Protein AF-A0A7C2XPM8-F1 (afdb_monomer_lite)

Radius of gyration: 39.27 Å; chains: 1; bounding box: 93×97×101 Å

Structure (mmCIF, N/CA/C/O backbone):
data_AF-A0A7C2XPM8-F1
#
_entry.id   AF-A0A7C2XPM8-F1
#
loop_
_atom_site.group_PDB
_atom_site.id
_atom_site.type_symbol
_atom_site.label_atom_id
_atom_site.label_alt_id
_atom_site.label_comp_id
_atom_site.label_asym_id
_atom_site.label_entity_id
_atom_site.label_seq_id
_atom_site.pdbx_PDB_ins_code
_atom_site.Cartn_x
_atom_site.Cartn_y
_atom_site.Cartn_z
_atom_site.occupancy
_atom_site.B_iso_or_equiv
_atom_site.auth_seq_id
_atom_site.auth_comp_id
_atom_site.auth_asym_id
_atom_site.auth_atom_id
_atom_site.pdbx_PDB_model_num
ATOM 1 N N . MET A 1 1 ? -1.398 -5.740 -13.980 1.00 35.59 1 MET A N 1
ATOM 2 C CA . MET A 1 1 ? -2.188 -5.526 -12.747 1.00 35.59 1 MET A CA 1
ATOM 3 C C . MET A 1 1 ? -2.595 -6.760 -11.898 1.00 35.59 1 MET A C 1
ATOM 5 O O . MET A 1 1 ? -3.047 -6.515 -10.789 1.00 35.59 1 MET A O 1
ATOM 9 N N . PRO A 1 2 ? -2.294 -8.047 -12.212 1.00 26.77 2 PRO A N 1
ATOM 10 C CA . PRO A 1 2 ? -2.026 -9.056 -11.148 1.00 26.77 2 PRO A CA 1
ATOM 11 C C . PRO A 1 2 ? -0.758 -8.707 -10.331 1.00 26.77 2 PRO A C 1
ATOM 13 O O . PRO A 1 2 ? -0.524 -9.191 -9.228 1.00 26.77 2 PRO A O 1
ATOM 16 N N . VAL A 1 3 ? 0.013 -7.758 -10.868 1.00 27.31 3 VAL A N 1
ATOM 17 C CA . VAL A 1 3 ? 1.199 -7.103 -10.318 1.00 27.31 3 VAL A CA 1
ATOM 18 C C . VAL A 1 3 ? 1.011 -6.540 -8.910 1.00 27.31 3 VAL A C 1
ATOM 20 O O . VAL A 1 3 ? 2.017 -6.439 -8.249 1.00 27.31 3 VAL A O 1
ATOM 23 N N . LEU A 1 4 ? -0.183 -6.208 -8.400 1.00 30.28 4 LEU A N 1
ATOM 24 C CA . LEU A 1 4 ? -0.330 -5.699 -7.017 1.00 30.28 4 LEU A CA 1
ATOM 25 C C . LEU A 1 4 ? -0.338 -6.815 -5.960 1.00 30.28 4 LEU A C 1
ATOM 27 O O . LEU A 1 4 ? 0.321 -6.692 -4.931 1.00 30.28 4 LEU A O 1
ATOM 31 N N . PHE A 1 5 ? -1.031 -7.925 -6.226 1.00 35.78 5 PHE A N 1
ATOM 32 C CA . PHE A 1 5 ? -1.002 -9.110 -5.360 1.00 35.78 5 PHE A CA 1
ATOM 33 C C . PHE A 1 5 ? 0.343 -9.832 -5.489 1.00 35.78 5 PHE A C 1
ATOM 35 O O . PHE A 1 5 ? 0.964 -10.175 -4.486 1.00 35.78 5 PHE A O 1
ATOM 42 N N . VAL A 1 6 ? 0.853 -9.950 -6.720 1.00 36.25 6 VAL A N 1
ATOM 43 C CA . VAL A 1 6 ? 2.194 -10.473 -6.994 1.00 36.25 6 VAL A CA 1
ATOM 44 C C . VAL A 1 6 ? 3.285 -9.524 -6.486 1.00 36.25 6 VAL A C 1
ATOM 46 O O . VAL A 1 6 ? 4.238 -10.044 -5.932 1.00 36.25 6 VAL A O 1
ATOM 49 N N . ARG A 1 7 ? 3.152 -8.183 -6.551 1.00 33.25 7 ARG A N 1
ATOM 50 C CA . ARG A 1 7 ? 4.080 -7.231 -5.889 1.00 33.25 7 ARG A CA 1
ATOM 51 C C . ARG A 1 7 ? 4.044 -7.426 -4.399 1.00 33.25 7 ARG A C 1
ATOM 53 O O . ARG A 1 7 ? 5.106 -7.555 -3.837 1.00 33.25 7 ARG A O 1
ATOM 60 N N . ARG A 1 8 ? 2.876 -7.482 -3.754 1.00 38.97 8 ARG A N 1
ATOM 61 C CA . ARG A 1 8 ? 2.820 -7.675 -2.298 1.00 38.97 8 ARG A CA 1
ATOM 62 C C . ARG A 1 8 ? 3.413 -9.017 -1.886 1.00 38.97 8 ARG A C 1
ATOM 64 O O . ARG A 1 8 ? 4.137 -9.069 -0.906 1.00 38.97 8 ARG A O 1
ATOM 71 N N . ILE A 1 9 ? 3.182 -10.089 -2.646 1.00 43.09 9 ILE A N 1
ATOM 72 C CA . ILE A 1 9 ? 3.821 -11.393 -2.406 1.00 43.09 9 ILE A CA 1
ATOM 73 C C . ILE A 1 9 ? 5.318 -11.351 -2.731 1.00 43.09 9 ILE A C 1
ATOM 75 O O . ILE A 1 9 ? 6.089 -11.970 -2.012 1.00 43.09 9 ILE A O 1
ATOM 79 N N . GLN A 1 10 ? 5.750 -10.637 -3.772 1.00 37.31 10 GLN A N 1
ATOM 80 C CA . GLN A 1 10 ? 7.158 -10.460 -4.127 1.00 37.31 10 GLN A CA 1
ATOM 81 C C . GLN A 1 10 ? 7.875 -9.592 -3.100 1.00 37.31 10 GLN A C 1
ATOM 83 O O . GLN A 1 10 ? 8.945 -9.984 -2.687 1.00 37.31 10 GLN A O 1
ATOM 88 N N . GLU A 1 11 ? 7.289 -8.494 -2.634 1.00 37.91 11 GLU A N 1
ATOM 89 C CA . GLU A 1 11 ? 7.764 -7.614 -1.566 1.00 37.91 11 GLU A CA 1
ATOM 90 C C . GLU A 1 11 ? 7.801 -8.366 -0.237 1.00 37.91 11 GLU A C 1
ATOM 92 O O . GLU A 1 11 ? 8.824 -8.313 0.434 1.00 37.91 11 GLU A O 1
ATOM 97 N N . LEU A 1 12 ? 6.769 -9.149 0.116 1.00 40.75 12 LEU A N 1
ATOM 98 C CA . LEU A 1 12 ? 6.812 -10.024 1.294 1.00 40.75 12 LEU A CA 1
ATOM 99 C C . LEU A 1 12 ? 7.843 -11.149 1.137 1.00 40.75 12 LEU A C 1
ATOM 101 O O . LEU A 1 12 ? 8.556 -11.443 2.088 1.00 40.75 12 LEU A O 1
ATOM 105 N N . ALA A 1 13 ? 7.979 -11.765 -0.039 1.00 36.78 13 ALA A N 1
ATOM 106 C CA . ALA A 1 13 ? 9.007 -12.773 -0.298 1.00 36.78 13 ALA A CA 1
ATOM 107 C C . ALA A 1 13 ? 10.417 -12.159 -0.288 1.00 36.78 13 ALA A C 1
ATOM 109 O O . ALA A 1 13 ? 11.352 -12.802 0.181 1.00 36.78 13 ALA A O 1
ATOM 110 N N . PHE A 1 14 ? 10.567 -10.915 -0.746 1.00 37.59 14 PHE A N 1
ATOM 111 C CA . PHE A 1 14 ? 11.802 -10.132 -0.729 1.00 37.59 14 PHE A CA 1
ATOM 112 C C . PHE A 1 14 ? 12.149 -9.693 0.699 1.00 37.59 14 PHE A C 1
ATOM 114 O O . PHE A 1 14 ? 13.299 -9.814 1.099 1.00 37.59 14 PHE A O 1
ATOM 121 N N . LEU A 1 15 ? 11.159 -9.312 1.515 1.00 36.94 15 LEU A N 1
ATOM 122 C CA . LEU A 1 15 ? 11.284 -9.061 2.958 1.00 36.94 15 LEU A CA 1
ATOM 123 C C . LEU A 1 15 ? 11.656 -10.335 3.734 1.00 36.94 15 LEU A C 1
ATOM 125 O O . LEU A 1 15 ? 12.509 -10.291 4.617 1.00 36.94 15 LEU A O 1
ATOM 129 N N . VAL A 1 16 ? 11.083 -11.488 3.376 1.00 39.38 16 VAL A N 1
ATOM 130 C CA . VAL A 1 16 ? 11.447 -12.797 3.950 1.00 39.38 16 VAL A CA 1
ATOM 131 C C . VAL A 1 16 ? 12.860 -13.226 3.522 1.00 39.38 16 VAL A C 1
ATOM 133 O O . VAL A 1 16 ? 13.571 -13.840 4.317 1.00 39.38 16 VAL A O 1
ATOM 136 N N . LEU A 1 17 ? 13.301 -12.879 2.306 1.00 34.72 17 LEU A N 1
ATOM 137 C CA . LEU A 1 17 ? 14.675 -13.095 1.827 1.00 34.72 17 LEU A CA 1
ATOM 138 C C . LEU A 1 17 ? 15.685 -12.146 2.503 1.00 34.72 17 LEU A C 1
ATOM 140 O O . LEU A 1 17 ? 16.767 -12.593 2.881 1.00 34.72 17 LEU A O 1
ATOM 144 N N . LEU A 1 18 ? 15.321 -10.879 2.729 1.00 36.34 18 LEU A N 1
ATOM 145 C CA . LEU A 1 18 ? 16.122 -9.892 3.470 1.00 36.34 18 LEU A CA 1
ATOM 146 C C . LEU A 1 18 ? 16.272 -10.265 4.952 1.00 36.34 18 LEU A C 1
ATOM 148 O O . LEU A 1 18 ? 17.340 -10.076 5.527 1.00 36.34 18 LEU A O 1
ATOM 152 N N . GLY A 1 19 ? 15.257 -10.892 5.556 1.00 31.70 19 GLY A N 1
ATOM 153 C CA . GLY A 1 19 ? 15.340 -11.421 6.922 1.00 31.70 19 GLY A CA 1
ATOM 154 C C . GLY A 1 19 ? 16.395 -12.522 7.116 1.00 31.70 19 GLY A C 1
ATOM 155 O O . GLY A 1 19 ? 16.784 -12.797 8.249 1.00 31.70 19 GLY A O 1
ATOM 156 N N . ALA A 1 20 ? 16.886 -13.135 6.032 1.00 32.94 20 ALA A N 1
ATOM 157 C CA . ALA A 1 20 ? 17.909 -14.183 6.064 1.00 32.94 20 ALA A CA 1
ATOM 158 C C . ALA A 1 20 ? 19.282 -13.737 5.523 1.00 32.94 20 ALA A C 1
ATOM 160 O O . ALA A 1 20 ? 20.257 -14.477 5.665 1.00 32.94 20 ALA A O 1
ATOM 161 N N . ALA A 1 21 ? 19.393 -12.542 4.937 1.00 28.92 21 ALA A N 1
ATOM 162 C CA . ALA A 1 21 ? 20.646 -12.022 4.410 1.00 28.92 21 ALA A CA 1
ATOM 163 C C . ALA A 1 21 ? 20.757 -10.511 4.652 1.00 28.92 21 ALA A C 1
ATOM 165 O O . ALA A 1 21 ? 20.061 -9.728 4.012 1.00 28.92 21 ALA A O 1
ATOM 166 N N . SER A 1 22 ? 21.752 -10.138 5.468 1.00 27.14 22 SER A N 1
ATOM 167 C CA . SER A 1 22 ? 22.406 -8.815 5.565 1.00 27.14 22 SER A CA 1
ATOM 168 C C . SER A 1 22 ? 22.138 -8.005 6.845 1.00 27.14 22 SER A C 1
ATOM 170 O O . SER A 1 22 ? 21.430 -7.004 6.848 1.00 27.14 22 SER A O 1
ATOM 172 N N . LEU A 1 23 ? 22.883 -8.347 7.907 1.00 27.94 23 LEU A N 1
ATOM 173 C CA . LEU A 1 23 ? 23.799 -7.348 8.470 1.00 27.94 23 LEU A CA 1
ATOM 174 C C . LEU A 1 23 ? 24.855 -7.046 7.388 1.00 27.94 23 LEU A C 1
ATOM 176 O O . LEU A 1 23 ? 25.397 -7.983 6.809 1.00 27.94 23 LEU A O 1
ATOM 180 N N . CYS A 1 24 ? 25.141 -5.764 7.157 1.00 26.92 24 CYS A N 1
ATOM 181 C CA . CYS A 1 24 ? 26.017 -5.206 6.111 1.00 26.92 24 CYS A CA 1
ATOM 182 C C . CYS A 1 24 ? 25.377 -5.025 4.722 1.00 26.92 24 CYS A C 1
ATOM 184 O O . CYS A 1 24 ? 25.754 -5.676 3.755 1.00 26.92 24 CYS A O 1
ATOM 186 N N . ALA A 1 25 ? 24.514 -4.017 4.602 1.00 25.64 25 ALA A N 1
ATOM 187 C CA . ALA A 1 25 ? 24.455 -3.183 3.405 1.00 25.64 25 ALA A CA 1
ATOM 188 C C . ALA A 1 25 ? 24.604 -1.726 3.864 1.00 25.64 25 ALA A C 1
ATOM 190 O O . ALA A 1 25 ? 23.879 -1.273 4.748 1.00 25.64 25 ALA A O 1
ATOM 191 N N . GLN A 1 26 ? 25.616 -1.030 3.344 1.00 27.12 26 GLN A N 1
ATOM 192 C CA . GLN A 1 26 ? 25.770 0.409 3.539 1.00 27.12 26 GLN A CA 1
ATOM 193 C C . GLN A 1 26 ? 24.540 1.096 2.940 1.00 27.12 26 GLN A C 1
ATOM 195 O O . GLN A 1 26 ? 24.190 0.828 1.794 1.00 27.12 26 GLN A O 1
ATOM 200 N N . GLN A 1 27 ? 23.880 1.934 3.739 1.00 26.80 27 GLN A N 1
ATOM 201 C CA . GLN A 1 27 ? 22.805 2.809 3.284 1.00 26.80 27 GLN A CA 1
ATOM 202 C C . GLN A 1 27 ? 23.311 3.642 2.103 1.00 26.80 27 GLN A C 1
ATOM 204 O O . GLN A 1 27 ? 24.241 4.435 2.262 1.00 26.80 27 GLN A O 1
ATOM 209 N N . GLU A 1 28 ? 22.691 3.479 0.935 1.00 25.22 28 GLU A N 1
ATOM 210 C CA . GLU A 1 28 ? 22.680 4.551 -0.055 1.00 25.22 28 GLU A CA 1
ATOM 211 C C . GLU A 1 28 ? 22.047 5.785 0.609 1.00 25.22 28 GLU A C 1
ATOM 213 O O . GLU A 1 28 ? 21.039 5.648 1.315 1.00 25.22 28 GLU A O 1
ATOM 218 N N . PRO A 1 29 ? 22.645 6.980 0.472 1.00 26.19 29 PRO A N 1
ATOM 219 C CA . PRO A 1 29 ? 22.055 8.182 1.033 1.00 26.19 29 PRO A CA 1
ATOM 220 C C . PRO A 1 29 ? 20.688 8.419 0.386 1.00 26.19 29 PRO A C 1
ATOM 222 O O . PRO A 1 29 ? 20.533 8.301 -0.829 1.00 26.19 29 PRO A O 1
ATOM 225 N N . ALA A 1 30 ? 19.699 8.742 1.222 1.00 25.67 30 ALA A N 1
ATOM 226 C CA . ALA A 1 30 ? 18.353 9.079 0.783 1.00 25.67 30 ALA A CA 1
ATOM 227 C C . ALA A 1 30 ? 18.393 10.191 -0.287 1.00 25.67 30 ALA A C 1
ATOM 229 O O . ALA A 1 30 ? 19.189 11.128 -0.146 1.00 25.67 30 ALA A O 1
ATOM 230 N N . PRO A 1 31 ? 17.553 10.121 -1.336 1.00 28.81 31 PRO A N 1
ATOM 231 C CA . PRO A 1 31 ? 17.469 11.189 -2.322 1.00 28.81 31 PRO A CA 1
ATOM 232 C C . PRO A 1 31 ? 17.024 12.478 -1.622 1.00 28.81 31 PRO A C 1
ATOM 234 O O . PRO A 1 31 ? 15.986 12.518 -0.964 1.00 28.81 31 PRO A O 1
ATOM 237 N N . GLN A 1 32 ? 17.847 13.522 -1.727 1.00 26.88 32 GLN A N 1
ATOM 238 C CA . GLN A 1 32 ? 17.479 14.866 -1.291 1.00 26.88 32 GLN A CA 1
ATOM 239 C C . GLN A 1 32 ? 16.322 15.389 -2.160 1.00 26.88 32 GLN A C 1
ATOM 241 O O . GLN A 1 32 ? 16.287 15.079 -3.354 1.00 26.88 32 GLN A O 1
ATOM 246 N N . PRO A 1 33 ? 15.394 16.188 -1.602 1.00 27.41 33 PRO A N 1
ATOM 247 C CA . PRO A 1 33 ? 14.347 16.828 -2.389 1.00 27.41 33 PRO A CA 1
ATOM 248 C C . PRO A 1 33 ? 14.988 17.730 -3.452 1.00 27.41 33 PRO A C 1
ATOM 250 O O . PRO A 1 33 ? 15.814 18.589 -3.139 1.00 27.41 33 PRO A O 1
ATOM 253 N N . ALA A 1 34 ? 14.646 17.490 -4.718 1.00 30.47 34 ALA A N 1
ATOM 254 C CA . ALA A 1 34 ? 15.161 18.251 -5.845 1.00 30.47 34 ALA A CA 1
ATOM 255 C C . ALA A 1 34 ? 14.678 19.706 -5.752 1.00 30.47 34 ALA A C 1
ATOM 257 O O . ALA A 1 34 ? 13.480 19.982 -5.778 1.00 30.47 34 ALA A O 1
ATOM 258 N N . THR A 1 35 ? 15.612 20.650 -5.649 1.00 31.70 35 THR A N 1
ATOM 259 C CA . THR A 1 35 ? 15.336 22.049 -5.967 1.00 31.70 35 THR A CA 1
ATOM 260 C C . THR A 1 35 ? 15.074 22.173 -7.468 1.00 31.70 35 THR A C 1
ATOM 262 O O . THR A 1 35 ? 15.751 21.540 -8.275 1.00 31.70 35 THR A O 1
ATOM 265 N N . THR A 1 36 ? 14.099 23.009 -7.826 1.00 46.34 36 THR A N 1
ATOM 266 C CA . THR A 1 36 ? 13.548 23.303 -9.167 1.00 46.34 36 THR A CA 1
ATOM 267 C C . THR A 1 36 ? 14.530 23.974 -10.148 1.00 46.34 36 THR A C 1
ATOM 269 O O . THR A 1 36 ? 14.147 24.832 -10.941 1.00 46.34 36 THR A O 1
ATOM 272 N N . GLU A 1 37 ? 15.813 23.625 -10.106 1.00 58.09 37 GLU A N 1
ATOM 273 C CA . GLU A 1 37 ? 16.821 24.087 -11.059 1.00 58.09 37 GLU A CA 1
ATOM 274 C C . GLU A 1 37 ? 17.296 22.907 -11.912 1.00 58.09 37 GLU A C 1
ATOM 276 O O . GLU A 1 37 ? 17.756 21.886 -11.396 1.00 58.09 37 GLU A O 1
ATOM 281 N N . GLN A 1 38 ? 17.195 23.050 -13.238 1.00 70.69 38 GLN A N 1
ATOM 282 C CA . GLN A 1 38 ? 17.718 22.084 -14.204 1.00 70.69 38 GLN A CA 1
ATOM 283 C C . GLN A 1 38 ? 19.170 21.727 -13.854 1.00 70.69 38 GLN A C 1
ATOM 285 O O . GLN A 1 38 ? 20.035 22.597 -13.869 1.00 70.69 38 GLN A O 1
ATOM 290 N N . ALA A 1 39 ? 19.453 20.451 -13.568 1.00 83.88 39 ALA A N 1
ATOM 291 C CA . ALA A 1 39 ? 20.761 20.051 -13.044 1.00 83.88 39 ALA A CA 1
ATOM 292 C C . ALA A 1 39 ? 21.915 20.293 -14.035 1.00 83.88 39 ALA A C 1
ATOM 294 O O . ALA A 1 39 ? 23.004 20.732 -13.655 1.00 83.88 39 ALA A O 1
ATOM 295 N N . PHE A 1 40 ? 21.677 20.031 -15.319 1.00 89.94 40 PHE A N 1
ATOM 296 C CA . PHE A 1 40 ? 22.640 20.206 -16.404 1.00 89.94 40 PHE A CA 1
ATOM 297 C C . PHE A 1 40 ? 21.927 20.548 -17.714 1.00 89.94 40 PHE A C 1
ATOM 299 O O . PHE A 1 40 ? 20.747 20.245 -17.892 1.00 89.94 40 PHE A O 1
ATOM 306 N N . LEU A 1 41 ? 22.671 21.122 -18.656 1.00 90.31 41 LEU A N 1
ATOM 307 C CA . LEU A 1 41 ? 22.193 21.439 -19.999 1.00 90.31 41 LEU A CA 1
ATOM 308 C C . LEU A 1 41 ? 23.165 20.893 -21.042 1.00 90.31 41 LEU A C 1
ATOM 310 O O . LEU A 1 41 ? 24.340 21.265 -21.051 1.00 90.31 41 LEU A O 1
ATOM 314 N N . ILE A 1 42 ? 22.691 20.034 -21.945 1.00 93.94 42 ILE A N 1
ATOM 315 C CA . ILE A 1 42 ? 23.502 19.584 -23.080 1.00 93.94 42 ILE A CA 1
ATOM 316 C C . ILE A 1 42 ? 23.483 20.699 -24.125 1.00 93.94 42 ILE A C 1
ATOM 318 O O . ILE A 1 42 ? 22.484 20.948 -24.789 1.00 93.94 42 ILE A O 1
ATOM 322 N N . GLU A 1 43 ? 24.592 21.413 -24.270 1.00 94.44 43 GLU A N 1
ATOM 323 C CA . GLU A 1 43 ? 24.696 22.491 -25.253 1.00 94.44 43 GLU A CA 1
ATOM 324 C C . GLU A 1 43 ? 24.783 21.928 -26.671 1.00 94.44 43 GLU A C 1
ATOM 326 O O . GLU A 1 43 ? 24.239 22.517 -27.601 1.00 94.44 43 GLU A O 1
ATOM 331 N N . LYS A 1 44 ? 25.458 20.784 -26.838 1.00 96.62 44 LYS A N 1
ATOM 332 C CA . LYS A 1 44 ? 25.590 20.125 -28.135 1.00 96.62 44 LYS A CA 1
ATOM 333 C C . LYS A 1 44 ? 25.777 18.621 -28.001 1.00 96.62 44 LYS A C 1
ATOM 335 O O . LYS A 1 44 ? 26.604 18.172 -27.208 1.00 96.62 44 LYS A O 1
ATOM 340 N N . ARG A 1 45 ? 25.094 17.855 -28.849 1.00 97.56 45 ARG A N 1
ATOM 341 C CA . ARG A 1 45 ? 25.391 16.443 -29.123 1.00 97.56 45 ARG A CA 1
ATOM 342 C C . ARG A 1 45 ? 25.546 16.251 -30.626 1.00 97.56 45 ARG A C 1
ATOM 344 O O . ARG A 1 45 ? 24.613 16.490 -31.384 1.00 97.56 45 ARG A O 1
ATOM 351 N N . TYR A 1 46 ? 26.728 15.833 -31.053 1.00 97.94 46 TYR A N 1
ATOM 352 C CA . TYR A 1 46 ? 27.018 15.465 -32.435 1.00 97.94 46 TYR A CA 1
ATOM 353 C C . TYR A 1 46 ? 27.339 13.977 -32.493 1.00 97.94 46 TYR A C 1
ATOM 355 O O . TYR A 1 46 ? 28.213 13.513 -31.765 1.00 97.94 46 TYR A O 1
ATOM 363 N N . ALA A 1 47 ? 26.648 13.240 -33.354 1.00 97.44 47 ALA A N 1
ATOM 364 C CA . ALA A 1 47 ? 26.933 11.842 -33.637 1.00 97.44 47 ALA A CA 1
ATOM 365 C C . ALA A 1 47 ? 27.154 11.660 -35.142 1.00 97.44 47 ALA A C 1
ATOM 367 O O . ALA A 1 47 ? 26.302 12.039 -35.943 1.00 97.44 47 ALA A O 1
ATOM 368 N N . TYR A 1 48 ? 28.286 11.067 -35.512 1.00 97.69 48 TYR A N 1
ATOM 369 C CA . TYR A 1 48 ? 28.611 10.673 -36.878 1.00 97.69 48 TYR A CA 1
ATOM 370 C C . TYR A 1 48 ? 28.801 9.163 -36.932 1.00 97.69 48 TYR A C 1
ATOM 372 O O . TYR A 1 48 ? 29.714 8.616 -36.309 1.00 97.69 48 TYR A O 1
ATOM 380 N N . LEU A 1 49 ? 27.927 8.501 -37.678 1.00 96.56 49 LEU A N 1
ATOM 381 C CA . LEU A 1 49 ? 27.898 7.063 -37.863 1.00 96.56 49 LEU A CA 1
ATOM 382 C C . LEU A 1 49 ? 28.282 6.744 -39.302 1.00 96.56 49 LEU A C 1
ATOM 384 O O . LEU A 1 49 ? 27.625 7.206 -40.230 1.00 96.56 49 LEU A O 1
ATOM 388 N N . ARG A 1 50 ? 29.316 5.934 -39.502 1.00 96.00 50 ARG A N 1
ATOM 389 C CA . ARG A 1 50 ? 29.754 5.500 -40.828 1.00 96.00 50 ARG A CA 1
ATOM 390 C C . ARG A 1 50 ? 29.667 3.991 -40.944 1.00 96.00 50 ARG A C 1
ATOM 392 O O . ARG A 1 50 ? 30.323 3.297 -40.178 1.00 96.00 50 ARG A O 1
ATOM 399 N N . PHE A 1 51 ? 28.916 3.508 -41.926 1.00 95.69 51 PHE A N 1
ATOM 400 C CA . PHE A 1 51 ? 28.798 2.089 -42.253 1.00 95.69 51 PHE A CA 1
ATOM 401 C C . PHE A 1 51 ? 29.619 1.715 -43.484 1.00 95.69 51 PHE A C 1
ATOM 403 O O . PHE A 1 51 ? 29.779 2.520 -44.410 1.00 95.69 51 PHE A O 1
ATOM 410 N N . GLU A 1 52 ? 30.080 0.469 -43.512 1.00 94.38 52 GLU A N 1
ATOM 411 C CA . GLU A 1 52 ? 30.754 -0.152 -44.648 1.00 94.38 52 GLU A CA 1
ATOM 412 C C . GLU A 1 52 ? 29.991 -1.391 -45.152 1.00 94.38 52 GLU A C 1
ATOM 414 O O . GLU A 1 52 ? 29.146 -1.972 -44.465 1.00 94.38 52 GLU A O 1
ATOM 419 N N . ASN A 1 53 ? 30.260 -1.787 -46.401 1.00 91.75 53 ASN A N 1
ATOM 420 C CA . ASN A 1 53 ? 29.528 -2.861 -47.092 1.00 91.75 53 ASN A CA 1
ATOM 421 C C . ASN A 1 53 ? 29.709 -4.254 -46.467 1.00 91.75 53 ASN A C 1
ATOM 423 O O . ASN A 1 53 ? 28.913 -5.148 -46.741 1.00 91.75 53 ASN A O 1
ATOM 427 N N . ASP A 1 54 ? 30.741 -4.452 -45.653 1.00 90.38 54 ASP A N 1
ATOM 428 C CA . ASP A 1 54 ? 31.012 -5.690 -44.919 1.00 90.38 54 ASP A CA 1
ATOM 429 C C . ASP A 1 54 ? 30.285 -5.766 -43.563 1.00 90.38 54 ASP A C 1
ATOM 431 O O . ASP A 1 54 ? 30.350 -6.797 -42.890 1.00 90.38 54 ASP A O 1
ATOM 435 N N . GLY A 1 55 ? 29.531 -4.726 -43.192 1.00 90.19 55 GLY A N 1
ATOM 436 C CA . GLY A 1 55 ? 28.805 -4.636 -41.924 1.00 90.19 55 GLY A CA 1
ATOM 437 C C . GLY A 1 55 ? 29.605 -3.990 -40.791 1.00 90.19 55 GLY A C 1
ATOM 438 O O . GLY A 1 55 ? 29.072 -3.863 -39.690 1.00 90.19 55 GLY A O 1
ATOM 439 N N . LEU A 1 56 ? 30.854 -3.574 -41.033 1.00 93.62 56 LEU A N 1
ATOM 440 C CA . LEU A 1 56 ? 31.611 -2.774 -40.073 1.00 93.62 56 LEU A CA 1
ATOM 441 C C . LEU A 1 56 ? 31.056 -1.350 -39.998 1.00 93.62 56 LEU A C 1
ATOM 443 O O . LEU A 1 56 ? 30.533 -0.800 -40.973 1.00 93.62 56 LEU A O 1
ATOM 447 N N . TYR A 1 57 ? 31.186 -0.743 -38.825 1.00 93.12 57 TYR A N 1
ATOM 448 C CA . TYR A 1 57 ? 30.776 0.625 -38.581 1.00 93.12 57 TYR A CA 1
ATOM 449 C C . TYR A 1 57 ? 31.689 1.349 -37.594 1.00 93.12 57 TYR A C 1
ATOM 451 O O . TYR A 1 57 ? 32.336 0.758 -36.726 1.00 93.12 57 TYR A O 1
ATOM 459 N N . HIS A 1 58 ? 31.705 2.667 -37.730 1.00 94.56 58 HIS A N 1
ATOM 460 C CA . HIS A 1 58 ? 32.404 3.576 -36.841 1.00 94.56 58 HIS A CA 1
ATOM 461 C C . HIS A 1 58 ? 31.436 4.659 -36.370 1.00 94.56 58 HIS A C 1
ATOM 463 O O . HIS A 1 58 ? 30.832 5.359 -37.186 1.00 94.56 58 HIS A O 1
ATOM 469 N N . LEU A 1 59 ? 31.310 4.808 -35.055 1.00 95.38 59 LEU A N 1
ATOM 470 C CA . LEU A 1 59 ? 30.589 5.897 -34.407 1.00 95.38 59 LEU A CA 1
ATOM 471 C C . LEU A 1 59 ? 31.602 6.863 -33.808 1.00 95.38 59 LEU A C 1
ATOM 473 O O . LEU A 1 59 ? 32.420 6.460 -32.993 1.00 95.38 59 LEU A O 1
ATOM 477 N N . THR A 1 60 ? 31.507 8.142 -34.150 1.00 97.62 60 THR A N 1
ATOM 478 C CA . THR A 1 60 ? 32.084 9.231 -33.357 1.00 97.62 60 THR A CA 1
ATOM 479 C C . THR A 1 60 ? 30.964 9.998 -32.693 1.00 97.62 60 THR A C 1
ATOM 481 O O . THR A 1 60 ? 30.043 10.445 -33.374 1.00 97.62 60 THR A O 1
ATOM 484 N N . GLN A 1 61 ? 31.068 10.212 -31.386 1.00 97.00 61 GLN A N 1
ATOM 485 C CA . GLN A 1 61 ? 30.135 11.060 -30.663 1.00 97.00 61 GLN A CA 1
ATOM 486 C C . GLN A 1 61 ? 30.891 12.134 -29.892 1.00 97.00 61 GLN A C 1
ATOM 488 O O . GLN A 1 61 ? 31.816 11.834 -29.140 1.00 97.00 61 GLN A O 1
ATOM 493 N N . GLU A 1 62 ? 30.487 13.385 -30.088 1.00 97.88 62 GLU A N 1
ATOM 494 C CA . GLU A 1 62 ? 30.990 14.552 -29.375 1.00 97.88 62 GLU A CA 1
ATOM 495 C C . GLU A 1 62 ? 29.852 15.189 -28.583 1.00 97.88 62 GLU A C 1
ATOM 497 O O . GLU A 1 62 ? 28.769 15.446 -29.117 1.00 97.88 62 GLU A O 1
ATOM 502 N N . ILE A 1 63 ? 30.088 15.429 -27.298 1.00 97.44 63 ILE A N 1
ATOM 503 C CA . ILE A 1 63 ? 29.088 15.971 -26.385 1.00 97.44 63 ILE A CA 1
ATOM 504 C C . ILE A 1 63 ? 29.690 17.150 -25.639 1.00 97.44 63 ILE A C 1
ATOM 506 O O . ILE A 1 63 ? 30.807 17.079 -25.123 1.00 97.44 63 ILE A O 1
ATOM 510 N N . ARG A 1 64 ? 28.914 18.230 -25.578 1.00 97.31 64 ARG A N 1
ATOM 511 C CA . ARG A 1 64 ? 29.180 19.424 -24.788 1.00 97.31 64 ARG A CA 1
ATOM 512 C C . ARG A 1 64 ? 28.049 19.601 -23.786 1.00 97.31 64 ARG A C 1
ATOM 514 O O . ARG A 1 64 ? 26.912 19.836 -24.188 1.00 97.31 64 ARG A O 1
ATOM 521 N N . VAL A 1 65 ? 28.353 19.489 -22.499 1.00 95.62 65 VAL A N 1
ATOM 522 C CA . VAL A 1 65 ? 27.369 19.586 -21.415 1.00 95.62 65 VAL A CA 1
ATOM 523 C C . VAL A 1 65 ? 27.828 20.580 -20.363 1.00 95.62 65 VAL A C 1
ATOM 525 O O . VAL A 1 65 ? 28.964 20.530 -19.899 1.00 95.62 65 VAL A O 1
ATOM 528 N N . ARG A 1 66 ? 26.937 21.495 -19.994 1.00 93.25 66 ARG A N 1
ATOM 529 C CA . ARG A 1 66 ? 27.156 22.489 -18.952 1.00 93.25 66 ARG A CA 1
ATOM 530 C C . ARG A 1 66 ? 26.516 22.030 -17.649 1.00 93.25 66 ARG A C 1
ATOM 532 O O . ARG A 1 66 ? 25.346 21.651 -17.636 1.00 93.25 66 ARG A O 1
ATOM 539 N N . LEU A 1 67 ? 27.278 22.085 -16.562 1.00 93.38 67 LEU A N 1
ATOM 540 C CA . LEU A 1 67 ? 26.830 21.692 -15.229 1.00 93.38 67 LEU A CA 1
ATOM 541 C C . LEU A 1 67 ? 26.227 22.910 -14.527 1.00 93.38 67 LEU A C 1
ATOM 543 O O . LEU A 1 67 ? 26.888 23.942 -14.416 1.00 93.38 67 LEU A O 1
ATOM 547 N N . LEU A 1 68 ? 24.977 22.814 -14.082 1.00 89.94 68 LEU A N 1
ATOM 548 C CA . LEU A 1 68 ? 24.227 23.952 -13.538 1.00 89.94 68 LEU A CA 1
ATOM 549 C C . LEU A 1 68 ? 23.987 23.836 -12.031 1.00 89.94 68 LEU A C 1
ATOM 551 O O . LEU A 1 68 ? 23.850 24.859 -11.370 1.00 89.94 68 LEU A O 1
ATOM 555 N N . THR A 1 69 ? 24.004 22.622 -11.477 1.00 89.50 69 THR A N 1
ATOM 556 C CA . THR A 1 69 ? 23.794 22.386 -10.042 1.00 89.50 69 THR A CA 1
ATOM 557 C C . THR A 1 69 ? 24.824 21.428 -9.451 1.00 89.50 69 THR A C 1
ATOM 559 O O . THR A 1 69 ? 25.565 20.740 -10.160 1.00 89.50 69 THR A O 1
ATOM 562 N N . GLN A 1 70 ? 24.846 21.342 -8.118 1.00 86.31 70 GLN A N 1
ATOM 563 C CA . GLN A 1 70 ? 25.688 20.392 -7.389 1.00 86.31 70 GLN A CA 1
ATOM 564 C C . GLN A 1 70 ? 25.325 18.928 -7.702 1.00 86.31 70 GLN A C 1
ATOM 566 O O . GLN A 1 70 ? 26.209 18.074 -7.746 1.00 86.31 70 GLN A O 1
ATOM 571 N N . ALA A 1 71 ? 24.049 18.630 -7.976 1.00 83.31 71 ALA A N 1
ATOM 572 C CA . ALA A 1 71 ? 23.601 17.285 -8.345 1.00 83.31 71 ALA A CA 1
ATOM 573 C C . ALA A 1 71 ? 24.241 16.811 -9.662 1.00 83.31 71 ALA A C 1
ATOM 575 O O . ALA A 1 71 ? 24.671 15.661 -9.768 1.00 83.31 71 ALA A O 1
ATOM 576 N N . ALA A 1 72 ? 24.407 17.714 -10.636 1.00 86.50 72 ALA A N 1
ATOM 577 C CA . ALA A 1 72 ? 25.101 17.392 -11.880 1.00 86.50 72 ALA A CA 1
ATOM 578 C C . ALA A 1 72 ? 26.590 17.090 -11.678 1.00 86.50 72 ALA A C 1
ATOM 580 O O . ALA A 1 72 ? 27.151 16.303 -12.433 1.00 86.50 72 ALA A O 1
ATOM 581 N N . ILE A 1 73 ? 27.236 17.635 -10.645 1.00 88.31 73 ILE A N 1
ATOM 582 C CA . ILE A 1 73 ? 28.613 17.245 -10.309 1.00 88.31 73 ILE A CA 1
ATOM 583 C C . ILE A 1 73 ? 28.660 15.780 -9.869 1.00 88.31 73 ILE A C 1
ATOM 585 O O . ILE A 1 73 ? 29.550 15.049 -10.294 1.00 88.31 73 ILE A O 1
ATOM 589 N N . GLY A 1 74 ? 27.690 15.329 -9.066 1.00 82.94 74 GLY A N 1
ATOM 590 C CA . GLY A 1 74 ? 27.576 13.918 -8.685 1.00 82.94 74 GLY A CA 1
ATOM 591 C C . GLY A 1 74 ? 27.361 13.007 -9.896 1.00 82.94 74 GLY A C 1
ATOM 592 O O . GLY A 1 74 ? 28.028 11.984 -10.023 1.00 82.94 74 GLY A O 1
ATOM 593 N N . GLN A 1 75 ? 26.487 13.417 -10.819 1.00 85.25 75 GLN A N 1
ATOM 594 C CA . GLN A 1 75 ? 26.166 12.650 -12.025 1.00 85.25 75 GLN A CA 1
ATOM 595 C C . GLN A 1 75 ? 27.316 12.601 -13.045 1.00 85.25 75 GLN A C 1
ATOM 597 O O . GLN A 1 75 ? 27.583 11.548 -13.613 1.00 85.25 75 GLN A O 1
ATOM 602 N N . PHE A 1 76 ? 27.995 13.725 -13.296 1.00 91.88 76 PHE A N 1
ATOM 603 C CA . PHE A 1 76 ? 29.043 13.840 -14.320 1.00 91.88 76 PHE A CA 1
ATOM 604 C C . PHE A 1 76 ? 30.468 13.706 -13.765 1.00 91.88 76 PHE A C 1
ATOM 606 O O . PHE A 1 76 ? 31.426 13.708 -14.538 1.00 91.88 76 PHE A O 1
ATOM 613 N N . GLY A 1 77 ? 30.628 13.543 -12.448 1.00 89.81 77 GLY A N 1
ATOM 614 C CA . GLY A 1 77 ? 31.908 13.229 -11.800 1.00 89.81 77 GLY A CA 1
ATOM 615 C C . GLY A 1 77 ? 32.500 11.890 -12.239 1.00 89.81 77 GLY A C 1
ATOM 616 O O . GLY A 1 77 ? 33.708 11.676 -12.120 1.00 89.81 77 GLY A O 1
ATOM 617 N N . GLN A 1 78 ? 31.677 11.012 -12.811 1.00 92.50 78 GLN A N 1
ATOM 618 C CA . GLN A 1 78 ? 32.114 9.813 -13.506 1.00 92.50 78 GLN A CA 1
ATOM 619 C C . GLN A 1 78 ? 31.294 9.624 -14.783 1.00 92.50 78 GLN A C 1
ATOM 621 O O . GLN A 1 78 ? 30.072 9.540 -14.733 1.00 92.50 78 GLN A O 1
ATOM 626 N N . LEU A 1 79 ? 31.968 9.511 -15.927 1.00 92.56 79 LEU A N 1
ATOM 627 C CA . LEU A 1 79 ? 31.330 9.133 -17.189 1.00 92.56 79 LEU A CA 1
ATOM 628 C C . LEU A 1 79 ? 31.473 7.630 -17.407 1.00 92.56 79 LEU A C 1
ATOM 630 O O . LEU A 1 79 ? 32.557 7.081 -17.208 1.00 92.56 79 LEU A O 1
ATOM 634 N N . ILE A 1 80 ? 30.395 6.976 -17.831 1.00 92.31 80 ILE A N 1
ATOM 635 C CA . ILE A 1 80 ? 30.365 5.536 -18.098 1.00 92.31 80 ILE A CA 1
ATOM 636 C C . ILE A 1 80 ? 30.019 5.330 -19.571 1.00 92.31 80 ILE A C 1
ATOM 638 O O . ILE A 1 80 ? 28.993 5.816 -20.040 1.00 92.31 80 ILE A O 1
ATOM 642 N N . PHE A 1 81 ? 30.873 4.605 -20.290 1.00 91.38 81 PHE A N 1
ATOM 643 C CA . PHE A 1 81 ? 30.663 4.254 -21.695 1.00 91.38 81 PHE A CA 1
ATOM 644 C C . PHE A 1 81 ? 30.587 2.738 -21.856 1.00 91.38 81 PHE A C 1
ATOM 646 O O . PHE A 1 81 ? 31.496 2.031 -21.421 1.00 91.38 81 PHE A O 1
ATOM 653 N N . GLU A 1 82 ? 29.529 2.243 -22.489 1.00 89.50 82 GLU A N 1
ATOM 654 C CA . GLU A 1 82 ? 29.302 0.814 -22.725 1.00 89.50 82 GLU A CA 1
ATOM 655 C C . GLU A 1 82 ? 29.689 0.401 -24.143 1.00 89.50 82 GLU A C 1
ATOM 657 O O . GLU A 1 82 ? 29.482 1.160 -25.090 1.00 89.50 82 GLU A O 1
ATOM 662 N N . TYR A 1 83 ? 30.251 -0.802 -24.282 1.00 90.69 83 TYR A N 1
ATOM 663 C CA . TYR A 1 83 ? 30.585 -1.401 -25.576 1.00 90.69 83 TYR A CA 1
ATOM 664 C C . TYR A 1 83 ? 30.720 -2.932 -25.483 1.00 90.69 83 TYR A C 1
ATOM 666 O O . TYR A 1 83 ? 30.981 -3.477 -24.404 1.00 90.69 83 TYR A O 1
ATOM 674 N N . ALA A 1 84 ? 30.555 -3.639 -26.605 1.00 90.25 84 ALA A N 1
ATOM 675 C CA . ALA A 1 84 ? 30.675 -5.099 -26.680 1.00 90.25 84 ALA A CA 1
ATOM 676 C C . ALA A 1 84 ? 32.101 -5.527 -27.071 1.00 90.25 84 ALA A C 1
ATOM 678 O O . ALA A 1 84 ? 32.469 -5.504 -28.244 1.00 90.25 84 ALA A O 1
ATOM 679 N N . ALA A 1 85 ? 32.914 -5.950 -26.100 1.00 90.69 85 ALA A N 1
ATOM 680 C CA . ALA A 1 85 ? 34.366 -6.079 -26.276 1.00 90.69 85 ALA A CA 1
ATOM 681 C C . ALA A 1 85 ? 34.840 -7.184 -27.245 1.00 90.69 85 ALA A C 1
ATOM 683 O O . ALA A 1 85 ? 35.997 -7.163 -27.654 1.00 90.69 85 ALA A O 1
ATOM 684 N N . GLU A 1 86 ? 33.988 -8.144 -27.625 1.00 89.69 86 GLU A N 1
ATOM 685 C CA . GLU A 1 86 ? 34.331 -9.156 -28.646 1.00 89.69 86 GLU A CA 1
ATOM 686 C C . GLU A 1 86 ? 34.079 -8.666 -30.083 1.00 89.69 86 GLU A C 1
ATOM 688 O O . GLU A 1 86 ? 34.524 -9.298 -31.046 1.00 89.69 86 GLU A O 1
ATOM 693 N N . THR A 1 87 ? 33.347 -7.562 -30.257 1.00 90.00 87 THR A N 1
ATOM 694 C CA . THR A 1 87 ? 32.991 -7.018 -31.579 1.00 90.00 87 THR A CA 1
ATOM 695 C C . THR A 1 87 ? 33.435 -5.578 -31.787 1.00 90.00 87 THR A C 1
ATOM 697 O O . THR A 1 87 ? 33.631 -5.167 -32.933 1.00 90.00 87 THR A O 1
ATOM 700 N N . GLU A 1 88 ? 33.593 -4.824 -30.703 1.00 93.56 88 GLU A N 1
ATOM 701 C CA . GLU A 1 88 ? 33.798 -3.382 -30.685 1.00 93.56 88 GLU A CA 1
ATOM 702 C C . GLU A 1 88 ? 35.027 -2.987 -29.871 1.00 93.56 88 GLU A C 1
ATOM 704 O O . GLU A 1 88 ? 35.376 -3.596 -28.859 1.00 93.56 88 GLU A O 1
ATOM 709 N N . ARG A 1 89 ? 35.629 -1.873 -30.278 1.00 93.75 89 ARG A N 1
ATOM 710 C CA . ARG A 1 89 ? 36.682 -1.176 -29.555 1.00 93.75 89 ARG A CA 1
ATOM 711 C C . ARG A 1 89 ? 36.216 0.230 -29.205 1.00 93.75 89 ARG A C 1
ATOM 713 O O . ARG A 1 89 ? 35.784 0.980 -30.077 1.00 93.75 89 ARG A O 1
ATOM 720 N N . PHE A 1 90 ? 36.355 0.587 -27.933 1.00 94.38 90 PHE A N 1
ATOM 721 C CA . PHE A 1 90 ? 36.121 1.941 -27.439 1.00 94.38 90 PHE A CA 1
ATOM 722 C C . PHE A 1 90 ? 37.419 2.748 -27.386 1.00 94.38 90 PHE A C 1
ATOM 724 O O . PHE A 1 90 ? 38.415 2.293 -26.817 1.00 94.38 90 PHE A O 1
ATOM 731 N N . GLU A 1 91 ? 37.382 3.975 -27.903 1.00 94.00 91 GLU A N 1
ATOM 732 C CA . GLU A 1 91 ? 38.457 4.958 -27.774 1.00 94.00 91 GLU A CA 1
ATOM 733 C C . GLU A 1 91 ? 37.901 6.301 -27.289 1.00 94.00 91 GLU A C 1
ATOM 735 O O . GLU A 1 91 ? 36.962 6.842 -27.865 1.00 94.00 91 GLU A O 1
ATOM 740 N N . LEU A 1 92 ? 38.498 6.875 -26.243 1.00 94.25 92 LEU A N 1
ATOM 741 C CA . LEU A 1 92 ? 38.222 8.250 -25.827 1.00 94.25 92 LEU A CA 1
ATOM 742 C C . LEU A 1 92 ? 39.265 9.165 -26.474 1.00 94.25 92 LEU A C 1
ATOM 744 O O . LEU A 1 92 ? 40.432 9.123 -26.091 1.00 94.25 92 LEU A O 1
ATOM 748 N N . ASP A 1 93 ? 38.858 9.988 -27.441 1.00 93.88 93 ASP A N 1
ATOM 749 C CA . ASP A 1 93 ? 39.775 10.911 -28.121 1.00 93.88 93 ASP A CA 1
ATOM 750 C C . ASP A 1 93 ? 40.244 12.016 -27.177 1.00 93.88 93 ASP A C 1
ATOM 752 O O . ASP A 1 93 ? 41.422 12.366 -27.136 1.00 93.88 93 ASP A O 1
ATOM 756 N N . PHE A 1 94 ? 39.294 12.603 -26.449 1.00 94.25 94 PHE A N 1
ATOM 757 C CA . PHE A 1 94 ? 39.557 13.549 -25.377 1.00 94.25 94 PHE A CA 1
ATOM 758 C C . PHE A 1 94 ? 38.335 13.691 -24.468 1.00 94.25 94 PHE A C 1
ATOM 760 O O . PHE A 1 94 ? 37.190 13.536 -24.895 1.00 94.25 94 PHE A O 1
ATOM 767 N N . LEU A 1 95 ? 38.596 14.094 -23.229 1.00 95.75 95 LEU A N 1
ATOM 768 C CA . LEU A 1 95 ? 37.619 14.617 -22.280 1.00 95.75 95 LEU A CA 1
ATOM 769 C C . LEU A 1 95 ? 38.240 15.855 -21.633 1.00 95.75 95 LEU A C 1
ATOM 771 O O . LEU A 1 95 ? 39.365 15.805 -21.135 1.00 95.75 95 LEU A O 1
ATOM 775 N N . ARG A 1 96 ? 37.535 16.981 -21.692 1.00 95.44 96 ARG A N 1
ATOM 776 C CA . ARG A 1 96 ? 38.017 18.282 -21.226 1.00 95.44 96 ARG A CA 1
ATOM 777 C C . ARG A 1 96 ? 36.971 18.948 -20.347 1.00 95.44 96 ARG A C 1
ATOM 779 O O . ARG A 1 96 ? 35.797 18.977 -20.707 1.00 95.44 96 ARG A O 1
ATOM 786 N N . VAL A 1 97 ? 37.420 19.529 -19.243 1.00 95.75 97 VAL A N 1
ATOM 787 C CA . VAL A 1 97 ? 36.638 20.417 -18.382 1.00 95.75 97 VAL A CA 1
ATOM 788 C C . VAL A 1 97 ? 37.015 21.850 -18.734 1.00 95.75 97 VAL A C 1
ATOM 790 O O . VAL A 1 97 ? 38.165 22.244 -18.560 1.00 95.75 97 VAL A O 1
ATOM 793 N N . GLN A 1 98 ? 36.069 22.620 -19.257 1.00 95.19 98 GLN A N 1
ATOM 794 C CA . GLN A 1 98 ? 36.214 24.059 -19.457 1.00 95.19 98 GLN A CA 1
ATOM 795 C C . GLN A 1 98 ? 35.660 24.775 -18.228 1.00 95.19 98 GLN A C 1
ATOM 797 O O . GLN A 1 98 ? 34.470 24.659 -17.928 1.00 95.19 98 GLN A O 1
ATOM 802 N N . LYS A 1 99 ? 36.533 25.488 -17.526 1.00 92.44 99 LYS A N 1
ATOM 803 C CA . LYS A 1 99 ? 36.220 26.271 -16.335 1.00 92.44 99 LYS A CA 1
ATOM 804 C C . LYS A 1 99 ? 35.541 27.583 -16.694 1.00 92.44 99 LYS A C 1
ATOM 806 O O . LYS A 1 99 ? 35.686 28.095 -17.806 1.00 92.44 99 LYS A O 1
ATOM 811 N N . ALA A 1 100 ? 34.823 28.152 -15.730 1.00 81.50 100 ALA A N 1
ATOM 812 C CA . ALA A 1 100 ? 34.148 29.439 -15.895 1.00 81.50 100 ALA A CA 1
ATOM 813 C C . ALA A 1 100 ? 35.118 30.607 -16.174 1.00 81.50 100 ALA A C 1
ATOM 815 O O . ALA A 1 100 ? 34.736 31.576 -16.829 1.00 81.50 100 ALA A O 1
ATOM 816 N N . ASP A 1 101 ? 36.368 30.510 -15.715 1.00 83.56 101 ASP A N 1
ATOM 817 C CA . ASP A 1 101 ? 37.441 31.480 -15.973 1.00 83.56 101 ASP A CA 1
ATOM 818 C C . ASP A 1 101 ? 38.160 31.269 -17.323 1.00 83.56 101 ASP A C 1
ATOM 820 O O . ASP A 1 101 ? 39.033 32.055 -17.693 1.00 83.56 101 ASP A O 1
ATOM 824 N N . GLY A 1 102 ? 37.767 30.240 -18.083 1.00 83.44 102 GLY A N 1
ATOM 825 C CA . GLY A 1 102 ? 38.346 29.878 -19.374 1.00 83.44 102 GLY A CA 1
ATOM 826 C C . GLY A 1 102 ? 39.498 28.871 -19.305 1.00 83.44 102 GLY A C 1
ATOM 827 O O . GLY A 1 102 ? 39.991 28.474 -20.365 1.00 83.44 102 GLY A O 1
ATOM 828 N N . GLU A 1 103 ? 39.921 28.423 -18.116 1.00 92.06 103 GLU A N 1
ATOM 829 C CA . GLU A 1 103 ? 40.884 27.324 -17.981 1.00 92.06 103 GLU A CA 1
ATOM 830 C C . GLU A 1 103 ? 40.325 26.030 -18.605 1.00 92.06 103 GLU A C 1
ATOM 832 O O . GLU A 1 103 ? 39.135 25.727 -18.513 1.00 92.06 103 GLU A O 1
ATOM 837 N N . VAL A 1 104 ? 41.185 25.241 -19.260 1.00 92.06 104 VAL A N 1
ATOM 838 C CA . VAL A 1 104 ? 40.810 23.940 -19.830 1.00 92.06 104 VAL A CA 1
ATOM 839 C C . VAL A 1 104 ? 41.650 22.841 -19.198 1.00 92.06 104 VAL A C 1
ATOM 841 O O . VAL A 1 104 ? 42.845 22.728 -19.466 1.00 92.06 104 VAL A O 1
ATOM 844 N N . VAL A 1 105 ? 41.003 21.984 -18.416 1.00 91.56 105 VAL A N 1
ATOM 845 C CA . VAL A 1 105 ? 41.618 20.802 -17.807 1.00 91.56 105 VAL A CA 1
ATOM 846 C C . VAL A 1 105 ? 41.340 19.597 -18.699 1.00 91.56 105 VAL A C 1
ATOM 848 O O . VAL A 1 105 ? 40.183 19.277 -18.964 1.00 91.56 105 VAL A O 1
ATOM 851 N N . THR A 1 106 ? 42.380 18.918 -19.184 1.00 92.06 106 THR A N 1
ATOM 852 C CA . THR A 1 106 ? 42.221 17.666 -19.946 1.00 92.06 106 THR A CA 1
ATOM 853 C C . THR A 1 106 ? 42.312 16.480 -18.996 1.00 92.06 106 THR A C 1
ATOM 855 O O . THR A 1 106 ? 43.200 16.432 -18.149 1.00 92.06 106 THR A O 1
ATOM 858 N N . VAL A 1 107 ? 41.381 15.536 -19.116 1.00 90.25 107 VAL A N 1
ATOM 859 C CA . VAL A 1 107 ? 41.374 14.325 -18.295 1.00 90.25 107 VAL A CA 1
ATOM 860 C C . VAL A 1 107 ? 42.365 13.322 -18.867 1.00 90.25 107 VAL A C 1
ATOM 862 O O . VAL A 1 107 ? 42.282 12.948 -20.036 1.00 90.25 107 VAL A O 1
ATOM 865 N N . GLU A 1 108 ? 43.307 12.902 -18.028 1.00 86.00 108 GLU A N 1
ATOM 866 C CA . GLU A 1 108 ? 44.358 11.961 -18.403 1.00 86.00 108 GLU A CA 1
ATOM 867 C C . GLU A 1 108 ? 43.813 10.531 -18.572 1.00 86.00 108 GLU A C 1
ATOM 869 O O . GLU A 1 108 ? 42.924 10.118 -17.820 1.00 86.00 108 GLU A O 1
ATOM 874 N N . PRO A 1 109 ? 44.390 9.714 -19.474 1.00 80.12 109 PRO A N 1
ATOM 875 C CA . PRO A 1 109 ? 43.976 8.321 -19.665 1.00 80.12 109 PRO A CA 1
ATOM 876 C C . PRO A 1 109 ? 44.036 7.461 -18.393 1.00 80.12 109 PRO A C 1
ATOM 878 O O . PRO A 1 109 ? 43.298 6.487 -18.271 1.00 80.12 109 PRO A O 1
ATOM 881 N N . SER A 1 110 ? 44.890 7.813 -17.424 1.00 83.31 110 SER A N 1
ATOM 882 C CA . SER A 1 110 ? 44.995 7.119 -16.131 1.00 83.31 110 SER A CA 1
ATOM 883 C C . SER A 1 110 ? 43.742 7.246 -15.257 1.00 83.31 110 SER A C 1
ATOM 885 O O . SER A 1 110 ? 43.570 6.454 -14.331 1.00 83.31 110 SER A O 1
ATOM 887 N N . ALA A 1 111 ? 42.851 8.198 -15.552 1.00 84.50 111 ALA A N 1
ATOM 888 C CA . ALA A 1 111 ? 41.557 8.344 -14.889 1.00 84.50 111 ALA A CA 1
ATOM 889 C C . ALA A 1 111 ? 40.492 7.360 -15.412 1.00 84.50 111 ALA A C 1
ATOM 891 O O . ALA A 1 111 ? 39.364 7.352 -14.914 1.00 84.50 111 ALA A O 1
ATOM 892 N N . MET A 1 112 ? 40.835 6.545 -16.417 1.00 89.06 112 MET A N 1
ATOM 893 C CA . MET A 1 112 ? 39.945 5.560 -17.019 1.00 89.06 112 MET A CA 1
ATOM 894 C C . MET A 1 112 ? 40.157 4.172 -16.413 1.00 89.06 112 MET A C 1
ATOM 896 O O . MET A 1 112 ? 41.278 3.668 -16.341 1.00 89.06 112 MET A O 1
ATOM 900 N N . GLN A 1 113 ? 39.064 3.508 -16.059 1.00 90.75 113 GLN A N 1
ATOM 901 C CA . GLN A 1 113 ? 39.048 2.116 -15.624 1.00 90.75 113 GLN A CA 1
ATOM 902 C C . GLN A 1 113 ? 38.061 1.320 -16.469 1.00 90.75 113 GLN A C 1
ATOM 904 O O . GLN A 1 113 ? 36.994 1.811 -16.832 1.00 90.75 113 GLN A O 1
ATOM 909 N N . GLU A 1 114 ? 38.424 0.085 -16.801 1.00 89.25 114 GLU A N 1
ATOM 910 C CA . GLU A 1 114 ? 37.511 -0.845 -17.457 1.00 89.25 114 GLU A CA 1
ATOM 911 C C . GLU A 1 114 ? 36.933 -1.819 -16.443 1.00 89.25 114 GLU A C 1
ATOM 913 O O . GLU A 1 114 ? 37.673 -2.460 -15.697 1.00 89.25 114 GLU A O 1
ATOM 918 N N . LEU A 1 115 ? 35.610 -1.949 -16.456 1.00 88.12 115 LEU A N 1
ATOM 919 C CA . LEU A 1 115 ? 34.857 -2.853 -15.603 1.00 88.12 115 LEU A CA 1
ATOM 920 C C . LEU A 1 115 ? 33.933 -3.731 -16.455 1.00 88.12 115 LEU A C 1
ATOM 922 O O . LEU A 1 115 ? 33.589 -3.410 -17.594 1.00 88.12 115 LEU A O 1
ATOM 926 N N . THR A 1 116 ? 33.522 -4.869 -15.905 1.00 83.50 116 THR A N 1
ATOM 927 C CA . THR A 1 116 ? 32.439 -5.673 -16.487 1.00 83.50 116 THR A CA 1
ATOM 928 C C . THR A 1 116 ? 31.096 -4.975 -16.254 1.00 83.50 116 THR A C 1
ATOM 930 O O . THR A 1 116 ? 30.868 -4.468 -15.150 1.00 83.50 116 THR A O 1
ATOM 933 N N . ALA A 1 117 ? 30.212 -4.980 -17.259 1.00 78.62 117 ALA A N 1
ATOM 934 C CA . ALA A 1 117 ? 28.893 -4.355 -17.165 1.00 78.62 117 ALA A CA 1
ATOM 935 C C . ALA A 1 117 ? 28.039 -4.938 -16.007 1.00 78.62 117 ALA A C 1
ATOM 937 O O . ALA A 1 117 ? 28.150 -6.137 -15.718 1.00 78.62 117 ALA A O 1
ATOM 938 N N . PRO A 1 118 ? 27.160 -4.143 -15.358 1.00 75.62 118 PRO A N 1
ATOM 939 C CA . PRO A 1 118 ? 26.343 -4.560 -14.215 1.00 75.62 118 PRO A CA 1
ATOM 940 C C . PRO A 1 118 ? 25.494 -5.801 -14.473 1.00 75.62 118 PRO A C 1
ATOM 942 O O . PRO A 1 118 ? 25.407 -6.655 -13.597 1.00 75.62 118 PRO A O 1
ATOM 945 N N . VAL A 1 119 ? 24.967 -5.964 -15.691 1.00 66.44 119 VAL A N 1
ATOM 946 C CA . VAL A 1 119 ? 24.195 -7.152 -16.089 1.00 66.44 119 VAL A CA 1
ATOM 947 C C . VAL A 1 119 ? 24.992 -8.457 -15.937 1.00 66.44 119 VAL A C 1
ATOM 949 O O . VAL A 1 119 ? 24.419 -9.505 -15.683 1.00 66.44 119 VAL A O 1
ATOM 952 N N . SER A 1 120 ? 26.330 -8.411 -16.000 1.00 66.06 120 SER A N 1
ATOM 953 C CA . SER A 1 120 ? 27.184 -9.584 -15.737 1.00 66.06 120 SER A CA 1
ATOM 954 C C . SER A 1 120 ? 27.337 -9.918 -14.247 1.00 66.06 120 SER A C 1
ATOM 956 O O . SER A 1 120 ? 27.915 -10.946 -13.895 1.00 66.06 120 SER A O 1
ATOM 958 N N . ARG A 1 121 ? 26.894 -9.023 -13.354 1.00 62.88 121 ARG A N 1
ATOM 959 C CA . ARG A 1 121 ? 26.826 -9.252 -11.901 1.00 62.88 121 ARG A CA 1
ATOM 960 C C . ARG A 1 121 ? 25.500 -9.901 -11.506 1.00 62.88 121 ARG A C 1
ATOM 962 O O . ARG A 1 121 ? 25.419 -10.505 -10.438 1.00 62.88 121 ARG A O 1
ATOM 969 N N . GLU A 1 122 ? 24.488 -9.813 -12.368 1.00 59.94 122 GLU A N 1
ATOM 970 C CA . GLU A 1 122 ? 23.232 -10.535 -12.221 1.00 59.94 122 GLU A CA 1
ATOM 971 C C . GLU A 1 122 ? 23.462 -12.003 -12.574 1.00 59.94 122 GLU A C 1
ATOM 973 O O . GLU A 1 122 ? 23.431 -12.417 -13.733 1.00 59.94 122 GLU A O 1
ATOM 978 N N . ALA A 1 123 ? 23.735 -12.822 -11.559 1.00 54.50 123 ALA A N 1
ATOM 979 C CA . ALA A 1 123 ? 23.818 -14.253 -11.776 1.00 54.50 123 ALA A CA 1
ATOM 980 C C . ALA A 1 123 ? 22.447 -14.769 -12.265 1.00 54.50 123 ALA A C 1
ATOM 982 O O . ALA A 1 123 ? 21.446 -14.524 -11.585 1.00 54.50 123 ALA A O 1
ATOM 983 N N . PRO A 1 124 ? 22.368 -15.525 -13.379 1.00 71.25 124 PRO A N 1
ATOM 984 C CA . PRO A 1 124 ? 23.464 -16.120 -14.154 1.00 71.25 124 PRO A CA 1
ATOM 985 C C . PRO A 1 124 ? 23.561 -15.612 -15.616 1.00 71.25 124 PRO A C 1
ATOM 987 O O . PRO A 1 124 ? 23.491 -16.409 -16.558 1.00 71.25 124 PRO A O 1
ATOM 990 N N . ILE A 1 125 ? 23.710 -14.304 -15.830 1.00 78.62 125 ILE A N 1
ATOM 991 C CA . ILE A 1 125 ? 23.978 -13.698 -17.144 1.00 78.62 125 ILE A CA 1
ATOM 992 C C . ILE A 1 125 ? 25.471 -13.361 -17.255 1.00 78.62 125 ILE A C 1
ATOM 994 O O . ILE A 1 125 ? 26.047 -12.728 -16.377 1.00 78.62 125 ILE A O 1
ATOM 998 N N . TYR A 1 126 ? 26.104 -13.778 -18.349 1.00 83.62 126 TYR A N 1
ATOM 999 C CA . TYR A 1 126 ? 27.506 -13.522 -18.666 1.00 83.62 126 TYR A CA 1
ATOM 1000 C C . TYR A 1 126 ? 27.604 -12.995 -20.097 1.00 83.62 126 TYR A C 1
ATOM 1002 O O . TYR A 1 126 ? 27.071 -13.607 -21.026 1.00 83.62 126 TYR A O 1
ATOM 1010 N N . THR A 1 127 ? 28.277 -11.860 -20.273 1.00 85.62 127 THR A N 1
ATOM 1011 C CA . THR A 1 127 ? 28.354 -11.147 -21.555 1.00 85.62 127 THR A CA 1
ATOM 1012 C C . THR A 1 127 ? 29.745 -10.550 -21.793 1.00 85.62 127 THR A C 1
ATOM 1014 O O . THR A 1 127 ? 30.534 -10.391 -20.859 1.00 85.62 127 THR A O 1
ATOM 1017 N N . ASP A 1 128 ? 30.048 -10.230 -23.052 1.00 87.88 128 ASP A N 1
ATOM 1018 C CA . ASP A 1 128 ? 31.218 -9.453 -23.486 1.00 87.88 128 ASP A CA 1
ATOM 1019 C C . ASP A 1 128 ? 31.082 -7.942 -23.239 1.00 87.88 128 ASP A C 1
ATOM 1021 O O . ASP A 1 128 ? 32.008 -7.185 -23.537 1.00 87.88 128 ASP A O 1
ATOM 1025 N N . TRP A 1 129 ? 29.955 -7.483 -22.694 1.00 87.50 129 TRP A N 1
ATOM 1026 C CA . TRP A 1 129 ? 29.734 -6.064 -22.434 1.00 87.50 129 TRP A CA 1
ATOM 1027 C C . TRP A 1 129 ? 30.670 -5.526 -21.349 1.00 87.50 129 TRP A C 1
ATOM 1029 O O . TRP A 1 129 ? 30.740 -6.023 -20.215 1.00 87.50 129 TRP A O 1
ATOM 1039 N N . ARG A 1 130 ? 31.379 -4.456 -21.702 1.00 91.06 130 ARG A N 1
ATOM 1040 C CA . ARG A 1 130 ? 32.310 -3.736 -20.835 1.00 91.06 130 ARG A CA 1
ATOM 1041 C C . ARG A 1 130 ? 31.855 -2.299 -20.646 1.00 91.06 130 ARG A C 1
ATOM 1043 O O . ARG A 1 130 ? 31.207 -1.718 -21.510 1.00 91.06 130 ARG A O 1
ATOM 1050 N N . GLN A 1 131 ? 32.247 -1.735 -19.511 1.00 93.38 131 GLN A N 1
ATOM 1051 C CA . GLN A 1 131 ? 32.070 -0.330 -19.185 1.00 93.38 131 GLN A CA 1
ATOM 1052 C C . GLN A 1 131 ? 33.430 0.343 -19.021 1.00 93.38 131 GLN A C 1
ATOM 1054 O O . GLN A 1 131 ? 34.294 -0.143 -18.287 1.00 93.38 131 GLN A O 1
ATOM 1059 N N . ARG A 1 132 ? 33.614 1.490 -19.673 1.00 93.25 132 ARG A N 1
ATOM 1060 C CA . ARG A 1 132 ? 34.732 2.406 -19.439 1.00 93.25 132 ARG A CA 1
ATOM 1061 C C . ARG A 1 132 ? 34.263 3.504 -18.498 1.00 93.25 132 ARG A C 1
ATOM 1063 O O . ARG A 1 132 ? 33.490 4.366 -18.900 1.00 93.25 132 ARG A O 1
ATOM 1070 N N . HIS A 1 133 ? 34.731 3.450 -17.256 1.00 93.69 133 HIS A N 1
ATOM 1071 C CA . HIS A 1 133 ? 34.485 4.461 -16.234 1.00 93.69 133 HIS A CA 1
ATOM 1072 C C . HIS A 1 133 ? 35.599 5.495 -16.299 1.00 93.69 133 HIS A C 1
ATOM 1074 O O . HIS A 1 133 ? 36.770 5.151 -16.151 1.00 93.69 133 HIS A O 1
ATOM 1080 N N . VAL A 1 134 ? 35.246 6.754 -16.514 1.00 93.50 134 VAL A N 1
ATOM 1081 C CA . VAL A 1 134 ? 36.192 7.865 -16.590 1.00 93.50 134 VAL A CA 1
ATOM 1082 C C . VAL A 1 134 ? 35.882 8.823 -15.456 1.00 93.50 134 VAL A C 1
ATOM 1084 O O . VAL A 1 134 ? 34.854 9.499 -15.477 1.00 93.50 134 VAL A O 1
ATOM 1087 N N . THR A 1 135 ? 36.751 8.862 -14.449 1.00 92.50 135 THR A N 1
ATOM 1088 C CA . THR A 1 135 ? 36.605 9.794 -13.326 1.00 92.50 135 THR A CA 1
ATOM 1089 C C . THR A 1 135 ? 37.003 11.192 -13.777 1.00 92.50 135 THR A C 1
ATOM 1091 O O . THR A 1 135 ? 38.101 11.396 -14.294 1.00 92.50 135 THR A O 1
ATOM 1094 N N . VAL A 1 136 ? 36.122 12.165 -13.566 1.00 92.69 136 VAL A N 1
ATOM 1095 C CA . VAL A 1 136 ? 36.321 13.545 -14.005 1.00 92.69 136 VAL A CA 1
ATOM 1096 C C . VAL A 1 136 ? 36.800 14.387 -12.819 1.00 92.69 136 VAL A C 1
ATOM 1098 O O . VAL A 1 136 ? 36.032 14.624 -11.885 1.00 92.69 136 VAL A O 1
ATOM 1101 N N . PRO A 1 137 ? 38.072 14.823 -12.795 1.00 84.19 137 PRO A N 1
ATOM 1102 C CA . PRO A 1 137 ? 38.605 15.585 -11.679 1.00 84.19 137 PRO A CA 1
ATOM 1103 C C . PRO A 1 137 ? 38.059 17.019 -11.655 1.00 84.19 137 PRO A C 1
ATOM 1105 O O . PRO A 1 137 ? 37.680 17.583 -12.679 1.00 84.19 137 PRO A O 1
ATOM 1108 N N . THR A 1 138 ? 38.078 17.603 -10.454 1.00 83.62 138 THR A N 1
ATOM 1109 C CA . THR A 1 138 ? 37.921 19.044 -10.188 1.00 83.62 138 THR A CA 1
ATOM 1110 C C . THR A 1 138 ? 36.636 19.715 -10.692 1.00 83.62 138 THR A C 1
ATOM 1112 O O . THR A 1 138 ? 36.638 20.932 -10.811 1.00 83.62 138 THR A O 1
ATOM 1115 N N . LEU A 1 139 ? 35.536 18.999 -10.945 1.00 92.00 139 LEU A N 1
ATOM 1116 C CA . LEU A 1 139 ? 34.269 19.598 -11.401 1.00 92.00 139 LEU A CA 1
ATOM 1117 C C . LEU A 1 139 ? 33.670 20.629 -10.428 1.00 92.00 139 LEU A C 1
ATOM 1119 O O . LEU A 1 139 ? 33.629 20.408 -9.218 1.00 92.00 139 LEU A O 1
ATOM 1123 N N . GLN A 1 140 ? 33.150 21.724 -10.981 1.00 92.12 140 GLN A N 1
ATOM 1124 C CA . GLN A 1 140 ? 32.433 22.782 -10.266 1.00 92.12 140 GLN A CA 1
ATOM 1125 C C . GLN A 1 140 ? 31.139 23.176 -10.990 1.00 92.12 140 GLN A C 1
ATOM 1127 O O . GLN A 1 140 ? 30.977 22.949 -12.190 1.00 92.12 140 GLN A O 1
ATOM 1132 N N . VAL A 1 141 ? 30.210 23.795 -10.256 1.00 92.25 141 VAL A N 1
ATOM 1133 C CA . VAL A 1 141 ? 28.996 24.372 -10.845 1.00 92.25 141 VAL A CA 1
ATOM 1134 C C . VAL A 1 141 ? 29.393 25.478 -11.824 1.00 92.25 141 VAL A C 1
ATOM 1136 O O . VAL A 1 141 ? 30.183 26.357 -11.491 1.00 92.25 141 VAL A O 1
ATOM 1139 N N . GLY A 1 142 ? 28.841 25.434 -13.036 1.00 90.12 142 GLY A N 1
ATOM 1140 C CA . GLY A 1 142 ? 29.161 26.346 -14.131 1.00 90.12 142 GLY A CA 1
ATOM 1141 C C . GLY A 1 142 ? 30.182 25.802 -15.133 1.00 90.12 142 GLY A C 1
ATOM 1142 O O . GLY A 1 142 ? 30.254 26.344 -16.240 1.00 90.12 142 GLY A O 1
ATOM 1143 N N . ASP A 1 143 ? 30.912 24.731 -14.799 1.00 95.25 143 ASP A N 1
ATOM 1144 C CA . ASP A 1 143 ? 31.853 24.082 -15.716 1.00 95.25 143 ASP A CA 1
ATOM 1145 C C . ASP A 1 143 ? 31.138 23.502 -16.944 1.00 95.25 143 ASP A C 1
ATOM 1147 O O . ASP A 1 143 ? 29.973 23.093 -16.898 1.00 95.25 143 ASP A O 1
ATOM 1151 N N . THR A 1 144 ? 31.864 23.426 -18.059 1.00 95.44 144 THR A N 1
ATOM 1152 C CA . THR A 1 144 ? 31.404 22.751 -19.276 1.00 95.44 144 THR A CA 1
ATOM 1153 C C . THR A 1 144 ? 32.304 21.573 -19.611 1.00 95.44 144 THR A C 1
ATOM 1155 O O . THR A 1 144 ? 33.498 21.734 -19.859 1.00 95.44 144 THR A O 1
ATOM 1158 N N . LEU A 1 145 ? 31.723 20.382 -19.674 1.00 95.88 145 LEU A N 1
ATOM 1159 C CA . LEU A 1 145 ? 32.392 19.183 -20.149 1.00 95.88 145 LEU A CA 1
ATOM 1160 C C . LEU A 1 145 ? 32.283 19.080 -21.660 1.00 95.88 145 LEU A C 1
ATOM 1162 O O . LEU A 1 145 ? 31.196 19.194 -22.220 1.00 95.88 145 LEU A O 1
ATOM 1166 N N . VAL A 1 146 ? 33.417 18.827 -22.308 1.00 96.44 146 VAL A N 1
ATOM 1167 C CA . VAL A 1 146 ? 33.495 18.534 -23.738 1.00 96.44 146 VAL A CA 1
ATOM 1168 C C . VAL A 1 146 ? 34.256 17.236 -23.913 1.00 96.44 146 VAL A C 1
ATOM 1170 O O . VAL A 1 146 ? 35.431 17.151 -23.552 1.00 96.44 146 VAL A O 1
ATOM 1173 N N . TYR A 1 147 ? 33.607 16.231 -24.478 1.00 95.94 147 TYR A N 1
ATOM 1174 C CA . TYR A 1 147 ? 34.255 14.959 -24.757 1.00 95.94 147 TYR A CA 1
ATOM 1175 C C . TYR A 1 147 ? 33.869 14.407 -26.104 1.00 95.94 147 TYR A C 1
ATOM 1177 O O . TYR A 1 147 ? 32.760 14.626 -26.589 1.00 95.94 147 TYR A O 1
ATOM 1185 N N . ARG A 1 148 ? 34.809 13.662 -26.675 1.00 97.19 148 ARG A N 1
ATOM 1186 C CA . ARG A 1 148 ? 34.614 12.924 -27.907 1.00 97.19 148 ARG A CA 1
ATOM 1187 C C . ARG A 1 148 ? 35.126 11.508 -27.740 1.00 97.19 148 ARG A C 1
ATOM 1189 O O . ARG A 1 148 ? 36.263 11.309 -27.314 1.00 97.19 148 ARG A O 1
ATOM 1196 N N . PHE A 1 149 ? 34.295 10.543 -28.097 1.00 95.62 149 PHE A N 1
ATOM 1197 C CA . PHE A 1 149 ? 34.669 9.136 -28.111 1.00 95.62 149 PHE A CA 1
ATOM 1198 C C . PHE A 1 149 ? 34.328 8.496 -29.453 1.00 95.62 149 PHE A C 1
ATOM 1200 O O . PHE A 1 149 ? 33.495 9.002 -30.214 1.00 95.62 149 PHE A O 1
ATOM 1207 N N . ARG A 1 150 ? 35.000 7.380 -29.724 1.00 96.12 150 ARG A N 1
ATOM 1208 C CA . ARG A 1 150 ? 34.813 6.538 -30.893 1.00 96.12 150 ARG A CA 1
ATOM 1209 C C . ARG A 1 150 ? 34.483 5.110 -30.477 1.00 96.12 150 ARG A C 1
ATOM 1211 O O . ARG A 1 150 ? 35.082 4.574 -29.545 1.00 96.12 150 ARG A O 1
ATOM 1218 N N . LEU A 1 151 ? 33.532 4.513 -31.185 1.00 94.88 151 LEU A N 1
ATOM 1219 C CA . LEU A 1 151 ? 33.261 3.081 -31.164 1.00 94.88 151 LEU A CA 1
ATOM 1220 C C . LEU A 1 151 ? 33.535 2.531 -32.560 1.00 94.88 151 LEU A C 1
ATOM 1222 O O . LEU A 1 151 ? 32.947 2.989 -33.539 1.00 94.88 151 LEU A O 1
ATOM 1226 N N . GLU A 1 152 ? 34.443 1.568 -32.640 1.00 94.62 152 GLU A N 1
ATOM 1227 C CA . GLU A 1 152 ? 34.852 0.915 -33.882 1.00 94.62 152 GLU A CA 1
ATOM 1228 C C . GLU A 1 152 ? 34.505 -0.566 -33.808 1.00 94.62 152 GLU A C 1
ATOM 1230 O O . GLU A 1 152 ? 35.015 -1.277 -32.942 1.00 94.62 152 GLU A O 1
ATOM 1235 N N . THR A 1 153 ? 33.662 -1.056 -34.719 1.00 93.25 153 THR A N 1
ATOM 1236 C CA . THR A 1 153 ? 33.510 -2.507 -34.877 1.00 93.25 153 THR A CA 1
ATOM 1237 C C . THR A 1 153 ? 34.708 -3.064 -35.632 1.00 93.25 153 THR A C 1
ATOM 1239 O O . THR A 1 153 ? 35.095 -2.552 -36.680 1.00 93.25 153 THR A O 1
ATOM 1242 N N . HIS A 1 154 ? 35.280 -4.147 -35.116 1.00 92.50 154 HIS A N 1
ATOM 1243 C CA . HIS A 1 154 ? 36.324 -4.923 -35.794 1.00 92.50 154 HIS A CA 1
ATOM 1244 C C . HIS A 1 154 ? 35.813 -6.288 -36.270 1.00 92.50 154 HIS A C 1
ATOM 1246 O O . HIS A 1 154 ? 36.400 -6.890 -37.168 1.00 92.50 154 HIS A O 1
ATOM 1252 N N . THR A 1 155 ? 34.707 -6.768 -35.691 1.00 90.56 155 THR A N 1
ATOM 1253 C CA . THR A 1 155 ? 34.038 -8.013 -36.079 1.00 90.56 155 THR A CA 1
ATOM 1254 C C . THR A 1 155 ? 32.541 -7.734 -36.244 1.00 90.56 155 THR A C 1
ATOM 1256 O O . THR A 1 155 ? 31.880 -7.438 -35.247 1.00 90.56 155 THR A O 1
ATOM 1259 N N . PRO A 1 156 ? 31.967 -7.831 -37.458 1.00 88.75 156 PRO A N 1
ATOM 1260 C CA . PRO A 1 156 ? 30.542 -7.592 -37.645 1.00 88.75 156 PRO A CA 1
ATOM 1261 C C . PRO A 1 156 ? 29.729 -8.760 -37.070 1.00 88.75 156 PRO A C 1
ATOM 1263 O O . PRO A 1 156 ? 30.049 -9.928 -37.300 1.00 88.75 156 PRO A O 1
ATOM 1266 N N . LEU A 1 157 ? 28.639 -8.456 -36.358 1.00 85.31 157 LEU A N 1
ATOM 1267 C CA . LEU A 1 157 ? 27.717 -9.474 -35.826 1.00 85.31 157 LEU A CA 1
ATOM 1268 C C . LEU A 1 157 ? 27.054 -10.287 -36.947 1.00 85.31 157 LEU A C 1
ATOM 1270 O O . LEU A 1 157 ? 26.840 -11.493 -36.809 1.00 85.31 157 LEU A O 1
ATOM 1274 N N . VAL A 1 158 ? 26.745 -9.618 -38.061 1.00 89.62 158 VAL A N 1
ATOM 1275 C CA . VAL A 1 158 ? 26.215 -10.226 -39.282 1.00 89.62 158 VAL A CA 1
ATOM 1276 C C . VAL A 1 158 ? 26.996 -9.667 -40.469 1.00 89.62 158 VAL A C 1
ATOM 1278 O O . VAL A 1 158 ? 26.773 -8.517 -40.842 1.00 89.62 158 VAL A O 1
ATOM 1281 N N . PRO A 1 159 ? 27.908 -10.446 -41.077 1.00 89.50 159 PRO A N 1
ATOM 1282 C CA . PRO A 1 159 ? 28.669 -9.988 -42.232 1.00 89.50 159 PRO A CA 1
ATOM 1283 C C . PRO A 1 159 ? 27.760 -9.436 -43.334 1.00 89.50 159 PRO A C 1
ATOM 1285 O O . PRO A 1 159 ? 26.788 -10.076 -43.737 1.00 89.50 159 PRO A O 1
ATOM 1288 N N . GLY A 1 160 ? 28.078 -8.234 -43.802 1.00 90.38 160 GLY A N 1
ATOM 1289 C CA . GLY A 1 160 ? 27.330 -7.512 -44.825 1.00 90.38 160 GLY A CA 1
ATOM 1290 C C . GLY A 1 160 ? 26.074 -6.792 -44.335 1.00 90.38 160 GLY A C 1
ATOM 1291 O O . GLY A 1 160 ? 25.466 -6.075 -45.123 1.00 90.38 160 GLY A O 1
ATOM 1292 N N . HIS A 1 161 ? 25.666 -6.931 -43.072 1.00 92.19 161 HIS A N 1
ATOM 1293 C CA . HIS A 1 161 ? 24.471 -6.281 -42.533 1.00 92.19 161 HIS A CA 1
ATOM 1294 C C . HIS A 1 161 ? 24.790 -5.370 -41.348 1.00 92.19 161 HIS A C 1
ATOM 1296 O O . HIS A 1 161 ? 25.647 -5.659 -40.522 1.00 92.19 161 HIS A O 1
ATOM 1302 N N . PHE A 1 162 ? 24.033 -4.283 -41.252 1.00 92.19 162 PHE A N 1
ATOM 1303 C CA . PHE A 1 162 ? 24.042 -3.339 -40.140 1.00 92.19 162 PHE A CA 1
ATOM 1304 C C . PHE A 1 162 ? 22.638 -2.788 -39.858 1.00 92.19 162 PHE A C 1
ATOM 1306 O O . PHE A 1 162 ? 21.753 -2.823 -40.726 1.00 92.19 162 PHE A O 1
ATOM 1313 N N . TRP A 1 163 ? 22.448 -2.295 -38.635 1.00 93.50 163 TRP A N 1
ATOM 1314 C CA . TRP A 1 163 ? 21.234 -1.650 -38.138 1.00 93.50 163 TRP A CA 1
ATOM 1315 C C . TRP A 1 163 ? 21.587 -0.640 -37.039 1.00 93.50 163 TRP A C 1
ATOM 1317 O O . TRP A 1 163 ? 22.632 -0.754 -36.402 1.00 93.50 163 TRP A O 1
ATOM 1327 N N . PHE A 1 164 ? 20.717 0.340 -36.810 1.00 92.69 164 PHE A N 1
ATOM 1328 C CA . PHE A 1 164 ? 20.918 1.390 -35.813 1.00 92.69 164 PHE A CA 1
ATOM 1329 C C . PHE A 1 164 ? 19.583 1.974 -35.352 1.00 92.69 164 PHE A C 1
ATOM 1331 O O . PHE A 1 164 ? 18.633 2.036 -36.129 1.00 92.69 164 PHE A O 1
ATOM 1338 N N . GLU A 1 165 ? 19.515 2.409 -34.097 1.00 92.94 165 GLU A N 1
ATOM 1339 C CA . GLU A 1 165 ? 18.373 3.134 -33.538 1.00 92.94 165 GLU A CA 1
ATOM 1340 C C . GLU A 1 165 ? 18.887 4.389 -32.818 1.00 92.94 165 GLU A C 1
ATOM 1342 O O . GLU A 1 165 ? 19.915 4.328 -32.144 1.00 92.94 165 GLU A O 1
ATOM 1347 N N . HIS A 1 166 ? 18.185 5.517 -32.949 1.00 93.00 166 HIS A N 1
ATOM 1348 C CA . HIS A 1 166 ? 18.502 6.766 -32.244 1.00 93.00 166 HIS A CA 1
ATOM 1349 C C . HIS A 1 166 ? 17.227 7.474 -31.807 1.00 93.00 166 HIS A C 1
ATOM 1351 O O . HIS A 1 166 ? 16.277 7.556 -32.582 1.00 93.00 166 HIS A O 1
ATOM 1357 N N . SER A 1 167 ? 17.239 8.027 -30.596 1.00 92.31 167 SER A N 1
ATOM 1358 C CA . SER A 1 167 ? 16.185 8.904 -30.084 1.00 92.31 167 SER A CA 1
ATOM 1359 C C . SER A 1 167 ? 16.772 10.279 -29.782 1.00 92.31 167 SER A C 1
ATOM 1361 O O . SER A 1 167 ? 17.832 10.385 -29.154 1.00 92.31 167 SER A O 1
ATOM 1363 N N . PHE A 1 168 ? 16.092 11.318 -30.254 1.00 91.06 168 PHE A N 1
ATOM 1364 C CA . PHE A 1 168 ? 16.446 12.707 -30.010 1.00 91.06 168 PHE A CA 1
ATOM 1365 C C . PHE A 1 168 ? 16.036 13.109 -28.599 1.00 91.06 168 PHE A C 1
ATOM 1367 O O . PHE A 1 168 ? 14.970 12.737 -28.105 1.00 91.06 168 PHE A O 1
ATOM 1374 N N . LEU A 1 169 ? 16.895 13.884 -27.944 1.00 88.31 169 LEU A N 1
ATOM 1375 C CA . LEU A 1 169 ? 16.611 14.370 -26.601 1.00 88.31 169 LEU A CA 1
ATOM 1376 C C . LEU A 1 169 ? 15.567 15.500 -26.655 1.00 88.31 169 LEU A C 1
ATOM 1378 O O . LEU A 1 169 ? 15.563 16.293 -27.608 1.00 88.31 169 LEU A O 1
ATOM 1382 N N . PRO A 1 170 ? 14.679 15.594 -25.647 1.00 83.88 170 PRO A N 1
ATOM 1383 C CA . PRO A 1 170 ? 13.659 16.634 -25.599 1.00 83.88 170 PRO A CA 1
ATOM 1384 C C . PRO A 1 170 ? 14.285 18.024 -25.415 1.00 83.88 170 PRO A C 1
ATOM 1386 O O . PRO A 1 170 ? 15.367 18.167 -24.839 1.00 83.88 170 PRO A O 1
ATOM 1389 N N . ALA A 1 171 ? 13.561 19.063 -25.847 1.00 79.81 171 ALA A N 1
ATOM 1390 C CA . ALA A 1 171 ? 13.998 20.464 -25.792 1.00 79.81 171 ALA A CA 1
ATOM 1391 C C . ALA A 1 171 ? 14.423 20.929 -24.390 1.00 79.81 171 ALA A C 1
ATOM 1393 O O . ALA A 1 171 ? 15.267 21.806 -24.251 1.00 79.81 171 ALA A O 1
ATOM 1394 N N . THR A 1 172 ? 13.879 20.309 -23.341 1.00 76.94 172 THR A N 1
ATOM 1395 C CA . THR A 1 172 ? 14.212 20.608 -21.945 1.00 76.94 172 THR A CA 1
ATOM 1396 C C . THR A 1 172 ? 15.623 20.164 -21.555 1.00 76.94 172 THR A C 1
ATOM 1398 O O . THR A 1 172 ? 16.133 20.623 -20.541 1.00 76.94 172 THR A O 1
ATOM 1401 N N . MET A 1 173 ? 16.269 19.275 -22.319 1.00 82.38 173 MET A N 1
ATOM 1402 C CA . MET A 1 173 ? 17.575 18.690 -21.979 1.00 82.38 173 MET A CA 1
ATOM 1403 C C . MET A 1 173 ? 18.726 19.164 -22.874 1.00 82.38 173 MET A C 1
ATOM 1405 O O . MET A 1 173 ? 19.880 19.146 -22.433 1.00 82.38 173 MET A O 1
ATOM 1409 N N . ILE A 1 174 ? 18.446 19.562 -24.120 1.00 90.44 174 ILE A N 1
ATOM 1410 C CA . ILE A 1 174 ? 19.469 19.819 -25.141 1.00 90.44 174 ILE A CA 1
ATOM 1411 C C . ILE A 1 174 ? 19.191 21.087 -25.961 1.00 90.44 174 ILE A C 1
ATOM 1413 O O . ILE A 1 174 ? 18.044 21.364 -26.294 1.00 90.44 174 ILE A O 1
ATOM 1417 N N . LEU A 1 175 ? 20.239 21.838 -26.330 1.00 92.50 175 LEU A N 1
ATOM 1418 C CA . LEU A 1 175 ? 20.132 23.008 -27.220 1.00 92.50 175 LEU A CA 1
ATOM 1419 C C . LEU A 1 175 ? 20.334 22.667 -28.696 1.00 92.50 175 LEU A C 1
ATOM 1421 O O . LEU A 1 175 ? 19.637 23.206 -29.549 1.00 92.50 175 LEU A O 1
ATOM 1425 N N . GLU A 1 176 ? 21.303 21.813 -29.014 1.00 96.00 176 GLU A N 1
ATOM 1426 C CA . GLU A 1 176 ? 21.615 21.416 -30.387 1.00 96.00 176 GLU A CA 1
ATOM 1427 C C . GLU A 1 176 ? 21.919 19.919 -30.446 1.00 96.00 176 GLU A C 1
ATOM 1429 O O . GLU A 1 176 ? 22.812 19.424 -29.757 1.00 96.00 176 GLU A O 1
ATOM 1434 N N . GLU A 1 177 ? 21.217 19.201 -31.318 1.00 97.06 177 GLU A N 1
ATOM 1435 C CA . GLU A 1 177 ? 21.513 17.802 -31.614 1.00 97.06 177 GLU A CA 1
ATOM 1436 C C . GLU A 1 177 ? 21.653 17.598 -33.120 1.00 97.06 177 GLU A C 1
ATOM 1438 O O . GLU A 1 177 ? 20.817 18.042 -33.911 1.00 97.06 177 GLU A O 1
ATOM 1443 N N . ILE A 1 178 ? 22.737 16.932 -33.511 1.00 97.38 178 ILE A N 1
ATOM 1444 C CA . ILE A 1 178 ? 23.059 16.608 -34.896 1.00 97.38 178 ILE A CA 1
ATOM 1445 C C . ILE A 1 178 ? 23.375 15.116 -34.976 1.00 97.38 178 ILE A C 1
ATOM 1447 O O . ILE A 1 178 ? 24.266 14.626 -34.280 1.00 97.38 178 ILE A O 1
ATOM 1451 N N . LEU A 1 179 ? 22.681 14.423 -35.873 1.00 98.00 179 LEU A N 1
ATOM 1452 C CA . LEU A 1 179 ? 22.952 13.035 -36.229 1.00 98.00 179 LEU A CA 1
ATOM 1453 C C . LEU A 1 179 ? 23.291 12.969 -37.716 1.00 98.00 179 LEU A C 1
ATOM 1455 O O . LEU A 1 179 ? 22.494 13.392 -38.552 1.00 98.00 179 LEU A O 1
ATOM 1459 N N . GLU A 1 180 ? 24.449 12.409 -38.039 1.00 97.81 180 GLU A N 1
ATOM 1460 C CA . GLU A 1 180 ? 24.884 12.125 -39.402 1.00 97.81 180 GLU A CA 1
ATOM 1461 C C . GLU A 1 180 ? 25.086 10.622 -39.574 1.00 97.81 180 GLU A C 1
ATOM 1463 O O . GLU A 1 180 ? 25.849 10.001 -38.837 1.00 97.81 180 GLU A O 1
ATOM 1468 N N . ILE A 1 181 ? 24.404 10.036 -40.555 1.00 97.25 181 ILE A N 1
ATOM 1469 C CA . ILE A 1 181 ? 24.566 8.634 -40.937 1.00 97.25 181 ILE A CA 1
ATOM 1470 C C . ILE A 1 181 ? 25.101 8.583 -42.362 1.00 97.25 181 ILE A C 1
ATOM 1472 O O . ILE A 1 181 ? 24.422 8.987 -43.303 1.00 97.25 181 ILE A O 1
ATOM 1476 N N . ASP A 1 182 ? 26.305 8.052 -42.506 1.00 96.50 182 ASP A N 1
ATOM 1477 C CA . ASP A 1 182 ? 27.049 7.902 -43.744 1.00 96.50 182 ASP A CA 1
ATOM 1478 C C . ASP A 1 182 ? 27.100 6.426 -44.172 1.00 96.50 182 ASP A C 1
ATOM 1480 O O . ASP A 1 182 ? 27.685 5.578 -43.494 1.00 96.50 182 ASP A O 1
ATOM 1484 N N . LEU A 1 183 ? 26.532 6.117 -45.336 1.00 95.81 183 LEU A N 1
ATOM 1485 C CA . LEU A 1 183 ? 26.448 4.765 -45.886 1.00 95.81 183 LEU A CA 1
ATOM 1486 C C . LEU A 1 183 ? 26.847 4.697 -47.369 1.00 95.81 183 LEU A C 1
ATOM 1488 O O . LEU A 1 183 ? 26.768 5.701 -48.080 1.00 95.81 183 LEU A O 1
ATOM 1492 N N . PRO A 1 184 ? 27.266 3.522 -47.875 1.00 95.31 184 PRO A N 1
ATOM 1493 C CA . PRO A 1 184 ? 27.496 3.318 -49.306 1.00 95.31 184 PRO A CA 1
ATOM 1494 C C . PRO A 1 184 ? 26.217 3.604 -50.109 1.00 95.31 184 PRO A C 1
ATOM 1496 O O . PRO A 1 184 ? 25.143 3.115 -49.761 1.00 95.31 184 PRO A O 1
ATOM 1499 N N . ALA A 1 185 ? 26.301 4.424 -51.162 1.00 91.75 185 ALA A N 1
ATOM 1500 C CA . ALA A 1 185 ? 25.118 4.969 -51.846 1.00 91.75 185 ALA A CA 1
ATOM 1501 C C . ALA A 1 185 ? 24.260 3.905 -52.559 1.00 91.75 185 ALA A C 1
ATOM 1503 O O . ALA A 1 185 ? 23.054 4.089 -52.746 1.00 91.75 185 ALA A O 1
ATOM 1504 N N . ASP A 1 186 ? 24.882 2.796 -52.953 1.00 88.38 186 ASP A N 1
ATOM 1505 C CA . ASP A 1 186 ? 24.263 1.644 -53.605 1.00 88.38 186 ASP A CA 1
ATOM 1506 C C . ASP A 1 186 ? 23.658 0.637 -52.613 1.00 88.38 186 ASP A C 1
ATOM 1508 O O . ASP A 1 186 ? 22.967 -0.297 -53.029 1.00 88.38 186 ASP A O 1
ATOM 1512 N N . ARG A 1 187 ? 23.867 0.826 -51.303 1.00 89.44 187 ARG A N 1
ATOM 1513 C CA . ARG A 1 187 ? 23.337 -0.066 -50.272 1.00 89.44 187 ARG A CA 1
ATOM 1514 C C . ARG A 1 187 ? 21.846 0.210 -50.027 1.00 89.44 187 ARG A C 1
ATOM 1516 O O . ARG A 1 187 ? 21.494 1.309 -49.589 1.00 89.44 187 ARG A O 1
ATOM 1523 N N . PRO A 1 188 ? 20.949 -0.774 -50.234 1.00 87.19 188 PRO A N 1
ATOM 1524 C CA . PRO A 1 188 ? 19.558 -0.634 -49.826 1.00 87.19 188 PRO A CA 1
ATOM 1525 C C . PRO A 1 188 ? 19.458 -0.647 -48.296 1.00 87.19 188 PRO A C 1
ATOM 1527 O O . PRO A 1 188 ? 20.028 -1.514 -47.630 1.00 87.19 188 PRO A O 1
ATOM 1530 N N . VAL A 1 189 ? 18.720 0.317 -47.748 1.00 91.06 189 VAL A N 1
ATOM 1531 C CA . VAL A 1 189 ? 18.438 0.434 -46.314 1.00 91.06 189 VAL A CA 1
ATOM 1532 C C . VAL A 1 189 ? 16.971 0.790 -46.104 1.00 91.06 189 VAL A C 1
ATOM 1534 O O . VAL A 1 189 ? 16.414 1.607 -46.836 1.00 91.06 189 VAL A O 1
ATOM 1537 N N . HIS A 1 190 ? 16.359 0.198 -45.086 1.00 91.88 190 HIS A N 1
ATOM 1538 C CA . HIS A 1 190 ? 15.143 0.716 -44.476 1.00 91.88 190 HIS A CA 1
ATOM 1539 C C . HIS A 1 190 ? 15.546 1.793 -43.485 1.00 91.88 190 HIS A C 1
ATOM 1541 O O . HIS A 1 190 ? 16.279 1.509 -42.540 1.00 91.88 190 HIS A O 1
ATOM 1547 N N . LEU A 1 191 ? 15.094 3.018 -43.723 1.00 92.12 191 LEU A N 1
ATOM 1548 C CA . LEU A 1 191 ? 15.285 4.152 -42.831 1.00 92.12 191 LEU A CA 1
ATOM 1549 C C . LEU A 1 191 ? 13.908 4.712 -42.491 1.00 92.12 191 LEU A C 1
ATOM 1551 O O . LEU A 1 191 ? 13.209 5.213 -43.370 1.00 92.12 191 LEU A O 1
ATOM 1555 N N . LYS A 1 192 ? 13.538 4.627 -41.217 1.00 92.38 192 LYS A N 1
ATOM 1556 C CA . LYS A 1 192 ? 12.330 5.238 -40.674 1.00 92.38 192 LYS A CA 1
ATOM 1557 C C . LYS A 1 192 ? 12.711 6.444 -39.828 1.00 92.38 192 LYS A C 1
ATOM 1559 O O . LYS A 1 192 ? 13.634 6.381 -39.018 1.00 92.38 192 LYS A O 1
ATOM 1564 N N . THR A 1 193 ? 11.988 7.537 -40.036 1.00 92.19 193 THR A N 1
ATOM 1565 C CA . THR A 1 193 ? 12.108 8.784 -39.281 1.00 92.19 193 THR A CA 1
ATOM 1566 C C . THR A 1 193 ? 10.734 9.112 -38.713 1.00 92.19 193 THR A C 1
ATOM 1568 O O . THR A 1 193 ? 9.823 9.455 -39.463 1.00 92.19 193 THR A O 1
ATOM 1571 N N . ALA A 1 194 ? 10.582 8.951 -37.400 1.00 87.12 194 ALA A N 1
ATOM 1572 C CA . ALA A 1 194 ? 9.353 9.214 -36.654 1.00 87.12 194 ALA A CA 1
ATOM 1573 C C . ALA A 1 194 ? 9.295 10.642 -36.077 1.00 87.12 194 ALA A C 1
ATOM 1575 O O . ALA A 1 194 ? 8.237 11.085 -35.634 1.00 87.12 194 ALA A O 1
ATOM 1576 N N . VAL A 1 195 ? 10.405 11.388 -36.125 1.00 85.62 195 VAL A N 1
ATOM 1577 C CA . VAL A 1 195 ? 10.419 12.826 -35.820 1.00 85.62 195 VAL A CA 1
ATOM 1578 C C . VAL A 1 195 ? 9.800 13.653 -36.944 1.00 85.62 195 VAL A C 1
ATOM 1580 O O . VAL A 1 195 ? 9.844 13.289 -38.119 1.00 85.62 195 VAL A O 1
ATOM 1583 N N . ALA A 1 196 ? 9.244 14.811 -36.583 1.00 82.50 196 ALA A N 1
ATOM 1584 C CA . ALA A 1 196 ? 8.560 15.700 -37.523 1.00 82.50 196 ALA A CA 1
ATOM 1585 C C . ALA A 1 196 ? 9.492 16.320 -38.585 1.00 82.50 196 ALA A C 1
ATOM 1587 O O . ALA A 1 196 ? 9.026 16.722 -39.652 1.00 82.50 196 ALA A O 1
ATOM 1588 N N . PHE A 1 197 ? 10.796 16.412 -38.310 1.00 86.38 197 PHE A N 1
ATOM 1589 C CA . PHE A 1 197 ? 11.787 16.990 -39.217 1.00 86.38 197 PHE A CA 1
ATOM 1590 C C . PHE A 1 197 ? 12.523 15.904 -40.015 1.00 86.38 197 PHE A C 1
ATOM 1592 O O . PHE A 1 197 ? 12.978 14.898 -39.476 1.00 86.38 197 PHE A O 1
ATOM 1599 N N . GLN A 1 198 ? 12.643 16.119 -41.325 1.00 89.06 198 GLN A N 1
ATOM 1600 C CA . GLN A 1 198 ? 13.273 15.182 -42.260 1.00 89.06 198 GLN A CA 1
ATOM 1601 C C . GLN A 1 198 ? 14.787 15.432 -42.380 1.00 89.06 198 GLN A C 1
ATOM 1603 O O . GLN A 1 198 ? 15.225 16.567 -42.172 1.00 89.06 198 GLN A O 1
ATOM 1608 N N . PRO A 1 199 ? 15.594 14.414 -42.735 1.00 94.50 199 PRO A N 1
ATOM 1609 C CA . PRO A 1 199 ? 17.028 14.598 -42.918 1.00 94.50 199 PRO A CA 1
ATOM 1610 C C . PRO A 1 199 ? 17.363 15.392 -44.183 1.00 94.50 199 PRO A C 1
ATOM 1612 O O . PRO A 1 199 ? 16.742 15.226 -45.234 1.00 94.50 199 PRO A O 1
ATOM 1615 N N . GLU A 1 200 ? 18.446 16.163 -44.124 1.00 95.94 200 GLU A N 1
ATOM 1616 C CA . GLU A 1 200 ? 19.182 16.566 -45.319 1.00 95.94 200 GLU A CA 1
ATOM 1617 C C . GLU A 1 200 ? 19.897 15.341 -45.906 1.00 95.94 200 GLU A C 1
ATOM 1619 O O . GLU A 1 200 ? 20.624 14.646 -45.195 1.00 95.94 200 GLU A O 1
ATOM 1624 N N . VAL A 1 201 ? 19.736 15.093 -47.208 1.00 95.56 201 VAL A N 1
ATOM 1625 C CA . VAL A 1 201 ? 20.400 13.978 -47.901 1.00 95.56 201 VAL A CA 1
ATOM 1626 C C . VAL A 1 201 ? 21.464 14.516 -48.845 1.00 95.56 201 VAL A C 1
ATOM 1628 O O . VAL A 1 201 ? 21.187 15.379 -49.680 1.00 95.56 201 VAL A O 1
ATOM 1631 N N . ARG A 1 202 ? 22.690 14.002 -48.728 1.00 95.56 202 ARG A N 1
ATOM 1632 C CA . ARG A 1 202 ? 23.815 14.351 -49.606 1.00 95.56 202 ARG A CA 1
ATOM 1633 C C . ARG A 1 202 ? 24.406 13.091 -50.216 1.00 95.56 202 ARG A C 1
ATOM 1635 O O . ARG A 1 202 ? 24.679 12.137 -49.498 1.00 95.56 202 ARG A O 1
ATOM 1642 N N . GLU A 1 203 ? 24.648 13.107 -51.522 1.00 94.00 203 GLU A N 1
ATOM 1643 C CA . GLU A 1 203 ? 25.359 12.033 -52.216 1.00 94.00 203 GLU A CA 1
ATOM 1644 C C . GLU A 1 203 ? 26.641 12.570 -52.851 1.00 94.00 203 GLU A C 1
ATOM 1646 O O . GLU A 1 203 ? 26.611 13.519 -53.635 1.00 94.00 203 GLU A O 1
ATOM 1651 N N . ALA A 1 204 ? 27.781 11.979 -52.495 1.00 90.75 204 ALA A N 1
ATOM 1652 C CA . ALA A 1 204 ? 29.085 12.335 -53.046 1.00 90.75 204 ALA A CA 1
ATOM 1653 C C . ALA A 1 204 ? 30.060 11.159 -52.922 1.00 90.75 204 ALA A C 1
ATOM 1655 O O . ALA A 1 204 ? 30.011 10.403 -51.957 1.00 90.75 204 ALA A O 1
ATOM 1656 N N . ALA A 1 205 ? 30.962 11.009 -53.899 1.00 91.25 205 ALA A N 1
ATOM 1657 C CA . ALA A 1 205 ? 32.029 9.998 -53.885 1.00 91.25 205 ALA A CA 1
ATOM 1658 C C . ALA A 1 205 ? 31.551 8.552 -53.592 1.00 91.25 205 ALA A C 1
ATOM 1660 O O . ALA A 1 205 ? 32.238 7.794 -52.913 1.00 91.25 205 ALA A O 1
ATOM 1661 N N . GLY A 1 206 ? 30.369 8.170 -54.096 1.00 93.19 206 GLY A N 1
ATOM 1662 C CA . GLY A 1 206 ? 29.794 6.833 -53.886 1.00 93.19 206 GLY A CA 1
ATOM 1663 C C . GLY A 1 206 ? 29.173 6.609 -52.502 1.00 93.19 206 GLY A C 1
ATOM 1664 O O . GLY A 1 206 ? 28.858 5.472 -52.156 1.00 93.19 206 GLY A O 1
ATOM 1665 N N . ARG A 1 207 ? 28.982 7.668 -51.709 1.00 96.31 207 ARG A N 1
ATOM 1666 C CA . ARG A 1 207 ? 28.383 7.616 -50.370 1.00 96.31 207 ARG A CA 1
ATOM 1667 C C . ARG A 1 207 ? 27.117 8.467 -50.299 1.00 96.31 207 ARG A C 1
ATOM 1669 O O . ARG A 1 207 ? 27.021 9.482 -50.990 1.00 96.31 207 ARG A O 1
ATOM 1676 N N . ARG A 1 208 ? 26.160 8.044 -49.472 1.00 96.38 208 ARG A N 1
ATOM 1677 C CA . ARG A 1 208 ? 24.925 8.758 -49.130 1.00 96.38 208 ARG A CA 1
ATOM 1678 C C . ARG A 1 208 ? 24.959 9.098 -47.644 1.00 96.38 208 ARG A C 1
ATOM 1680 O O . ARG A 1 208 ? 25.120 8.213 -46.812 1.00 96.38 208 ARG A O 1
ATOM 1687 N N . ILE A 1 209 ? 24.786 10.374 -47.327 1.00 96.25 209 ILE A N 1
ATOM 1688 C CA . ILE A 1 209 ? 24.808 10.899 -45.964 1.00 96.25 209 ILE A CA 1
ATOM 1689 C C . ILE A 1 209 ? 23.435 11.475 -45.642 1.00 96.25 209 ILE A C 1
ATOM 1691 O O . ILE A 1 209 ? 22.953 12.355 -46.356 1.00 96.25 209 ILE A O 1
ATOM 1695 N N . TYR A 1 210 ? 22.833 10.990 -44.562 1.00 96.44 210 TYR A N 1
ATOM 1696 C CA . TYR A 1 210 ? 21.623 11.545 -43.967 1.00 96.44 210 TYR A CA 1
ATOM 1697 C C . TYR A 1 210 ? 22.009 12.388 -42.761 1.00 96.44 210 TYR A C 1
ATOM 1699 O O . TYR A 1 210 ? 22.709 11.900 -41.876 1.00 96.44 210 TYR A O 1
ATOM 1707 N N . ARG A 1 211 ? 21.559 13.641 -42.720 1.00 97.12 211 ARG A N 1
ATOM 1708 C CA . ARG A 1 211 ? 21.850 14.575 -41.634 1.00 97.12 211 ARG A CA 1
ATOM 1709 C C . ARG A 1 211 ? 20.560 15.109 -41.035 1.00 97.12 211 ARG A C 1
ATOM 1711 O O . ARG A 1 211 ? 19.825 15.840 -41.690 1.00 97.12 211 ARG A O 1
ATOM 1718 N N . TRP A 1 212 ? 20.329 14.795 -39.771 1.00 97.19 212 TRP A N 1
ATOM 1719 C CA . TRP A 1 212 ? 19.291 15.406 -38.954 1.00 97.19 212 TRP A CA 1
ATOM 1720 C C . TRP A 1 212 ? 19.913 16.481 -38.074 1.00 97.19 212 TRP A C 1
ATOM 1722 O O . TRP A 1 212 ? 20.995 16.290 -37.517 1.00 97.19 212 TRP A O 1
ATOM 1732 N N . HIS A 1 213 ? 19.226 17.610 -37.943 1.00 95.38 213 HIS A N 1
ATOM 1733 C CA . HIS A 1 213 ? 19.672 18.730 -37.126 1.00 95.38 213 HIS A CA 1
ATOM 1734 C C . HIS A 1 213 ? 18.460 19.354 -36.452 1.00 95.38 213 HIS A C 1
ATOM 1736 O O . HIS A 1 213 ? 17.545 19.815 -37.131 1.00 95.38 213 HIS A O 1
ATOM 1742 N N . GLN A 1 214 ? 18.468 19.363 -35.124 1.00 91.88 214 GLN A N 1
ATOM 1743 C CA . GLN A 1 214 ? 17.489 20.086 -34.328 1.00 91.88 214 GLN A CA 1
ATOM 1744 C C . GLN A 1 214 ? 18.189 21.099 -33.431 1.00 91.88 214 GLN A C 1
ATOM 1746 O O . GLN A 1 214 ? 19.272 20.842 -32.896 1.00 91.88 214 GLN A O 1
ATOM 1751 N N . THR A 1 215 ? 17.545 22.248 -33.270 1.00 90.25 215 THR A N 1
ATOM 1752 C CA . THR A 1 215 ? 17.944 23.281 -32.324 1.00 90.25 215 THR A CA 1
ATOM 1753 C C . THR A 1 215 ? 16.740 23.702 -31.505 1.00 90.25 215 THR A C 1
ATOM 1755 O O . THR A 1 215 ? 15.636 23.851 -32.029 1.00 90.25 215 THR A O 1
ATOM 1758 N N . HIS A 1 216 ? 16.965 23.903 -30.214 1.00 87.00 216 HIS A N 1
ATOM 1759 C CA . HIS A 1 216 ? 15.946 24.326 -29.267 1.00 87.00 216 HIS A CA 1
ATOM 1760 C C . HIS A 1 216 ? 16.336 25.674 -28.660 1.00 87.00 216 HIS A C 1
ATOM 1762 O O . HIS A 1 216 ? 17.530 25.958 -28.489 1.00 87.00 216 HIS A O 1
ATOM 1768 N N . PRO A 1 217 ? 15.360 26.540 -28.340 1.00 77.69 217 PRO A N 1
ATOM 1769 C CA . PRO A 1 217 ? 15.636 27.708 -27.517 1.00 77.69 217 PRO A CA 1
ATOM 1770 C C . PRO A 1 217 ? 16.155 27.257 -26.145 1.00 77.69 217 PRO A C 1
ATOM 1772 O O . PRO A 1 217 ? 15.919 26.126 -25.721 1.00 77.69 217 PRO A O 1
ATOM 1775 N N . ARG A 1 218 ? 16.860 28.143 -25.430 1.00 68.31 218 ARG A N 1
ATOM 1776 C CA . ARG A 1 218 ? 17.246 27.833 -24.048 1.00 68.31 218 ARG A CA 1
ATOM 1777 C C . ARG A 1 218 ? 15.981 27.576 -23.220 1.00 68.31 218 ARG A C 1
ATOM 1779 O O . ARG A 1 218 ? 15.093 28.427 -23.277 1.00 68.31 218 ARG A O 1
ATOM 1786 N N . PRO A 1 219 ? 15.906 26.461 -22.474 1.00 61.00 219 PRO A N 1
ATOM 1787 C CA . PRO A 1 219 ? 14.766 26.195 -21.609 1.00 61.00 219 PRO A CA 1
ATOM 1788 C C . PRO A 1 219 ? 14.617 27.333 -20.593 1.00 61.00 219 PRO A C 1
ATOM 1790 O O . PRO A 1 219 ? 15.589 27.703 -19.931 1.00 61.00 219 PRO A O 1
ATOM 1793 N N . GLU A 1 220 ? 13.423 27.913 -20.489 1.00 53.03 220 GLU A N 1
ATOM 1794 C CA . GLU A 1 220 ? 13.058 28.749 -19.342 1.00 53.03 220 GLU A CA 1
ATOM 1795 C C . GLU A 1 220 ? 12.720 27.823 -18.161 1.00 53.03 220 GLU A C 1
ATOM 1797 O O . GLU A 1 220 ? 12.314 26.681 -18.374 1.00 53.03 220 GLU A O 1
ATOM 1802 N N . ALA A 1 221 ? 12.920 28.277 -16.919 1.00 50.22 221 ALA A N 1
ATOM 1803 C CA . ALA A 1 221 ? 12.585 27.477 -15.741 1.00 50.22 221 ALA A CA 1
ATOM 1804 C C . ALA A 1 221 ? 11.088 27.115 -15.770 1.00 50.22 221 ALA A C 1
ATOM 1806 O O . ALA A 1 221 ? 10.231 27.998 -15.699 1.00 50.22 221 ALA A O 1
ATOM 1807 N N . GLU A 1 222 ? 10.778 25.827 -15.926 1.00 47.53 222 GLU A N 1
ATOM 1808 C CA . GLU A 1 222 ? 9.396 25.357 -16.012 1.00 47.53 222 GLU A CA 1
ATOM 1809 C C . GLU A 1 222 ? 8.744 25.316 -14.616 1.00 47.53 222 GLU A C 1
ATOM 1811 O O . GLU A 1 222 ? 9.390 24.934 -13.639 1.00 47.53 222 GLU A O 1
ATOM 1816 N N . PRO A 1 223 ? 7.461 25.700 -14.489 1.00 43.12 223 PRO A N 1
ATOM 1817 C CA . PRO A 1 223 ? 6.732 25.622 -13.228 1.00 43.12 223 PRO A CA 1
ATOM 1818 C C . PRO A 1 223 ? 6.502 24.164 -12.789 1.00 43.12 223 PRO A C 1
ATOM 1820 O O . PRO A 1 223 ? 6.270 23.286 -13.618 1.00 43.12 223 PRO A O 1
ATOM 1823 N N . ALA A 1 224 ? 6.468 23.926 -11.473 1.00 43.03 224 ALA A N 1
ATOM 1824 C CA . ALA A 1 224 ? 6.339 22.603 -10.837 1.00 43.03 224 ALA A CA 1
ATOM 1825 C C . ALA A 1 224 ? 5.123 21.753 -11.291 1.00 43.03 224 ALA A C 1
ATOM 1827 O O . ALA A 1 224 ? 5.121 20.533 -11.146 1.00 43.03 224 ALA A O 1
ATOM 1828 N N . GLU A 1 225 ? 4.085 22.359 -11.877 1.00 39.19 225 GLU A N 1
ATOM 1829 C CA . GLU A 1 225 ? 2.943 21.632 -12.460 1.00 39.19 225 GLU A CA 1
ATOM 1830 C C . GLU A 1 225 ? 3.301 20.855 -13.744 1.00 39.19 225 GLU A C 1
ATOM 1832 O O . GLU A 1 225 ? 2.633 19.874 -14.072 1.00 39.19 225 GLU A O 1
ATOM 1837 N N . ALA A 1 226 ? 4.365 21.243 -14.458 1.00 46.34 226 ALA A N 1
ATOM 1838 C CA . ALA A 1 226 ? 4.853 20.538 -15.646 1.00 46.34 226 ALA A CA 1
ATOM 1839 C C . ALA A 1 226 ? 5.658 19.266 -15.300 1.00 46.34 226 ALA A C 1
ATOM 1841 O O . ALA A 1 226 ? 5.698 18.329 -16.096 1.00 46.34 226 ALA A O 1
ATOM 1842 N N . GLU A 1 227 ? 6.243 19.184 -14.099 1.00 44.12 227 GLU A N 1
ATOM 1843 C CA . GLU A 1 227 ? 7.000 18.007 -13.641 1.00 44.12 227 GLU A CA 1
ATOM 1844 C C . GLU A 1 227 ? 6.099 16.820 -13.284 1.00 44.12 227 GLU A C 1
ATOM 1846 O O . GLU A 1 227 ? 6.419 15.689 -13.640 1.00 44.12 227 GLU A O 1
ATOM 1851 N N . LYS A 1 228 ? 4.916 17.063 -12.703 1.00 39.69 228 LYS A N 1
ATOM 1852 C CA . LYS A 1 228 ? 3.912 15.998 -12.499 1.00 39.69 228 LYS A CA 1
ATOM 1853 C C . LYS A 1 228 ? 3.438 15.385 -13.819 1.00 39.69 228 LYS A C 1
ATOM 1855 O O . LYS A 1 228 ? 3.176 14.188 -13.893 1.00 39.69 228 LYS A O 1
ATOM 1860 N N . LYS A 1 229 ? 3.384 16.196 -14.881 1.00 39.81 229 LYS A N 1
ATOM 1861 C CA . LYS A 1 229 ? 3.139 15.717 -16.247 1.00 39.81 229 LYS A CA 1
ATOM 1862 C C . LYS A 1 229 ? 4.290 14.857 -16.773 1.00 39.81 229 LYS A C 1
ATOM 1864 O O . LYS A 1 229 ? 4.016 13.831 -17.380 1.00 39.81 229 LYS A O 1
ATOM 1869 N N . LYS A 1 230 ? 5.547 15.214 -16.487 1.00 44.12 230 LYS A N 1
ATOM 1870 C CA . LYS A 1 230 ? 6.736 14.420 -16.857 1.00 44.12 230 LYS A CA 1
ATOM 1871 C C . LYS A 1 230 ? 6.811 13.070 -16.137 1.00 44.12 230 LYS A C 1
ATOM 1873 O O . LYS A 1 230 ? 7.198 12.085 -16.755 1.00 44.12 230 LYS A O 1
ATOM 1878 N N . GLU A 1 231 ? 6.415 12.986 -14.865 1.00 38.16 231 GLU A N 1
ATOM 1879 C CA . GLU A 1 231 ? 6.332 11.696 -14.156 1.00 38.16 231 GLU A CA 1
ATOM 1880 C C . GLU A 1 231 ? 5.254 10.773 -14.752 1.00 38.16 231 GLU A C 1
ATOM 1882 O O . GLU A 1 231 ? 5.472 9.566 -14.845 1.00 38.16 231 GLU A O 1
ATOM 1887 N N . GLN A 1 232 ? 4.137 11.333 -15.234 1.00 37.06 232 GLN A N 1
ATOM 1888 C CA . GLN A 1 232 ? 3.109 10.590 -15.979 1.00 37.06 232 GLN A CA 1
ATOM 1889 C C . GLN A 1 232 ? 3.539 10.222 -17.409 1.00 37.06 232 GLN A C 1
ATOM 1891 O O . GLN A 1 232 ? 3.240 9.120 -17.868 1.00 37.06 232 GLN A O 1
ATOM 1896 N N . GLU A 1 233 ? 4.258 11.101 -18.110 1.00 42.56 233 GLU A N 1
ATOM 1897 C CA . GLU A 1 233 ? 4.811 10.834 -19.447 1.00 42.56 233 GLU A CA 1
ATOM 1898 C C . GLU A 1 233 ? 5.915 9.759 -19.404 1.00 42.56 233 GLU A C 1
ATOM 1900 O O . GLU A 1 233 ? 5.989 8.930 -20.308 1.00 42.56 233 GLU A O 1
ATOM 1905 N N . ASN A 1 234 ? 6.696 9.672 -18.319 1.00 43.22 234 ASN A N 1
ATOM 1906 C CA . ASN A 1 234 ? 7.694 8.612 -18.105 1.00 43.22 234 ASN A CA 1
ATOM 1907 C C . ASN A 1 234 ? 7.086 7.191 -18.047 1.00 43.22 234 ASN A C 1
ATOM 1909 O O . ASN A 1 234 ? 7.772 6.218 -18.369 1.00 43.22 234 ASN A O 1
ATOM 1913 N N . GLU A 1 235 ? 5.812 7.029 -17.655 1.00 40.19 235 GLU A N 1
ATOM 1914 C CA . GLU A 1 235 ? 5.124 5.730 -17.769 1.00 40.19 235 GLU A CA 1
ATOM 1915 C C . GLU A 1 235 ? 4.685 5.423 -19.212 1.00 40.19 235 GLU A C 1
ATOM 1917 O O . GLU A 1 235 ? 4.684 4.254 -19.607 1.00 40.19 235 GLU A O 1
ATOM 1922 N N . GLU A 1 236 ? 4.377 6.448 -20.017 1.00 44.34 236 GLU A N 1
ATOM 1923 C CA . GLU A 1 236 ? 4.045 6.327 -21.447 1.00 44.34 236 GLU A CA 1
ATOM 1924 C C . GLU A 1 236 ? 5.287 6.097 -22.335 1.00 44.34 236 GLU A C 1
ATOM 1926 O O . GLU A 1 236 ? 5.172 5.523 -23.420 1.00 44.34 236 GLU A O 1
ATOM 1931 N N . GLU A 1 237 ? 6.494 6.451 -21.873 1.00 49.84 237 GLU A N 1
ATOM 1932 C CA . GLU A 1 237 ? 7.749 6.249 -22.618 1.00 49.84 237 GLU A CA 1
ATOM 1933 C C . GLU A 1 237 ? 8.137 4.774 -22.831 1.00 49.84 237 GLU A C 1
ATOM 1935 O O . GLU A 1 237 ? 8.879 4.472 -23.769 1.00 49.84 237 GLU A O 1
ATOM 1940 N N . LYS A 1 238 ? 7.622 3.825 -22.033 1.00 47.41 238 LYS A N 1
ATOM 1941 C CA . LYS A 1 238 ? 8.012 2.397 -22.114 1.00 47.41 238 LYS A CA 1
ATOM 1942 C C . LYS A 1 238 ? 7.668 1.705 -23.439 1.00 47.41 238 LYS A C 1
ATOM 1944 O O . LYS A 1 238 ? 8.303 0.703 -23.768 1.00 47.41 238 LYS A O 1
ATOM 1949 N N . ASP A 1 239 ? 6.705 2.229 -24.195 1.00 55.81 239 ASP A N 1
ATOM 1950 C CA . ASP A 1 239 ? 6.317 1.713 -25.518 1.00 55.81 239 ASP A CA 1
ATOM 1951 C C . ASP A 1 239 ? 6.727 2.642 -26.678 1.00 55.81 239 ASP A C 1
ATOM 1953 O O . ASP A 1 239 ? 6.404 2.375 -27.840 1.00 55.81 239 ASP A O 1
ATOM 1957 N N . LYS A 1 240 ? 7.470 3.723 -26.401 1.00 70.56 240 LYS A N 1
ATOM 1958 C CA . LYS A 1 240 ? 7.929 4.648 -27.440 1.00 70.56 240 LYS A CA 1
ATOM 1959 C C . LYS A 1 240 ? 9.018 3.985 -28.293 1.00 70.56 240 LYS A C 1
ATOM 1961 O O . LYS A 1 240 ? 10.071 3.572 -27.806 1.00 70.56 240 LYS A O 1
ATOM 1966 N N . LEU A 1 241 ? 8.757 3.880 -29.595 1.00 81.00 241 LEU A N 1
ATOM 1967 C CA . LEU A 1 241 ? 9.745 3.444 -30.583 1.00 81.00 241 LEU A CA 1
ATOM 1968 C C . LEU A 1 241 ? 10.849 4.502 -30.746 1.00 81.00 241 LEU A C 1
ATOM 1970 O O . LEU A 1 241 ? 10.641 5.678 -30.452 1.00 81.00 241 LEU A O 1
ATOM 1974 N N . ALA A 1 242 ? 12.024 4.086 -31.224 1.00 87.75 242 ALA A N 1
ATOM 1975 C CA . ALA A 1 242 ? 13.115 5.018 -31.496 1.00 87.75 242 ALA A CA 1
ATOM 1976 C C . ALA A 1 242 ? 12.743 5.996 -32.623 1.00 87.75 242 ALA A C 1
ATOM 1978 O O . ALA A 1 242 ? 12.086 5.615 -33.593 1.00 87.75 242 ALA A O 1
ATOM 1979 N N . ASP A 1 243 ? 13.202 7.243 -32.513 1.00 91.88 243 ASP A N 1
ATOM 1980 C CA . ASP A 1 243 ? 12.880 8.299 -33.480 1.00 91.88 243 ASP A CA 1
ATOM 1981 C C . ASP A 1 243 ? 13.450 8.011 -34.870 1.00 91.88 243 ASP A C 1
ATOM 1983 O O . ASP A 1 243 ? 12.819 8.297 -35.889 1.00 91.88 243 ASP A O 1
ATOM 1987 N N . ILE A 1 244 ? 14.654 7.447 -34.906 1.00 94.50 244 ILE A N 1
ATOM 1988 C CA . ILE A 1 244 ? 15.322 6.965 -36.105 1.00 94.50 244 ILE A CA 1
ATOM 1989 C C . ILE A 1 244 ? 15.541 5.472 -35.946 1.00 94.50 244 ILE A C 1
ATOM 1991 O O . ILE A 1 244 ? 16.147 5.028 -34.971 1.00 94.50 244 ILE A O 1
ATOM 1995 N N . GLN A 1 245 ? 15.106 4.704 -36.938 1.00 94.75 245 GLN A N 1
ATOM 1996 C CA . GLN A 1 245 ? 15.424 3.287 -37.043 1.00 94.75 245 GLN A CA 1
ATOM 1997 C C . GLN A 1 245 ? 15.980 3.006 -38.431 1.00 94.75 245 GLN A C 1
ATOM 1999 O O . GLN A 1 245 ? 15.399 3.398 -39.444 1.00 94.75 245 GLN A O 1
ATOM 2004 N N . LEU A 1 246 ? 17.117 2.323 -38.471 1.00 94.69 246 LEU A N 1
ATOM 2005 C CA . LEU A 1 246 ? 17.814 1.965 -39.692 1.00 94.69 246 LEU A CA 1
ATOM 2006 C C . LEU A 1 246 ? 18.129 0.474 -39.699 1.00 94.69 246 LEU A C 1
ATOM 2008 O O . LEU A 1 246 ? 18.590 -0.078 -38.701 1.00 94.69 246 LEU A O 1
ATOM 2012 N N . SER A 1 247 ? 17.940 -0.172 -40.846 1.00 95.56 247 SER A N 1
ATOM 2013 C CA . SER A 1 247 ? 18.346 -1.558 -41.064 1.00 95.56 247 SER A CA 1
ATOM 2014 C C . SER A 1 247 ? 18.644 -1.844 -42.530 1.00 95.56 247 SER A C 1
ATOM 2016 O O . SER A 1 247 ? 17.946 -1.385 -43.428 1.00 95.56 247 SER A O 1
ATOM 2018 N N . THR A 1 248 ? 19.666 -2.655 -42.782 1.00 95.12 248 THR A N 1
ATOM 2019 C CA . THR A 1 248 ? 19.941 -3.224 -44.117 1.00 95.12 248 THR A CA 1
ATOM 2020 C C . THR A 1 248 ? 19.138 -4.488 -44.414 1.00 95.12 248 THR A C 1
ATOM 2022 O O . THR A 1 248 ? 19.146 -4.947 -45.553 1.00 95.12 248 THR A O 1
ATOM 2025 N N . PHE A 1 249 ? 18.464 -5.077 -43.421 1.00 94.56 249 PHE A N 1
ATOM 2026 C CA . PHE A 1 249 ? 17.571 -6.207 -43.663 1.00 94.56 249 PHE A CA 1
ATOM 2027 C C . PHE A 1 249 ? 16.324 -5.718 -44.377 1.00 94.56 249 PHE A C 1
ATOM 2029 O O . PHE A 1 249 ? 15.559 -4.924 -43.844 1.00 94.56 249 PHE A O 1
ATOM 2036 N N . THR A 1 250 ? 16.108 -6.222 -45.581 1.00 91.19 250 THR A N 1
ATOM 2037 C CA . THR A 1 250 ? 15.056 -5.760 -46.487 1.00 91.19 250 THR A CA 1
ATOM 2038 C C . THR A 1 250 ? 13.687 -6.353 -46.169 1.00 91.19 250 THR A C 1
ATOM 2040 O O . THR A 1 250 ? 12.670 -5.810 -46.601 1.00 91.19 250 THR A O 1
ATOM 2043 N N . SER A 1 251 ? 13.641 -7.458 -45.420 1.00 94.06 251 SER A N 1
ATOM 2044 C CA . SER A 1 251 ? 12.407 -8.162 -45.072 1.00 94.06 251 SER A CA 1
ATOM 2045 C C . SER A 1 251 ? 12.541 -8.985 -43.790 1.00 94.06 251 SER A C 1
ATOM 2047 O O . SER A 1 251 ? 13.625 -9.436 -43.418 1.00 94.06 251 SER A O 1
ATOM 2049 N N . TRP A 1 252 ? 11.405 -9.259 -43.150 1.00 95.94 252 TRP A N 1
ATOM 2050 C CA . TRP A 1 252 ? 11.312 -10.204 -42.033 1.00 95.94 252 TRP A CA 1
ATOM 2051 C C . TRP A 1 252 ? 11.735 -11.628 -42.422 1.00 95.94 252 TRP A C 1
ATOM 2053 O O . TRP A 1 252 ? 12.310 -12.352 -41.609 1.00 95.94 252 TRP A O 1
ATOM 2063 N N . GLU A 1 253 ? 11.515 -12.012 -43.683 1.00 95.62 253 GLU A N 1
ATOM 2064 C CA . GLU A 1 253 ? 11.963 -13.294 -44.226 1.00 95.62 253 GLU A CA 1
ATOM 2065 C C . GLU A 1 253 ? 13.493 -13.411 -44.220 1.00 95.62 253 GLU A C 1
ATOM 2067 O O . GLU A 1 253 ? 14.033 -14.464 -43.893 1.00 95.62 253 GLU A O 1
ATOM 2072 N N . GLU A 1 254 ? 14.205 -12.329 -44.542 1.00 94.38 254 GLU A N 1
ATOM 2073 C CA . GLU A 1 254 ? 15.667 -12.298 -44.534 1.00 94.38 254 GLU A CA 1
ATOM 2074 C C . GLU A 1 254 ? 16.241 -12.518 -43.131 1.00 94.38 254 GLU A C 1
ATOM 2076 O O . GLU A 1 254 ? 17.143 -13.340 -42.961 1.00 94.38 254 GLU A O 1
ATOM 2081 N N . ILE A 1 255 ? 15.652 -11.873 -42.120 1.00 95.31 255 ILE A N 1
ATOM 2082 C CA . ILE A 1 255 ? 15.998 -12.097 -40.708 1.00 95.31 255 ILE A CA 1
ATOM 2083 C C . ILE A 1 255 ? 15.722 -13.549 -40.318 1.00 95.31 255 ILE A C 1
ATOM 2085 O O . ILE A 1 255 ? 16.566 -14.195 -39.698 1.00 95.31 255 ILE A O 1
ATOM 2089 N N . GLY A 1 256 ? 14.570 -14.088 -40.725 1.00 95.62 256 GLY A N 1
ATOM 2090 C CA . GLY A 1 256 ? 14.215 -15.481 -40.479 1.00 95.62 256 GLY A CA 1
ATOM 2091 C C . GLY A 1 256 ? 15.187 -16.477 -41.111 1.00 95.62 256 GLY A C 1
ATOM 2092 O O . GLY A 1 256 ? 15.591 -17.437 -40.457 1.00 95.62 256 GLY A O 1
ATOM 2093 N N . ARG A 1 257 ? 15.621 -16.239 -42.357 1.00 94.25 257 ARG A N 1
ATOM 2094 C CA . ARG A 1 257 ? 16.635 -17.068 -43.031 1.00 94.25 257 ARG A CA 1
ATOM 2095 C C . ARG A 1 257 ? 17.983 -17.000 -42.320 1.00 94.25 257 ARG A C 1
ATOM 2097 O O . ARG A 1 257 ? 18.620 -18.040 -42.159 1.00 94.25 257 ARG A O 1
ATOM 2104 N N . TRP A 1 258 ? 18.402 -15.809 -41.893 1.00 94.00 258 TRP A N 1
ATOM 2105 C CA . TRP A 1 258 ? 19.649 -15.615 -41.154 1.00 94.00 258 TRP A CA 1
ATOM 2106 C C . TRP A 1 258 ? 19.626 -16.339 -39.803 1.00 94.00 258 TRP A C 1
ATOM 2108 O O . TRP A 1 258 ? 20.474 -17.199 -39.561 1.00 94.00 258 TRP A O 1
ATOM 2118 N N . TYR A 1 259 ? 18.627 -16.075 -38.957 1.00 94.81 259 TYR A N 1
ATOM 2119 C CA . TYR A 1 259 ? 18.508 -16.736 -37.656 1.00 94.81 259 TYR A CA 1
ATOM 2120 C C . TYR A 1 259 ? 18.337 -18.255 -37.808 1.00 94.81 259 TYR A C 1
ATOM 2122 O O . TYR A 1 259 ? 19.027 -19.035 -37.153 1.00 94.81 259 TYR A O 1
ATOM 2130 N N . GLY A 1 260 ? 17.487 -18.693 -38.742 1.00 93.44 260 GLY A N 1
ATOM 2131 C CA . GLY A 1 260 ? 17.293 -20.110 -39.039 1.00 93.44 260 GLY A CA 1
ATOM 2132 C C . GLY A 1 260 ? 18.577 -20.810 -39.499 1.00 93.44 260 GLY A C 1
ATOM 2133 O O . GLY A 1 260 ? 18.751 -21.994 -39.224 1.00 93.44 260 GLY A O 1
ATOM 2134 N N . ALA A 1 261 ? 19.505 -20.108 -40.160 1.00 92.88 261 ALA A N 1
ATOM 2135 C CA . ALA A 1 261 ? 20.822 -20.652 -40.496 1.00 92.88 261 ALA A CA 1
ATOM 2136 C C . ALA A 1 261 ? 21.733 -20.803 -39.264 1.00 92.88 261 ALA A C 1
ATOM 2138 O O . ALA A 1 261 ? 22.465 -21.788 -39.185 1.00 92.88 261 ALA A O 1
ATOM 2139 N N . LEU A 1 262 ? 21.659 -19.881 -38.295 1.00 93.69 262 LEU A N 1
ATOM 2140 C CA . LEU A 1 262 ? 22.400 -19.980 -37.030 1.00 93.69 262 LEU A CA 1
ATOM 2141 C C . LEU A 1 262 ? 21.927 -21.160 -36.170 1.00 93.69 262 LEU A C 1
ATOM 2143 O O . LEU A 1 262 ? 22.746 -21.799 -35.514 1.00 93.69 262 LEU A O 1
ATOM 2147 N N . GLU A 1 263 ? 20.623 -21.443 -36.173 1.00 94.56 263 GLU A N 1
ATOM 2148 C CA . GLU A 1 263 ? 19.991 -22.473 -35.338 1.00 94.56 263 GLU A CA 1
ATOM 2149 C C . GLU A 1 263 ? 20.066 -23.887 -35.951 1.00 94.56 263 GLU A C 1
ATOM 2151 O O . GLU A 1 263 ? 20.239 -24.870 -35.228 1.00 94.56 263 GLU A O 1
ATOM 2156 N N . ARG A 1 264 ? 19.972 -24.016 -37.285 1.00 91.56 264 ARG A N 1
ATOM 2157 C CA . ARG A 1 264 ? 19.773 -25.300 -37.993 1.00 91.56 264 ARG A CA 1
ATOM 2158 C C . ARG A 1 264 ? 20.732 -26.412 -37.573 1.00 91.56 264 ARG A C 1
ATOM 2160 O O . ARG A 1 264 ? 20.290 -27.530 -37.324 1.00 91.56 264 ARG A O 1
ATOM 2167 N N . GLU A 1 265 ? 22.031 -26.127 -37.523 1.00 93.44 265 GLU A N 1
ATOM 2168 C CA . GLU A 1 265 ? 23.040 -27.123 -37.135 1.00 93.44 265 GLU A CA 1
ATOM 2169 C C . GLU A 1 265 ? 23.043 -27.396 -35.626 1.00 93.44 265 GLU A C 1
ATOM 2171 O O . GLU A 1 265 ? 23.359 -28.503 -35.192 1.00 93.44 265 GLU A O 1
ATOM 2176 N N . GLN A 1 266 ? 22.668 -26.401 -34.821 1.00 96.19 266 GLN A N 1
ATOM 2177 C CA . GLN A 1 266 ? 22.658 -26.495 -33.360 1.00 96.19 266 GLN A CA 1
ATOM 2178 C C . GLN A 1 266 ? 21.535 -27.411 -32.873 1.00 96.19 266 GLN A C 1
ATOM 2180 O O . GLN A 1 266 ? 21.685 -28.099 -31.864 1.00 96.19 266 GLN A O 1
ATOM 2185 N N . ARG A 1 267 ? 20.437 -27.486 -33.628 1.00 95.19 267 ARG A N 1
ATOM 2186 C CA . ARG A 1 267 ? 19.273 -28.325 -33.329 1.00 95.19 267 ARG A CA 1
ATOM 2187 C C . ARG A 1 267 ? 19.386 -29.781 -33.811 1.00 95.19 267 ARG A C 1
ATOM 2189 O O . ARG A 1 267 ? 18.419 -30.531 -33.731 1.00 95.19 267 ARG A O 1
ATOM 2196 N N . ALA A 1 268 ? 20.536 -30.216 -34.324 1.00 95.31 268 ALA A N 1
ATOM 2197 C CA . ALA A 1 268 ? 20.677 -31.568 -34.867 1.00 95.31 268 ALA A CA 1
ATOM 2198 C C . ALA A 1 268 ? 20.212 -32.664 -33.879 1.00 95.31 268 ALA A C 1
ATOM 2200 O O . ALA A 1 268 ? 20.643 -32.711 -32.725 1.00 95.31 268 ALA A O 1
ATOM 2201 N N . VAL A 1 269 ? 19.352 -33.575 -34.351 1.00 97.19 269 VAL A N 1
ATOM 2202 C CA . VAL A 1 269 ? 18.892 -34.732 -33.569 1.00 97.19 269 VAL A CA 1
ATOM 2203 C C . VAL A 1 269 ? 19.990 -35.794 -33.547 1.00 97.19 269 VAL A C 1
ATOM 2205 O O . VAL A 1 269 ? 20.100 -36.611 -34.463 1.00 97.19 269 VAL A O 1
ATOM 2208 N N . THR A 1 270 ? 20.818 -35.770 -32.503 1.00 97.62 270 THR A N 1
ATOM 2209 C CA . THR A 1 270 ? 21.823 -36.812 -32.239 1.00 97.62 270 THR A CA 1
ATOM 2210 C C . THR A 1 270 ? 21.182 -38.058 -31.624 1.00 97.62 270 THR A C 1
ATOM 2212 O O . THR A 1 270 ? 20.030 -38.032 -31.182 1.00 97.62 270 THR A O 1
ATOM 2215 N N . GLU A 1 271 ? 21.935 -39.157 -31.552 1.00 97.38 271 GLU A N 1
ATOM 2216 C CA . GLU A 1 271 ? 21.480 -40.381 -30.880 1.00 97.38 271 GLU A CA 1
ATOM 2217 C C . GLU A 1 271 ? 21.161 -40.131 -29.396 1.00 97.38 271 GLU A C 1
ATOM 2219 O O . GLU A 1 271 ? 20.150 -40.607 -28.885 1.00 97.38 271 GLU A O 1
ATOM 2224 N N . THR A 1 272 ? 21.955 -39.291 -28.722 1.00 97.69 272 THR A N 1
ATOM 2225 C CA . THR A 1 272 ? 21.714 -38.868 -27.334 1.00 97.69 272 THR A CA 1
ATOM 2226 C C . THR A 1 272 ? 20.386 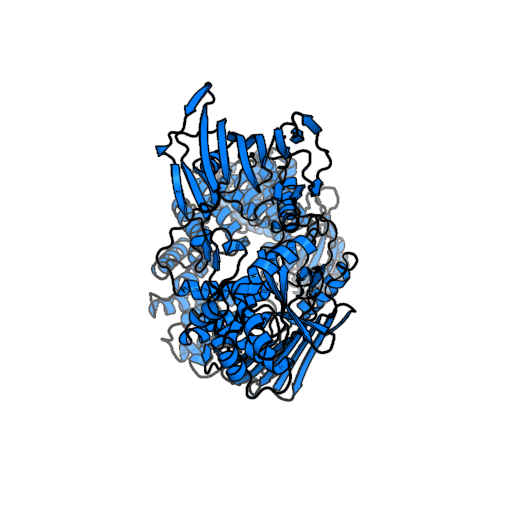-38.124 -27.188 1.00 97.69 272 THR A C 1
ATOM 2228 O O . THR A 1 272 ? 19.608 -38.411 -26.277 1.00 97.69 272 THR A O 1
ATOM 2231 N N . ILE A 1 273 ? 20.104 -37.177 -28.092 1.00 98.50 273 ILE A N 1
ATOM 2232 C CA . ILE A 1 273 ? 18.843 -36.421 -28.099 1.00 98.50 273 ILE A CA 1
ATOM 2233 C C . ILE A 1 273 ? 17.660 -37.358 -28.350 1.00 98.50 273 ILE A C 1
ATOM 2235 O O . ILE A 1 273 ? 16.662 -37.281 -27.632 1.00 98.50 273 ILE A O 1
ATOM 2239 N N . ARG A 1 274 ? 17.783 -38.272 -29.320 1.00 98.44 274 ARG A N 1
ATOM 2240 C CA . ARG A 1 274 ? 16.752 -39.267 -29.635 1.00 98.44 274 ARG A CA 1
ATOM 2241 C C . ARG A 1 274 ? 16.449 -40.164 -28.438 1.00 98.44 274 ARG A C 1
ATOM 2243 O O . ARG A 1 274 ? 15.295 -40.236 -28.022 1.00 98.44 274 ARG A O 1
ATOM 2250 N N . ALA A 1 275 ? 17.476 -40.752 -27.827 1.00 98.00 275 ALA A N 1
ATOM 2251 C CA . ALA A 1 275 ? 17.326 -41.605 -26.652 1.00 98.00 275 ALA A CA 1
ATOM 2252 C C . ALA A 1 275 ? 16.674 -40.861 -25.471 1.00 98.00 275 ALA A C 1
ATOM 2254 O O . ALA A 1 275 ? 15.785 -41.399 -24.806 1.00 98.00 275 ALA A O 1
ATOM 2255 N N . GLN A 1 276 ? 17.063 -39.603 -25.226 1.00 98.25 276 GLN A N 1
ATOM 2256 C CA . GLN A 1 276 ? 16.457 -38.773 -24.182 1.00 98.25 276 GLN A CA 1
ATOM 2257 C C . GLN A 1 276 ? 14.981 -38.463 -24.479 1.00 98.25 276 GLN A C 1
ATOM 2259 O O . GLN A 1 276 ? 14.150 -38.538 -23.570 1.00 98.25 276 GLN A O 1
ATOM 2264 N N . ALA A 1 277 ? 14.641 -38.129 -25.725 1.00 98.31 277 ALA A N 1
ATOM 2265 C CA . ALA A 1 277 ? 13.271 -37.827 -26.125 1.00 98.31 277 ALA A CA 1
ATOM 2266 C C . ALA A 1 277 ? 12.361 -39.062 -26.028 1.00 98.31 277 ALA A C 1
ATOM 2268 O O . ALA A 1 277 ? 11.281 -38.985 -25.441 1.00 98.31 277 ALA A O 1
ATOM 2269 N N . GLU A 1 278 ? 12.808 -40.217 -26.523 1.00 97.25 278 GLU A N 1
ATOM 2270 C CA . GLU A 1 278 ? 12.085 -41.491 -26.427 1.00 97.25 278 GLU A CA 1
ATOM 2271 C C . GLU A 1 278 ? 11.879 -41.919 -24.968 1.00 97.25 278 GLU A C 1
ATOM 2273 O O . GLU A 1 278 ? 10.791 -42.355 -24.592 1.00 97.25 278 GLU A O 1
ATOM 2278 N N . ALA A 1 279 ? 12.885 -41.731 -24.107 1.00 97.81 279 ALA A N 1
ATOM 2279 C CA . ALA A 1 279 ? 12.765 -42.027 -22.682 1.00 97.81 279 ALA A CA 1
ATOM 2280 C C . ALA A 1 279 ? 11.717 -41.144 -21.981 1.00 97.81 279 ALA A C 1
ATOM 2282 O O . ALA A 1 279 ? 10.917 -41.658 -21.201 1.00 97.81 279 ALA A O 1
ATOM 2283 N N . LEU A 1 280 ? 11.691 -39.838 -22.270 1.00 97.44 280 LEU A N 1
ATOM 2284 C CA . LEU A 1 280 ? 10.729 -38.893 -21.681 1.00 97.44 280 LEU A CA 1
ATOM 2285 C C . LEU A 1 280 ? 9.295 -39.096 -22.189 1.00 97.44 280 LEU A C 1
ATOM 2287 O O . LEU A 1 280 ? 8.342 -38.690 -21.523 1.00 97.44 280 LEU A O 1
ATOM 2291 N N . THR A 1 281 ? 9.137 -39.706 -23.364 1.00 97.94 281 THR A N 1
ATOM 2292 C CA . THR A 1 281 ? 7.849 -39.824 -24.063 1.00 97.94 281 THR A CA 1
ATOM 2293 C C . THR A 1 281 ? 7.307 -41.250 -24.147 1.00 97.94 281 THR A C 1
ATOM 2295 O O . THR A 1 281 ? 6.228 -41.443 -24.705 1.00 97.94 281 THR A O 1
ATOM 2298 N N . ARG A 1 282 ? 8.002 -42.236 -23.563 1.00 95.06 282 ARG A N 1
ATOM 2299 C CA . ARG A 1 282 ? 7.680 -43.673 -23.649 1.00 95.06 282 ARG A CA 1
ATOM 2300 C C . ARG A 1 282 ? 6.212 -44.001 -23.357 1.00 95.06 282 ARG A C 1
ATOM 2302 O O . ARG A 1 282 ? 5.609 -44.781 -24.086 1.00 95.06 282 ARG A O 1
ATOM 2309 N N . ASP A 1 283 ? 5.641 -43.367 -22.335 1.00 93.94 283 ASP A N 1
ATOM 2310 C CA . ASP A 1 283 ? 4.275 -43.633 -21.860 1.00 93.94 283 ASP A CA 1
ATOM 2311 C C . ASP A 1 283 ? 3.244 -42.600 -22.359 1.00 93.94 283 ASP A C 1
ATOM 2313 O O . ASP A 1 283 ? 2.146 -42.486 -21.810 1.00 93.94 283 ASP A O 1
ATOM 2317 N N . ARG A 1 284 ? 3.593 -41.800 -23.375 1.00 96.31 284 ARG A N 1
ATOM 2318 C CA . ARG A 1 284 ? 2.753 -40.726 -23.932 1.00 96.31 284 ARG A CA 1
ATOM 2319 C C . ARG A 1 284 ? 2.249 -41.107 -25.319 1.00 96.31 284 ARG A C 1
ATOM 2321 O O . ARG A 1 284 ? 3.028 -41.479 -26.198 1.00 96.31 284 ARG A O 1
ATOM 2328 N N . LYS A 1 285 ? 0.936 -41.012 -25.525 1.00 92.75 285 LYS A N 1
ATOM 2329 C CA . LYS A 1 285 ? 0.256 -41.516 -26.725 1.00 92.75 285 LYS A CA 1
ATOM 2330 C C . LYS A 1 285 ? 0.065 -40.429 -27.771 1.00 92.75 285 LYS A C 1
ATOM 2332 O O . LYS A 1 285 ? 0.251 -40.698 -28.956 1.00 92.75 285 LYS A O 1
ATOM 2337 N N . THR A 1 286 ? -0.286 -39.216 -27.354 1.00 94.75 286 THR A N 1
ATOM 2338 C CA . THR A 1 286 ? -0.596 -38.119 -28.285 1.00 94.75 286 THR A CA 1
ATOM 2339 C C . THR A 1 286 ? 0.608 -37.195 -28.507 1.00 94.75 286 THR A C 1
ATOM 2341 O O . THR A 1 286 ? 1.455 -37.072 -27.619 1.00 94.75 286 THR A O 1
ATOM 2344 N N . PRO A 1 287 ? 0.709 -36.505 -29.663 1.00 94.69 287 PRO A N 1
ATOM 2345 C CA . PRO A 1 287 ? 1.739 -35.485 -29.879 1.00 94.69 287 PRO A CA 1
ATOM 2346 C C . PRO A 1 287 ? 1.756 -34.420 -28.776 1.00 94.69 287 PRO A C 1
ATOM 2348 O O . PRO A 1 287 ? 2.821 -34.053 -28.286 1.00 94.69 287 PRO A O 1
ATOM 2351 N N . ARG A 1 288 ? 0.574 -33.994 -28.315 1.00 94.06 288 ARG A N 1
ATOM 2352 C CA . ARG A 1 288 ? 0.435 -33.043 -27.211 1.00 94.06 288 ARG A CA 1
ATOM 2353 C C . ARG A 1 288 ? 1.043 -33.569 -25.908 1.00 94.06 288 ARG A C 1
ATOM 2355 O O . ARG A 1 288 ? 1.894 -32.903 -25.332 1.00 94.06 288 ARG A O 1
ATOM 2362 N N . GLU A 1 289 ? 0.670 -34.775 -25.477 1.00 94.69 289 GLU A N 1
ATOM 2363 C CA . GLU A 1 289 ? 1.202 -35.399 -24.253 1.00 94.69 289 GLU A CA 1
ATOM 2364 C C . GLU A 1 289 ? 2.728 -35.562 -24.300 1.00 94.69 289 GLU A C 1
ATOM 2366 O O . GLU A 1 289 ? 3.419 -35.389 -23.293 1.00 94.69 289 GLU A O 1
ATOM 2371 N N . LYS A 1 290 ? 3.268 -35.906 -25.478 1.00 97.19 290 LYS A N 1
ATOM 2372 C CA . LYS A 1 290 ? 4.714 -35.998 -25.695 1.00 97.19 290 LYS A CA 1
ATOM 2373 C C . LYS A 1 290 ? 5.371 -34.632 -25.528 1.00 97.19 290 LYS A C 1
ATOM 2375 O O . LYS A 1 290 ? 6.336 -34.514 -24.778 1.00 97.19 290 LYS A O 1
ATOM 2380 N N . LEU A 1 291 ? 4.839 -33.604 -26.184 1.00 96.88 291 LEU A N 1
ATOM 2381 C CA . LEU A 1 291 ? 5.392 -32.256 -26.121 1.00 96.88 291 LEU A CA 1
ATOM 2382 C C . LEU A 1 291 ? 5.309 -31.652 -24.715 1.00 96.88 291 LEU A C 1
ATOM 2384 O O . LEU A 1 291 ? 6.273 -31.036 -24.273 1.00 96.88 291 LEU A O 1
ATOM 2388 N N . GLU A 1 292 ? 4.215 -31.876 -23.986 1.00 95.25 292 GLU A N 1
ATOM 2389 C CA . GLU A 1 292 ? 4.067 -31.463 -22.585 1.00 95.25 292 GLU A CA 1
ATOM 2390 C C . GLU A 1 292 ? 5.150 -32.091 -21.689 1.00 95.25 292 GLU A C 1
ATOM 2392 O O . GLU A 1 292 ? 5.751 -31.400 -20.862 1.00 95.25 292 GLU A O 1
ATOM 2397 N N . ALA A 1 293 ? 5.469 -33.376 -21.890 1.00 96.19 293 ALA A N 1
ATOM 2398 C CA . ALA A 1 293 ? 6.537 -34.058 -21.156 1.00 96.19 293 ALA A CA 1
ATOM 2399 C C . ALA A 1 293 ? 7.931 -33.484 -21.475 1.00 96.19 293 ALA A C 1
ATOM 2401 O O . ALA A 1 293 ? 8.739 -33.269 -20.566 1.00 96.19 293 ALA A O 1
ATOM 2402 N N . LEU A 1 294 ? 8.203 -33.194 -22.751 1.00 97.88 294 LEU A N 1
ATOM 2403 C CA . LEU A 1 294 ? 9.459 -32.576 -23.186 1.00 97.88 294 LEU A CA 1
ATOM 2404 C C . LEU A 1 294 ? 9.593 -31.137 -22.673 1.00 97.88 294 LEU A C 1
ATOM 2406 O O . LEU A 1 294 ? 10.638 -30.771 -22.135 1.00 97.88 294 LEU A O 1
ATOM 2410 N N . TYR A 1 295 ? 8.524 -30.344 -22.760 1.00 97.44 295 TYR A N 1
ATOM 2411 C CA . TYR A 1 295 ? 8.456 -28.997 -22.200 1.00 97.44 295 TYR A CA 1
ATOM 2412 C C . TYR A 1 295 ? 8.725 -29.014 -20.694 1.00 97.44 295 TYR A C 1
ATOM 2414 O O . TYR A 1 295 ? 9.579 -28.266 -20.225 1.00 97.44 295 TYR A O 1
ATOM 2422 N N . LYS A 1 296 ? 8.064 -29.905 -19.938 1.00 95.50 296 LYS A N 1
ATOM 2423 C CA . LYS A 1 296 ? 8.282 -30.062 -18.490 1.00 95.50 296 LYS A CA 1
ATOM 2424 C C . LYS A 1 296 ? 9.752 -30.335 -18.182 1.00 95.50 296 LYS A C 1
ATOM 2426 O O . LYS A 1 296 ? 10.315 -29.708 -17.286 1.00 95.50 296 LYS A O 1
ATOM 2431 N N . PHE A 1 297 ? 10.388 -31.224 -18.943 1.00 96.19 297 PHE A N 1
ATOM 2432 C CA . PHE A 1 297 ? 11.809 -31.515 -18.785 1.00 96.19 297 PHE A CA 1
ATOM 2433 C C . PHE A 1 297 ? 12.688 -30.286 -19.049 1.00 96.19 297 PHE A C 1
ATOM 2435 O O . PHE A 1 297 ? 13.502 -29.940 -18.196 1.00 96.19 297 PHE A O 1
ATOM 2442 N N . VAL A 1 298 ? 12.516 -29.598 -20.181 1.00 97.56 298 VAL A N 1
ATOM 2443 C CA . VAL A 1 298 ? 13.345 -28.429 -20.523 1.00 97.56 298 VAL A CA 1
ATOM 2444 C C . VAL A 1 298 ? 13.110 -27.270 -19.549 1.00 97.56 298 VAL A C 1
ATOM 2446 O O . VAL A 1 298 ? 14.064 -26.643 -19.094 1.00 97.56 298 VAL A O 1
ATOM 2449 N N . ASN A 1 299 ? 11.860 -27.006 -19.169 1.00 94.56 299 ASN A N 1
ATOM 2450 C CA . ASN A 1 299 ? 11.511 -25.949 -18.223 1.00 94.56 299 ASN A CA 1
ATOM 2451 C C . ASN A 1 299 ? 12.163 -26.182 -16.846 1.00 94.56 299 ASN A C 1
ATOM 2453 O O . ASN A 1 299 ? 12.732 -25.250 -16.288 1.00 94.56 299 ASN A O 1
ATOM 2457 N N . GLN A 1 300 ? 12.140 -27.421 -16.333 1.00 90.06 300 GLN A N 1
ATOM 2458 C CA . GLN A 1 300 ? 12.520 -27.728 -14.945 1.00 90.06 300 GLN A CA 1
ATOM 2459 C C . GLN A 1 300 ? 13.933 -28.281 -14.758 1.00 90.06 300 GLN A C 1
ATOM 2461 O O . GLN A 1 300 ? 14.477 -28.210 -13.659 1.00 90.06 300 GLN A O 1
ATOM 2466 N N . LYS A 1 301 ? 14.511 -28.920 -15.780 1.00 93.38 301 LYS A N 1
ATOM 2467 C CA . LYS A 1 301 ? 15.813 -29.604 -15.679 1.00 93.38 301 LYS A CA 1
ATOM 2468 C C . LYS A 1 301 ? 16.939 -28.866 -16.395 1.00 93.38 301 LYS A C 1
ATOM 2470 O O . LYS A 1 301 ? 18.078 -29.323 -16.323 1.00 93.38 301 LYS A O 1
ATOM 2475 N N . ILE A 1 302 ? 16.634 -27.746 -17.053 1.00 94.81 302 ILE A N 1
ATOM 2476 C CA . ILE A 1 302 ? 17.609 -26.875 -17.712 1.00 94.81 302 ILE A CA 1
ATOM 2477 C C . ILE A 1 302 ? 17.520 -25.497 -17.065 1.00 94.81 302 ILE A C 1
ATOM 2479 O O . ILE A 1 302 ? 16.525 -24.786 -17.222 1.00 94.81 302 ILE A O 1
ATOM 2483 N N . ARG A 1 303 ? 18.552 -25.127 -16.308 1.00 91.50 303 ARG A N 1
ATOM 2484 C CA . ARG A 1 303 ? 18.609 -23.832 -15.620 1.00 91.50 303 ARG A CA 1
ATOM 2485 C C . ARG A 1 303 ? 18.803 -22.709 -16.631 1.00 91.50 303 ARG A C 1
ATOM 2487 O O . ARG A 1 303 ? 19.554 -22.876 -17.588 1.00 91.50 303 ARG A O 1
ATOM 2494 N N . TYR A 1 304 ? 18.156 -21.571 -16.407 1.00 90.56 304 TYR A N 1
ATOM 2495 C CA . TYR A 1 304 ? 18.422 -20.395 -17.228 1.00 90.56 304 TYR A CA 1
ATOM 2496 C C . TYR A 1 304 ? 19.825 -19.875 -16.911 1.00 90.56 304 TYR A C 1
ATOM 2498 O O . TYR A 1 304 ? 20.084 -19.571 -15.753 1.00 90.56 304 TYR A O 1
ATOM 2506 N N . VAL A 1 305 ? 20.720 -19.830 -17.898 1.00 89.00 305 VAL A N 1
ATOM 2507 C CA . VAL A 1 305 ? 22.070 -19.240 -17.812 1.00 89.00 305 VAL A CA 1
ATOM 2508 C C . VAL A 1 305 ? 22.390 -18.658 -19.180 1.00 89.00 305 VAL A C 1
ATOM 2510 O O . VAL A 1 305 ? 22.395 -19.399 -20.161 1.00 89.00 305 VAL A O 1
ATOM 2513 N N . SER A 1 306 ? 22.647 -17.354 -19.247 1.00 86.94 306 SER A N 1
ATOM 2514 C CA . SER A 1 306 ? 22.922 -16.659 -20.507 1.00 86.94 306 SER A CA 1
ATOM 2515 C C . SER A 1 306 ? 24.418 -16.489 -20.695 1.00 86.94 306 SER A C 1
ATOM 2517 O O . SER A 1 306 ? 25.061 -15.847 -19.874 1.00 86.94 306 SER A O 1
ATOM 2519 N N . LEU A 1 307 ? 24.962 -17.064 -21.768 1.00 85.88 307 LEU A N 1
ATOM 2520 C CA . LEU A 1 307 ? 26.353 -16.891 -22.191 1.00 85.88 307 LEU A CA 1
ATOM 2521 C C . LEU A 1 307 ? 26.351 -16.200 -23.557 1.00 85.88 307 LEU A C 1
ATOM 2523 O O . LEU A 1 307 ? 26.196 -16.851 -24.591 1.00 85.88 307 LEU A O 1
ATOM 2527 N N . SER A 1 308 ? 26.489 -14.880 -23.555 1.00 84.25 308 SER A N 1
ATOM 2528 C CA . SER A 1 308 ? 26.229 -14.049 -24.729 1.00 84.25 308 SER A CA 1
ATOM 2529 C C . SER A 1 308 ? 27.497 -13.294 -25.136 1.00 84.25 308 SER A C 1
ATOM 2531 O O . SER A 1 308 ? 27.765 -12.205 -24.645 1.00 84.25 308 SER A O 1
ATOM 2533 N N . PHE A 1 309 ? 28.305 -13.907 -26.006 1.00 87.50 309 PHE A N 1
ATOM 2534 C CA . PHE A 1 309 ? 29.581 -13.358 -26.491 1.00 87.50 309 PHE A CA 1
ATOM 2535 C C . PHE A 1 309 ? 29.582 -13.302 -28.025 1.00 87.50 309 PHE A C 1
ATOM 2537 O O . PHE A 1 309 ? 29.359 -14.333 -28.676 1.00 87.50 309 PHE A O 1
ATOM 2544 N N . GLY A 1 310 ? 29.820 -12.129 -28.620 1.00 87.62 310 GLY A N 1
ATOM 2545 C CA . GLY A 1 310 ? 29.831 -11.924 -30.072 1.00 87.62 310 GLY A CA 1
ATOM 2546 C C . GLY A 1 310 ? 28.590 -12.498 -30.775 1.00 87.62 310 GLY A C 1
ATOM 2547 O O . GLY A 1 310 ? 27.453 -12.266 -30.377 1.00 87.62 310 GLY A O 1
ATOM 2548 N N . VAL A 1 311 ? 28.763 -13.333 -31.806 1.00 85.69 311 VAL A N 1
ATOM 2549 C CA . VAL A 1 311 ? 27.608 -13.972 -32.483 1.00 85.69 311 VAL A CA 1
ATOM 2550 C C . VAL A 1 311 ? 26.772 -14.868 -31.549 1.00 85.69 311 VAL A C 1
ATOM 2552 O O . VAL A 1 311 ? 25.618 -15.165 -31.852 1.00 85.69 311 VAL A O 1
ATOM 2555 N N . GLY A 1 312 ? 27.320 -15.284 -30.400 1.00 86.62 312 GLY A N 1
ATOM 2556 C CA . GLY A 1 312 ? 26.610 -16.007 -29.342 1.00 86.62 312 GLY A CA 1
ATOM 2557 C C . GLY A 1 312 ? 25.466 -15.214 -28.705 1.00 86.62 312 GLY A C 1
ATOM 2558 O O . GLY A 1 312 ? 24.608 -15.817 -28.071 1.00 86.62 312 GLY A O 1
ATOM 2559 N N . HIS A 1 313 ? 25.371 -13.899 -28.936 1.00 85.25 313 HIS A N 1
ATOM 2560 C CA . HIS A 1 313 ? 24.157 -13.122 -28.647 1.00 85.25 313 HIS A CA 1
ATOM 2561 C C . HIS A 1 313 ? 22.926 -13.691 -29.383 1.00 85.25 313 HIS A C 1
ATOM 2563 O O . HIS A 1 313 ? 21.839 -13.745 -28.813 1.00 85.25 313 HIS A O 1
ATOM 2569 N N . TYR A 1 314 ? 23.106 -14.223 -30.600 1.00 90.38 314 TYR A N 1
ATOM 2570 C CA . TYR A 1 314 ? 22.023 -14.745 -31.451 1.00 90.38 314 TYR A CA 1
ATOM 2571 C C . TYR A 1 314 ? 22.090 -16.255 -31.693 1.00 90.38 314 TYR A C 1
ATOM 2573 O O . TYR A 1 314 ? 21.057 -16.917 -31.790 1.00 90.38 314 TYR A O 1
ATOM 2581 N N . ARG A 1 315 ? 23.297 -16.817 -31.810 1.00 93.75 315 ARG A N 1
ATOM 2582 C CA . ARG A 1 315 ? 23.510 -18.231 -32.131 1.00 93.75 315 ARG A CA 1
ATOM 2583 C C . ARG A 1 315 ? 23.374 -19.098 -30.873 1.00 93.75 315 ARG A C 1
ATOM 2585 O O . ARG A 1 315 ? 24.158 -18.890 -29.947 1.00 93.75 315 ARG A O 1
ATOM 2592 N N . PRO A 1 316 ? 22.448 -20.073 -30.833 1.00 95.69 316 PRO A N 1
ATOM 2593 C CA . PRO A 1 316 ? 22.340 -20.993 -29.704 1.00 95.69 316 PRO A CA 1
ATOM 2594 C C . PRO A 1 316 ? 23.505 -21.993 -29.665 1.00 95.69 316 PRO A C 1
ATOM 2596 O O . PRO A 1 316 ? 24.178 -22.240 -30.669 1.00 95.69 316 PRO A O 1
ATOM 2599 N N . HIS A 1 317 ? 23.722 -22.602 -28.506 1.00 96.25 317 HIS A N 1
ATOM 2600 C CA . HIS A 1 317 ? 24.558 -23.783 -28.331 1.00 96.25 317 HIS A CA 1
ATOM 2601 C C . HIS A 1 317 ? 23.891 -25.024 -28.935 1.00 96.25 317 HIS A C 1
ATOM 2603 O O . HIS A 1 317 ? 22.670 -25.086 -29.108 1.00 96.25 317 HIS A O 1
ATOM 2609 N N . LYS A 1 318 ? 24.687 -26.067 -29.203 1.00 97.94 318 LYS A N 1
ATOM 2610 C CA . LYS A 1 318 ? 24.156 -27.350 -29.686 1.00 97.94 318 LYS A CA 1
ATOM 2611 C C . LYS A 1 318 ? 23.188 -27.942 -28.663 1.00 97.94 318 LYS A C 1
ATOM 2613 O O . LYS A 1 318 ? 23.522 -28.013 -27.483 1.00 97.94 318 LYS A O 1
ATOM 2618 N N . ALA A 1 319 ? 22.056 -28.480 -29.111 1.00 98.00 319 ALA A N 1
ATOM 2619 C CA . ALA A 1 319 ? 21.059 -29.118 -28.249 1.00 98.00 319 ALA A CA 1
ATOM 2620 C C . ALA A 1 319 ? 21.680 -30.181 -27.323 1.00 98.00 319 ALA A C 1
ATOM 2622 O O . ALA A 1 319 ? 21.386 -30.223 -26.131 1.00 98.00 319 ALA A O 1
ATOM 2623 N N . GLU A 1 320 ? 22.596 -31.003 -27.842 1.00 97.44 320 GLU A N 1
ATOM 2624 C CA . GLU A 1 320 ? 23.314 -32.009 -27.049 1.00 97.44 320 GLU A CA 1
ATOM 2625 C C . GLU A 1 320 ? 24.199 -31.385 -25.955 1.00 97.44 320 GLU A C 1
ATOM 2627 O O . GLU A 1 320 ? 24.257 -31.909 -24.843 1.00 97.44 320 GLU A O 1
ATOM 2632 N N . GLN A 1 321 ? 24.825 -30.233 -26.224 1.00 97.06 321 GLN A N 1
ATOM 2633 C CA . GLN A 1 321 ? 25.599 -29.488 -25.225 1.00 97.06 321 GLN A CA 1
ATOM 2634 C C . GLN A 1 321 ? 24.687 -28.892 -24.151 1.00 97.06 321 GLN A C 1
ATOM 2636 O O . GLN A 1 321 ? 24.990 -29.029 -22.970 1.00 97.06 321 GLN A O 1
ATOM 2641 N N . VAL A 1 322 ? 23.551 -28.296 -24.529 1.00 97.38 322 VAL A N 1
ATOM 2642 C CA . VAL A 1 322 ? 22.554 -27.770 -23.576 1.00 97.38 322 VAL A CA 1
ATOM 2643 C C . VAL A 1 322 ? 22.037 -28.895 -22.667 1.00 97.38 322 VAL A C 1
ATOM 2645 O O . VAL A 1 322 ? 21.964 -28.737 -21.445 1.00 97.38 322 VAL A O 1
ATOM 2648 N N . LEU A 1 323 ? 21.744 -30.068 -23.242 1.00 97.69 323 LEU A N 1
ATOM 2649 C CA . LEU A 1 323 ? 21.325 -31.256 -22.496 1.00 97.69 323 LEU A CA 1
ATOM 2650 C C . LEU A 1 323 ? 22.410 -31.747 -21.525 1.00 97.69 323 LEU A C 1
ATOM 2652 O O . LEU A 1 323 ? 22.097 -32.061 -20.373 1.00 97.69 323 LEU A O 1
ATOM 2656 N N . ALA A 1 324 ? 23.666 -31.813 -21.972 1.00 96.56 324 ALA A N 1
ATOM 2657 C CA . ALA A 1 324 ? 24.792 -32.250 -21.148 1.00 96.56 324 ALA A CA 1
ATOM 2658 C C . ALA A 1 324 ? 25.089 -31.261 -20.008 1.00 96.56 324 ALA A C 1
ATOM 2660 O O . ALA A 1 324 ? 25.256 -31.672 -18.860 1.00 96.56 324 ALA A O 1
ATOM 2661 N N . ASN A 1 325 ? 25.088 -29.962 -20.311 1.00 94.06 325 ASN A N 1
ATOM 2662 C CA . ASN A 1 325 ? 25.434 -28.887 -19.381 1.00 94.06 325 ASN A CA 1
ATOM 2663 C C . ASN A 1 325 ? 24.331 -28.590 -18.355 1.00 94.06 325 ASN A C 1
ATOM 2665 O O . ASN A 1 325 ? 24.617 -28.056 -17.282 1.00 94.06 325 ASN A O 1
ATOM 2669 N N . ARG A 1 326 ? 23.070 -28.933 -18.664 1.00 94.81 326 ARG A N 1
ATOM 2670 C CA . ARG A 1 326 ? 21.887 -28.657 -17.822 1.00 94.81 326 ARG A CA 1
ATOM 2671 C C . ARG A 1 326 ? 21.628 -27.167 -17.585 1.00 94.81 326 ARG A C 1
ATOM 2673 O O . ARG A 1 326 ? 21.015 -26.789 -16.580 1.00 94.81 326 ARG A O 1
ATOM 2680 N N . TYR A 1 327 ? 22.063 -26.322 -18.514 1.00 94.06 327 TYR A N 1
ATOM 2681 C CA . TYR A 1 327 ? 21.747 -24.900 -18.531 1.00 94.06 327 TYR A CA 1
ATOM 2682 C C . TYR A 1 327 ? 21.740 -24.328 -19.953 1.00 94.06 327 TYR A C 1
ATOM 2684 O O . TYR A 1 327 ? 22.325 -24.922 -20.857 1.00 94.06 327 TYR A O 1
ATOM 2692 N N . GLY A 1 328 ? 21.091 -23.178 -20.118 1.00 93.75 328 GLY A N 1
ATOM 2693 C CA . GLY A 1 328 ? 21.060 -22.377 -21.344 1.00 93.75 328 GLY A CA 1
ATOM 2694 C C . GLY A 1 328 ? 20.049 -21.233 -21.228 1.00 93.75 328 GLY A C 1
ATOM 2695 O O . GLY A 1 328 ? 19.210 -21.248 -20.325 1.00 93.75 328 GLY A O 1
ATOM 2696 N N . ASP A 1 329 ? 20.116 -20.243 -22.110 1.00 93.75 329 ASP A N 1
ATOM 2697 C CA . ASP A 1 329 ? 19.168 -19.122 -22.163 1.00 93.75 329 ASP A CA 1
ATOM 2698 C C . ASP A 1 329 ? 17.944 -19.408 -23.056 1.00 93.75 329 ASP A C 1
ATOM 2700 O O . ASP A 1 329 ? 17.654 -20.554 -23.401 1.00 93.75 329 ASP A O 1
ATOM 2704 N N . CYS A 1 330 ? 17.183 -18.369 -23.421 1.00 95.50 330 CYS A N 1
ATOM 2705 C CA . CYS A 1 330 ? 15.962 -18.509 -24.217 1.00 95.50 330 CYS A CA 1
ATOM 2706 C C . CYS A 1 330 ? 16.171 -19.255 -25.546 1.00 95.50 330 CYS A C 1
ATOM 2708 O O . CYS A 1 330 ? 15.399 -20.166 -25.864 1.00 95.50 330 CYS A O 1
ATOM 2710 N N . LYS A 1 331 ? 17.242 -18.946 -26.288 1.00 95.75 331 LYS A N 1
ATOM 2711 C CA . LYS A 1 331 ? 17.554 -19.597 -27.568 1.00 95.75 331 LYS A CA 1
ATOM 2712 C C . LYS A 1 331 ? 18.056 -21.027 -27.371 1.00 95.75 331 LYS A C 1
ATOM 2714 O O . LYS A 1 331 ? 17.658 -21.916 -28.125 1.00 95.75 331 LYS A O 1
ATOM 2719 N N . ASP A 1 332 ? 18.849 -21.282 -26.334 1.00 97.69 332 ASP A N 1
ATOM 2720 C CA . ASP A 1 332 ? 19.356 -22.621 -26.017 1.00 97.69 332 ASP A CA 1
ATOM 2721 C C . ASP A 1 332 ? 18.232 -23.569 -25.583 1.00 97.69 332 ASP A C 1
ATOM 2723 O O . ASP A 1 332 ? 18.134 -24.706 -26.054 1.00 97.69 332 ASP A O 1
ATOM 2727 N N . LYS A 1 333 ? 17.342 -23.095 -24.703 1.00 97.88 333 LYS A N 1
ATOM 2728 C CA . LYS A 1 333 ? 16.210 -23.886 -24.208 1.00 97.88 333 LYS A CA 1
ATOM 2729 C C . LYS A 1 333 ? 15.209 -24.187 -25.321 1.00 97.88 333 LYS A C 1
ATOM 2731 O O . LYS A 1 333 ? 14.738 -25.322 -25.408 1.00 97.88 333 LYS A O 1
ATOM 2736 N N . HIS A 1 334 ? 14.942 -23.229 -26.210 1.00 97.88 334 HIS A N 1
ATOM 2737 C CA . HIS A 1 334 ? 14.180 -23.496 -27.429 1.00 97.88 334 HIS A CA 1
ATOM 2738 C C . HIS A 1 334 ? 14.852 -24.553 -28.305 1.00 97.88 334 HIS A C 1
ATOM 2740 O O . HIS A 1 334 ? 14.211 -25.540 -28.657 1.00 97.88 334 HIS A O 1
ATOM 2746 N N . THR A 1 335 ? 16.142 -24.381 -28.605 1.00 98.12 335 THR A N 1
ATOM 2747 C CA . THR A 1 335 ? 16.903 -25.293 -29.472 1.00 98.12 335 THR A CA 1
ATOM 2748 C C . THR A 1 335 ? 16.845 -26.728 -28.945 1.00 98.12 335 THR A C 1
ATOM 2750 O O . THR A 1 335 ? 16.586 -27.663 -29.703 1.00 98.12 335 THR A O 1
ATOM 2753 N N . LEU A 1 336 ? 17.002 -26.919 -27.630 1.00 98.69 336 LEU A N 1
ATOM 2754 C CA . LEU A 1 336 ? 16.861 -28.232 -27.005 1.00 98.69 336 LEU A CA 1
ATOM 2755 C C . LEU A 1 336 ? 15.423 -28.771 -27.074 1.00 98.69 336 LEU A C 1
ATOM 2757 O O . LEU A 1 336 ? 15.239 -29.934 -27.437 1.00 98.69 336 LEU A O 1
ATOM 2761 N N . LEU A 1 337 ? 14.406 -27.962 -26.747 1.00 98.62 337 LEU A N 1
ATOM 2762 C CA . LEU A 1 337 ? 13.003 -28.385 -26.851 1.00 98.62 337 LEU A CA 1
ATOM 2763 C C . LEU A 1 337 ? 12.672 -28.827 -28.279 1.00 98.62 337 LEU A C 1
ATOM 2765 O O . LEU A 1 337 ? 12.067 -29.879 -28.474 1.00 98.62 337 LEU A O 1
ATOM 2769 N N . ALA A 1 338 ? 13.092 -28.046 -29.267 1.00 98.12 338 ALA A N 1
ATOM 2770 C CA . ALA A 1 338 ? 12.800 -28.298 -30.662 1.00 98.12 338 ALA A CA 1
ATOM 2771 C C . ALA A 1 338 ? 13.566 -29.516 -31.213 1.00 98.12 338 ALA A C 1
ATOM 2773 O O . ALA A 1 338 ? 12.992 -30.263 -32.003 1.00 98.12 338 ALA A O 1
ATOM 2774 N N . ALA A 1 339 ? 14.797 -29.788 -30.757 1.00 98.44 339 ALA A N 1
ATOM 2775 C CA . ALA A 1 339 ? 15.521 -31.022 -31.091 1.00 98.44 339 ALA A CA 1
ATOM 2776 C C . ALA A 1 339 ? 14.861 -32.271 -30.474 1.00 98.44 339 ALA A C 1
ATOM 2778 O O . ALA A 1 339 ? 14.673 -33.285 -31.148 1.00 98.44 339 ALA A O 1
ATOM 2779 N N . LEU A 1 340 ? 14.474 -32.200 -29.193 1.00 98.69 340 LEU A N 1
ATOM 2780 C CA . LEU A 1 340 ? 13.784 -33.296 -28.505 1.00 98.69 340 LEU A CA 1
ATOM 2781 C C . LEU A 1 340 ? 12.413 -33.582 -29.135 1.00 98.69 340 LEU A C 1
ATOM 2783 O O . LEU A 1 340 ? 12.049 -34.740 -29.323 1.00 98.69 340 LEU A O 1
ATOM 2787 N N . ALA A 1 341 ? 11.653 -32.536 -29.466 1.00 98.19 341 ALA A N 1
ATOM 2788 C CA . ALA A 1 341 ? 10.343 -32.659 -30.099 1.00 98.19 341 ALA A CA 1
ATOM 2789 C C . ALA A 1 341 ? 10.456 -33.259 -31.506 1.00 98.19 341 ALA A C 1
ATOM 2791 O O . ALA A 1 341 ? 9.695 -34.161 -31.864 1.00 98.19 341 ALA A O 1
ATOM 2792 N N . GLU A 1 342 ? 11.460 -32.837 -32.275 1.00 97.06 342 GLU A N 1
ATOM 2793 C CA . GLU A 1 342 ? 11.721 -33.369 -33.610 1.00 97.06 342 GLU A CA 1
ATOM 2794 C C . GLU A 1 342 ? 12.058 -34.864 -33.584 1.00 97.06 342 GLU A C 1
ATOM 2796 O O . GLU A 1 342 ? 11.571 -35.616 -34.430 1.00 97.06 342 GLU A O 1
ATOM 2801 N N . ALA A 1 343 ? 12.813 -35.322 -32.580 1.00 97.94 343 ALA A N 1
ATOM 2802 C CA . ALA A 1 343 ? 13.147 -36.735 -32.411 1.00 97.94 343 ALA A CA 1
ATOM 2803 C C . ALA A 1 343 ? 11.913 -37.646 -32.270 1.00 97.94 343 ALA A C 1
ATOM 2805 O O . ALA A 1 343 ? 11.980 -38.826 -32.614 1.00 97.94 343 ALA A O 1
ATOM 2806 N N . VAL A 1 344 ? 10.782 -37.098 -31.812 1.00 97.25 344 VAL A N 1
ATOM 2807 C CA . VAL A 1 344 ? 9.499 -37.806 -31.667 1.00 97.25 344 VAL A CA 1
ATOM 2808 C C . VAL A 1 344 ? 8.451 -37.375 -32.701 1.00 97.25 344 VAL A C 1
ATOM 2810 O O . VAL A 1 344 ? 7.271 -37.695 -32.548 1.00 97.25 344 VAL A O 1
ATOM 2813 N N . GLY A 1 345 ? 8.878 -36.689 -33.767 1.00 95.31 345 GLY A N 1
ATOM 2814 C CA . GLY A 1 345 ? 8.044 -36.334 -34.917 1.00 95.31 345 GLY A CA 1
ATOM 2815 C C . GLY A 1 345 ? 7.199 -35.069 -34.749 1.00 95.31 345 GLY A C 1
ATOM 2816 O O . GLY A 1 345 ? 6.202 -34.922 -35.450 1.00 95.31 345 GLY A O 1
ATOM 2817 N N . ILE A 1 346 ? 7.563 -34.169 -33.831 1.00 96.56 346 ILE A N 1
ATOM 2818 C CA . ILE A 1 346 ? 6.840 -32.919 -33.564 1.00 96.56 346 ILE A CA 1
ATOM 2819 C C . ILE A 1 346 ? 7.701 -31.735 -34.001 1.00 96.56 346 ILE A C 1
ATOM 2821 O O . ILE A 1 346 ? 8.838 -31.583 -33.561 1.00 96.56 346 ILE A O 1
ATOM 2825 N N . GLU A 1 347 ? 7.158 -30.872 -34.856 1.00 95.00 347 GLU A N 1
ATOM 2826 C CA . GLU A 1 347 ? 7.862 -29.673 -35.304 1.00 95.00 347 GLU A CA 1
ATOM 2827 C C . GLU A 1 347 ? 7.575 -28.485 -34.382 1.00 95.00 347 GLU A C 1
ATOM 2829 O O . GLU A 1 347 ? 6.468 -27.953 -34.348 1.00 95.00 347 GLU A O 1
ATOM 2834 N N . VAL A 1 348 ? 8.608 -28.059 -33.657 1.00 97.19 348 VAL A N 1
ATOM 2835 C CA . VAL A 1 348 ? 8.618 -26.832 -32.855 1.00 97.19 348 VAL A CA 1
ATOM 2836 C C . VAL A 1 348 ? 9.531 -25.819 -33.547 1.00 97.19 348 VAL A C 1
ATOM 2838 O O . VAL A 1 348 ? 10.615 -26.182 -34.010 1.00 97.19 348 VAL A O 1
ATOM 2841 N N . VAL A 1 349 ? 9.084 -24.566 -33.642 1.00 97.12 349 VAL A N 1
ATOM 2842 C CA . VAL A 1 349 ? 9.754 -23.487 -34.387 1.00 97.12 349 VAL A CA 1
ATOM 2843 C C . VAL A 1 349 ? 9.997 -22.251 -33.511 1.00 97.12 349 VAL A C 1
ATOM 2845 O O . VAL A 1 349 ? 9.227 -22.030 -32.570 1.00 97.12 349 VAL A O 1
ATOM 2848 N N . PRO A 1 350 ? 11.052 -21.456 -33.767 1.00 97.94 350 PRO A N 1
ATOM 2849 C CA . PRO A 1 350 ? 11.353 -20.280 -32.959 1.00 97.94 350 PRO A CA 1
ATOM 2850 C C . PRO A 1 350 ? 10.430 -19.104 -33.281 1.00 97.94 350 PRO A C 1
ATOM 2852 O O . PRO A 1 350 ? 10.027 -18.884 -34.428 1.00 97.94 350 PRO A O 1
ATOM 2855 N N . VAL A 1 351 ? 10.132 -18.323 -32.243 1.00 98.00 351 VAL A N 1
ATOM 2856 C CA . VAL A 1 351 ? 9.382 -17.070 -32.307 1.00 98.00 351 VAL A CA 1
ATOM 2857 C C . VAL A 1 351 ? 10.177 -15.989 -31.575 1.00 98.00 351 VAL A C 1
ATOM 2859 O O . VAL A 1 351 ? 10.276 -16.003 -30.347 1.00 98.00 351 VAL A O 1
ATOM 2862 N N . LEU A 1 352 ? 10.761 -15.059 -32.332 1.00 98.00 352 LEU A N 1
ATOM 2863 C CA . LEU A 1 352 ? 11.531 -13.939 -31.784 1.00 98.00 352 LEU A CA 1
ATOM 2864 C C . LEU A 1 352 ? 10.579 -12.832 -31.326 1.00 98.00 352 LEU A C 1
ATOM 2866 O O . LEU A 1 352 ? 9.686 -12.434 -32.077 1.00 98.00 352 LEU A O 1
ATOM 2870 N N . ILE A 1 353 ? 10.759 -12.333 -30.104 1.00 96.88 353 ILE A N 1
ATOM 2871 C CA . ILE A 1 353 ? 9.844 -11.377 -29.466 1.00 96.88 353 ILE A CA 1
ATOM 2872 C C . ILE A 1 353 ? 10.603 -10.378 -28.579 1.00 96.88 353 ILE A C 1
ATOM 2874 O O . ILE A 1 353 ? 11.730 -10.635 -28.154 1.00 96.88 353 ILE A O 1
ATOM 2878 N N . HIS A 1 354 ? 9.986 -9.228 -28.301 1.00 93.69 354 HIS A N 1
ATOM 2879 C CA . HIS A 1 354 ? 10.454 -8.289 -27.285 1.00 93.69 354 HIS A CA 1
ATOM 2880 C C . HIS A 1 354 ? 9.601 -8.377 -26.011 1.00 93.69 354 HIS A C 1
ATOM 2882 O O . HIS A 1 354 ? 8.375 -8.255 -26.060 1.00 93.69 354 HIS A O 1
ATOM 2888 N N . SER A 1 355 ? 10.234 -8.562 -24.853 1.00 89.69 355 SER A N 1
ATOM 2889 C CA . SER A 1 355 ? 9.547 -8.688 -23.561 1.00 89.69 355 SER A CA 1
ATOM 2890 C C . SER A 1 355 ? 8.958 -7.370 -23.052 1.00 89.69 355 SER A C 1
ATOM 2892 O O . SER A 1 355 ? 7.940 -7.392 -22.369 1.00 89.69 355 SER A O 1
ATOM 2894 N N . GLU A 1 356 ? 9.531 -6.225 -23.427 1.00 84.75 356 GLU A N 1
ATOM 2895 C CA . GLU A 1 356 ? 9.125 -4.905 -22.903 1.00 84.75 356 GLU A CA 1
ATOM 2896 C C . GLU A 1 356 ? 8.330 -4.075 -23.919 1.00 84.75 356 GLU A C 1
ATOM 2898 O O . GLU A 1 356 ? 7.115 -4.012 -23.776 1.00 84.75 356 GLU A O 1
ATOM 2903 N N . ARG A 1 357 ? 8.958 -3.555 -24.983 1.00 85.56 357 ARG A N 1
ATOM 2904 C CA . ARG A 1 357 ? 8.288 -2.741 -26.018 1.00 85.56 357 ARG A CA 1
ATOM 2905 C C . ARG A 1 357 ? 7.523 -3.535 -27.083 1.00 85.56 357 ARG A C 1
ATOM 2907 O O . ARG A 1 357 ? 7.749 -4.735 -27.271 1.00 85.56 357 ARG A O 1
ATOM 2914 N N . THR A 1 358 ? 6.667 -2.837 -27.821 1.00 87.50 358 THR A N 1
ATOM 2915 C CA . THR A 1 358 ? 5.988 -3.326 -29.033 1.00 87.50 358 THR A CA 1
ATOM 2916 C C . THR A 1 358 ? 6.910 -3.318 -30.266 1.00 87.50 358 THR A C 1
ATOM 2918 O O . THR A 1 358 ? 7.772 -2.456 -30.405 1.00 87.50 358 THR A O 1
ATOM 2921 N N . LEU A 1 359 ? 6.741 -4.288 -31.176 1.00 92.19 359 LEU A N 1
ATOM 2922 C CA . LEU A 1 359 ? 7.498 -4.380 -32.435 1.00 92.19 359 LEU A CA 1
ATOM 2923 C C . LEU A 1 359 ? 6.957 -3.408 -33.494 1.00 92.19 359 LEU A C 1
ATOM 2925 O O . LEU A 1 359 ? 5.753 -3.390 -33.766 1.00 92.19 359 LEU A O 1
ATOM 2929 N N . ASP A 1 360 ? 7.860 -2.686 -34.158 1.00 92.50 360 ASP A N 1
ATOM 2930 C CA . ASP A 1 360 ? 7.572 -1.900 -35.356 1.00 92.50 360 ASP A CA 1
ATOM 2931 C C . ASP A 1 360 ? 7.559 -2.808 -36.600 1.00 92.50 360 ASP A C 1
ATOM 2933 O O . ASP A 1 360 ? 8.617 -3.302 -37.001 1.00 92.50 360 ASP A O 1
ATOM 2937 N N . PRO A 1 361 ? 6.397 -3.049 -37.239 1.00 92.44 361 PRO A N 1
ATOM 2938 C CA . PRO A 1 361 ? 6.300 -3.954 -38.381 1.00 92.44 361 PRO A CA 1
ATOM 2939 C C . PRO A 1 361 ? 6.975 -3.424 -39.656 1.00 92.44 361 PRO A C 1
ATOM 2941 O O . PRO A 1 361 ? 7.193 -4.213 -40.579 1.00 92.44 361 PRO A O 1
ATOM 2944 N N . GLU A 1 362 ? 7.291 -2.127 -39.725 1.00 91.69 362 GLU A N 1
ATOM 2945 C CA . GLU A 1 362 ? 7.828 -1.469 -40.923 1.00 91.69 362 GLU A CA 1
ATOM 2946 C C . GLU A 1 362 ? 9.352 -1.569 -41.038 1.00 91.69 362 GLU A C 1
ATOM 2948 O O . GLU A 1 362 ? 9.884 -1.388 -42.131 1.00 91.69 362 GLU A O 1
ATOM 2953 N N . VAL A 1 363 ? 10.060 -1.885 -39.947 1.00 93.50 363 VAL A N 1
ATOM 2954 C CA . VAL A 1 363 ? 11.532 -1.876 -39.919 1.00 93.50 363 VAL A CA 1
ATOM 2955 C C . VAL A 1 363 ? 12.089 -3.256 -39.565 1.00 93.50 363 VAL A C 1
ATOM 2957 O O . VAL A 1 363 ? 12.359 -3.532 -38.398 1.00 93.50 363 VAL A O 1
ATOM 2960 N N . PRO A 1 364 ? 12.328 -4.156 -40.533 1.00 94.81 364 PRO A N 1
ATOM 2961 C CA . PRO A 1 364 ? 12.937 -5.448 -40.239 1.00 94.81 364 PRO A CA 1
ATOM 2962 C C . PRO A 1 364 ? 14.321 -5.264 -39.602 1.00 94.81 364 PRO A C 1
ATOM 2964 O O . PRO A 1 364 ? 15.263 -4.845 -40.267 1.00 94.81 364 PRO A O 1
ATOM 2967 N N . SER A 1 365 ? 14.477 -5.591 -38.316 1.00 94.31 365 SER A N 1
ATOM 2968 C CA . SER A 1 365 ? 15.768 -5.508 -37.622 1.00 94.31 365 SER A CA 1
ATOM 2969 C C . SER A 1 365 ? 15.891 -6.548 -36.502 1.00 94.31 365 SER A C 1
ATOM 2971 O O . SER A 1 365 ? 14.958 -6.685 -35.706 1.00 94.31 365 SER A O 1
ATOM 2973 N N . PRO A 1 366 ? 17.041 -7.244 -36.370 1.00 92.44 366 PRO A N 1
ATOM 2974 C CA . PRO A 1 366 ? 17.320 -8.104 -35.218 1.00 92.44 366 PRO A CA 1
ATOM 2975 C C . PRO A 1 366 ? 17.244 -7.374 -33.867 1.00 92.44 366 PRO A C 1
ATOM 2977 O O . PRO A 1 366 ? 16.887 -7.989 -32.866 1.00 92.44 366 PRO A O 1
ATOM 2980 N N . ARG A 1 367 ? 17.511 -6.057 -33.834 1.00 89.69 367 ARG A N 1
ATOM 2981 C CA . ARG A 1 367 ? 17.483 -5.225 -32.612 1.00 89.69 367 ARG A CA 1
ATOM 2982 C C . ARG A 1 367 ? 16.102 -5.121 -31.963 1.00 89.69 367 ARG A C 1
ATOM 2984 O O . ARG A 1 367 ? 16.000 -4.737 -30.796 1.00 89.69 367 ARG A O 1
ATOM 2991 N N . GLN A 1 368 ? 15.048 -5.450 -32.709 1.00 92.44 368 GLN A N 1
ATOM 2992 C CA . GLN A 1 368 ? 13.675 -5.439 -32.218 1.00 92.44 368 GLN A CA 1
ATOM 2993 C C . GLN A 1 368 ? 13.337 -6.627 -31.308 1.00 92.44 368 GLN A C 1
ATOM 2995 O O . GLN A 1 368 ? 12.249 -6.644 -30.747 1.00 92.44 368 GLN A O 1
ATOM 3000 N N . PHE A 1 369 ? 14.242 -7.593 -31.118 1.00 93.81 369 PHE A N 1
ATOM 3001 C CA . PHE A 1 369 ? 14.004 -8.780 -30.295 1.00 93.81 369 PHE A CA 1
ATOM 3002 C C . PHE A 1 369 ? 15.007 -8.867 -29.143 1.00 93.81 369 PHE A C 1
ATOM 3004 O O . PHE A 1 369 ? 16.199 -8.641 -29.337 1.00 93.81 369 PHE A O 1
ATOM 3011 N N . ASN A 1 370 ? 14.530 -9.229 -27.952 1.00 91.19 370 ASN A N 1
ATOM 3012 C CA . ASN A 1 370 ? 15.369 -9.476 -26.770 1.00 91.19 370 ASN A CA 1
ATOM 3013 C C . ASN A 1 370 ? 15.055 -10.824 -26.092 1.00 91.19 370 ASN A C 1
ATOM 3015 O O . ASN A 1 370 ? 15.693 -11.194 -25.108 1.00 91.19 370 ASN A O 1
ATOM 3019 N N . HIS A 1 371 ? 14.062 -11.552 -26.604 1.00 95.38 371 HIS A N 1
ATOM 3020 C CA . HIS A 1 371 ? 13.590 -12.805 -26.047 1.00 95.38 371 HIS A CA 1
ATOM 3021 C C . HIS A 1 371 ? 13.145 -13.766 -27.156 1.00 95.38 371 HIS A C 1
ATOM 3023 O O . HIS A 1 371 ? 12.893 -13.373 -28.299 1.00 95.38 371 HIS A O 1
ATOM 3029 N N . LEU A 1 372 ? 13.041 -15.048 -26.812 1.00 95.88 372 LEU A N 1
ATOM 3030 C CA . LEU A 1 372 ? 12.642 -16.097 -27.736 1.00 95.88 372 LEU A CA 1
ATOM 3031 C C . LEU A 1 372 ? 11.682 -17.065 -27.051 1.00 95.88 372 LEU A C 1
ATOM 3033 O O . LEU A 1 372 ? 12.007 -17.651 -26.020 1.00 95.88 372 LEU A O 1
ATOM 3037 N N . VAL A 1 373 ? 10.529 -17.275 -27.686 1.00 97.69 373 VAL A N 1
ATOM 3038 C CA . VAL A 1 373 ? 9.570 -18.328 -27.333 1.00 97.69 373 VAL A CA 1
ATOM 3039 C C . VAL A 1 373 ? 9.462 -19.342 -28.470 1.00 97.69 373 VAL A C 1
ATOM 3041 O O . VAL A 1 373 ? 10.019 -19.165 -29.552 1.00 97.69 373 VAL A O 1
ATOM 3044 N N . SER A 1 374 ? 8.769 -20.446 -28.228 1.00 97.94 374 SER A N 1
ATOM 3045 C CA . SER A 1 374 ? 8.559 -21.500 -29.222 1.00 97.94 374 SER A CA 1
ATOM 3046 C C . SER A 1 374 ? 7.121 -21.483 -29.723 1.00 97.94 374 SER A C 1
ATOM 3048 O O . SER A 1 374 ? 6.216 -21.162 -28.958 1.00 97.94 374 SER A O 1
ATOM 3050 N N . ALA A 1 375 ? 6.893 -21.897 -30.965 1.00 97.31 375 ALA A N 1
ATOM 3051 C CA . ALA A 1 375 ? 5.567 -22.212 -31.478 1.00 97.31 375 ALA A CA 1
ATOM 3052 C C . ALA A 1 375 ? 5.507 -23.647 -32.005 1.00 97.31 375 ALA A C 1
ATOM 3054 O O . ALA A 1 375 ? 6.494 -24.192 -32.499 1.00 97.31 375 ALA A O 1
ATOM 3055 N N . VAL A 1 376 ? 4.334 -24.257 -31.908 1.00 96.44 376 VAL A N 1
ATOM 3056 C CA . VAL A 1 376 ? 4.027 -25.586 -32.444 1.00 96.44 376 VAL A CA 1
ATOM 3057 C C . VAL A 1 376 ? 2.637 -25.547 -33.060 1.00 96.44 376 VAL A C 1
ATOM 3059 O O . VAL A 1 376 ? 1.752 -24.883 -32.530 1.00 96.44 376 VAL A O 1
ATOM 3062 N N . THR A 1 377 ? 2.423 -26.256 -34.166 1.00 92.94 377 THR A N 1
ATOM 3063 C CA . THR A 1 377 ? 1.071 -26.462 -34.703 1.00 92.94 377 THR A CA 1
ATOM 3064 C C . THR A 1 377 ? 0.597 -27.865 -34.348 1.00 92.94 377 THR A C 1
ATOM 3066 O O . THR A 1 377 ? 1.153 -28.846 -34.840 1.00 92.94 377 THR A O 1
ATOM 3069 N N . LEU A 1 378 ? -0.426 -27.965 -33.500 1.00 89.38 378 LEU A N 1
ATOM 3070 C CA . LEU A 1 378 ? -1.088 -29.217 -33.127 1.00 89.38 378 LEU A CA 1
ATOM 3071 C C . LEU A 1 378 ? -2.558 -29.136 -33.547 1.00 89.38 378 LEU A C 1
ATOM 3073 O O . LEU A 1 378 ? -3.220 -28.136 -33.286 1.00 89.38 378 LEU A O 1
ATOM 3077 N N . ASP A 1 379 ? -3.063 -30.158 -34.241 1.00 85.06 379 ASP A N 1
ATOM 3078 C CA . ASP A 1 379 ? -4.467 -30.247 -34.682 1.00 85.06 379 ASP A CA 1
ATOM 3079 C C . ASP A 1 379 ? -4.991 -28.979 -35.400 1.00 85.06 379 ASP A C 1
ATOM 3081 O O . ASP A 1 379 ? -6.139 -28.563 -35.241 1.00 85.06 379 ASP A O 1
ATOM 3085 N N . GLY A 1 380 ? -4.124 -28.334 -36.192 1.00 85.06 380 GLY A N 1
ATOM 3086 C CA . GLY A 1 380 ? -4.440 -27.112 -36.942 1.00 85.06 380 GLY A CA 1
ATOM 3087 C C . GLY A 1 380 ? -4.451 -25.820 -36.115 1.00 85.06 380 GLY A C 1
ATOM 3088 O O . GLY A 1 380 ? -4.847 -24.780 -36.637 1.00 85.06 380 GLY A O 1
ATOM 3089 N N . ARG A 1 381 ? -4.021 -25.857 -34.848 1.00 88.38 381 ARG A N 1
ATOM 3090 C CA . ARG A 1 381 ? -3.906 -24.687 -33.966 1.00 88.38 381 ARG A CA 1
ATOM 3091 C C . ARG A 1 381 ? -2.453 -24.435 -33.591 1.00 88.38 381 ARG A C 1
ATOM 3093 O O . ARG A 1 381 ? -1.734 -25.362 -33.226 1.00 88.38 381 ARG A O 1
ATOM 3100 N N . THR A 1 382 ? -2.038 -23.175 -33.659 1.00 92.00 382 THR A N 1
ATOM 3101 C CA . THR A 1 382 ? -0.714 -22.755 -33.193 1.00 92.00 382 THR A CA 1
ATOM 3102 C C . THR A 1 382 ? -0.751 -22.514 -31.689 1.00 92.00 382 THR A C 1
ATOM 3104 O O . THR A 1 382 ? -1.517 -21.680 -31.211 1.00 92.00 382 THR A O 1
ATOM 3107 N N . GLU A 1 383 ? 0.097 -23.219 -30.951 1.00 94.06 383 GLU A N 1
ATOM 3108 C CA . GLU A 1 383 ? 0.338 -23.006 -29.526 1.00 94.06 383 GLU A CA 1
ATOM 3109 C C . GLU A 1 383 ? 1.721 -22.392 -29.317 1.00 94.06 383 GLU A C 1
ATOM 3111 O O . GLU A 1 383 ? 2.671 -22.726 -30.028 1.00 94.06 383 GLU A O 1
ATOM 3116 N N . TYR A 1 384 ? 1.834 -21.507 -28.327 1.00 96.75 384 TYR A N 1
ATOM 3117 C CA . TYR A 1 384 ? 3.070 -20.805 -27.989 1.00 96.75 384 TYR A CA 1
ATOM 3118 C C . TYR A 1 384 ? 3.577 -21.274 -26.627 1.00 96.75 384 TYR A C 1
ATOM 3120 O O . TYR A 1 384 ? 2.803 -21.388 -25.681 1.00 96.75 384 TYR A O 1
ATOM 3128 N N . LEU A 1 385 ? 4.875 -21.553 -26.529 1.00 97.12 385 LEU A N 1
ATOM 3129 C CA . LEU A 1 385 ? 5.509 -22.157 -25.360 1.00 97.12 385 LEU A CA 1
ATOM 3130 C C . LEU A 1 385 ? 6.726 -21.336 -24.942 1.00 97.12 385 LEU A C 1
ATOM 3132 O O . LEU A 1 385 ? 7.645 -21.136 -25.738 1.00 97.12 385 LEU A O 1
ATOM 3136 N N . ASP A 1 386 ? 6.775 -20.941 -23.674 1.00 96.50 386 ASP A N 1
ATOM 3137 C CA . ASP A 1 386 ? 7.954 -20.324 -23.078 1.00 96.50 386 ASP A CA 1
ATOM 3138 C C . ASP A 1 386 ? 8.607 -21.281 -22.074 1.00 96.50 386 ASP A C 1
ATOM 3140 O O . ASP A 1 386 ? 8.086 -21.560 -20.999 1.00 96.50 386 ASP A O 1
ATOM 3144 N N . THR A 1 387 ? 9.779 -21.803 -22.428 1.00 95.25 387 THR A N 1
ATOM 3145 C CA . THR A 1 387 ? 10.530 -22.706 -21.543 1.00 95.25 387 THR A CA 1
ATOM 3146 C C . THR A 1 387 ? 11.382 -21.961 -20.520 1.00 95.25 387 THR A C 1
ATOM 3148 O O . THR A 1 387 ? 11.978 -22.603 -19.653 1.00 95.25 387 THR A O 1
ATOM 3151 N N . THR A 1 388 ? 11.471 -20.634 -20.607 1.00 93.62 388 THR A N 1
ATOM 3152 C CA . THR A 1 388 ? 12.335 -19.816 -19.753 1.00 93.62 388 THR A CA 1
ATOM 3153 C C . THR A 1 388 ? 11.676 -19.461 -18.428 1.00 93.62 388 THR A C 1
ATOM 3155 O O . THR A 1 388 ? 12.359 -19.472 -17.403 1.00 93.62 388 THR A O 1
ATOM 3158 N N . THR A 1 389 ? 10.356 -19.254 -18.424 1.00 91.06 389 THR A N 1
ATOM 3159 C CA . THR A 1 389 ? 9.578 -19.019 -17.208 1.00 91.06 389 THR A CA 1
ATOM 3160 C C . THR A 1 389 ? 9.459 -20.310 -16.394 1.00 91.06 389 THR A C 1
ATOM 3162 O O . THR A 1 389 ? 8.554 -21.128 -16.570 1.00 91.06 389 THR A O 1
ATOM 3165 N N . GLU A 1 390 ? 10.410 -20.521 -15.488 1.00 88.19 390 GLU A N 1
ATOM 3166 C CA . GLU A 1 390 ? 10.477 -21.719 -14.656 1.00 88.19 390 GLU A CA 1
ATOM 3167 C C . GLU A 1 390 ? 9.204 -21.894 -13.809 1.00 88.19 390 GLU A C 1
ATOM 3169 O O . GLU A 1 390 ? 8.779 -20.975 -13.109 1.00 88.19 390 GLU A O 1
ATOM 3174 N N . GLY A 1 391 ? 8.605 -23.088 -13.860 1.00 88.69 391 GLY A N 1
ATOM 3175 C CA . GLY A 1 391 ? 7.385 -23.417 -13.119 1.00 88.69 391 GLY A CA 1
ATOM 3176 C C . GLY A 1 391 ? 6.082 -23.022 -13.821 1.00 88.69 391 GLY A C 1
ATOM 3177 O O . GLY A 1 391 ? 5.015 -23.293 -13.270 1.00 88.69 391 GLY A O 1
ATOM 3178 N N . ALA A 1 392 ? 6.144 -22.426 -15.018 1.00 93.00 392 ALA A N 1
ATOM 3179 C CA . ALA A 1 392 ? 4.957 -22.059 -15.784 1.00 93.00 392 ALA A CA 1
ATOM 3180 C C . ALA A 1 392 ? 4.224 -23.283 -16.372 1.00 93.00 392 ALA A C 1
ATOM 3182 O O . ALA A 1 392 ? 4.862 -24.133 -17.011 1.00 93.00 392 ALA A O 1
ATOM 3183 N N . PRO A 1 393 ? 2.884 -23.358 -16.229 1.00 93.75 393 PRO A N 1
ATOM 3184 C CA . PRO A 1 393 ? 2.047 -24.313 -16.946 1.00 93.75 393 PRO A CA 1
ATOM 3185 C C . PRO A 1 393 ? 2.300 -24.321 -18.454 1.00 93.75 393 PRO A C 1
ATOM 3187 O O . PRO A 1 393 ? 2.636 -23.305 -19.061 1.00 93.75 393 PRO A O 1
ATOM 3190 N N . PHE A 1 394 ? 2.097 -25.482 -19.072 1.00 93.56 394 PHE A N 1
ATOM 3191 C CA . PHE A 1 394 ? 2.249 -25.640 -20.513 1.00 93.56 394 PHE A CA 1
ATOM 3192 C C . PHE A 1 394 ? 1.335 -24.673 -21.283 1.00 93.56 394 PHE A C 1
ATOM 3194 O O . PHE A 1 394 ? 0.136 -24.592 -21.011 1.00 93.56 394 PHE A O 1
ATOM 3201 N N . GLY A 1 395 ? 1.911 -23.940 -22.239 1.00 93.19 395 GLY A N 1
ATOM 3202 C CA . GLY A 1 395 ? 1.204 -22.951 -23.058 1.00 93.19 395 GLY A CA 1
ATOM 3203 C C . GLY A 1 395 ? 0.964 -21.591 -22.393 1.00 93.19 395 GLY A C 1
ATOM 3204 O O . GLY A 1 395 ? 0.461 -20.682 -23.051 1.00 93.19 395 GLY A O 1
ATOM 3205 N N . LEU A 1 396 ? 1.289 -21.420 -21.105 1.00 94.44 396 LEU A N 1
ATOM 3206 C CA . LEU A 1 396 ? 1.116 -20.137 -20.427 1.00 94.44 396 LEU A CA 1
ATOM 3207 C C . LEU A 1 396 ? 2.251 -19.177 -20.809 1.00 94.44 396 LEU A C 1
ATOM 3209 O O . LEU A 1 396 ? 3.399 -19.383 -20.426 1.00 94.44 396 LEU A O 1
ATOM 3213 N N . LEU A 1 397 ? 1.911 -18.093 -21.505 1.00 94.75 397 LEU A N 1
ATOM 3214 C CA . LEU A 1 397 ? 2.794 -16.939 -21.674 1.00 94.75 397 LEU A CA 1
ATOM 3215 C C . LEU A 1 397 ? 2.548 -15.925 -20.554 1.00 94.75 397 LEU A C 1
ATOM 3217 O O . LEU A 1 397 ? 1.394 -15.613 -20.242 1.00 94.75 397 LEU A O 1
ATOM 3221 N N . MET A 1 398 ? 3.618 -15.382 -19.969 1.00 92.75 398 MET A N 1
ATOM 3222 C CA . MET A 1 398 ? 3.526 -14.307 -18.974 1.00 92.75 398 MET A CA 1
ATOM 3223 C C . MET A 1 398 ? 2.953 -13.018 -19.591 1.00 92.75 398 MET A C 1
ATOM 3225 O O . MET A 1 398 ? 3.089 -12.824 -20.801 1.00 92.75 398 MET A O 1
ATOM 3229 N N . PRO A 1 399 ? 2.331 -12.116 -18.799 1.00 89.06 399 PRO A N 1
ATOM 3230 C CA . PRO A 1 399 ? 1.667 -10.913 -19.316 1.00 89.06 399 PRO A CA 1
ATOM 3231 C C . PRO A 1 399 ? 2.519 -10.071 -20.273 1.00 89.06 399 PRO A C 1
ATOM 3233 O O . PRO A 1 399 ? 1.999 -9.566 -21.259 1.00 89.06 399 PRO A O 1
ATOM 3236 N N . SER A 1 400 ? 3.827 -9.981 -20.023 1.00 89.19 400 SER A N 1
ATOM 3237 C CA . SER A 1 400 ? 4.792 -9.242 -20.844 1.00 89.19 400 SER A CA 1
ATOM 3238 C C . SER A 1 400 ? 4.971 -9.784 -22.269 1.00 89.19 400 SER A C 1
ATOM 3240 O O . SER A 1 400 ? 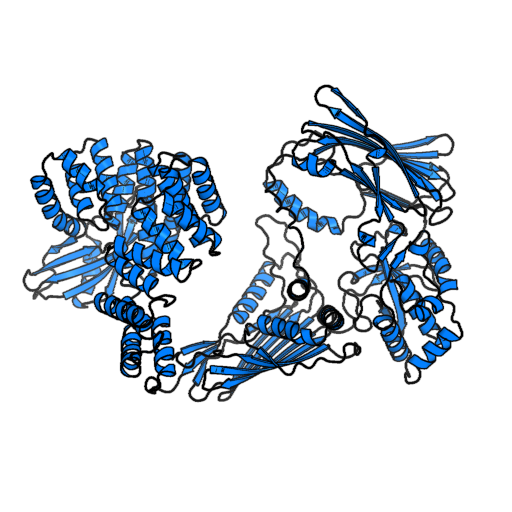5.542 -9.093 -23.107 1.00 89.19 400 SER A O 1
ATOM 3242 N N . LEU A 1 401 ? 4.492 -10.998 -22.564 1.00 93.56 401 LEU A N 1
ATOM 3243 C CA . LEU A 1 401 ? 4.636 -11.677 -23.857 1.00 93.56 401 LEU A CA 1
ATOM 3244 C C . LEU A 1 401 ? 3.291 -11.920 -24.565 1.00 93.56 401 LEU A C 1
ATOM 3246 O O . LEU A 1 401 ? 3.284 -12.533 -25.632 1.00 93.56 401 LEU A O 1
ATOM 3250 N N . ARG A 1 402 ? 2.158 -11.497 -23.989 1.00 91.75 402 ARG A N 1
ATOM 3251 C CA . ARG A 1 402 ? 0.805 -11.732 -24.531 1.00 91.75 402 ARG A CA 1
ATOM 3252 C C . ARG A 1 402 ? 0.325 -10.566 -25.394 1.00 91.75 402 ARG A C 1
ATOM 3254 O O . ARG A 1 402 ? 0.587 -9.419 -25.055 1.00 91.75 402 ARG A O 1
ATOM 3261 N N . GLY A 1 403 ? -0.404 -10.859 -26.475 1.00 91.75 403 GLY A N 1
ATOM 3262 C CA . GLY A 1 403 ? -0.934 -9.841 -27.398 1.00 91.75 403 GLY A CA 1
ATOM 3263 C C . GLY A 1 403 ? 0.156 -9.044 -28.122 1.00 91.75 403 GLY A C 1
ATOM 3264 O O . GLY A 1 403 ? -0.048 -7.887 -28.474 1.00 91.75 403 GLY A O 1
ATOM 3265 N N . LYS A 1 404 ? 1.348 -9.630 -28.288 1.00 92.50 404 LYS A N 1
ATOM 3266 C CA . LYS A 1 404 ? 2.516 -8.955 -28.856 1.00 92.50 404 LYS A CA 1
ATOM 3267 C C . LYS A 1 404 ? 2.831 -9.464 -30.249 1.00 92.50 404 LYS A C 1
ATOM 3269 O O . LYS A 1 404 ? 2.782 -10.665 -30.517 1.00 92.50 404 LYS A O 1
ATOM 3274 N N . LYS A 1 405 ? 3.237 -8.541 -31.123 1.00 95.62 405 LYS A N 1
ATOM 3275 C CA . LYS A 1 405 ? 3.807 -8.881 -32.429 1.00 95.62 405 LYS A CA 1
ATOM 3276 C C . LYS A 1 405 ? 5.177 -9.537 -32.254 1.00 95.62 405 LYS A C 1
ATOM 3278 O O . LYS A 1 405 ? 6.014 -9.054 -31.496 1.00 95.62 405 LYS A O 1
ATOM 3283 N N . ALA A 1 406 ? 5.400 -10.623 -32.980 1.00 97.12 406 ALA A N 1
ATOM 3284 C CA . ALA A 1 406 ? 6.605 -11.438 -32.917 1.00 97.12 406 ALA A CA 1
ATOM 3285 C C . ALA A 1 406 ? 6.934 -12.029 -34.296 1.00 97.12 406 ALA A C 1
ATOM 3287 O O . ALA A 1 406 ? 6.055 -12.143 -35.150 1.00 97.12 406 ALA A O 1
ATOM 3288 N N . LEU A 1 407 ? 8.186 -12.428 -34.525 1.00 98.00 407 LEU A N 1
ATOM 3289 C CA . LEU A 1 407 ? 8.618 -13.051 -35.778 1.00 98.00 407 LEU A CA 1
ATOM 3290 C C . LEU A 1 407 ? 8.650 -14.574 -35.637 1.00 98.00 407 LEU A C 1
ATOM 3292 O O . LEU A 1 407 ? 9.515 -15.107 -34.946 1.00 98.00 407 LEU A O 1
ATOM 3296 N N . LEU A 1 408 ? 7.743 -15.273 -36.322 1.00 97.31 408 LEU A N 1
ATOM 3297 C CA . LEU A 1 408 ? 7.725 -16.735 -36.393 1.00 97.31 408 LEU A CA 1
ATOM 3298 C C . LEU A 1 408 ? 8.586 -17.214 -37.561 1.00 97.31 408 LEU A C 1
ATOM 3300 O O . LEU A 1 408 ? 8.381 -16.796 -38.704 1.00 97.31 408 LEU A O 1
ATOM 3304 N N . ILE A 1 409 ? 9.516 -18.128 -37.281 1.00 96.31 409 ILE A N 1
ATOM 3305 C CA . ILE A 1 409 ? 10.477 -18.642 -38.262 1.00 96.31 409 ILE A CA 1
ATOM 3306 C C . ILE A 1 409 ? 10.183 -20.120 -38.523 1.00 96.31 409 ILE A C 1
ATOM 3308 O O . ILE A 1 409 ? 10.671 -21.010 -37.832 1.00 96.31 409 ILE A O 1
ATOM 3312 N N . ALA A 1 410 ? 9.355 -20.391 -39.530 1.00 89.88 410 ALA A N 1
ATOM 3313 C CA . ALA A 1 410 ? 9.018 -21.751 -39.933 1.00 89.88 410 ALA A CA 1
ATOM 3314 C C . ALA A 1 410 ? 10.163 -22.413 -40.720 1.00 89.88 410 ALA A C 1
ATOM 3316 O O . ALA A 1 410 ? 11.000 -21.746 -41.325 1.00 89.88 410 ALA A O 1
ATOM 3317 N N . ARG A 1 411 ? 10.191 -23.753 -40.761 1.00 82.69 411 ARG A N 1
ATOM 3318 C CA . ARG A 1 411 ? 11.235 -24.485 -41.503 1.00 82.69 411 ARG A CA 1
ATOM 3319 C C . ARG A 1 411 ? 11.052 -24.475 -43.013 1.00 82.69 411 ARG A C 1
ATOM 3321 O O . ARG A 1 411 ? 12.036 -24.517 -43.746 1.00 82.69 411 ARG A O 1
ATOM 3328 N N . ARG A 1 412 ? 9.800 -24.520 -43.465 1.00 85.31 412 ARG A N 1
ATOM 3329 C CA . ARG A 1 412 ? 9.433 -24.706 -44.878 1.00 85.31 412 ARG A CA 1
ATOM 3330 C C . ARG A 1 412 ? 8.648 -23.532 -45.455 1.00 85.31 412 ARG A C 1
ATOM 3332 O O . ARG A 1 412 ? 8.341 -23.546 -46.641 1.00 85.31 412 ARG A O 1
ATOM 3339 N N . GLU A 1 413 ? 8.340 -22.538 -44.631 1.00 89.25 413 GLU A N 1
ATOM 3340 C CA . GLU A 1 413 ? 7.597 -21.342 -45.017 1.00 89.25 413 GLU A CA 1
ATOM 3341 C C . GLU A 1 413 ? 8.445 -20.096 -44.729 1.00 89.25 413 GLU A C 1
ATOM 3343 O O . GLU A 1 413 ? 9.253 -20.118 -43.794 1.00 89.25 413 GLU A O 1
ATOM 3348 N N . PRO A 1 414 ? 8.268 -19.009 -45.500 1.00 92.94 414 PRO A N 1
ATOM 3349 C CA . PRO A 1 414 ? 8.867 -17.716 -45.194 1.00 92.94 414 PRO A CA 1
ATOM 3350 C C . PRO A 1 414 ? 8.561 -17.269 -43.761 1.00 92.94 414 PRO A C 1
ATOM 3352 O O . PRO A 1 414 ? 7.433 -17.419 -43.282 1.00 92.94 414 PRO A O 1
ATOM 3355 N N . ALA A 1 415 ? 9.552 -16.688 -43.080 1.00 96.06 415 ALA A N 1
ATOM 3356 C CA . ALA A 1 415 ? 9.314 -16.104 -41.766 1.00 96.06 415 ALA A CA 1
ATOM 3357 C C . ALA A 1 415 ? 8.315 -14.946 -41.866 1.00 96.06 415 ALA A C 1
ATOM 3359 O O . ALA A 1 415 ? 8.348 -14.155 -42.812 1.00 96.06 415 ALA A O 1
ATOM 3360 N N . ARG A 1 416 ? 7.419 -14.854 -40.883 1.00 95.88 416 ARG A N 1
ATOM 3361 C CA . ARG A 1 416 ? 6.301 -13.905 -40.894 1.00 95.88 416 ARG A CA 1
ATOM 3362 C C . ARG A 1 416 ? 6.026 -13.348 -39.510 1.00 95.88 416 ARG A C 1
ATOM 3364 O O . ARG A 1 416 ? 6.232 -14.028 -38.504 1.00 95.88 416 ARG A O 1
ATOM 3371 N N . LEU A 1 417 ? 5.515 -12.122 -39.478 1.00 97.12 417 LEU A N 1
ATOM 3372 C CA . LEU A 1 417 ? 5.002 -11.542 -38.248 1.00 97.12 417 LEU A CA 1
ATOM 3373 C C . LEU A 1 417 ? 3.713 -12.256 -37.834 1.00 97.12 417 LEU A C 1
ATOM 3375 O O . LEU A 1 417 ? 2.834 -12.517 -38.656 1.00 97.12 417 LEU A O 1
ATOM 3379 N N . VAL A 1 418 ? 3.623 -12.568 -36.550 1.00 96.19 418 VAL A N 1
ATOM 3380 C CA . VAL A 1 418 ? 2.458 -13.154 -35.888 1.00 96.19 418 VAL A CA 1
ATOM 3381 C C . VAL A 1 418 ? 2.156 -12.361 -34.626 1.00 96.19 418 VAL A C 1
ATOM 3383 O O . VAL A 1 418 ? 3.004 -11.614 -34.145 1.00 96.19 418 VAL A O 1
ATOM 3386 N N . GLU A 1 419 ? 0.965 -12.543 -34.074 1.00 96.12 419 GLU A N 1
ATOM 3387 C CA . GLU A 1 419 ? 0.593 -11.996 -32.773 1.00 96.12 419 GLU A CA 1
ATOM 3388 C C . GLU A 1 419 ? 0.469 -13.140 -31.769 1.00 96.12 419 GLU A C 1
ATOM 3390 O O . GLU A 1 419 ? -0.144 -14.171 -32.063 1.00 96.12 419 GLU A O 1
ATOM 3395 N N . THR A 1 420 ? 1.100 -13.000 -30.605 1.00 95.50 420 THR A N 1
ATOM 3396 C CA . THR A 1 420 ? 0.958 -13.981 -29.529 1.00 95.50 420 THR A CA 1
ATOM 3397 C C . THR A 1 420 ? -0.441 -13.907 -28.913 1.00 95.50 420 THR A C 1
ATOM 3399 O O . THR A 1 420 ? -1.067 -12.845 -28.917 1.00 95.50 420 THR A O 1
ATOM 3402 N N . PRO A 1 421 ? -0.954 -15.005 -28.330 1.00 93.56 421 PRO A N 1
ATOM 3403 C CA . PRO A 1 421 ? -2.262 -15.004 -27.688 1.00 93.56 421 PRO A CA 1
ATOM 3404 C C . PRO A 1 421 ? -2.366 -13.912 -26.619 1.00 93.56 421 PRO A C 1
ATOM 3406 O O . PRO A 1 421 ? -1.490 -13.788 -25.762 1.00 93.56 421 PRO A O 1
ATOM 3409 N N . ALA A 1 422 ? -3.443 -13.126 -26.659 1.00 90.62 422 ALA A N 1
ATOM 3410 C CA . ALA A 1 422 ? -3.711 -12.103 -25.649 1.00 90.62 422 ALA A CA 1
ATOM 3411 C C . ALA A 1 422 ? -4.051 -12.726 -24.283 1.00 90.62 422 ALA A C 1
ATOM 3413 O O . ALA A 1 422 ? -3.697 -12.174 -23.236 1.00 90.62 422 ALA A O 1
ATOM 3414 N N . ASP A 1 423 ? -4.700 -13.892 -24.291 1.00 90.88 423 ASP A N 1
ATOM 3415 C CA . ASP A 1 423 ? -5.150 -14.603 -23.099 1.00 90.88 423 ASP A CA 1
ATOM 3416 C C . ASP A 1 423 ? -4.425 -15.943 -22.906 1.00 90.88 423 ASP A C 1
ATOM 3418 O O . ASP A 1 423 ? -3.971 -16.558 -23.875 1.00 90.88 423 ASP A O 1
ATOM 3422 N N . PRO A 1 424 ? -4.315 -16.417 -21.654 1.00 91.69 424 PRO A N 1
ATOM 3423 C CA . PRO A 1 424 ? -3.829 -17.757 -21.350 1.00 91.69 424 PRO A CA 1
ATOM 3424 C C . PRO A 1 424 ? -4.636 -18.869 -22.034 1.00 91.69 424 PRO A C 1
ATOM 3426 O O . PRO A 1 424 ? -5.828 -18.702 -22.299 1.00 91.69 424 PRO A O 1
ATOM 3429 N N . PRO A 1 425 ? -4.033 -20.053 -22.244 1.00 89.56 425 PRO A N 1
ATOM 3430 C CA . PRO A 1 425 ? -4.685 -21.170 -22.934 1.00 89.56 425 PRO A CA 1
ATOM 3431 C C . PRO A 1 425 ? -5.800 -21.845 -22.114 1.00 89.56 425 PRO A C 1
ATOM 3433 O O . PRO A 1 425 ? -6.447 -22.775 -22.591 1.00 89.56 425 PRO A O 1
ATOM 3436 N N . PHE A 1 426 ? -6.021 -21.409 -20.876 1.00 90.00 426 PHE A N 1
ATOM 3437 C CA . PHE A 1 426 ? -7.068 -21.892 -19.986 1.00 90.00 426 PHE A CA 1
ATOM 3438 C C . PHE A 1 426 ? -7.584 -20.745 -19.114 1.00 90.00 426 PHE A C 1
ATOM 3440 O O . PHE A 1 426 ? -6.884 -19.760 -18.877 1.00 90.00 426 PHE A O 1
ATOM 3447 N N . LEU A 1 427 ? -8.810 -20.892 -18.607 1.00 90.00 427 LEU A N 1
ATOM 3448 C CA . LEU A 1 427 ? -9.376 -19.937 -17.663 1.00 90.00 427 LEU A CA 1
ATOM 3449 C C . LEU A 1 427 ? -8.542 -19.918 -16.381 1.00 90.00 427 LEU A C 1
ATOM 3451 O O . LEU A 1 427 ? -8.336 -20.957 -15.749 1.00 90.00 427 LEU A O 1
ATOM 3455 N N . GLN A 1 428 ? -8.083 -18.731 -16.006 1.00 93.00 428 GLN A N 1
ATOM 3456 C CA . GLN A 1 428 ? -7.326 -18.528 -14.782 1.00 93.00 428 GLN A CA 1
ATOM 3457 C C . GLN A 1 428 ? -8.263 -18.414 -13.592 1.00 93.00 428 GLN A C 1
ATOM 3459 O O . GLN A 1 428 ? -9.336 -17.807 -13.695 1.00 93.00 428 GLN A O 1
ATOM 3464 N N . TRP A 1 429 ? -7.849 -18.974 -12.462 1.00 94.25 429 TRP A N 1
ATOM 3465 C CA . TRP A 1 429 ? -8.606 -18.856 -11.233 1.00 94.25 429 TRP A CA 1
ATOM 3466 C C . TRP A 1 429 ? -7.746 -19.042 -9.991 1.00 94.25 429 TRP A C 1
ATOM 3468 O O . TRP A 1 429 ? -6.727 -19.735 -10.012 1.00 94.25 429 TRP A O 1
ATOM 3478 N N . HIS A 1 430 ? -8.217 -18.493 -8.878 1.00 93.50 430 HIS A N 1
ATOM 3479 C CA . HIS A 1 430 ? -7.781 -18.935 -7.564 1.00 93.50 430 HIS A CA 1
ATOM 3480 C C . HIS A 1 430 ? -8.969 -19.194 -6.650 1.00 93.50 430 HIS A C 1
ATOM 3482 O O . HIS A 1 430 ? -10.040 -18.593 -6.780 1.00 93.50 430 HIS A O 1
ATOM 3488 N N . ARG A 1 431 ? -8.755 -20.102 -5.703 1.00 95.50 431 ARG A N 1
ATOM 3489 C CA . ARG A 1 431 ? -9.730 -20.464 -4.688 1.00 95.50 431 ARG A CA 1
ATOM 3490 C C . ARG A 1 431 ? -9.080 -20.464 -3.317 1.00 95.50 431 ARG A C 1
ATOM 3492 O O . ARG A 1 431 ? -8.040 -21.094 -3.129 1.00 95.50 431 ARG A O 1
ATOM 3499 N N . ILE A 1 432 ? -9.729 -19.803 -2.366 1.00 95.69 432 ILE A N 1
ATOM 3500 C CA . ILE A 1 432 ? -9.336 -19.816 -0.957 1.00 95.69 432 ILE A CA 1
ATOM 3501 C C . ILE A 1 432 ? -10.494 -20.387 -0.155 1.00 95.69 432 ILE A C 1
ATOM 3503 O O . ILE A 1 432 ? -11.629 -19.919 -0.261 1.00 95.69 432 ILE A O 1
ATOM 3507 N N . GLN A 1 433 ? -10.207 -21.424 0.623 1.00 97.25 433 GLN A N 1
ATOM 3508 C CA . GLN A 1 433 ? -11.180 -22.062 1.496 1.00 97.25 433 GLN A CA 1
ATOM 3509 C C . GLN A 1 433 ? -10.664 -22.033 2.928 1.00 97.25 433 GLN A C 1
ATOM 3511 O O . GLN A 1 433 ? -9.527 -22.433 3.174 1.00 97.25 433 GLN A O 1
ATOM 3516 N N . VAL A 1 434 ? -11.499 -21.571 3.853 1.00 97.06 434 VAL A N 1
ATOM 3517 C CA . VAL A 1 434 ? -11.201 -21.548 5.288 1.00 97.06 434 VAL A CA 1
ATOM 3518 C C . VAL A 1 434 ? -12.275 -22.350 6.005 1.00 97.06 434 VAL A C 1
ATOM 3520 O O . VAL A 1 434 ? -13.452 -21.997 5.952 1.00 97.06 434 VAL A O 1
ATOM 3523 N N . TYR A 1 435 ? -11.872 -23.426 6.669 1.00 97.31 435 TYR A N 1
ATOM 3524 C CA . TYR A 1 435 ? -12.750 -24.248 7.496 1.00 97.31 435 TYR A CA 1
ATOM 3525 C C . TYR A 1 435 ? -12.273 -24.129 8.930 1.00 97.31 435 TYR A C 1
ATOM 3527 O O . TYR A 1 435 ? -11.171 -24.572 9.224 1.00 97.31 435 TYR A O 1
ATOM 3535 N N . GLY A 1 436 ? -13.054 -23.522 9.816 1.00 95.69 436 GLY A N 1
ATOM 3536 C CA . GLY A 1 436 ? -12.589 -23.278 11.175 1.00 95.69 436 GLY A CA 1
ATOM 3537 C C . GLY A 1 436 ? -13.667 -23.347 12.237 1.00 95.69 436 GLY A C 1
ATOM 3538 O O . GLY A 1 436 ? -14.864 -23.290 11.963 1.00 95.69 436 GLY A O 1
ATOM 3539 N N . THR A 1 437 ? -13.209 -23.466 13.473 1.00 96.31 437 THR A N 1
ATOM 3540 C CA . THR A 1 437 ? -14.030 -23.445 14.678 1.00 96.31 437 THR A CA 1
ATOM 3541 C C . THR A 1 437 ? -13.486 -22.380 15.609 1.00 96.31 437 THR A C 1
ATOM 3543 O O . THR A 1 437 ? -12.283 -22.320 15.864 1.00 96.31 437 THR A O 1
ATOM 3546 N N . ILE A 1 438 ? -14.378 -21.541 16.123 1.00 94.25 438 ILE A N 1
ATOM 3547 C CA . ILE A 1 438 ? -14.057 -20.609 17.197 1.00 94.25 438 ILE A CA 1
ATOM 3548 C C . ILE A 1 438 ? -14.439 -21.292 18.509 1.00 94.25 438 ILE A C 1
ATOM 3550 O O . ILE A 1 438 ? -15.617 -21.550 18.766 1.00 94.25 438 ILE A O 1
ATOM 3554 N N . LYS A 1 439 ? -13.441 -21.603 19.335 1.00 90.00 439 LYS A N 1
ATOM 3555 C CA . LYS A 1 439 ? -13.643 -22.224 20.647 1.00 90.00 439 LYS A CA 1
ATOM 3556 C C . LYS A 1 439 ? -14.317 -21.255 21.621 1.00 90.00 439 LYS A C 1
ATOM 3558 O O . LYS A 1 439 ? -14.324 -20.040 21.420 1.00 90.00 439 LYS A O 1
ATOM 3563 N N . ASN A 1 440 ? -14.836 -21.785 22.728 1.00 81.62 440 ASN A N 1
ATOM 3564 C CA . ASN A 1 440 ? -15.485 -20.992 23.781 1.00 81.62 440 ASN A CA 1
ATOM 3565 C C . ASN A 1 440 ? -14.529 -19.971 24.426 1.00 81.62 440 ASN A C 1
ATOM 3567 O O . ASN A 1 440 ? -14.951 -18.921 24.911 1.00 81.62 440 ASN A O 1
ATOM 3571 N N . GLU A 1 441 ? -13.230 -20.257 24.408 1.00 79.38 441 GLU A N 1
ATOM 3572 C CA . GLU A 1 441 ? -12.165 -19.377 24.878 1.00 79.38 441 GLU A CA 1
ATOM 3573 C C . GLU A 1 441 ? -11.858 -18.231 23.897 1.00 79.38 441 GLU A C 1
ATOM 3575 O O . GLU A 1 441 ? -11.098 -17.326 24.238 1.00 79.38 441 GLU A O 1
ATOM 3580 N N . GLY A 1 442 ? -12.461 -18.236 22.704 1.00 85.81 442 GLY A N 1
ATOM 3581 C CA . GLY A 1 442 ? -12.242 -17.228 21.670 1.00 85.81 442 GLY A CA 1
ATOM 3582 C C . GLY A 1 442 ? -11.062 -17.514 20.738 1.00 85.81 442 GLY A C 1
ATOM 3583 O O . GLY A 1 442 ? -10.696 -16.659 19.934 1.00 85.81 442 GLY A O 1
ATOM 3584 N N . GLU A 1 443 ? -10.453 -18.694 20.841 1.00 93.44 443 GLU A N 1
ATOM 3585 C CA . GLU A 1 443 ? -9.405 -19.174 19.934 1.00 93.44 443 GLU A CA 1
ATOM 3586 C C . GLU A 1 443 ? -10.013 -19.653 18.607 1.00 93.44 443 GLU A C 1
ATOM 3588 O O . GLU A 1 443 ? -11.015 -20.367 18.612 1.00 93.44 443 GLU A O 1
ATOM 3593 N N . LEU A 1 444 ? -9.402 -19.282 17.480 1.00 95.62 444 LEU A N 1
ATOM 3594 C CA . LEU A 1 444 ? -9.713 -19.838 16.163 1.00 95.62 444 LEU A CA 1
ATOM 3595 C C . LEU A 1 444 ? -8.753 -20.980 15.848 1.00 95.62 444 LEU A C 1
ATOM 3597 O O . LEU A 1 444 ? -7.546 -20.760 15.802 1.00 95.62 444 LEU A O 1
ATOM 3601 N N . GLU A 1 445 ? -9.298 -22.150 15.533 1.00 97.25 445 GLU A N 1
ATOM 3602 C CA . GLU A 1 445 ? -8.582 -23.217 14.832 1.00 97.25 445 GLU A CA 1
ATOM 3603 C C . GLU A 1 445 ? -9.174 -23.372 13.434 1.00 97.25 445 GLU A C 1
ATOM 3605 O O . GLU A 1 445 ? -10.393 -23.484 13.292 1.00 97.25 445 GLU A O 1
ATOM 3610 N N . ALA A 1 446 ? -8.333 -23.365 12.400 1.00 97.25 446 ALA A N 1
ATOM 3611 C CA . ALA A 1 446 ? -8.785 -23.457 11.019 1.00 97.25 446 ALA A CA 1
ATOM 3612 C C . ALA A 1 446 ? -7.848 -24.276 10.124 1.00 97.25 446 ALA A C 1
ATOM 3614 O O . ALA A 1 446 ? -6.629 -24.211 10.247 1.00 97.25 446 ALA A O 1
ATOM 3615 N N . ASP A 1 447 ? -8.430 -24.989 9.165 1.00 97.69 447 ASP A N 1
ATOM 3616 C CA . ASP A 1 447 ? -7.756 -25.540 7.995 1.00 97.69 447 ASP A CA 1
ATOM 3617 C C . ASP A 1 447 ? -7.932 -24.565 6.821 1.00 97.69 447 ASP A C 1
ATOM 3619 O O . ASP A 1 447 ? -9.056 -24.252 6.406 1.00 97.69 447 ASP A O 1
ATOM 3623 N N . LEU A 1 448 ? -6.817 -24.084 6.269 1.00 97.62 448 LEU A N 1
ATOM 3624 C CA . LEU A 1 448 ? -6.797 -23.197 5.111 1.00 97.62 448 LEU A CA 1
ATOM 3625 C C . LEU A 1 448 ? -6.337 -23.962 3.879 1.00 97.62 448 LEU A C 1
ATOM 3627 O O . LEU A 1 448 ? -5.356 -24.704 3.918 1.00 97.62 448 LEU A O 1
ATOM 3631 N N . ARG A 1 449 ? -7.025 -23.738 2.758 1.00 97.44 449 ARG A N 1
ATOM 3632 C CA . ARG A 1 449 ? -6.666 -24.298 1.453 1.00 97.44 449 ARG A CA 1
ATOM 3633 C C . ARG A 1 449 ? -6.621 -23.207 0.401 1.00 97.44 449 ARG A C 1
ATOM 3635 O O . ARG A 1 449 ? -7.649 -22.632 0.048 1.00 97.44 449 ARG A O 1
ATOM 3642 N N . TYR A 1 450 ? -5.434 -22.985 -0.138 1.00 96.12 450 TYR A N 1
ATOM 3643 C CA . TYR A 1 450 ? -5.184 -22.111 -1.272 1.00 96.12 450 TYR A CA 1
ATOM 3644 C C . TYR A 1 450 ? -4.979 -22.944 -2.526 1.00 96.12 450 TYR A C 1
ATOM 3646 O O . TYR A 1 450 ? -4.218 -23.909 -2.509 1.00 96.12 450 TYR A O 1
ATOM 3654 N N . GLN A 1 451 ? -5.634 -22.561 -3.616 1.00 96.00 451 GLN A N 1
ATOM 3655 C CA . GLN A 1 451 ? -5.475 -23.171 -4.931 1.00 96.00 451 GLN A CA 1
ATOM 3656 C C . GLN A 1 451 ? -5.315 -22.077 -5.976 1.00 96.00 451 GLN A C 1
ATOM 3658 O O . GLN A 1 451 ? -6.162 -21.192 -6.062 1.00 96.00 451 GLN A O 1
ATOM 3663 N N . PHE A 1 452 ? -4.262 -22.165 -6.780 1.00 94.56 452 PHE A N 1
ATOM 3664 C CA . PHE A 1 452 ? -3.969 -21.209 -7.841 1.00 94.56 452 PHE A CA 1
ATOM 3665 C C . PHE A 1 452 ? -3.824 -21.931 -9.173 1.00 94.56 452 PHE A C 1
ATOM 3667 O O . PHE A 1 452 ? -3.128 -22.946 -9.263 1.00 94.56 452 PHE A O 1
ATOM 3674 N N . ARG A 1 453 ? -4.449 -21.385 -10.216 1.00 94.44 453 ARG A N 1
ATOM 3675 C CA . ARG A 1 453 ? -4.292 -21.847 -11.590 1.00 94.44 453 ARG A CA 1
ATOM 3676 C C . ARG A 1 453 ? -4.152 -20.670 -12.544 1.00 94.44 453 ARG A C 1
ATOM 3678 O O . ARG A 1 453 ? -5.084 -19.887 -12.707 1.00 94.44 453 ARG A O 1
ATOM 3685 N N . GLY A 1 454 ? -3.014 -20.593 -13.228 1.00 92.00 454 GLY A N 1
ATOM 3686 C CA . GLY A 1 454 ? -2.689 -19.479 -14.121 1.00 92.00 454 GLY A CA 1
ATOM 3687 C C . GLY A 1 454 ? -1.513 -18.665 -13.611 1.00 92.00 454 GLY A C 1
ATOM 3688 O O . GLY A 1 454 ? -0.631 -19.185 -12.943 1.00 92.00 454 GLY A O 1
ATOM 3689 N N . GLU A 1 455 ? -1.467 -17.388 -13.953 1.00 89.69 455 GLU A N 1
ATOM 3690 C CA . GLU A 1 455 ? -0.283 -16.551 -13.769 1.00 89.69 455 GLU A CA 1
ATOM 3691 C C . GLU A 1 455 ? 0.144 -16.375 -12.309 1.00 89.69 455 GLU A C 1
ATOM 3693 O O . GLU A 1 455 ? 1.341 -16.343 -12.039 1.00 89.69 455 GLU A O 1
ATOM 3698 N N . ASP A 1 456 ? -0.798 -16.367 -11.365 1.00 87.50 456 ASP A N 1
ATOM 3699 C CA . ASP A 1 456 ? -0.492 -16.200 -9.938 1.00 87.50 456 ASP A CA 1
ATOM 3700 C C . ASP A 1 456 ? 0.237 -17.409 -9.333 1.00 87.50 456 ASP A C 1
ATOM 3702 O O . ASP A 1 456 ? 0.933 -17.282 -8.324 1.00 87.50 456 ASP A O 1
ATOM 3706 N N . GLU A 1 457 ? 0.127 -18.592 -9.952 1.00 92.31 457 GLU A N 1
ATOM 3707 C CA . GLU A 1 457 ? 0.804 -19.791 -9.454 1.00 92.31 457 GLU A CA 1
ATOM 3708 C C . GLU A 1 457 ? 2.310 -19.770 -9.749 1.00 92.31 457 GLU A C 1
ATOM 3710 O O . GLU A 1 457 ? 3.094 -20.398 -9.036 1.00 92.31 457 GLU A O 1
ATOM 3715 N N . VAL A 1 458 ? 2.732 -19.036 -10.783 1.00 92.06 458 VAL A N 1
ATOM 3716 C CA . VAL A 1 458 ? 4.116 -19.046 -11.271 1.00 92.06 458 VAL A CA 1
ATOM 3717 C C . VAL A 1 458 ? 5.078 -18.367 -10.286 1.00 92.06 458 VAL A C 1
ATOM 3719 O O . VAL A 1 458 ? 6.036 -19.029 -9.873 1.00 92.06 458 VAL A O 1
ATOM 3722 N N . PRO A 1 459 ? 4.838 -17.124 -9.814 1.00 90.56 459 PRO A N 1
ATOM 3723 C CA . PRO A 1 459 ? 5.690 -16.496 -8.804 1.00 90.56 459 PRO A CA 1
ATOM 3724 C C . PRO A 1 459 ? 5.759 -17.302 -7.503 1.00 90.56 459 PRO A C 1
ATOM 3726 O O . PRO A 1 459 ? 6.830 -17.427 -6.913 1.00 90.56 459 PRO A O 1
ATOM 3729 N N . LEU A 1 460 ? 4.640 -17.899 -7.074 1.00 90.81 460 LEU A N 1
ATOM 3730 C CA . LEU A 1 460 ? 4.590 -18.727 -5.867 1.00 90.81 460 LEU A CA 1
ATOM 3731 C C . LEU A 1 460 ? 5.423 -20.005 -6.018 1.00 90.81 460 LEU A C 1
ATOM 3733 O O . LEU A 1 460 ? 6.213 -20.328 -5.130 1.00 90.81 460 LEU A O 1
ATOM 3737 N N . ARG A 1 461 ? 5.315 -20.707 -7.155 1.00 91.50 461 ARG A N 1
ATOM 3738 C CA . ARG A 1 461 ? 6.165 -21.870 -7.464 1.00 91.50 461 ARG A CA 1
ATOM 3739 C C . ARG A 1 461 ? 7.643 -21.492 -7.459 1.00 91.50 461 ARG A C 1
ATOM 3741 O O . ARG A 1 461 ? 8.452 -22.219 -6.886 1.00 91.50 461 ARG A O 1
ATOM 3748 N N . GLN A 1 462 ? 7.997 -20.362 -8.065 1.00 88.06 462 GLN A N 1
ATOM 3749 C CA . GLN A 1 462 ? 9.378 -19.878 -8.106 1.00 88.06 462 GLN A CA 1
ATOM 3750 C C . GLN A 1 462 ? 9.905 -19.523 -6.711 1.00 88.06 462 GLN A C 1
ATOM 3752 O O . GLN A 1 462 ? 11.023 -19.910 -6.370 1.00 88.06 462 GLN A O 1
ATOM 3757 N N . ALA A 1 463 ? 9.103 -18.851 -5.880 1.00 87.06 463 ALA A N 1
ATOM 3758 C CA . ALA A 1 463 ? 9.461 -18.545 -4.498 1.00 87.06 463 ALA A CA 1
ATOM 3759 C C . ALA A 1 463 ? 9.693 -19.827 -3.682 1.00 87.06 463 ALA A C 1
ATOM 3761 O O . ALA A 1 463 ? 10.743 -19.984 -3.061 1.00 87.06 463 ALA A O 1
ATOM 3762 N N . LEU A 1 464 ? 8.765 -20.785 -3.751 1.00 90.06 464 LEU A N 1
ATOM 3763 C CA . LEU A 1 464 ? 8.863 -22.068 -3.047 1.00 90.06 464 LEU A CA 1
ATOM 3764 C C . LEU A 1 464 ? 10.071 -22.905 -3.496 1.00 90.06 464 LEU A C 1
ATOM 3766 O O . LEU A 1 464 ? 10.676 -23.579 -2.668 1.00 90.06 464 LEU A O 1
ATOM 3770 N N . ARG A 1 465 ? 10.467 -22.839 -4.775 1.00 86.50 465 ARG A N 1
ATOM 3771 C CA . ARG A 1 465 ? 11.682 -23.512 -5.275 1.00 86.50 465 ARG A CA 1
ATOM 3772 C C . ARG A 1 465 ? 12.977 -22.885 -4.765 1.00 86.50 465 ARG A C 1
ATOM 3774 O O . ARG A 1 465 ? 13.958 -23.597 -4.577 1.00 86.50 465 ARG A O 1
ATOM 3781 N N . ARG A 1 466 ? 13.002 -21.561 -4.588 1.00 83.69 466 ARG A N 1
ATOM 3782 C CA . ARG A 1 466 ? 14.191 -20.826 -4.123 1.00 83.69 466 ARG A CA 1
ATOM 3783 C C . ARG A 1 466 ? 14.360 -20.901 -2.608 1.00 83.69 466 ARG A C 1
ATOM 3785 O O . ARG A 1 466 ? 15.486 -20.863 -2.121 1.00 83.69 466 ARG A O 1
ATOM 3792 N N . LEU A 1 467 ? 13.257 -20.992 -1.868 1.00 84.81 467 LEU A N 1
ATOM 3793 C CA . LEU A 1 467 ? 13.270 -21.057 -0.412 1.00 84.81 467 LEU A CA 1
ATOM 3794 C C . LEU A 1 467 ? 13.571 -22.481 0.082 1.00 84.81 467 LEU A C 1
ATOM 3796 O O . LEU A 1 467 ? 12.940 -23.434 -0.384 1.00 84.81 467 LEU A O 1
ATOM 3800 N N . PRO A 1 468 ? 14.452 -22.644 1.089 1.00 87.88 468 PRO A N 1
ATOM 3801 C CA . PRO A 1 468 ? 14.543 -23.894 1.830 1.00 87.88 468 PRO A CA 1
ATOM 3802 C C . PRO A 1 468 ? 13.170 -24.280 2.385 1.00 87.88 468 PRO A C 1
ATOM 3804 O O . PRO A 1 468 ? 12.433 -23.418 2.865 1.00 87.88 468 PRO A O 1
ATOM 3807 N N . GLN A 1 469 ? 12.842 -25.573 2.381 1.00 86.88 469 GLN A N 1
ATOM 3808 C CA . GLN A 1 469 ? 11.526 -26.062 2.811 1.00 86.88 469 GLN A CA 1
ATOM 3809 C C . GLN A 1 469 ? 11.155 -25.624 4.242 1.00 86.88 469 GLN A C 1
ATOM 3811 O O . GLN A 1 469 ? 9.991 -25.344 4.518 1.00 86.88 469 GLN A O 1
ATOM 3816 N N . ALA A 1 470 ? 12.144 -25.478 5.132 1.00 84.81 470 ALA A N 1
ATOM 3817 C CA . ALA A 1 470 ? 11.950 -24.954 6.488 1.00 84.81 470 ALA A CA 1
ATOM 3818 C C . ALA A 1 470 ? 11.321 -23.544 6.515 1.00 84.81 470 ALA A C 1
ATOM 3820 O O . ALA A 1 470 ? 10.598 -23.208 7.449 1.00 84.81 470 ALA A O 1
ATOM 3821 N N . ASN A 1 471 ? 11.537 -22.747 5.465 1.00 87.81 471 ASN A N 1
ATOM 3822 C CA . ASN A 1 471 ? 11.043 -21.377 5.353 1.00 87.81 471 ASN A CA 1
ATOM 3823 C C . ASN A 1 471 ? 9.699 -21.286 4.615 1.00 87.81 471 ASN A C 1
ATOM 3825 O O . ASN A 1 471 ? 9.128 -20.200 4.530 1.00 87.81 471 ASN A O 1
ATOM 3829 N N . TRP A 1 472 ? 9.149 -22.394 4.101 1.00 91.88 472 TRP A N 1
ATOM 3830 C CA . TRP A 1 472 ? 7.832 -22.381 3.448 1.00 91.88 472 TRP A CA 1
ATOM 3831 C C . TRP A 1 472 ? 6.716 -21.958 4.411 1.00 91.88 472 TRP A C 1
ATOM 3833 O O . TRP A 1 472 ? 5.762 -21.301 3.994 1.00 91.88 472 TRP A O 1
ATOM 3843 N N . LYS A 1 473 ? 6.869 -22.252 5.711 1.00 90.06 473 LYS A N 1
ATOM 3844 C CA . LYS A 1 473 ? 5.952 -21.785 6.760 1.00 90.06 473 LYS A CA 1
ATOM 3845 C C . LYS A 1 473 ? 5.845 -20.255 6.790 1.00 90.06 473 LYS A C 1
ATOM 3847 O O . LYS A 1 473 ? 4.750 -19.750 6.998 1.00 90.06 473 LYS A O 1
ATOM 3852 N N . ASN A 1 474 ? 6.919 -19.519 6.494 1.00 89.62 474 ASN A N 1
ATOM 3853 C CA . ASN A 1 474 ? 6.887 -18.052 6.462 1.00 89.62 474 ASN A CA 1
ATOM 3854 C C . ASN A 1 474 ? 6.037 -17.527 5.297 1.00 89.62 474 ASN A C 1
ATOM 3856 O O . ASN A 1 474 ? 5.318 -16.545 5.454 1.00 89.62 474 ASN A O 1
ATOM 3860 N N . LEU A 1 475 ? 6.068 -18.202 4.141 1.00 88.00 475 LEU A N 1
ATOM 3861 C CA . LEU A 1 475 ? 5.187 -17.867 3.020 1.00 88.00 475 LEU A CA 1
ATOM 3862 C C . LEU A 1 475 ? 3.719 -18.154 3.366 1.00 88.00 475 LEU A C 1
ATOM 3864 O O . LEU A 1 475 ? 2.851 -17.335 3.087 1.00 88.00 475 LEU A O 1
ATOM 3868 N N . ALA A 1 476 ? 3.433 -19.289 4.007 1.00 92.19 476 ALA A N 1
ATOM 3869 C CA . ALA A 1 476 ? 2.080 -19.593 4.472 1.00 92.19 476 ALA A CA 1
ATOM 3870 C C . ALA A 1 476 ? 1.598 -18.591 5.540 1.00 92.19 476 ALA A C 1
ATOM 3872 O O . ALA A 1 476 ? 0.445 -18.169 5.505 1.00 92.19 476 ALA A O 1
ATOM 3873 N N . GLN A 1 477 ? 2.491 -18.148 6.431 1.00 92.25 477 GLN A N 1
ATOM 3874 C CA . GLN A 1 477 ? 2.221 -17.110 7.427 1.00 92.25 477 GLN A CA 1
ATOM 3875 C C . GLN A 1 477 ? 1.872 -15.771 6.763 1.00 92.25 477 GLN A C 1
ATOM 3877 O O . GLN A 1 477 ? 0.895 -15.127 7.138 1.00 92.25 477 GLN A O 1
ATOM 3882 N N . ALA A 1 478 ? 2.628 -15.382 5.734 1.00 89.56 478 ALA A N 1
ATOM 3883 C CA . ALA A 1 478 ? 2.354 -14.203 4.919 1.00 89.56 478 ALA A CA 1
ATOM 3884 C C . ALA A 1 478 ? 0.984 -14.281 4.220 1.00 89.56 478 ALA A C 1
ATOM 3886 O O . ALA A 1 478 ? 0.242 -13.302 4.206 1.00 89.56 478 ALA A O 1
ATOM 3887 N N . LEU A 1 479 ? 0.621 -15.449 3.677 1.00 90.00 479 LEU A N 1
ATOM 3888 C CA . LEU A 1 479 ? -0.696 -15.666 3.072 1.00 90.00 479 LEU A CA 1
ATOM 3889 C C . LEU A 1 479 ? -1.828 -15.583 4.108 1.00 90.00 479 LEU A C 1
ATOM 3891 O O . LEU A 1 479 ? -2.852 -14.966 3.831 1.00 90.00 479 LEU A O 1
ATOM 3895 N N . ALA A 1 480 ? -1.651 -16.148 5.307 1.00 91.56 480 ALA A N 1
ATOM 3896 C CA . ALA A 1 480 ? -2.624 -16.018 6.393 1.00 91.56 480 ALA A CA 1
ATOM 3897 C C . ALA A 1 480 ? -2.828 -14.547 6.803 1.00 91.56 480 ALA A C 1
ATOM 3899 O O . ALA A 1 480 ? -3.967 -14.098 6.934 1.00 91.56 480 ALA A O 1
ATOM 3900 N N . LEU A 1 481 ? -1.747 -13.766 6.886 1.00 89.56 481 LEU A N 1
ATOM 3901 C CA . LEU A 1 481 ? -1.815 -12.340 7.209 1.00 89.56 481 LEU A CA 1
ATOM 3902 C C . LEU A 1 481 ? -2.626 -11.535 6.180 1.00 89.56 481 LEU A C 1
ATOM 3904 O O . LEU A 1 481 ? -3.353 -10.618 6.554 1.00 89.56 481 LEU A O 1
ATOM 3908 N N . LEU A 1 482 ? -2.582 -11.906 4.894 1.00 86.38 482 LEU A N 1
ATOM 3909 C CA . LEU A 1 482 ? -3.410 -11.278 3.851 1.00 86.38 482 LEU A CA 1
ATOM 3910 C C . LEU A 1 482 ? -4.921 -11.515 4.041 1.00 86.38 482 LEU A C 1
ATOM 3912 O O . LEU A 1 482 ? -5.722 -10.772 3.476 1.00 86.38 482 LEU A O 1
ATOM 3916 N N . LEU A 1 483 ? -5.314 -12.513 4.841 1.00 88.38 483 LEU A N 1
ATOM 3917 C CA . LEU A 1 483 ? -6.699 -12.728 5.278 1.00 88.38 483 LEU A CA 1
ATOM 3918 C C . LEU A 1 483 ? -7.042 -11.985 6.579 1.00 88.38 483 LEU A C 1
ATOM 3920 O O . LEU A 1 483 ? -8.150 -12.142 7.084 1.00 88.38 483 LEU A O 1
ATOM 3924 N N . GLY A 1 484 ? -6.112 -11.213 7.148 1.00 87.62 484 GLY A N 1
ATOM 3925 C CA . GLY A 1 484 ? -6.265 -10.600 8.470 1.00 87.62 484 GLY A CA 1
ATOM 3926 C C . GLY A 1 484 ? -6.096 -11.591 9.626 1.00 87.62 484 GLY A C 1
ATOM 3927 O O . GLY A 1 484 ? -6.654 -11.378 10.700 1.00 87.62 484 GLY A O 1
ATOM 3928 N N . LEU A 1 485 ? -5.374 -12.694 9.403 1.00 91.19 485 LEU A N 1
ATOM 3929 C CA . LEU A 1 485 ? -5.110 -13.709 10.416 1.00 91.19 485 LEU A CA 1
ATOM 3930 C C . LEU A 1 485 ? -3.674 -13.585 10.958 1.00 91.19 485 LEU A C 1
ATOM 3932 O O . LEU A 1 485 ? -2.708 -13.652 10.200 1.00 91.19 485 LEU A O 1
ATOM 3936 N N . GLU A 1 486 ? -3.533 -13.450 12.279 1.00 91.00 486 GLU A N 1
ATOM 3937 C CA . GLU A 1 486 ? -2.272 -13.080 12.964 1.00 91.00 486 GLU A CA 1
ATOM 3938 C C . GLU A 1 486 ? -1.697 -14.187 13.874 1.00 91.00 486 GLU A C 1
ATOM 3940 O O . GLU A 1 486 ? -0.741 -13.975 14.613 1.00 91.00 486 GLU A O 1
ATOM 3945 N N . GLY A 1 487 ? -2.295 -15.376 13.849 1.00 92.31 487 GLY A N 1
ATOM 3946 C CA . GLY A 1 487 ? -1.857 -16.569 14.577 1.00 92.31 487 GLY A CA 1
ATOM 3947 C C . GLY A 1 487 ? -0.709 -17.355 13.934 1.00 92.31 487 GLY A C 1
ATOM 3948 O O . GLY A 1 487 ? 0.062 -16.833 13.138 1.00 92.31 487 GLY A O 1
ATOM 3949 N N . GLU A 1 488 ? -0.600 -18.636 14.276 1.00 94.88 488 GLU A N 1
ATOM 3950 C CA . GLU A 1 488 ? 0.481 -19.521 13.837 1.00 94.88 488 GLU A CA 1
ATOM 3951 C C . GLU A 1 488 ? 0.032 -20.536 12.785 1.00 94.88 488 GLU A C 1
ATOM 3953 O O . GLU A 1 488 ? -1.037 -21.136 12.889 1.00 94.88 488 GLU A O 1
ATOM 3958 N N . VAL A 1 489 ? 0.906 -20.793 11.810 1.00 95.56 489 VAL A N 1
ATOM 3959 C CA . VAL A 1 489 ? 0.742 -21.861 10.812 1.00 95.56 489 VAL A CA 1
ATOM 3960 C C . VAL A 1 489 ? 1.347 -23.191 11.287 1.00 95.56 489 VAL A C 1
ATOM 3962 O O . VAL A 1 489 ? 2.478 -23.236 11.773 1.00 95.56 489 VAL A O 1
ATOM 3965 N N . ALA A 1 490 ? 0.657 -24.304 11.054 1.00 94.44 490 ALA A N 1
ATOM 3966 C CA . ALA A 1 490 ? 1.143 -25.666 11.275 1.00 94.44 490 ALA A CA 1
ATOM 3967 C C . ALA A 1 490 ? 0.787 -26.590 10.096 1.00 94.44 490 ALA A C 1
ATOM 3969 O O . ALA A 1 490 ? -0.037 -26.248 9.252 1.00 94.44 490 ALA A O 1
ATOM 3970 N N . ASP A 1 491 ? 1.417 -27.767 10.032 1.00 94.38 491 ASP A N 1
ATOM 3971 C CA . ASP A 1 491 ? 1.079 -28.847 9.089 1.00 94.38 491 ASP A CA 1
ATOM 3972 C C . ASP A 1 491 ? 0.995 -28.424 7.603 1.00 94.38 491 ASP A C 1
ATOM 3974 O O . ASP A 1 491 ? 0.137 -28.900 6.861 1.00 94.38 491 ASP A O 1
ATOM 3978 N N . LEU A 1 492 ? 1.888 -27.531 7.150 1.00 96.12 492 LEU A N 1
ATOM 3979 C CA . LEU A 1 492 ? 1.904 -27.049 5.764 1.00 96.12 492 LEU A CA 1
ATOM 3980 C C . LEU A 1 492 ? 2.211 -28.176 4.768 1.00 96.12 492 LEU A C 1
ATOM 3982 O O . LEU A 1 492 ? 3.288 -28.774 4.784 1.00 96.12 492 LEU A O 1
ATOM 3986 N N . GLN A 1 493 ? 1.291 -28.376 3.831 1.00 95.50 493 GLN A N 1
ATOM 3987 C CA . GLN A 1 493 ? 1.419 -29.248 2.675 1.00 95.50 493 GLN A CA 1
ATOM 3988 C C . GLN A 1 493 ? 1.349 -28.423 1.395 1.00 95.50 493 GLN A C 1
ATOM 3990 O O . GLN A 1 493 ? 0.487 -27.560 1.229 1.00 95.50 493 GLN A O 1
ATOM 3995 N N . VAL A 1 494 ? 2.252 -28.711 0.465 1.00 95.00 494 VAL A N 1
ATOM 3996 C CA . VAL A 1 494 ? 2.322 -28.045 -0.835 1.00 95.00 494 VAL A CA 1
ATOM 3997 C C . VAL A 1 494 ? 2.304 -29.116 -1.917 1.00 95.00 494 VAL A C 1
ATOM 3999 O O . VAL A 1 494 ? 2.957 -30.151 -1.779 1.00 95.00 494 VAL A O 1
ATOM 4002 N N . THR A 1 495 ? 1.551 -28.886 -2.994 1.00 92.50 495 THR A N 1
ATOM 4003 C CA . THR A 1 495 ? 1.585 -29.777 -4.170 1.00 92.50 495 THR A CA 1
ATOM 4004 C C . THR A 1 495 ? 3.002 -29.854 -4.735 1.00 92.50 495 THR A C 1
ATOM 4006 O O . THR A 1 495 ? 3.748 -28.878 -4.675 1.00 92.50 495 THR A O 1
ATOM 4009 N N . ALA A 1 496 ? 3.373 -30.994 -5.321 1.00 90.19 496 ALA A N 1
ATOM 4010 C CA . ALA A 1 496 ? 4.664 -31.147 -5.983 1.00 90.19 496 ALA A CA 1
ATOM 4011 C C . ALA A 1 496 ? 4.889 -30.019 -7.009 1.00 90.19 496 ALA A C 1
ATOM 4013 O O . ALA A 1 496 ? 4.103 -29.835 -7.944 1.00 90.19 496 ALA A O 1
ATOM 4014 N N . LEU A 1 497 ? 5.966 -29.249 -6.831 1.00 89.50 497 LEU A N 1
ATOM 4015 C CA . LEU A 1 497 ? 6.235 -28.049 -7.632 1.00 89.50 497 LEU A CA 1
ATOM 4016 C C . LEU A 1 497 ? 6.567 -28.399 -9.087 1.00 89.50 497 LEU A C 1
ATOM 4018 O O . LEU A 1 497 ? 6.510 -27.531 -9.964 1.00 89.50 497 LEU A O 1
ATOM 4022 N N . GLU A 1 498 ? 6.926 -29.655 -9.344 1.00 85.31 498 GLU A N 1
ATOM 4023 C CA . GLU A 1 498 ? 7.194 -30.227 -10.655 1.00 85.31 498 GLU A CA 1
ATOM 4024 C C . GLU A 1 498 ? 5.906 -30.501 -11.449 1.00 85.31 498 GLU A C 1
ATOM 4026 O O . GLU A 1 498 ? 5.937 -30.540 -12.682 1.00 85.31 498 GLU A O 1
ATOM 4031 N N . GLU A 1 499 ? 4.761 -30.657 -10.785 1.00 88.81 499 GLU A N 1
ATOM 4032 C CA . GLU A 1 499 ? 3.479 -30.897 -11.446 1.00 88.81 499 GLU A CA 1
ATOM 4033 C C . GLU A 1 499 ? 2.812 -29.569 -11.822 1.00 88.81 499 GLU A C 1
ATOM 4035 O O . GLU A 1 499 ? 2.065 -28.969 -11.053 1.00 88.81 499 GLU A O 1
ATOM 4040 N N . MET A 1 500 ? 3.131 -29.081 -13.026 1.00 89.94 500 MET A N 1
ATOM 4041 C CA . MET A 1 500 ? 2.613 -27.817 -13.584 1.00 89.94 500 MET A CA 1
ATOM 4042 C C . MET A 1 500 ? 1.268 -27.994 -14.312 1.00 89.94 500 MET A C 1
ATOM 4044 O O . MET A 1 500 ? 0.618 -27.016 -14.678 1.00 89.94 500 MET A O 1
ATOM 4048 N N . ALA A 1 501 ? 0.849 -29.240 -14.556 1.00 87.88 501 ALA A N 1
ATOM 4049 C CA . ALA A 1 501 ? -0.466 -29.547 -15.118 1.00 87.88 501 ALA A CA 1
ATOM 4050 C C . ALA A 1 501 ? -1.582 -29.381 -14.073 1.00 87.88 501 ALA A C 1
ATOM 4052 O O . ALA A 1 501 ? -2.679 -28.963 -14.432 1.00 87.88 501 ALA A O 1
ATOM 4053 N N . GLU A 1 502 ? -1.265 -29.626 -12.801 1.00 90.31 502 GLU A N 1
ATOM 4054 C CA . GLU A 1 502 ? -2.158 -29.449 -11.656 1.00 90.31 502 GLU A CA 1
ATOM 4055 C C . GLU A 1 502 ? -2.068 -28.020 -11.097 1.00 90.31 502 GLU A C 1
ATOM 4057 O O . GLU A 1 502 ? -1.003 -27.400 -11.192 1.00 90.31 502 GLU A O 1
ATOM 4062 N N . PRO A 1 503 ? -3.144 -27.482 -10.493 1.00 93.38 503 PRO A N 1
ATOM 4063 C CA . PRO A 1 503 ? -3.086 -26.204 -9.790 1.00 93.38 503 PRO A CA 1
ATOM 4064 C C . PRO A 1 503 ? -2.118 -26.272 -8.603 1.00 93.38 503 PRO A C 1
ATOM 4066 O O . PRO A 1 503 ? -2.042 -27.285 -7.902 1.00 93.38 503 PRO A O 1
ATOM 4069 N N . LEU A 1 504 ? -1.410 -25.175 -8.328 1.00 95.69 504 LEU A N 1
ATOM 4070 C CA . LEU A 1 504 ? -0.611 -25.064 -7.111 1.00 95.69 504 LEU A CA 1
ATOM 4071 C C . LEU A 1 504 ? -1.545 -25.039 -5.900 1.00 95.69 504 LEU A C 1
ATOM 4073 O O . LEU A 1 504 ? -2.346 -24.112 -5.757 1.00 95.69 504 LEU A O 1
ATOM 4077 N N . ARG A 1 505 ? -1.406 -26.024 -5.008 1.00 96.31 505 ARG A N 1
ATOM 4078 C CA . ARG A 1 505 ? -2.142 -26.069 -3.744 1.00 96.31 505 ARG A CA 1
ATOM 4079 C C . ARG A 1 505 ? -1.231 -25.900 -2.540 1.00 96.31 505 ARG A C 1
ATOM 4081 O O . ARG A 1 505 ? -0.200 -26.570 -2.473 1.00 96.31 505 ARG A O 1
ATOM 4088 N N . LEU A 1 506 ? -1.658 -25.062 -1.597 1.00 96.75 506 LEU A N 1
ATOM 4089 C CA . LEU A 1 506 ? -1.096 -24.953 -0.255 1.00 96.75 506 LEU A CA 1
ATOM 4090 C C . LEU A 1 506 ? -2.218 -25.231 0.749 1.00 96.75 506 LEU A C 1
ATOM 4092 O O . LEU A 1 506 ? -3.224 -24.522 0.757 1.00 96.75 506 LEU A O 1
ATOM 4096 N N . GLU A 1 507 ? -2.057 -26.266 1.564 1.00 97.69 507 GLU A N 1
ATOM 4097 C CA . GLU A 1 507 ? -2.982 -26.612 2.646 1.00 97.69 507 GLU A CA 1
ATOM 4098 C C . GLU A 1 507 ? -2.235 -26.533 3.975 1.00 97.69 507 GLU A C 1
ATOM 4100 O O . GLU A 1 507 ? -1.129 -27.056 4.082 1.00 97.69 507 GLU A O 1
ATOM 4105 N N . PHE A 1 508 ? -2.795 -25.864 4.977 1.00 97.62 508 PHE A N 1
ATOM 4106 C CA . PHE A 1 508 ? -2.160 -25.760 6.288 1.00 97.62 508 PHE A CA 1
ATOM 4107 C C . PHE A 1 508 ? -3.181 -25.544 7.397 1.00 97.62 508 PHE A C 1
ATOM 4109 O O . PHE A 1 508 ? -4.263 -24.999 7.171 1.00 97.62 508 PHE A O 1
ATOM 4116 N N . ARG A 1 509 ? -2.801 -25.945 8.609 1.00 97.56 509 ARG A N 1
ATOM 4117 C CA . ARG A 1 509 ? -3.530 -25.616 9.829 1.00 97.56 509 ARG A CA 1
ATOM 4118 C C . ARG A 1 509 ? -3.115 -24.260 10.350 1.00 97.56 509 ARG A C 1
ATOM 4120 O O . ARG A 1 509 ? -1.974 -23.833 10.176 1.00 97.56 509 ARG A O 1
ATOM 4127 N N . PHE A 1 510 ? -4.042 -23.609 11.023 1.00 97.25 510 PHE A N 1
ATOM 4128 C CA . PHE A 1 510 ? -3.842 -22.299 11.589 1.00 97.25 510 PHE A CA 1
ATOM 4129 C C . PHE A 1 510 ? -4.525 -22.181 12.942 1.00 97.25 510 PHE A C 1
ATOM 4131 O O . PHE A 1 510 ? -5.672 -22.599 13.099 1.00 97.25 510 PHE A O 1
ATOM 4138 N N . SER A 1 511 ? -3.826 -21.586 13.900 1.00 96.38 511 SER A N 1
ATOM 4139 C CA . SER A 1 511 ? -4.348 -21.323 15.238 1.00 96.38 511 SER A CA 1
ATOM 4140 C C . SER A 1 511 ? -4.106 -19.873 15.620 1.00 96.38 511 SER A C 1
ATOM 4142 O O . SER A 1 511 ? -2.963 -19.417 15.614 1.00 96.38 511 SER A O 1
ATOM 4144 N N . GLN A 1 512 ? -5.158 -19.152 15.996 1.00 95.00 512 GLN A N 1
ATOM 4145 C CA . GLN A 1 512 ? -5.060 -17.779 16.481 1.00 95.00 512 GLN A CA 1
ATOM 4146 C C . GLN A 1 512 ? -5.744 -17.639 17.833 1.00 95.00 512 GLN A C 1
ATOM 4148 O O . GLN A 1 512 ? -6.958 -17.811 17.967 1.00 95.00 512 GLN A O 1
ATOM 4153 N N . SER A 1 513 ? -4.954 -17.255 18.834 1.00 90.31 513 SER A N 1
ATOM 4154 C CA . SER A 1 513 ? -5.488 -16.863 20.133 1.00 90.31 513 SER A CA 1
ATOM 4155 C C . SER A 1 513 ? -6.248 -15.536 20.029 1.00 90.31 513 SER A C 1
ATOM 4157 O O . SER A 1 513 ? -5.917 -14.681 19.208 1.00 90.31 513 SER A O 1
ATOM 4159 N N . LYS A 1 514 ? -7.273 -15.361 20.873 1.00 85.25 514 LYS A N 1
ATOM 4160 C CA . LYS A 1 514 ? -8.051 -14.112 20.985 1.00 85.25 514 LYS A CA 1
ATOM 4161 C C . LYS A 1 514 ? -8.712 -13.650 19.671 1.00 85.25 514 LYS A C 1
ATOM 4163 O O . LYS A 1 514 ? -8.927 -12.456 19.488 1.00 85.25 514 LYS A O 1
ATOM 4168 N N . TYR A 1 515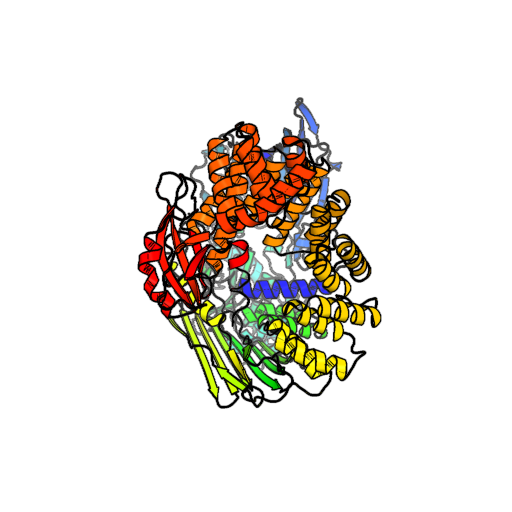 ? -9.065 -14.576 18.776 1.00 89.25 515 TYR A N 1
ATOM 4169 C CA . TYR A 1 515 ? -9.770 -14.262 17.528 1.00 89.25 515 TYR A CA 1
ATOM 4170 C C . TYR A 1 515 ? -11.183 -13.707 17.779 1.00 89.25 515 TYR A C 1
ATOM 4172 O O . TYR A 1 515 ? -11.587 -12.720 17.169 1.00 89.25 515 TYR A O 1
ATOM 4180 N N . LEU A 1 516 ? -11.919 -14.296 18.727 1.00 87.50 516 LEU A N 1
ATOM 4181 C CA . LEU A 1 516 ? -13.170 -13.748 19.250 1.00 87.50 516 LEU A CA 1
ATOM 4182 C C . LEU A 1 516 ? -12.966 -13.310 20.698 1.00 87.50 516 LEU A C 1
ATOM 4184 O O . LEU A 1 516 ? -12.566 -14.092 21.556 1.00 87.50 516 LEU A O 1
ATOM 4188 N N . ASN A 1 517 ? -13.315 -12.068 21.010 1.00 77.31 517 ASN A N 1
ATOM 4189 C CA . ASN A 1 517 ? -13.321 -11.615 22.392 1.00 77.31 517 ASN A CA 1
ATOM 4190 C C . ASN A 1 517 ? -14.514 -12.218 23.152 1.00 77.31 517 ASN A C 1
ATOM 4192 O O . ASN A 1 517 ? -15.643 -11.733 23.054 1.00 77.31 517 ASN A O 1
ATOM 4196 N N . ARG A 1 518 ? -14.259 -13.264 23.945 1.00 72.38 518 ARG A N 1
ATOM 4197 C CA . ARG A 1 518 ? -15.293 -13.987 24.705 1.00 72.38 518 ARG A CA 1
ATOM 4198 C C . ARG A 1 518 ? -16.016 -13.149 25.773 1.00 72.38 518 ARG A C 1
ATOM 4200 O O . ARG A 1 518 ? -17.093 -13.527 26.235 1.00 72.38 518 ARG A O 1
ATOM 4207 N N . PHE A 1 519 ? -15.450 -12.009 26.169 1.00 66.12 519 PHE A N 1
ATOM 4208 C CA . PHE A 1 519 ? -16.022 -11.128 27.195 1.00 66.12 519 PHE A CA 1
ATOM 4209 C C . PHE A 1 519 ? -16.922 -10.042 26.623 1.00 66.12 519 PHE A C 1
ATOM 4211 O O . PHE A 1 519 ? -17.727 -9.458 27.355 1.00 66.12 519 PHE A O 1
ATOM 4218 N N . ALA A 1 520 ? -16.815 -9.786 25.321 1.00 63.12 520 ALA A N 1
ATOM 4219 C CA . ALA A 1 520 ? -17.663 -8.829 24.645 1.00 63.12 520 ALA A CA 1
ATOM 4220 C C . ALA A 1 520 ? -19.094 -9.380 24.566 1.00 63.12 520 ALA A C 1
ATOM 4222 O O . ALA A 1 520 ? -19.344 -10.475 24.054 1.00 63.12 520 ALA A O 1
ATOM 4223 N N . ARG A 1 521 ? -20.068 -8.604 25.061 1.00 71.50 521 ARG A N 1
ATOM 4224 C CA . ARG A 1 521 ? -21.498 -8.929 24.904 1.00 71.50 521 ARG A CA 1
ATOM 4225 C C . ARG A 1 521 ? -21.890 -8.953 23.425 1.00 71.50 521 ARG A C 1
ATOM 4227 O O . ARG A 1 521 ? -22.715 -9.768 23.018 1.00 71.50 521 ARG A O 1
ATOM 4234 N N . SER A 1 522 ? -21.278 -8.072 22.644 1.00 76.31 522 SER A N 1
ATOM 4235 C CA . SER A 1 522 ? -21.381 -8.000 21.193 1.00 76.31 522 SER A CA 1
ATOM 4236 C C . SER A 1 522 ? -20.011 -7.670 20.613 1.00 76.31 522 SER A C 1
ATOM 4238 O O . SER A 1 522 ? -19.352 -6.765 21.120 1.00 76.31 522 SER A O 1
ATOM 4240 N N . ALA A 1 523 ? -19.611 -8.356 19.549 1.00 79.69 523 ALA A N 1
ATOM 4241 C CA . ALA A 1 523 ? -18.360 -8.126 18.836 1.00 79.69 523 ALA A CA 1
ATOM 4242 C C . ALA A 1 523 ? -18.617 -8.014 17.328 1.00 79.69 523 ALA A C 1
ATOM 4244 O O . ALA A 1 523 ? -19.517 -8.665 16.795 1.00 79.69 523 ALA A O 1
ATOM 4245 N N . GLN A 1 524 ? -17.816 -7.199 16.644 1.00 84.88 524 GLN A N 1
ATOM 4246 C CA . GLN A 1 524 ? -17.732 -7.185 15.185 1.00 84.88 524 GLN A CA 1
ATOM 4247 C C . GLN A 1 524 ? -16.521 -8.022 14.791 1.00 84.88 524 GLN A C 1
ATOM 4249 O O . GLN A 1 524 ? -15.393 -7.670 15.124 1.00 84.88 524 GLN A O 1
ATOM 4254 N N . LEU A 1 525 ? -16.762 -9.149 14.133 1.00 87.12 525 LEU A N 1
ATOM 4255 C CA . LEU A 1 525 ? -15.722 -10.069 13.703 1.00 87.12 525 LEU A CA 1
ATOM 4256 C C . LEU A 1 525 ? -15.408 -9.829 12.226 1.00 87.12 525 LEU A C 1
ATOM 4258 O O . LEU A 1 525 ? -16.296 -9.923 11.372 1.00 87.12 525 LEU A O 1
ATOM 4262 N N . GLN A 1 526 ? -14.142 -9.546 11.923 1.00 86.38 526 GLN A N 1
ATOM 4263 C CA . GLN A 1 526 ? -13.660 -9.519 10.547 1.00 86.38 526 GLN A CA 1
ATOM 4264 C C . GLN A 1 526 ? -13.572 -10.959 10.030 1.00 86.38 526 GLN A C 1
ATOM 4266 O O . GLN A 1 526 ? -12.909 -11.809 10.627 1.00 86.38 526 GLN A O 1
ATOM 4271 N N . LEU A 1 527 ? -14.259 -11.246 8.925 1.00 88.81 527 LEU A N 1
ATOM 4272 C CA . LEU A 1 527 ? -14.167 -12.557 8.284 1.00 88.81 527 LEU A CA 1
ATOM 4273 C C . LEU A 1 527 ? -12.827 -12.676 7.544 1.00 88.81 527 LEU A C 1
ATOM 4275 O O . LEU A 1 527 ? -12.419 -11.687 6.931 1.00 88.81 527 LEU A O 1
ATOM 4279 N N . PRO A 1 528 ? -12.174 -13.857 7.539 1.00 89.12 528 PRO A N 1
ATOM 4280 C CA . PRO A 1 528 ? -10.898 -14.073 6.858 1.00 89.12 528 PRO A CA 1
ATOM 4281 C C . PRO A 1 528 ? -11.066 -14.164 5.331 1.00 89.12 528 PRO A C 1
ATOM 4283 O O . PRO A 1 528 ? -10.801 -15.192 4.709 1.00 89.12 528 PRO A O 1
ATOM 4286 N N . LEU A 1 529 ? -11.571 -13.085 4.730 1.00 84.12 529 LEU A N 1
ATOM 4287 C CA . LEU A 1 529 ? -11.787 -12.897 3.299 1.00 84.12 529 LEU A CA 1
ATOM 4288 C C . LEU A 1 529 ? -10.809 -11.829 2.799 1.00 84.12 529 LEU A C 1
ATOM 4290 O O . LEU A 1 529 ? -10.838 -10.712 3.322 1.00 84.12 529 LEU A O 1
ATOM 4294 N N . PRO A 1 530 ? -9.995 -12.106 1.769 1.00 82.50 530 PRO A N 1
ATOM 4295 C CA . PRO A 1 530 ? -9.135 -11.087 1.196 1.00 82.50 530 PRO A CA 1
ATOM 4296 C C . PRO A 1 530 ? -9.932 -10.143 0.291 1.00 82.50 530 PRO A C 1
ATOM 4298 O O . PRO A 1 530 ? -11.085 -10.396 -0.079 1.00 82.50 530 PRO A O 1
ATOM 4301 N N . GLN A 1 531 ? -9.282 -9.048 -0.095 1.00 84.88 531 GLN A N 1
ATOM 4302 C CA . GLN A 1 531 ? -9.807 -8.133 -1.102 1.00 84.88 531 GLN A CA 1
ATOM 4303 C C . GLN A 1 531 ? -9.797 -8.773 -2.496 1.00 84.88 531 GLN A C 1
ATOM 4305 O O . GLN A 1 531 ? -8.936 -9.587 -2.839 1.00 84.88 531 GLN A O 1
ATOM 4310 N N . MET A 1 532 ? -10.761 -8.381 -3.319 1.00 86.38 532 MET A N 1
ATOM 4311 C CA . MET A 1 532 ? -10.848 -8.745 -4.722 1.00 86.38 532 MET A CA 1
ATOM 4312 C C . MET A 1 532 ? -9.835 -7.958 -5.551 1.00 86.38 532 MET A C 1
ATOM 4314 O O . MET A 1 532 ? -9.669 -6.745 -5.387 1.00 86.38 532 MET A O 1
ATOM 4318 N N . THR A 1 533 ? -9.191 -8.652 -6.488 1.00 82.00 533 THR A N 1
ATOM 4319 C CA . THR A 1 533 ? -8.166 -8.097 -7.379 1.00 82.00 533 THR A CA 1
ATOM 4320 C C . THR A 1 533 ? -8.799 -7.288 -8.516 1.00 82.00 533 THR A C 1
ATOM 4322 O O . THR A 1 533 ? -9.018 -7.790 -9.621 1.00 82.00 533 THR A O 1
ATOM 4325 N N . LEU A 1 534 ? -9.093 -6.021 -8.230 1.00 86.88 534 LEU A N 1
ATOM 4326 C CA . LEU A 1 534 ? -9.613 -5.026 -9.169 1.00 86.88 534 LEU A CA 1
ATOM 4327 C C . LEU A 1 534 ? -8.726 -3.765 -9.133 1.00 86.88 534 LEU A C 1
ATOM 4329 O O . LEU A 1 534 ? -8.317 -3.386 -8.035 1.00 86.88 534 LEU A O 1
ATOM 4333 N N . PRO A 1 535 ? -8.416 -3.136 -10.285 1.00 83.94 535 PRO A N 1
ATOM 4334 C CA . PRO A 1 535 ? -7.660 -1.881 -10.340 1.00 83.94 535 PRO A CA 1
ATOM 4335 C C . PRO A 1 535 ? -8.325 -0.745 -9.551 1.00 83.94 535 PRO A C 1
ATOM 4337 O O . PRO A 1 535 ? -9.490 -0.424 -9.794 1.00 83.94 535 PRO A O 1
ATOM 4340 N N . ASP A 1 536 ? -7.587 -0.104 -8.646 1.00 72.94 536 ASP A N 1
ATOM 4341 C CA . ASP A 1 536 ? -8.035 1.104 -7.946 1.00 72.94 536 ASP A CA 1
ATOM 4342 C C . ASP A 1 536 ? -7.625 2.346 -8.765 1.00 72.94 536 ASP A C 1
ATOM 4344 O O . ASP A 1 536 ? -6.673 3.045 -8.432 1.00 72.94 536 ASP A O 1
ATOM 4348 N N . GLU A 1 537 ? -8.310 2.598 -9.884 1.00 65.69 537 GLU A N 1
ATOM 4349 C CA . GLU A 1 537 ? -8.047 3.771 -10.731 1.00 65.69 537 GLU A CA 1
ATOM 4350 C C . GLU A 1 537 ? -8.967 4.948 -10.366 1.00 65.69 537 GLU A C 1
ATOM 4352 O O . GLU A 1 537 ? -10.180 4.950 -10.620 1.00 65.69 537 GLU A O 1
ATOM 4357 N N . PHE A 1 538 ? -8.368 5.986 -9.778 1.00 62.19 538 PHE A N 1
ATOM 4358 C CA . PHE A 1 538 ? -8.989 7.292 -9.584 1.00 62.19 538 PHE A CA 1
ATOM 4359 C C . PHE A 1 538 ? -8.234 8.306 -10.445 1.00 62.19 538 PHE A C 1
ATOM 4361 O O . PHE A 1 538 ? -7.050 8.523 -10.198 1.00 62.19 538 PHE A O 1
ATOM 4368 N N . PRO A 1 539 ? -8.871 8.910 -11.462 1.00 54.34 539 PRO A N 1
ATOM 4369 C CA . PRO A 1 539 ? -8.188 9.889 -12.290 1.00 54.34 539 PRO A CA 1
ATOM 4370 C C . PRO A 1 539 ? -7.777 11.087 -11.432 1.00 54.34 539 PRO A C 1
ATOM 4372 O O . PRO A 1 539 ? -8.598 11.647 -10.698 1.00 54.34 539 PRO A O 1
ATOM 4375 N N . GLU A 1 540 ? -6.512 11.487 -11.544 1.00 51.97 540 GLU A N 1
ATOM 4376 C CA . GLU A 1 540 ? -6.039 12.757 -11.005 1.00 51.97 540 GLU A CA 1
ATOM 4377 C C . GLU A 1 540 ? -6.787 13.922 -11.668 1.00 51.97 540 GLU A C 1
ATOM 4379 O O . GLU A 1 540 ? -7.193 13.857 -12.835 1.00 51.97 540 GLU A O 1
ATOM 4384 N N . ALA A 1 541 ? -7.005 15.001 -10.916 1.00 44.97 541 ALA A N 1
ATOM 4385 C CA . ALA A 1 541 ? -7.748 16.152 -11.411 1.00 44.97 541 ALA A CA 1
ATOM 4386 C C . ALA A 1 541 ? -7.035 16.776 -12.628 1.00 44.97 541 ALA A C 1
ATOM 4388 O O . ALA A 1 541 ? -5.966 17.358 -12.493 1.00 44.97 541 ALA A O 1
ATOM 4389 N N . GLY A 1 542 ? -7.653 16.670 -13.810 1.00 48.19 542 GLY A N 1
ATOM 4390 C CA . GLY A 1 542 ? -7.139 17.241 -15.062 1.00 48.19 542 GLY A CA 1
ATOM 4391 C C . GLY A 1 542 ? -6.472 16.249 -16.025 1.00 48.19 542 GLY A C 1
ATOM 4392 O O . GLY A 1 542 ? -6.139 16.653 -17.138 1.00 48.19 542 GLY A O 1
ATOM 4393 N N . ALA A 1 543 ? -6.321 14.971 -15.656 1.00 55.69 543 ALA A N 1
ATOM 4394 C CA . ALA A 1 543 ? -5.784 13.947 -16.555 1.00 55.69 543 ALA A CA 1
ATOM 4395 C C . ALA A 1 543 ? -6.797 13.548 -17.656 1.00 55.69 543 ALA A C 1
ATOM 4397 O O . ALA A 1 543 ? -8.008 13.505 -17.396 1.00 55.69 543 ALA A O 1
ATOM 4398 N N . PRO A 1 544 ? -6.338 13.241 -18.888 1.00 60.31 544 PRO A N 1
ATOM 4399 C CA . PRO A 1 544 ? -7.212 12.728 -19.937 1.00 60.31 544 PRO A CA 1
ATOM 4400 C C . PRO A 1 544 ? -7.808 11.368 -19.527 1.00 60.31 544 PRO A C 1
ATOM 4402 O O . PRO A 1 544 ? -7.134 10.571 -18.872 1.00 60.31 544 PRO A O 1
ATOM 4405 N N . PRO A 1 545 ? -9.069 11.081 -19.894 1.00 64.75 545 PRO A N 1
ATOM 4406 C CA . PRO A 1 545 ? -9.710 9.818 -19.550 1.00 64.75 545 PRO A CA 1
ATOM 4407 C C . PRO A 1 545 ? -8.992 8.656 -20.257 1.00 64.75 545 PRO A C 1
ATOM 4409 O O . PRO A 1 545 ? -8.897 8.646 -21.484 1.00 64.75 545 PRO A O 1
ATOM 4412 N N . LYS A 1 546 ? -8.499 7.683 -19.481 1.00 80.25 546 LYS A N 1
ATOM 4413 C CA . LYS A 1 546 ? -7.847 6.456 -19.968 1.00 80.25 546 LYS A CA 1
ATOM 4414 C C . LYS A 1 546 ? -8.754 5.238 -19.770 1.00 80.25 546 LYS A C 1
ATOM 4416 O O . LYS A 1 546 ? -9.634 5.247 -18.906 1.00 80.25 546 LYS A O 1
ATOM 4421 N N . GLU A 1 547 ? -8.575 4.223 -20.614 1.00 86.19 547 GLU A N 1
ATOM 4422 C CA . GLU A 1 547 ? -9.225 2.920 -20.434 1.00 86.19 547 GLU A CA 1
ATOM 4423 C C . GLU A 1 547 ? -8.686 2.229 -19.175 1.00 86.19 547 GLU A C 1
ATOM 4425 O O . GLU A 1 547 ? -7.510 2.368 -18.850 1.00 86.19 547 GLU A O 1
ATOM 4430 N N . ILE A 1 548 ? -9.544 1.476 -18.484 1.00 88.31 548 ILE A N 1
ATOM 4431 C CA . ILE A 1 548 ? -9.175 0.740 -17.267 1.00 88.31 548 ILE A CA 1
ATOM 4432 C C . ILE A 1 548 ? -8.717 -0.662 -17.652 1.00 88.31 548 ILE A C 1
ATOM 4434 O O . ILE A 1 548 ? -9.486 -1.424 -18.245 1.00 88.31 548 ILE A O 1
ATOM 4438 N N . GLU A 1 549 ? -7.516 -1.051 -17.239 1.00 87.62 549 GLU A N 1
ATOM 4439 C CA . GLU A 1 549 ? -6.913 -2.351 -17.557 1.00 87.62 549 GLU A CA 1
ATOM 4440 C C . GLU A 1 549 ? -7.264 -3.428 -16.510 1.00 87.62 549 GLU A C 1
ATOM 4442 O O . GLU A 1 549 ? -6.573 -3.628 -15.508 1.00 87.62 549 GLU A O 1
ATOM 4447 N N . LEU A 1 550 ? -8.332 -4.197 -16.751 1.00 87.56 550 LEU A N 1
ATOM 4448 C CA . LEU A 1 550 ? -8.742 -5.322 -15.893 1.00 87.56 550 LEU A CA 1
ATOM 4449 C C . LEU A 1 550 ? -7.820 -6.551 -16.026 1.00 87.56 550 LEU A C 1
ATOM 4451 O O . LEU A 1 550 ? -7.744 -7.379 -15.106 1.00 87.56 550 LEU A O 1
ATOM 4455 N N . GLY A 1 551 ? -7.123 -6.683 -17.157 1.00 86.69 551 GLY A N 1
ATOM 4456 C CA . GLY A 1 551 ? -6.291 -7.836 -17.507 1.00 86.69 551 GLY A CA 1
ATOM 4457 C C . GLY A 1 551 ? -7.095 -9.052 -17.988 1.00 86.69 551 GLY A C 1
ATOM 4458 O O . GLY A 1 551 ? -8.304 -8.986 -18.178 1.00 86.69 551 GLY A O 1
ATOM 4459 N N . SER A 1 552 ? -6.423 -10.187 -18.203 1.00 87.94 552 SER A N 1
ATOM 4460 C CA . SER A 1 552 ? -7.057 -11.398 -18.750 1.00 87.94 552 SER A CA 1
ATOM 4461 C C . SER A 1 552 ? -8.261 -11.892 -17.924 1.00 87.94 552 SER A C 1
ATOM 4463 O O . SER A 1 552 ? -8.289 -11.694 -16.702 1.00 87.94 552 SER A O 1
ATOM 4465 N N . PRO A 1 553 ? -9.226 -12.594 -18.559 1.00 90.00 553 PRO A N 1
ATOM 4466 C CA . PRO A 1 553 ? -10.332 -13.237 -17.860 1.00 90.00 553 PRO A CA 1
ATOM 4467 C C . PRO A 1 553 ? -9.848 -14.103 -16.696 1.00 90.00 553 PRO A C 1
ATOM 4469 O O . PRO A 1 553 ? -8.894 -14.877 -16.822 1.00 90.00 553 PRO A O 1
ATOM 4472 N N . TYR A 1 554 ? -10.508 -13.946 -15.552 1.00 92.00 554 TYR A N 1
ATOM 4473 C CA . TYR A 1 554 ? -10.046 -14.487 -14.277 1.00 92.00 554 TYR A CA 1
ATOM 4474 C C . TYR A 1 554 ? -11.234 -14.760 -13.354 1.00 92.00 554 TYR A C 1
ATOM 4476 O O . TYR A 1 554 ? -12.177 -13.961 -13.320 1.00 92.00 554 TYR A O 1
ATOM 4484 N N . GLN A 1 555 ? -11.182 -15.855 -12.596 1.00 95.00 555 GLN A N 1
ATOM 4485 C CA . GLN A 1 555 ? -12.166 -16.186 -11.565 1.00 95.00 555 GLN A CA 1
ATOM 4486 C C . GLN A 1 555 ? -11.549 -16.245 -10.168 1.00 95.00 555 GLN A C 1
ATOM 4488 O O . GLN A 1 555 ? -10.559 -16.925 -9.925 1.00 95.00 555 GLN A O 1
ATOM 4493 N N . THR A 1 556 ? -12.196 -15.584 -9.223 1.00 94.88 556 THR A N 1
ATOM 4494 C CA . THR A 1 556 ? -11.832 -15.618 -7.811 1.00 94.88 556 THR A CA 1
ATOM 4495 C C . THR A 1 556 ? -12.987 -16.200 -7.019 1.00 94.88 556 THR A C 1
ATOM 4497 O O . THR A 1 556 ? -14.125 -15.748 -7.164 1.00 94.88 556 THR A O 1
ATOM 4500 N N . GLU A 1 557 ? -12.691 -17.187 -6.178 1.00 95.50 557 GLU A N 1
ATOM 4501 C CA . GLU A 1 557 ? -13.657 -17.809 -5.278 1.00 95.50 557 GLU A CA 1
ATOM 4502 C C . GLU A 1 557 ? -13.110 -17.883 -3.854 1.00 95.50 557 GLU A C 1
ATOM 4504 O O . GLU A 1 557 ? -12.083 -18.513 -3.593 1.00 95.50 557 GLU A O 1
ATOM 4509 N N . TYR A 1 558 ? -13.840 -17.291 -2.917 1.00 95.62 558 TYR A N 1
ATOM 4510 C CA . TYR A 1 558 ? -13.553 -17.391 -1.494 1.00 95.62 558 TYR A CA 1
ATOM 4511 C C . TYR A 1 558 ? -14.715 -18.074 -0.799 1.00 95.62 558 TYR A C 1
ATOM 4513 O O . TYR A 1 558 ? -15.863 -17.674 -0.985 1.00 95.62 558 TYR A O 1
ATOM 4521 N N . ARG A 1 559 ? -14.414 -19.085 0.014 1.00 96.44 559 ARG A N 1
ATOM 4522 C CA . ARG A 1 559 ? -15.408 -19.786 0.822 1.00 96.44 559 ARG A CA 1
ATOM 4523 C C . ARG A 1 559 ? -14.921 -19.953 2.245 1.00 96.44 559 ARG A C 1
ATOM 4525 O O . ARG A 1 559 ? -13.831 -20.458 2.488 1.00 96.44 559 ARG A O 1
ATOM 4532 N N . ILE A 1 560 ? -15.775 -19.584 3.179 1.00 95.94 560 ILE A N 1
ATOM 4533 C CA . ILE A 1 560 ? -15.528 -19.717 4.602 1.00 95.94 560 ILE A CA 1
ATOM 4534 C C . ILE A 1 560 ? -16.642 -20.540 5.215 1.00 95.94 560 ILE A C 1
ATOM 4536 O O . ILE A 1 560 ? -17.821 -20.288 4.967 1.00 95.94 560 ILE A O 1
ATOM 4540 N N . GLU A 1 561 ? -16.248 -21.483 6.056 1.00 96.88 561 GLU A N 1
ATOM 4541 C CA . GLU A 1 561 ? -17.121 -22.202 6.964 1.00 96.88 561 GLU A CA 1
ATOM 4542 C C . GLU A 1 561 ? -16.563 -22.053 8.378 1.00 96.88 561 GLU A C 1
ATOM 4544 O O . GLU A 1 561 ? -15.541 -22.648 8.708 1.00 96.88 561 GLU A O 1
ATOM 4549 N N . LEU A 1 562 ? -17.221 -21.234 9.200 1.00 95.44 562 LEU A N 1
ATOM 4550 C CA . LEU A 1 562 ? -16.817 -20.972 10.581 1.00 95.44 562 LEU A CA 1
ATOM 4551 C C . LEU A 1 562 ? -17.898 -21.433 11.549 1.00 95.44 562 LEU A C 1
ATOM 4553 O O . LEU A 1 562 ? -19.031 -20.954 11.498 1.00 95.44 562 LEU A O 1
ATOM 4557 N N . GLU A 1 563 ? -17.552 -22.342 12.451 1.00 95.44 563 GLU A N 1
ATOM 4558 C CA . GLU A 1 563 ? -18.422 -22.723 13.558 1.00 95.44 563 GLU A CA 1
ATOM 4559 C C . GLU A 1 563 ? -18.243 -21.752 14.734 1.00 95.44 563 GLU A C 1
ATOM 4561 O O . GLU A 1 563 ? -17.144 -21.588 15.265 1.00 95.44 563 GLU A O 1
ATOM 4566 N N . LEU A 1 564 ? -19.332 -21.082 15.122 1.00 92.19 564 LEU A N 1
ATOM 4567 C CA . LEU A 1 564 ? -19.376 -20.161 16.258 1.00 92.19 564 LEU A CA 1
ATOM 4568 C C . LEU A 1 564 ? -19.490 -20.930 17.585 1.00 92.19 564 LEU A C 1
ATOM 4570 O O . LEU A 1 564 ? -20.136 -21.983 17.612 1.00 92.19 564 LEU A O 1
ATOM 4574 N N . PRO A 1 565 ? -18.961 -20.393 18.699 1.00 89.94 565 PRO A N 1
ATOM 4575 C CA . PRO A 1 565 ? -19.037 -21.061 19.990 1.00 89.94 565 PRO A CA 1
ATOM 4576 C C . PRO A 1 565 ? -20.479 -21.148 20.502 1.00 89.94 565 PRO A C 1
ATOM 4578 O O . PRO A 1 565 ? -21.380 -20.425 20.057 1.00 89.94 565 PRO A O 1
ATOM 4581 N N . GLU A 1 566 ? -20.715 -22.048 21.454 1.00 85.19 566 GLU A N 1
ATOM 4582 C CA . GLU A 1 566 ? -22.028 -22.164 22.085 1.00 85.19 566 GLU A CA 1
ATOM 4583 C C . GLU A 1 566 ? -22.405 -20.874 22.825 1.00 85.19 566 GLU A C 1
ATOM 4585 O O . GLU A 1 566 ? -21.560 -20.150 23.347 1.00 85.19 566 GLU A O 1
ATOM 4590 N N . GLY A 1 567 ? -23.701 -20.555 22.855 1.00 81.06 567 GLY A N 1
ATOM 4591 C CA . GLY A 1 567 ? -24.182 -19.341 23.514 1.00 81.06 567 GLY A CA 1
ATOM 4592 C C . GLY A 1 567 ? -23.951 -18.049 22.723 1.00 81.06 567 GLY A C 1
ATOM 4593 O O . GLY A 1 567 ? -24.230 -16.975 23.257 1.00 81.06 567 GLY A O 1
ATOM 4594 N N . TYR A 1 568 ? -23.533 -18.112 21.458 1.00 83.06 568 TYR A N 1
ATOM 4595 C CA . TYR A 1 568 ? -23.461 -16.953 20.565 1.00 83.06 568 TYR A CA 1
ATOM 4596 C C . TYR A 1 568 ? -24.503 -17.025 19.446 1.00 83.06 568 TYR A C 1
ATOM 4598 O O . TYR A 1 568 ? -24.831 -18.084 18.918 1.00 83.06 568 TYR A O 1
ATOM 4606 N N . THR A 1 569 ? -25.015 -15.858 19.074 1.00 84.12 569 THR A N 1
ATOM 4607 C CA . THR A 1 569 ? -25.811 -15.631 17.862 1.00 84.12 569 THR A CA 1
ATOM 4608 C C . THR A 1 569 ? -25.051 -14.682 16.960 1.00 84.12 569 THR A C 1
ATOM 4610 O O . THR A 1 569 ? -24.266 -13.871 17.446 1.00 84.12 569 THR A O 1
ATOM 4613 N N . ALA A 1 570 ? -25.274 -14.755 15.653 1.00 88.31 570 ALA A N 1
ATOM 4614 C CA . ALA A 1 570 ? -24.661 -13.824 14.722 1.00 88.31 570 ALA A CA 1
ATOM 4615 C C . ALA A 1 570 ? -25.692 -13.236 13.769 1.00 88.31 570 ALA A C 1
ATOM 4617 O O . ALA A 1 570 ? -26.653 -13.893 13.369 1.00 88.31 570 ALA A O 1
ATOM 4618 N N . ARG A 1 571 ? -25.462 -11.985 13.389 1.00 88.00 571 ARG A N 1
ATOM 4619 C CA . ARG A 1 571 ? -26.148 -11.329 12.288 1.00 88.00 571 ARG A CA 1
ATOM 4620 C C . ARG A 1 571 ? -25.192 -11.298 11.106 1.00 88.00 571 ARG A C 1
ATOM 4622 O O . ARG A 1 571 ? -24.124 -10.693 11.183 1.00 88.00 571 ARG A O 1
ATOM 4629 N N . THR A 1 572 ? -25.581 -11.976 10.034 1.00 89.56 572 THR A N 1
ATOM 4630 C CA . THR A 1 572 ? -24.773 -12.081 8.822 1.00 89.56 572 THR A CA 1
ATOM 4631 C C . THR A 1 572 ? -24.680 -10.738 8.092 1.00 89.56 572 THR A C 1
ATOM 4633 O O . THR A 1 572 ? -25.625 -9.941 8.166 1.00 89.56 572 THR A O 1
ATOM 4636 N N . PRO A 1 573 ? -23.593 -10.510 7.338 1.00 91.25 573 PRO A N 1
ATOM 4637 C CA . PRO A 1 573 ? -23.527 -9.437 6.353 1.00 91.25 573 PRO A CA 1
ATOM 4638 C C . PRO A 1 573 ? -24.660 -9.507 5.318 1.00 91.25 573 PRO A C 1
ATOM 4640 O O . PRO A 1 573 ? -25.337 -10.531 5.163 1.00 91.25 573 PRO A O 1
ATOM 4643 N N . VAL A 1 574 ? -24.859 -8.409 4.592 1.00 89.94 574 VAL A N 1
ATOM 4644 C CA . VAL A 1 574 ? -25.842 -8.312 3.509 1.00 89.94 574 VAL A CA 1
ATOM 4645 C C . VAL A 1 574 ? -25.217 -8.833 2.208 1.00 89.94 574 VAL A C 1
ATOM 4647 O O . VAL A 1 574 ? -24.143 -8.363 1.837 1.00 89.94 574 VAL A O 1
ATOM 4650 N N . PRO A 1 575 ? -25.855 -9.774 1.488 1.00 92.75 575 PRO A N 1
ATOM 4651 C CA . PRO A 1 575 ? -25.334 -10.268 0.216 1.00 92.75 575 PRO A CA 1
ATOM 4652 C C . PRO A 1 575 ? -25.392 -9.194 -0.876 1.00 92.75 575 PRO A C 1
ATOM 4654 O O . PRO A 1 575 ? -26.354 -8.428 -0.967 1.00 92.75 575 PRO A O 1
ATOM 4657 N N . VAL A 1 576 ? -24.394 -9.188 -1.757 1.00 90.81 576 VAL A N 1
ATOM 4658 C CA . VAL A 1 576 ? -24.280 -8.268 -2.893 1.00 90.81 576 VAL A CA 1
ATOM 4659 C C . VAL A 1 576 ? -24.256 -9.064 -4.194 1.00 90.81 576 VAL A C 1
ATOM 4661 O O . VAL A 1 576 ? -23.601 -10.097 -4.296 1.00 90.81 576 VAL A O 1
ATOM 4664 N N . ARG A 1 577 ? -24.982 -8.594 -5.213 1.00 95.50 577 ARG A N 1
ATOM 4665 C CA . ARG A 1 577 ? -24.967 -9.165 -6.568 1.00 95.50 577 ARG A CA 1
ATOM 4666 C C . ARG A 1 577 ? -24.852 -8.042 -7.581 1.00 95.50 577 ARG A C 1
ATOM 4668 O O . ARG A 1 577 ? -25.737 -7.195 -7.665 1.00 95.50 577 ARG A O 1
ATOM 4675 N N . LEU A 1 578 ? -23.765 -8.047 -8.339 1.00 92.38 578 LEU A N 1
ATOM 4676 C CA . LEU A 1 578 ? -23.463 -7.059 -9.361 1.00 92.38 578 LEU A CA 1
ATOM 4677 C C . LEU A 1 578 ? -23.166 -7.786 -10.664 1.00 92.38 578 LEU A C 1
ATOM 4679 O O . LEU A 1 578 ? -22.325 -8.684 -10.714 1.00 92.38 578 LEU A O 1
ATOM 4683 N N . GLU A 1 579 ? -23.829 -7.356 -11.727 1.00 95.25 579 GLU A N 1
ATOM 4684 C CA . GLU A 1 579 ? -23.549 -7.826 -13.073 1.00 95.25 579 GLU A CA 1
ATOM 4685 C C . GLU A 1 579 ? -23.296 -6.635 -13.989 1.00 95.25 579 GLU A C 1
ATOM 4687 O O . GLU A 1 579 ? -24.059 -5.662 -14.032 1.00 95.25 579 GLU A O 1
ATOM 4692 N N . ARG A 1 580 ? -22.168 -6.718 -14.685 1.00 94.12 580 ARG A N 1
ATOM 4693 C CA . ARG A 1 580 ? -21.781 -5.891 -15.816 1.00 94.12 580 ARG A CA 1
ATOM 4694 C C . ARG A 1 580 ? -21.278 -6.823 -16.912 1.00 94.12 580 ARG A C 1
ATOM 4696 O O . ARG A 1 580 ? -20.933 -7.980 -16.676 1.00 94.12 580 ARG A O 1
ATOM 4703 N N . ASP A 1 581 ? -21.237 -6.307 -18.124 1.00 93.69 581 ASP A N 1
ATOM 4704 C CA . ASP A 1 581 ? -20.649 -6.984 -19.274 1.00 93.69 581 ASP A CA 1
ATOM 4705 C C . ASP A 1 581 ? -19.150 -7.272 -19.079 1.00 93.69 581 ASP A C 1
ATOM 4707 O O . ASP A 1 581 ? -18.687 -8.342 -19.474 1.00 93.69 581 ASP A O 1
ATOM 4711 N N . TYR A 1 582 ? -18.414 -6.377 -18.405 1.00 93.81 582 TYR A N 1
ATOM 4712 C CA . TYR A 1 582 ? -16.984 -6.557 -18.125 1.00 93.81 582 TYR A CA 1
ATOM 4713 C C . TYR A 1 582 ? -16.671 -7.436 -16.904 1.00 93.81 582 TYR A C 1
ATOM 4715 O O . TYR A 1 582 ? -15.616 -8.074 -16.882 1.00 93.81 582 TYR A O 1
ATOM 4723 N N . ALA A 1 583 ? -17.552 -7.513 -15.898 1.00 95.56 583 ALA A N 1
ATOM 4724 C CA . ALA A 1 583 ? -17.337 -8.329 -14.700 1.00 95.56 583 ALA A CA 1
ATOM 4725 C C . ALA A 1 583 ? -18.633 -8.664 -13.943 1.00 95.56 583 ALA A C 1
ATOM 4727 O O . ALA A 1 583 ? -19.597 -7.897 -13.944 1.00 95.56 583 ALA A O 1
ATOM 4728 N N . THR A 1 584 ? -18.626 -9.785 -13.221 1.00 97.19 584 THR A N 1
ATOM 4729 C CA . THR A 1 584 ? -19.680 -10.144 -12.259 1.00 97.19 584 THR A CA 1
ATOM 4730 C C . THR A 1 584 ? -19.114 -10.355 -10.870 1.00 97.19 584 THR A C 1
ATOM 4732 O O . THR A 1 584 ? -18.108 -11.049 -10.724 1.00 97.19 584 THR A O 1
ATOM 4735 N N . TYR A 1 585 ? -19.798 -9.820 -9.863 1.00 97.19 585 TYR A N 1
ATOM 4736 C CA . TYR A 1 585 ? -19.467 -9.991 -8.453 1.00 97.19 585 TYR A CA 1
ATOM 4737 C C . TYR A 1 585 ? -20.676 -10.504 -7.674 1.00 97.19 585 TYR A C 1
ATOM 4739 O O . TYR A 1 585 ? -21.790 -9.997 -7.835 1.00 97.19 585 TYR A O 1
ATOM 4747 N N . ARG A 1 586 ? -20.463 -11.491 -6.808 1.00 97.38 586 ARG A N 1
ATOM 4748 C CA . ARG A 1 586 ? -21.499 -12.027 -5.929 1.00 97.38 586 ARG A CA 1
ATOM 4749 C C . ARG A 1 586 ? -20.931 -12.376 -4.561 1.00 97.38 586 ARG A C 1
ATOM 4751 O O . ARG A 1 586 ? -19.909 -13.048 -4.490 1.00 97.38 586 ARG A O 1
ATOM 4758 N N . SER A 1 587 ? -21.642 -11.996 -3.505 1.00 96.62 587 SER A N 1
ATOM 4759 C CA . SER A 1 587 ? -21.430 -12.481 -2.144 1.00 96.62 587 SER A CA 1
ATOM 4760 C C . SER A 1 587 ? -22.705 -13.124 -1.589 1.00 96.62 587 SER A C 1
ATOM 4762 O O . SER A 1 587 ? -23.819 -12.664 -1.858 1.00 96.62 587 SER A O 1
ATOM 4764 N N . ASP A 1 588 ? -22.554 -14.202 -0.821 1.00 95.44 588 ASP A N 1
ATOM 4765 C CA . ASP A 1 588 ? -23.642 -14.844 -0.082 1.00 95.44 588 ASP A CA 1
ATOM 4766 C C . ASP A 1 588 ? -23.182 -15.169 1.344 1.00 95.44 588 ASP A C 1
ATOM 4768 O O . ASP A 1 588 ? -22.086 -15.684 1.560 1.00 95.44 588 ASP A O 1
ATOM 4772 N N . TYR A 1 589 ? -24.051 -14.902 2.319 1.00 93.94 589 TYR A N 1
ATOM 4773 C CA . TYR A 1 589 ? -23.788 -15.143 3.736 1.00 93.94 589 TYR A CA 1
ATOM 4774 C C . TYR A 1 589 ? -24.981 -15.870 4.348 1.00 93.94 589 TYR A C 1
ATOM 4776 O O . TYR A 1 589 ? -26.123 -15.427 4.209 1.00 93.94 589 TYR A O 1
ATOM 4784 N N . ARG A 1 590 ? -24.733 -17.003 5.003 1.00 94.62 590 ARG A N 1
ATOM 4785 C CA . ARG A 1 590 ? -25.769 -17.851 5.603 1.00 94.62 590 ARG A CA 1
ATOM 4786 C C . ARG A 1 590 ? -25.328 -18.338 6.973 1.00 94.62 590 ARG A C 1
ATOM 4788 O O . ARG A 1 590 ? -24.173 -18.704 7.157 1.00 94.62 590 ARG A O 1
ATOM 4795 N N . LEU A 1 591 ? -26.258 -18.356 7.922 1.00 91.31 591 LEU A N 1
ATOM 4796 C CA . LEU A 1 591 ?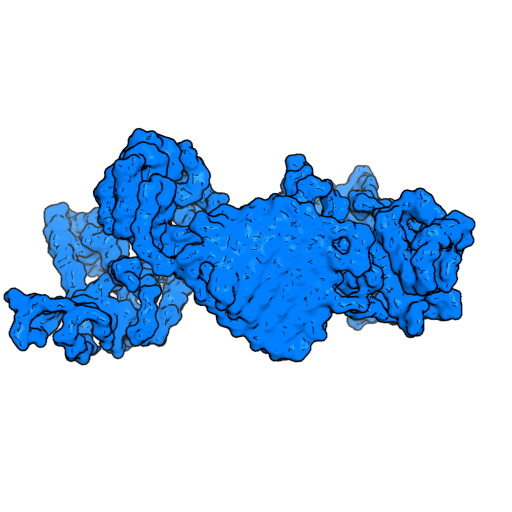 -26.056 -18.937 9.244 1.00 91.31 591 LEU A CA 1
ATOM 4797 C C . LEU A 1 591 ? -26.953 -20.171 9.374 1.00 91.31 591 LEU A C 1
ATOM 4799 O O . LEU A 1 591 ? -28.176 -20.054 9.434 1.00 91.31 591 LEU A O 1
ATOM 4803 N N . GLU A 1 592 ? -26.342 -21.351 9.389 1.00 92.56 592 GLU A N 1
ATOM 4804 C CA . GLU A 1 592 ? -27.014 -22.643 9.534 1.00 92.56 592 GLU A CA 1
ATOM 4805 C C . GLU A 1 592 ? -26.722 -23.183 10.943 1.00 92.56 592 GLU A C 1
ATOM 4807 O O . GLU A 1 592 ? -25.667 -23.756 11.220 1.00 92.56 592 GLU A O 1
ATOM 4812 N N . GLY A 1 593 ? -27.634 -22.928 11.886 1.00 87.94 593 GLY A N 1
ATOM 4813 C CA . GLY A 1 593 ? -27.382 -23.188 13.306 1.00 87.94 593 GLY A CA 1
ATOM 4814 C C . GLY A 1 593 ? -26.269 -22.281 13.843 1.00 87.94 593 GLY A C 1
ATOM 4815 O O . GLY A 1 593 ? -26.434 -21.064 13.878 1.00 87.94 593 GLY A O 1
ATOM 4816 N N . ARG A 1 594 ? -25.138 -22.868 14.256 1.00 90.31 594 ARG A N 1
ATOM 4817 C CA . ARG A 1 594 ? -23.924 -22.138 14.679 1.00 90.31 594 ARG A CA 1
ATOM 4818 C C . ARG A 1 594 ? -22.884 -21.989 13.564 1.00 90.31 594 ARG A C 1
ATOM 4820 O O . ARG A 1 594 ? -21.856 -21.356 13.778 1.00 90.31 594 ARG A O 1
ATOM 4827 N N . LYS A 1 595 ? -23.125 -22.571 12.387 1.00 95.06 595 LYS A N 1
ATOM 4828 C CA . LYS A 1 595 ? -22.175 -22.569 11.275 1.00 95.06 595 LYS A CA 1
ATOM 4829 C C . LYS A 1 595 ? -22.442 -21.389 10.349 1.00 95.06 595 LYS A C 1
ATOM 4831 O O . LYS A 1 595 ? -23.486 -21.325 9.699 1.00 95.06 595 LYS A O 1
ATOM 4836 N N . LEU A 1 596 ? -21.497 -20.462 10.281 1.00 95.19 596 LEU A N 1
ATOM 4837 C CA . LEU A 1 596 ? -21.476 -19.402 9.287 1.00 95.19 596 LEU A CA 1
ATOM 4838 C C . LEU A 1 596 ? -20.865 -19.934 7.992 1.00 95.19 596 LEU A C 1
ATOM 4840 O O . LEU A 1 596 ? -19.744 -20.438 7.995 1.00 95.19 596 LEU A O 1
ATOM 4844 N N . ILE A 1 597 ? -21.581 -19.755 6.888 1.00 96.25 597 ILE A N 1
ATOM 4845 C CA . ILE A 1 597 ? -21.090 -19.983 5.532 1.00 96.25 597 ILE A CA 1
ATOM 4846 C C . ILE A 1 597 ? -21.046 -18.628 4.827 1.00 96.25 597 ILE A C 1
ATOM 4848 O O . ILE A 1 597 ? -22.080 -17.970 4.691 1.00 96.25 597 ILE A O 1
ATOM 4852 N N . ALA A 1 598 ? -19.859 -18.209 4.396 1.00 95.38 598 ALA A N 1
ATOM 4853 C CA . ALA A 1 598 ? -19.656 -16.978 3.636 1.00 95.38 598 ALA A CA 1
ATOM 4854 C C . ALA A 1 598 ? -18.933 -17.291 2.325 1.00 95.38 598 ALA A C 1
ATOM 4856 O O . ALA A 1 598 ? -17.897 -17.954 2.328 1.00 95.38 598 ALA A O 1
ATOM 4857 N N . GLU A 1 599 ? -19.480 -16.821 1.210 1.00 95.88 599 GLU A N 1
ATOM 4858 C CA . GLU A 1 599 ? -18.965 -17.077 -0.133 1.00 95.88 599 GLU A CA 1
ATOM 4859 C C . GLU A 1 599 ? -18.838 -15.751 -0.894 1.00 95.88 599 GLU A C 1
ATOM 4861 O O . GLU A 1 599 ? -19.738 -14.912 -0.836 1.00 95.88 599 GLU A O 1
ATOM 4866 N N . ARG A 1 600 ? -17.726 -15.552 -1.611 1.00 96.00 600 ARG A N 1
ATOM 4867 C CA . ARG A 1 600 ? -17.545 -14.444 -2.559 1.00 96.00 600 ARG A CA 1
ATOM 4868 C C . ARG A 1 600 ? -17.006 -14.962 -3.885 1.00 96.00 600 ARG A C 1
ATOM 4870 O O . ARG A 1 600 ? -16.073 -15.761 -3.911 1.00 96.00 600 ARG A O 1
ATOM 4877 N N . HIS A 1 601 ? -17.559 -14.452 -4.977 1.00 96.88 601 HIS A N 1
ATOM 4878 C CA . HIS A 1 601 ? -17.196 -14.815 -6.339 1.00 96.88 601 HIS A CA 1
ATOM 4879 C C . HIS A 1 601 ? -17.009 -13.557 -7.189 1.00 96.88 601 HIS A C 1
ATOM 4881 O O . HIS A 1 601 ? -17.928 -12.744 -7.300 1.00 96.88 601 HIS A O 1
ATOM 4887 N N . LEU A 1 602 ? -15.849 -13.423 -7.831 1.00 96.38 602 LEU A N 1
ATOM 4888 C CA . LEU A 1 602 ? -15.587 -12.416 -8.862 1.00 96.38 602 LEU A CA 1
ATOM 4889 C C . LEU A 1 602 ? -15.218 -13.124 -10.166 1.00 96.38 602 LEU A C 1
ATOM 4891 O O . LEU A 1 602 ? -14.362 -14.003 -10.180 1.00 96.38 602 LEU A O 1
ATOM 4895 N N . GLN A 1 603 ? -15.825 -12.709 -11.274 1.00 95.69 603 GLN A N 1
ATOM 4896 C CA . GLN A 1 603 ? -15.432 -13.129 -12.615 1.00 95.69 603 GLN A CA 1
ATOM 4897 C C . GLN A 1 603 ? -15.188 -11.896 -13.479 1.00 95.69 603 GLN A C 1
ATOM 4899 O O . GLN A 1 603 ? -16.123 -11.150 -13.770 1.00 95.69 603 GLN A O 1
ATOM 4904 N N . LYS A 1 604 ? -13.947 -11.716 -13.931 1.00 94.12 604 LYS A N 1
ATOM 4905 C CA . LYS A 1 604 ? -13.599 -10.742 -14.973 1.00 94.12 604 LYS A CA 1
ATOM 4906 C C . LYS A 1 604 ? -13.856 -11.373 -16.341 1.00 94.12 604 LYS A C 1
ATOM 4908 O O . LYS A 1 604 ? -13.412 -12.495 -16.589 1.00 94.12 604 LYS A O 1
ATOM 4913 N N . ARG A 1 605 ? -14.607 -10.679 -17.196 1.00 92.31 605 ARG A N 1
ATOM 4914 C CA . ARG A 1 605 ? -15.050 -11.153 -18.521 1.00 92.31 605 ARG A CA 1
ATOM 4915 C C . ARG A 1 605 ? -14.375 -10.406 -19.669 1.00 92.31 605 ARG A C 1
ATOM 4917 O O . ARG A 1 605 ? -14.153 -11.005 -20.715 1.00 92.31 605 ARG A O 1
ATOM 4924 N N . GLN A 1 606 ? -14.051 -9.130 -19.472 1.00 91.62 606 GLN A N 1
ATOM 4925 C CA . GLN A 1 606 ? -13.358 -8.288 -20.450 1.00 91.62 606 GLN A CA 1
ATOM 4926 C C . GLN A 1 606 ? -11.983 -7.867 -19.926 1.00 91.62 606 GLN A C 1
ATOM 4928 O O . GLN A 1 606 ? -11.746 -7.876 -18.717 1.00 91.62 606 GLN A O 1
ATOM 4933 N N . ARG A 1 607 ? -11.091 -7.511 -20.856 1.00 88.75 607 ARG A N 1
ATOM 4934 C CA . ARG A 1 607 ? -9.715 -7.093 -20.557 1.00 88.75 607 ARG A CA 1
ATOM 4935 C C . ARG A 1 607 ? -9.608 -5.636 -20.158 1.00 88.75 607 ARG A C 1
ATOM 4937 O O . ARG A 1 607 ? -8.813 -5.312 -19.283 1.00 88.75 607 ARG A O 1
ATOM 4944 N N . THR A 1 608 ? -10.420 -4.799 -20.786 1.00 91.12 608 THR A N 1
ATOM 4945 C CA . THR A 1 608 ? -10.447 -3.365 -20.547 1.00 91.12 608 THR A CA 1
ATOM 4946 C C . THR A 1 608 ? -11.872 -2.896 -20.304 1.00 91.12 608 THR A C 1
ATOM 4948 O O . THR A 1 608 ? -12.838 -3.555 -20.702 1.00 91.12 608 THR A O 1
ATOM 4951 N N . VAL A 1 609 ? -12.003 -1.766 -19.615 1.00 91.19 609 VAL A N 1
ATOM 4952 C CA . VAL A 1 609 ? -13.241 -0.986 -19.568 1.00 91.19 609 VAL A CA 1
ATOM 4953 C C . VAL A 1 609 ? -12.964 0.346 -20.261 1.00 91.19 609 VAL A C 1
ATOM 4955 O O . VAL A 1 609 ? -12.041 1.046 -19.841 1.00 91.19 609 VAL A O 1
ATOM 4958 N N . PRO A 1 610 ? -13.749 0.725 -21.285 1.00 90.88 610 PRO A N 1
ATOM 4959 C CA . PRO A 1 610 ? -13.549 1.984 -21.992 1.00 90.88 610 PRO A CA 1
ATOM 4960 C C . PRO A 1 610 ? -13.573 3.202 -21.063 1.00 90.88 610 PRO A C 1
ATOM 4962 O O . PRO A 1 610 ? -14.322 3.232 -20.078 1.00 90.88 610 PRO A O 1
ATOM 4965 N N . ALA A 1 611 ? -12.789 4.226 -21.396 1.00 86.50 611 ALA A N 1
ATOM 4966 C CA . ALA A 1 611 ? -12.586 5.407 -20.558 1.00 86.50 611 ALA A CA 1
ATOM 4967 C C . ALA A 1 611 ? -13.899 6.146 -20.226 1.00 86.50 611 ALA A C 1
ATOM 4969 O O . ALA A 1 611 ? -14.097 6.638 -19.110 1.00 86.50 611 ALA A O 1
ATOM 4970 N N . GLU A 1 612 ? -14.860 6.161 -21.155 1.00 85.69 612 GLU A N 1
ATOM 4971 C CA . GLU A 1 612 ? -16.190 6.744 -20.960 1.00 85.69 612 GLU A CA 1
ATOM 4972 C C . GLU A 1 612 ? -17.017 6.043 -19.867 1.00 85.69 612 GLU A C 1
ATOM 4974 O O . GLU A 1 612 ? -17.957 6.626 -19.318 1.00 85.69 612 GLU A O 1
ATOM 4979 N N . ARG A 1 613 ? -16.655 4.807 -19.501 1.00 89.12 613 ARG A N 1
ATOM 4980 C CA . ARG A 1 613 ? -17.309 4.009 -18.456 1.00 89.12 613 ARG A CA 1
ATOM 4981 C C . ARG A 1 613 ? -16.579 4.032 -17.114 1.00 89.12 613 ARG A C 1
ATOM 4983 O O . ARG A 1 613 ? -17.017 3.346 -16.190 1.00 89.12 613 ARG A O 1
ATOM 4990 N N . MET A 1 614 ? -15.564 4.882 -16.947 1.00 83.38 614 MET A N 1
ATOM 4991 C CA . MET A 1 614 ? -14.824 5.056 -15.687 1.00 83.38 614 MET A CA 1
ATOM 4992 C C . MET A 1 614 ? -15.750 5.231 -14.472 1.00 83.38 614 MET A C 1
ATOM 4994 O O . MET A 1 614 ? -15.598 4.563 -13.452 1.00 83.38 614 MET A O 1
ATOM 4998 N N . ARG A 1 615 ? -16.784 6.076 -14.588 1.00 79.81 615 ARG A N 1
ATOM 4999 C CA . ARG A 1 615 ? -17.745 6.292 -13.491 1.00 79.81 615 ARG A CA 1
ATOM 5000 C C . ARG A 1 615 ? -18.564 5.040 -13.157 1.00 79.81 615 ARG A C 1
ATOM 5002 O O . ARG A 1 615 ? -18.814 4.795 -11.980 1.00 79.81 615 ARG A O 1
ATOM 5009 N N . ASP A 1 616 ? -18.979 4.257 -14.159 1.00 86.75 616 ASP A N 1
ATOM 5010 C CA . ASP A 1 616 ? -19.697 2.987 -13.939 1.00 86.75 616 ASP A CA 1
ATOM 5011 C C . ASP A 1 616 ? -18.794 1.976 -13.223 1.00 86.75 616 ASP A C 1
ATOM 5013 O O . ASP A 1 616 ? -19.210 1.378 -12.230 1.00 86.75 616 ASP A O 1
ATOM 5017 N N . TYR A 1 617 ? -17.535 1.864 -13.653 1.00 88.94 617 TYR A N 1
ATOM 5018 C CA . TYR A 1 617 ? -16.536 1.034 -12.983 1.00 88.94 617 TYR A CA 1
ATOM 5019 C C . TYR A 1 617 ? -16.289 1.463 -11.531 1.00 88.94 617 TYR A C 1
ATOM 5021 O O . TYR A 1 617 ? -16.330 0.630 -10.632 1.00 88.94 617 TYR A O 1
ATOM 5029 N N . GLN A 1 618 ? -16.136 2.760 -11.255 1.00 82.69 618 GLN A N 1
ATOM 5030 C CA . GLN A 1 618 ? -15.956 3.264 -9.888 1.00 82.69 618 GLN A CA 1
ATOM 5031 C C . GLN A 1 618 ? -17.162 2.993 -8.979 1.00 82.69 618 GLN A C 1
ATOM 5033 O O . GLN A 1 618 ? -17.012 2.865 -7.762 1.00 82.69 618 GLN A O 1
ATOM 5038 N N . VAL A 1 619 ? -18.377 2.939 -9.529 1.00 84.12 619 VAL A N 1
ATOM 5039 C CA . VAL A 1 619 ? -19.571 2.530 -8.774 1.00 84.12 619 VAL A CA 1
ATOM 5040 C C . VAL A 1 619 ? -19.543 1.025 -8.504 1.00 84.12 619 VAL A C 1
ATOM 5042 O O . VAL A 1 619 ? -19.794 0.618 -7.369 1.00 84.12 619 VAL A O 1
ATOM 5045 N N . PHE A 1 620 ? -19.194 0.210 -9.505 1.00 89.38 620 PHE A N 1
ATOM 5046 C CA . PHE A 1 620 ? -19.002 -1.232 -9.336 1.00 89.38 620 PHE A CA 1
ATOM 5047 C C . PHE A 1 620 ? -17.948 -1.529 -8.259 1.00 89.38 620 PHE A C 1
ATOM 5049 O O . PHE A 1 620 ? -18.235 -2.246 -7.303 1.00 89.38 620 PHE A O 1
ATOM 5056 N N . LEU A 1 621 ? -16.773 -0.902 -8.354 1.00 89.06 621 LEU A N 1
ATOM 5057 C CA . LEU A 1 621 ? -15.670 -1.050 -7.410 1.00 89.06 621 LEU A CA 1
ATOM 5058 C C . LEU A 1 621 ? -16.077 -0.635 -5.994 1.00 89.06 621 LEU A C 1
ATOM 5060 O O . LEU A 1 621 ? -15.882 -1.405 -5.062 1.00 89.06 621 LEU A O 1
ATOM 5064 N N . ARG A 1 622 ? -16.713 0.533 -5.817 1.00 84.94 622 ARG A N 1
ATOM 5065 C CA . ARG A 1 622 ? -17.201 0.972 -4.495 1.00 84.94 622 ARG A CA 1
ATOM 5066 C C . ARG A 1 622 ? -18.179 -0.018 -3.870 1.00 84.94 622 ARG A C 1
ATOM 5068 O O . ARG A 1 622 ? -18.110 -0.236 -2.666 1.00 84.94 622 ARG A O 1
ATOM 5075 N N . ALA A 1 623 ? -19.061 -0.630 -4.659 1.00 85.69 623 ALA A N 1
ATOM 5076 C CA . ALA A 1 623 ? -19.989 -1.640 -4.155 1.00 85.69 623 ALA A CA 1
ATOM 5077 C C . ALA A 1 623 ? -19.271 -2.939 -3.741 1.00 85.69 623 ALA A C 1
ATOM 5079 O O . ALA A 1 623 ? -19.607 -3.509 -2.704 1.00 85.69 623 ALA A O 1
ATOM 5080 N N . VAL A 1 624 ? -18.253 -3.371 -4.496 1.00 92.19 624 VAL A N 1
ATOM 5081 C CA . VAL A 1 624 ? -17.381 -4.494 -4.108 1.00 92.19 624 VAL A CA 1
ATOM 5082 C C . VAL A 1 624 ? -16.625 -4.170 -2.814 1.00 92.19 624 VAL A C 1
ATOM 5084 O O . VAL A 1 624 ? -16.696 -4.945 -1.865 1.00 92.19 624 VAL A O 1
ATOM 5087 N N . ARG A 1 625 ? -15.984 -2.995 -2.718 1.00 89.44 625 ARG A N 1
ATOM 5088 C CA . ARG A 1 625 ? -15.263 -2.549 -1.508 1.00 89.44 625 ARG A CA 1
ATOM 5089 C C . ARG A 1 625 ? -16.181 -2.412 -0.289 1.00 89.44 625 ARG A C 1
ATOM 5091 O O . ARG A 1 625 ? -15.779 -2.742 0.823 1.00 89.44 625 ARG A O 1
ATOM 5098 N N . ALA A 1 626 ? -17.420 -1.962 -0.487 1.00 83.69 626 ALA A N 1
ATOM 5099 C CA . ALA A 1 626 ? -18.412 -1.892 0.580 1.00 83.69 626 ALA A CA 1
ATOM 5100 C C . ALA A 1 626 ? -18.782 -3.286 1.110 1.00 83.69 626 ALA A C 1
ATOM 5102 O O . ALA A 1 626 ? -18.901 -3.449 2.321 1.00 83.69 626 ALA A O 1
ATOM 5103 N N . ASP A 1 627 ? -18.922 -4.291 0.234 1.00 91.50 627 ASP A N 1
ATOM 5104 C CA . ASP A 1 627 ? -19.100 -5.680 0.671 1.00 91.50 627 ASP A CA 1
ATOM 5105 C C . ASP A 1 627 ? -17.858 -6.210 1.396 1.00 91.50 627 ASP A C 1
ATOM 5107 O O . ASP A 1 627 ? -17.995 -6.843 2.441 1.00 91.50 627 ASP A O 1
ATOM 5111 N N . GLU A 1 628 ? -16.658 -5.913 0.883 1.00 89.00 628 GLU A N 1
ATOM 5112 C CA . GLU A 1 628 ? -15.379 -6.297 1.492 1.00 89.00 628 GLU A CA 1
ATOM 5113 C C . GLU A 1 628 ? -15.223 -5.804 2.931 1.00 89.00 628 GLU A C 1
ATOM 5115 O O . GLU A 1 628 ? -14.724 -6.556 3.769 1.00 89.00 628 GLU A O 1
ATOM 5120 N N . GLY A 1 629 ? -15.701 -4.592 3.221 1.00 86.50 629 GLY A N 1
ATOM 5121 C CA . GLY A 1 629 ? -15.666 -3.980 4.549 1.00 86.50 629 GLY A CA 1
ATOM 5122 C C . GLY A 1 629 ? -16.748 -4.454 5.525 1.00 86.50 629 GLY A C 1
ATOM 5123 O O . GLY A 1 629 ? -16.759 -3.993 6.665 1.00 86.50 629 GLY A O 1
ATOM 5124 N N . GLN A 1 630 ? -17.670 -5.339 5.125 1.00 89.19 630 GLN A N 1
ATOM 5125 C CA . GLN A 1 630 ? -18.693 -5.842 6.047 1.00 89.19 630 GLN A CA 1
ATOM 5126 C C . GLN A 1 630 ? -18.101 -6.800 7.091 1.00 89.19 630 GLN A C 1
ATOM 5128 O O . GLN A 1 630 ? -17.356 -7.724 6.766 1.00 89.19 630 GLN A O 1
ATOM 5133 N N . THR A 1 631 ? -18.518 -6.629 8.344 1.00 89.06 631 THR A N 1
ATOM 5134 C CA . THR A 1 631 ? -18.161 -7.489 9.479 1.00 89.06 631 THR A CA 1
ATOM 5135 C C . THR A 1 631 ? -19.323 -8.390 9.890 1.00 89.06 631 THR A C 1
ATOM 5137 O O . THR A 1 631 ? -20.496 -8.096 9.645 1.00 89.06 631 THR A O 1
ATOM 5140 N N . LEU A 1 632 ? -19.010 -9.499 10.557 1.00 90.06 632 LEU A N 1
ATOM 5141 C CA . LEU A 1 632 ? -19.999 -10.350 11.207 1.00 90.06 632 LEU A CA 1
ATOM 5142 C C . LEU A 1 632 ? -20.276 -9.826 12.620 1.00 90.06 632 LEU A C 1
ATOM 5144 O O . LEU A 1 632 ? -19.403 -9.875 13.484 1.00 90.06 632 LEU A O 1
ATOM 5148 N N . ALA A 1 633 ? -21.504 -9.389 12.888 1.00 85.44 633 ALA A N 1
ATOM 5149 C CA . ALA A 1 633 ? -21.891 -8.997 14.238 1.00 85.44 633 ALA A CA 1
ATOM 5150 C C . ALA A 1 633 ? -22.263 -10.243 15.052 1.00 85.44 633 ALA A C 1
ATOM 5152 O O . ALA A 1 633 ? -23.259 -10.902 14.753 1.00 85.44 633 ALA A O 1
ATOM 5153 N N . VAL A 1 634 ? -21.494 -10.558 16.090 1.00 88.06 634 VAL A N 1
ATOM 5154 C CA . VAL A 1 634 ? -21.722 -11.703 16.983 1.00 88.06 634 VAL A CA 1
ATOM 5155 C C . VAL A 1 634 ? -22.186 -11.189 18.344 1.00 88.06 634 VAL A C 1
ATOM 5157 O O . VAL A 1 634 ? -21.606 -10.254 18.882 1.00 88.06 634 VAL A O 1
ATOM 5160 N N . THR A 1 635 ? -23.245 -11.765 18.909 1.00 81.81 635 THR A N 1
ATOM 5161 C CA . THR A 1 635 ? -23.832 -11.379 20.202 1.00 81.81 635 THR A CA 1
ATOM 5162 C C . THR A 1 635 ? -23.971 -12.591 21.111 1.00 81.81 635 THR A C 1
ATOM 5164 O O . THR A 1 635 ? -24.518 -13.621 20.707 1.00 81.81 635 THR A O 1
ATOM 5167 N N . ARG A 1 636 ? -23.515 -12.467 22.359 1.00 80.38 636 ARG A N 1
ATOM 5168 C CA . ARG A 1 636 ? -23.667 -13.512 23.373 1.00 80.38 636 ARG A CA 1
ATOM 5169 C C . ARG A 1 636 ? -25.110 -13.553 23.882 1.00 80.38 636 ARG A C 1
ATOM 5171 O O . ARG A 1 636 ? -25.691 -12.524 24.219 1.00 80.38 636 ARG A O 1
ATOM 5178 N N . THR A 1 637 ? -25.681 -14.749 23.949 1.00 70.31 637 THR A N 1
ATOM 5179 C CA . THR A 1 637 ? -27.077 -15.003 24.341 1.00 70.31 637 THR A CA 1
ATOM 5180 C C . THR A 1 637 ? -27.274 -15.244 25.839 1.00 70.31 637 THR A C 1
ATOM 5182 O O . THR A 1 637 ? -28.393 -15.060 26.312 1.00 70.31 637 THR A O 1
ATOM 5185 N N . SER A 1 638 ? -26.227 -15.584 26.611 1.00 58.97 638 SER A N 1
ATOM 5186 C CA . SER A 1 638 ? -26.337 -15.791 28.068 1.00 58.97 638 SER A CA 1
ATOM 5187 C C . SER A 1 638 ? -25.939 -14.561 28.901 1.00 58.97 638 SER A C 1
ATOM 5189 O O . SER A 1 638 ? -24.919 -13.903 28.653 1.00 58.97 638 SER A O 1
ATOM 5191 N N . SER A 1 639 ? -26.735 -14.290 29.944 1.00 47.41 639 SER A N 1
ATOM 5192 C CA . SER A 1 639 ? -26.503 -13.286 30.992 1.00 47.41 639 SER A CA 1
ATOM 5193 C C . SER A 1 639 ? -25.666 -13.823 32.163 1.00 47.41 639 SER A C 1
ATOM 5195 O O . SER A 1 639 ? -25.913 -13.448 33.310 1.00 47.41 639 SER A O 1
ATOM 5197 N N . ASP A 1 640 ? -24.731 -14.742 31.915 1.00 45.88 640 ASP A N 1
ATOM 5198 C CA . ASP A 1 640 ? -23.948 -15.324 33.007 1.00 45.88 640 ASP A CA 1
ATOM 5199 C C . ASP A 1 640 ? -23.058 -14.293 33.694 1.00 45.88 640 ASP A C 1
ATOM 5201 O O . ASP A 1 640 ? -22.476 -13.413 33.048 1.00 45.88 640 ASP A O 1
ATOM 5205 N N . GLN A 1 641 ? -22.989 -14.440 35.022 1.00 50.91 641 GLN A N 1
ATOM 5206 C CA . GLN A 1 641 ? -22.170 -13.655 35.937 1.00 50.91 641 GLN A CA 1
ATOM 5207 C C . GLN A 1 641 ? -20.752 -13.439 35.386 1.00 50.91 641 GLN A C 1
ATOM 5209 O O . GLN A 1 641 ? -20.221 -14.323 34.706 1.00 50.91 641 GLN A O 1
ATOM 5214 N N . PRO A 1 642 ? -20.108 -12.297 35.705 1.00 52.06 642 PRO A N 1
ATOM 5215 C CA . PRO A 1 642 ? -18.699 -12.113 35.390 1.00 52.06 642 PRO A CA 1
ATOM 5216 C C . PRO A 1 642 ? -17.909 -13.335 35.889 1.00 52.06 642 PRO A C 1
ATOM 5218 O O . PRO A 1 642 ? -18.226 -13.845 36.973 1.00 52.06 642 PRO A O 1
ATOM 5221 N N . PRO A 1 643 ? -16.942 -13.837 35.099 1.00 57.69 643 PRO A N 1
ATOM 5222 C CA . PRO A 1 643 ? -16.205 -15.057 35.419 1.00 57.69 643 PRO A CA 1
ATOM 5223 C C . PRO A 1 643 ? -15.693 -14.988 36.853 1.00 57.69 643 PRO A C 1
ATOM 5225 O O . PRO A 1 643 ? -15.201 -13.947 37.254 1.00 57.69 643 PRO A O 1
ATOM 5228 N N . ASN A 1 644 ? -15.788 -16.057 37.641 1.00 65.62 644 ASN A N 1
ATOM 5229 C CA . ASN A 1 644 ? -15.341 -16.016 39.042 1.00 65.62 644 ASN A CA 1
ATOM 5230 C C . ASN A 1 644 ? -13.862 -16.419 39.220 1.00 65.62 644 ASN A C 1
ATOM 5232 O O . ASN A 1 644 ? -13.416 -16.714 40.323 1.00 65.62 644 ASN A O 1
ATOM 5236 N N . THR A 1 645 ? -13.119 -16.490 38.117 1.00 79.31 645 THR A N 1
ATOM 5237 C CA . THR A 1 645 ? -11.682 -16.788 38.071 1.00 79.31 645 THR A CA 1
ATOM 5238 C C . THR A 1 645 ? -10.897 -15.497 37.886 1.00 79.31 645 THR A C 1
ATOM 5240 O O . THR A 1 645 ? -11.352 -14.651 37.118 1.00 79.31 645 THR A O 1
ATOM 5243 N N . SER A 1 646 ? -9.702 -15.392 38.474 1.00 79.88 646 SER A N 1
ATOM 5244 C CA . SER A 1 646 ? -8.829 -14.211 38.349 1.00 79.88 646 SER A CA 1
ATOM 5245 C C . SER A 1 646 ? -8.633 -13.751 36.891 1.00 79.88 646 SER A C 1
ATOM 5247 O O . SER A 1 646 ? -9.048 -12.647 36.539 1.00 79.88 646 SER A O 1
ATOM 5249 N N . LEU A 1 647 ? -8.169 -14.643 36.000 1.00 78.50 647 LEU A N 1
ATOM 5250 C CA . LEU A 1 647 ? -7.989 -14.342 34.570 1.00 78.50 647 LEU A CA 1
ATOM 5251 C C . LEU A 1 647 ? -9.276 -13.820 33.908 1.00 78.50 647 LEU A C 1
ATOM 5253 O O . LEU A 1 647 ? -9.267 -12.802 33.224 1.00 78.50 647 LEU A O 1
ATOM 5257 N N . GLY A 1 648 ? -10.407 -14.485 34.146 1.00 77.12 648 GLY A N 1
ATOM 5258 C CA . GLY A 1 648 ? -11.679 -14.066 33.561 1.00 77.12 648 GLY A CA 1
ATOM 5259 C C . GLY A 1 648 ? -12.211 -12.731 34.108 1.00 77.12 648 GLY A C 1
ATOM 5260 O O . GLY A 1 648 ? -12.806 -11.971 33.347 1.00 77.12 648 GLY A O 1
ATOM 5261 N N . LEU A 1 649 ? -11.993 -12.408 35.390 1.00 84.19 649 LEU A N 1
ATOM 5262 C CA . LEU A 1 649 ? -12.325 -11.084 35.936 1.00 84.19 649 LEU A CA 1
ATOM 5263 C C . LEU A 1 649 ? -11.438 -9.998 35.323 1.00 84.19 649 LEU A C 1
ATOM 5265 O O . LEU A 1 649 ? -11.940 -8.924 34.996 1.00 84.19 649 LEU A O 1
ATOM 5269 N N . PHE A 1 650 ? -10.147 -10.278 35.135 1.00 84.50 650 PHE A N 1
ATOM 5270 C CA . PHE A 1 650 ? -9.214 -9.346 34.507 1.00 84.50 650 PHE A CA 1
ATOM 5271 C C . PHE A 1 650 ? -9.636 -9.017 33.073 1.00 84.50 650 PHE A C 1
ATOM 5273 O O . PHE A 1 650 ? -9.878 -7.854 32.749 1.00 84.50 650 PHE A O 1
ATOM 5280 N N . GLU A 1 651 ? -9.843 -10.042 32.245 1.00 80.25 651 GLU A N 1
ATOM 5281 C CA . GLU A 1 651 ? -10.221 -9.865 30.842 1.00 80.25 651 GLU A CA 1
ATOM 5282 C C . GLU A 1 651 ? -11.610 -9.204 30.688 1.00 80.25 651 GLU A C 1
ATOM 5284 O O . GLU A 1 651 ? -11.806 -8.353 29.816 1.00 80.25 651 GLU A O 1
ATOM 5289 N N . ALA A 1 652 ? -12.572 -9.526 31.564 1.00 80.44 652 ALA A N 1
ATOM 5290 C CA . ALA A 1 652 ? -13.882 -8.869 31.587 1.00 80.44 652 ALA A CA 1
ATOM 5291 C C . A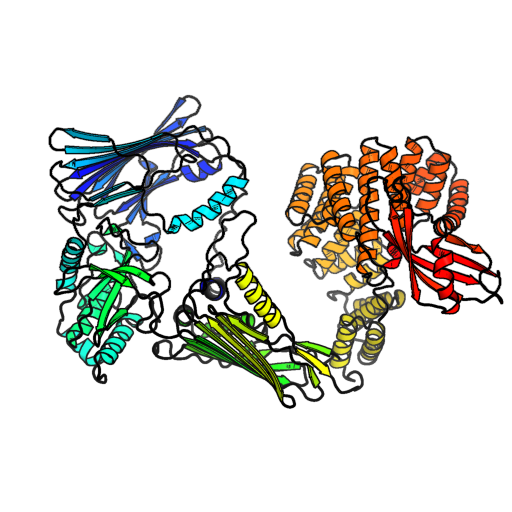LA A 1 652 ? -13.805 -7.398 32.036 1.00 80.44 652 ALA A C 1
ATOM 5293 O O . ALA A 1 652 ? -14.561 -6.559 31.538 1.00 80.44 652 ALA A O 1
ATOM 5294 N N . GLY A 1 653 ? -12.898 -7.079 32.962 1.00 87.62 653 GLY A N 1
ATOM 5295 C CA . GLY A 1 653 ? -12.629 -5.717 33.411 1.00 87.62 653 GLY A CA 1
ATOM 5296 C C . GLY A 1 653 ? -12.022 -4.854 32.307 1.00 87.62 653 GLY A C 1
ATOM 5297 O O . GLY A 1 653 ? -12.501 -3.746 32.062 1.00 87.62 653 GLY A O 1
ATOM 5298 N N . GLU A 1 654 ? -11.032 -5.381 31.582 1.00 85.50 654 GLU A N 1
ATOM 5299 C CA . GLU A 1 654 ? -10.466 -4.714 30.405 1.00 85.50 654 GLU A CA 1
ATOM 5300 C C . GLU A 1 654 ? -11.507 -4.491 29.307 1.00 85.50 654 GLU A C 1
ATOM 5302 O O . GLU A 1 654 ? -11.547 -3.430 28.687 1.00 85.50 654 GLU A O 1
ATOM 5307 N N . GLU A 1 655 ? -12.382 -5.467 29.072 1.00 81.75 655 GLU A N 1
ATOM 5308 C CA . GLU A 1 655 ? -13.439 -5.317 28.078 1.00 81.75 655 GLU A CA 1
ATOM 5309 C C . GLU A 1 655 ? -14.454 -4.245 28.470 1.00 81.75 655 GLU A C 1
ATOM 5311 O O . GLU A 1 655 ? -14.887 -3.452 27.635 1.00 81.75 655 GLU A O 1
ATOM 5316 N N . ALA A 1 656 ? -14.826 -4.180 29.746 1.00 80.88 656 ALA A N 1
ATOM 5317 C CA . ALA A 1 656 ? -15.688 -3.115 30.230 1.00 80.88 656 ALA A CA 1
ATOM 5318 C C . ALA A 1 656 ? -15.029 -1.731 30.071 1.00 80.88 656 ALA A C 1
ATOM 5320 O O . ALA A 1 656 ? -15.726 -0.783 29.710 1.00 80.88 656 ALA A O 1
ATOM 5321 N N . LEU A 1 657 ? -13.707 -1.617 30.252 1.00 82.31 657 LEU A N 1
ATOM 5322 C CA . LEU A 1 657 ? -12.950 -0.392 29.961 1.00 82.31 657 LEU A CA 1
ATOM 5323 C C . LEU A 1 657 ? -12.980 -0.028 28.470 1.00 82.31 657 LEU A C 1
ATOM 5325 O O . LEU A 1 657 ? -13.309 1.111 28.140 1.00 82.31 657 LEU A O 1
ATOM 5329 N N . ARG A 1 658 ? -12.700 -0.983 27.570 1.00 80.69 658 ARG A N 1
ATOM 5330 C CA . ARG A 1 658 ? -12.734 -0.761 26.108 1.00 80.69 658 ARG A CA 1
ATOM 5331 C C . ARG A 1 658 ? -14.124 -0.377 25.608 1.00 80.69 658 ARG A C 1
ATOM 5333 O O . ARG A 1 658 ? -14.253 0.502 24.765 1.00 80.69 658 ARG A O 1
ATOM 5340 N N . ALA A 1 659 ? -15.164 -0.996 26.163 1.00 74.31 659 ALA A N 1
ATOM 5341 C CA . ALA A 1 659 ? -16.560 -0.691 25.860 1.00 74.31 659 ALA A CA 1
ATOM 5342 C C . ALA A 1 659 ? -17.068 0.600 26.537 1.00 74.31 659 ALA A C 1
ATOM 5344 O O . ALA A 1 659 ? -18.270 0.864 26.510 1.00 74.31 659 ALA A O 1
ATOM 5345 N N . ASN A 1 660 ? -16.189 1.374 27.185 1.00 78.19 660 ASN A N 1
ATOM 5346 C CA . ASN A 1 660 ? -16.503 2.601 27.922 1.00 78.19 660 ASN A CA 1
ATOM 5347 C C . ASN A 1 660 ? -17.574 2.421 29.023 1.00 78.19 660 ASN A C 1
ATOM 5349 O O . ASN A 1 660 ? -18.266 3.358 29.424 1.00 78.19 660 ASN A O 1
ATOM 5353 N N . ARG A 1 661 ? -17.716 1.196 29.547 1.00 82.94 661 ARG A N 1
ATOM 5354 C CA . ARG A 1 661 ? -18.615 0.829 30.651 1.00 82.94 661 ARG A CA 1
ATOM 5355 C C . ARG A 1 661 ? -17.873 0.931 31.980 1.00 82.94 661 ARG A C 1
ATOM 5357 O O . ARG A 1 661 ? -17.713 -0.048 32.708 1.00 82.94 661 ARG A O 1
ATOM 5364 N N . SER A 1 662 ? -17.432 2.139 32.318 1.00 83.69 662 SER A N 1
ATOM 5365 C CA . SER A 1 662 ? -16.526 2.396 33.448 1.00 83.69 662 SER A CA 1
ATOM 5366 C C . SER A 1 662 ? -17.076 1.920 34.799 1.00 83.69 662 SER A C 1
ATOM 5368 O O . SER A 1 662 ? -16.322 1.440 35.638 1.00 83.69 662 SER A O 1
ATOM 5370 N N . LYS A 1 663 ? -18.398 1.990 35.018 1.00 85.62 663 LYS A N 1
ATOM 5371 C CA . LYS A 1 663 ? -19.033 1.497 36.258 1.00 85.62 663 LYS A CA 1
ATOM 5372 C C . LYS A 1 663 ? -18.975 -0.030 36.381 1.00 85.62 663 LYS A C 1
ATOM 5374 O O . LYS A 1 663 ? -18.672 -0.537 37.460 1.00 85.62 663 LYS A O 1
ATOM 5379 N N . ASP A 1 664 ? -19.217 -0.742 35.281 1.00 83.88 664 ASP A N 1
ATOM 5380 C CA . ASP A 1 664 ? -19.109 -2.203 35.231 1.00 83.88 664 ASP A CA 1
ATOM 5381 C C . ASP A 1 664 ? -17.651 -2.624 35.438 1.00 83.88 664 ASP A C 1
ATOM 5383 O O . ASP A 1 664 ? -17.376 -3.513 36.242 1.00 83.88 664 ASP A O 1
ATOM 5387 N N . ALA A 1 665 ? -16.713 -1.932 34.777 1.00 90.31 665 ALA A N 1
ATOM 5388 C CA . ALA A 1 665 ? -15.279 -2.164 34.926 1.00 90.31 665 ALA A CA 1
ATOM 5389 C C . ALA A 1 665 ? -14.833 -2.025 36.385 1.00 90.31 665 ALA A C 1
ATOM 5391 O O . ALA A 1 665 ? -14.185 -2.928 36.908 1.00 90.31 665 ALA A O 1
ATOM 5392 N N . VAL A 1 666 ? -15.248 -0.951 37.074 1.00 93.44 666 VAL A N 1
ATOM 5393 C CA . VAL A 1 666 ? -14.974 -0.771 38.509 1.00 93.44 666 VAL A CA 1
ATOM 5394 C C . VAL A 1 666 ? -15.518 -1.949 39.317 1.00 93.44 666 VAL A C 1
ATOM 5396 O O . VAL A 1 666 ? -14.801 -2.485 40.156 1.00 93.44 666 VAL A O 1
ATOM 5399 N N . SER A 1 667 ? -16.760 -2.380 39.078 1.00 90.62 667 SER A N 1
ATOM 5400 C CA . SER A 1 667 ? -17.351 -3.499 39.826 1.00 90.62 667 SER A CA 1
ATOM 5401 C C . SER A 1 667 ? -16.604 -4.818 39.609 1.00 90.62 667 SER A C 1
ATOM 5403 O O . SER A 1 667 ? -16.433 -5.581 40.558 1.00 90.62 667 SER A O 1
ATOM 5405 N N . ILE A 1 668 ? -16.188 -5.105 38.375 1.00 89.94 668 ILE A N 1
ATOM 5406 C CA . ILE A 1 668 ? -15.504 -6.352 38.011 1.00 89.94 668 ILE A CA 1
ATOM 5407 C C . ILE A 1 668 ? -14.071 -6.354 38.558 1.00 89.94 668 ILE A C 1
ATOM 5409 O O . ILE A 1 668 ? -13.659 -7.314 39.207 1.00 89.94 668 ILE A O 1
ATOM 5413 N N . LEU A 1 669 ? -13.330 -5.264 38.348 1.00 94.25 669 LEU A N 1
ATOM 5414 C CA . LEU A 1 669 ? -11.931 -5.143 38.760 1.00 94.25 669 LEU A CA 1
ATOM 5415 C C . LEU A 1 669 ? -11.780 -5.014 40.280 1.00 94.25 669 LEU A C 1
ATOM 5417 O O . LEU A 1 669 ? -10.795 -5.501 40.823 1.00 94.25 669 LEU A O 1
ATOM 5421 N N . LYS A 1 670 ? -12.775 -4.458 40.991 1.00 95.50 670 LYS A N 1
ATOM 5422 C CA . LYS A 1 670 ? -12.848 -4.541 42.462 1.00 95.50 670 LYS A CA 1
ATOM 5423 C C . LYS A 1 670 ? -12.864 -5.986 42.943 1.00 95.50 670 LYS A C 1
ATOM 5425 O O . LYS A 1 670 ? -12.069 -6.361 43.794 1.00 95.50 670 LYS A O 1
ATOM 5430 N N . ARG A 1 671 ? -13.727 -6.810 42.348 1.00 92.62 671 ARG A N 1
ATOM 5431 C CA . ARG A 1 671 ? -13.811 -8.233 42.686 1.00 92.62 671 ARG A CA 1
ATOM 5432 C C . ARG A 1 671 ? -12.507 -8.968 42.365 1.00 92.62 671 ARG A C 1
ATOM 5434 O O . ARG A 1 671 ? -12.142 -9.880 43.097 1.00 92.62 671 ARG A O 1
ATOM 5441 N N . LEU A 1 672 ? -11.797 -8.566 41.305 1.00 93.31 672 LEU A N 1
ATOM 5442 C CA . LEU A 1 672 ? -10.475 -9.110 40.984 1.00 93.31 672 LEU A CA 1
ATOM 5443 C C . LEU A 1 672 ? -9.448 -8.790 42.071 1.00 93.31 672 LEU A C 1
ATOM 5445 O O . LEU A 1 672 ? -8.799 -9.709 42.554 1.00 93.31 672 LEU A O 1
ATOM 5449 N N . VAL A 1 673 ? -9.318 -7.525 42.481 1.00 94.81 673 VAL A N 1
ATOM 5450 C CA . VAL A 1 673 ? -8.344 -7.149 43.522 1.00 94.81 673 VAL A CA 1
ATOM 5451 C C . VAL A 1 673 ? -8.730 -7.667 44.912 1.00 94.81 673 VAL A C 1
ATOM 5453 O O . VAL A 1 673 ? -7.867 -7.807 45.770 1.00 94.81 673 VAL A O 1
ATOM 5456 N N . GLU A 1 674 ? -10.007 -7.976 45.155 1.00 93.25 674 GLU A N 1
ATOM 5457 C CA . GLU A 1 674 ? -10.454 -8.684 46.364 1.00 93.25 674 GLU A CA 1
ATOM 5458 C C . GLU A 1 674 ? -10.085 -10.175 46.329 1.00 93.25 674 GLU A C 1
ATOM 5460 O O . GLU A 1 674 ? -9.721 -10.743 47.359 1.00 93.25 674 GLU A O 1
ATOM 5465 N N . LEU A 1 675 ? -10.175 -10.810 45.155 1.00 90.81 675 LEU A N 1
ATOM 5466 C CA . LEU A 1 675 ? -9.824 -12.216 44.952 1.00 90.81 675 LEU A CA 1
ATOM 5467 C C . LEU A 1 675 ? -8.305 -12.436 44.952 1.00 90.81 675 LEU A C 1
ATOM 5469 O O . LEU A 1 675 ? -7.822 -13.395 45.549 1.00 90.81 675 LEU A O 1
ATOM 5473 N N . GLU A 1 676 ? -7.566 -11.558 44.278 1.00 91.62 676 GLU A N 1
ATOM 5474 C CA . GLU A 1 676 ? -6.115 -11.617 44.128 1.00 91.62 676 GLU A CA 1
ATOM 5475 C C . GLU A 1 676 ? -5.504 -10.219 44.352 1.00 91.62 676 GLU A C 1
ATOM 5477 O O . GLU A 1 676 ? -5.229 -9.482 43.400 1.00 91.62 676 GLU A O 1
ATOM 5482 N N . PRO A 1 677 ? -5.282 -9.829 45.624 1.00 92.50 677 PRO A N 1
ATOM 5483 C CA . PRO A 1 677 ? -4.769 -8.502 45.972 1.00 92.50 677 PRO A CA 1
ATOM 5484 C C . PRO A 1 677 ? -3.384 -8.178 45.407 1.00 92.50 677 PRO A C 1
ATOM 5486 O O . PRO A 1 677 ? -3.042 -7.003 45.301 1.00 92.50 677 PRO A O 1
ATOM 5489 N N . GLU A 1 678 ? -2.599 -9.193 45.048 1.00 90.88 678 GLU A N 1
ATOM 5490 C CA . GLU A 1 678 ? -1.252 -9.063 44.479 1.00 90.88 678 GLU A CA 1
ATOM 5491 C C . GLU A 1 678 ? -1.228 -9.273 42.951 1.00 90.88 678 GLU A C 1
ATOM 5493 O O . GLU A 1 678 ? -0.153 -9.418 42.371 1.00 90.88 678 GLU A O 1
ATOM 5498 N N . HIS A 1 679 ? -2.389 -9.279 42.277 1.00 91.25 679 HIS A N 1
ATOM 5499 C CA . HIS A 1 679 ? -2.451 -9.486 40.827 1.00 91.25 679 HIS A CA 1
ATOM 5500 C C . HIS A 1 679 ? -1.607 -8.427 40.080 1.00 91.25 679 HIS A C 1
ATOM 5502 O O . HIS A 1 679 ? -1.835 -7.227 40.287 1.00 91.25 679 HIS A O 1
ATOM 5508 N N . PRO A 1 680 ? -0.701 -8.826 39.160 1.00 83.88 680 PRO A N 1
ATOM 5509 C CA . PRO A 1 680 ? 0.327 -7.941 38.600 1.00 83.88 680 PRO A CA 1
ATOM 5510 C C . PRO A 1 680 ? -0.172 -6.669 37.907 1.00 83.88 680 PRO A C 1
ATOM 5512 O O . PRO A 1 680 ? 0.570 -5.694 37.863 1.00 83.88 680 PRO A O 1
ATOM 5515 N N . GLU A 1 681 ? -1.401 -6.665 37.380 1.00 90.50 681 GLU A N 1
ATOM 5516 C CA . GLU A 1 681 ? -1.969 -5.539 36.612 1.00 90.50 681 GLU A CA 1
ATOM 5517 C C . GLU A 1 681 ? -3.324 -5.014 37.132 1.00 90.50 681 GLU A C 1
ATOM 5519 O O . GLU A 1 681 ? -3.866 -4.034 36.611 1.00 90.50 681 GLU A O 1
ATOM 5524 N N . ALA A 1 682 ? -3.934 -5.672 38.126 1.00 93.06 682 ALA A N 1
ATOM 5525 C CA . ALA A 1 682 ? -5.354 -5.448 38.430 1.00 93.06 682 ALA A CA 1
ATOM 5526 C C . ALA A 1 682 ? -5.610 -4.062 39.030 1.00 93.06 682 ALA A C 1
ATOM 5528 O O . ALA A 1 682 ? -6.596 -3.407 38.687 1.00 93.06 682 ALA A O 1
ATOM 5529 N N . TRP A 1 683 ? -4.704 -3.601 39.893 1.00 96.56 683 TRP A N 1
ATOM 5530 C CA . TRP A 1 683 ? -4.796 -2.288 40.523 1.00 96.56 683 TRP A CA 1
ATOM 5531 C C . TRP A 1 683 ? -4.625 -1.155 39.509 1.00 96.56 683 TRP A C 1
ATOM 5533 O O . TRP A 1 683 ? -5.358 -0.171 39.586 1.00 96.56 683 TRP A O 1
ATOM 5543 N N . ASN A 1 684 ? -3.753 -1.315 38.505 1.00 95.56 684 ASN A N 1
ATOM 5544 C CA . ASN A 1 684 ? -3.643 -0.359 37.403 1.00 95.56 684 ASN A CA 1
ATOM 5545 C C . ASN A 1 684 ? -4.959 -0.242 36.621 1.00 95.56 684 ASN A C 1
ATOM 5547 O O . ASN A 1 684 ? -5.480 0.857 36.442 1.00 95.56 684 ASN A O 1
ATOM 5551 N N . LYS A 1 685 ? -5.530 -1.373 36.187 1.00 95.94 685 LYS A N 1
ATOM 5552 C CA . LYS A 1 685 ? -6.797 -1.376 35.436 1.00 95.94 685 LYS A CA 1
ATOM 5553 C C . LYS A 1 685 ? -7.948 -0.825 36.274 1.00 95.94 685 LYS A C 1
ATOM 5555 O O . LYS A 1 685 ? -8.798 -0.101 35.760 1.00 95.94 685 LYS A O 1
ATOM 5560 N N . LEU A 1 686 ? -7.979 -1.127 37.574 1.00 96.69 686 LEU A N 1
ATOM 5561 C CA . LEU A 1 686 ? -8.971 -0.562 38.486 1.00 96.69 686 LEU A CA 1
ATOM 5562 C C . LEU A 1 686 ? -8.817 0.963 38.607 1.00 96.69 686 LEU A C 1
ATOM 5564 O O . LEU A 1 686 ? -9.821 1.675 38.601 1.00 96.69 686 LEU A O 1
ATOM 5568 N N . GLY A 1 687 ? -7.582 1.467 38.659 1.00 95.56 687 GLY A N 1
ATOM 5569 C CA . GLY A 1 687 ? -7.288 2.899 38.620 1.00 95.56 687 GLY A CA 1
ATOM 5570 C C . GLY A 1 687 ? -7.784 3.571 37.339 1.00 95.56 687 GLY A C 1
ATOM 5571 O O . GLY A 1 687 ? -8.461 4.597 37.413 1.00 95.56 687 GLY A O 1
ATOM 5572 N N . GLU A 1 688 ? -7.551 2.957 36.174 1.00 94.75 688 GLU A N 1
ATOM 5573 C CA . GLU A 1 688 ? -8.098 3.415 34.885 1.00 94.75 688 GLU A CA 1
ATOM 5574 C C . GLU A 1 688 ? -9.637 3.454 34.910 1.00 94.75 688 GLU A C 1
ATOM 5576 O O . GLU A 1 688 ? -10.253 4.438 34.495 1.00 94.75 688 GLU A O 1
ATOM 5581 N N . ALA A 1 689 ? -10.280 2.428 35.477 1.00 93.94 689 ALA A N 1
ATOM 5582 C CA . ALA A 1 689 ? -11.738 2.364 35.597 1.00 93.94 689 ALA A CA 1
ATOM 5583 C C . ALA A 1 689 ? -12.297 3.456 36.516 1.00 93.94 689 ALA A C 1
ATOM 5585 O O . ALA A 1 689 ? -13.315 4.090 36.206 1.00 93.94 689 ALA A O 1
ATOM 5586 N N . TYR A 1 690 ? -11.623 3.726 37.635 1.00 94.88 690 TYR A N 1
ATOM 5587 C CA . TYR A 1 690 ? -11.973 4.841 38.504 1.00 94.88 690 TYR A CA 1
ATOM 5588 C C . TYR A 1 690 ? -11.815 6.182 37.798 1.00 94.88 690 TYR A C 1
ATOM 5590 O O . TYR A 1 690 ? -12.734 6.999 37.866 1.00 94.88 690 TYR A O 1
ATOM 5598 N N . LEU A 1 691 ? -10.721 6.376 37.061 1.00 88.62 691 LEU A N 1
ATOM 5599 C CA . LEU A 1 691 ? -10.477 7.592 36.296 1.00 88.62 691 LEU A CA 1
ATOM 5600 C C . LEU A 1 691 ? -11.584 7.833 35.260 1.00 88.62 691 LEU A C 1
ATOM 5602 O O . LEU A 1 691 ? -12.212 8.891 35.274 1.00 88.62 691 LEU A O 1
ATOM 5606 N N . HIS A 1 692 ? -11.911 6.830 34.438 1.00 85.81 692 HIS A N 1
ATOM 5607 C CA . HIS A 1 692 ? -12.984 6.924 33.438 1.00 85.81 692 HIS A CA 1
ATOM 5608 C C . HIS A 1 692 ? -14.388 7.060 34.048 1.00 85.81 692 HIS A C 1
ATOM 5610 O O . HIS A 1 692 ? -15.319 7.491 33.370 1.00 85.81 692 HIS A O 1
ATOM 5616 N N . SER A 1 693 ? -14.578 6.686 35.316 1.00 84.94 693 SER A N 1
ATOM 5617 C CA . SER A 1 693 ? -15.839 6.891 36.045 1.00 84.94 693 SER A CA 1
ATOM 5618 C C . SER A 1 693 ? -15.887 8.206 36.839 1.00 84.94 693 SER A C 1
ATOM 5620 O O . SER A 1 693 ? -16.873 8.459 37.532 1.00 84.94 693 SER A O 1
ATOM 5622 N N . GLY A 1 694 ? -14.845 9.043 36.747 1.00 83.88 694 GLY A N 1
ATOM 5623 C CA . GLY A 1 694 ? -14.739 10.328 37.446 1.00 83.88 694 GLY A CA 1
ATOM 5624 C C . GLY A 1 694 ? -14.377 10.222 38.932 1.00 83.88 694 GLY A C 1
ATOM 5625 O O . GLY A 1 694 ? -14.400 11.223 39.647 1.00 83.88 694 GLY A O 1
ATOM 5626 N N . GLN A 1 695 ? -14.026 9.033 39.422 1.00 90.50 695 GLN A N 1
ATOM 5627 C CA . GLN A 1 695 ? -13.631 8.782 40.811 1.00 90.50 695 GLN A CA 1
ATOM 5628 C C . GLN A 1 695 ? -12.129 9.052 41.003 1.00 90.50 695 GLN A C 1
ATOM 5630 O O . GLN A 1 695 ? -11.346 8.148 41.283 1.00 90.50 695 GLN A O 1
ATOM 5635 N N . ILE A 1 696 ? -11.730 10.316 40.841 1.00 87.94 696 ILE A N 1
ATOM 5636 C CA . ILE A 1 696 ? -10.323 10.748 40.751 1.00 87.94 696 ILE A CA 1
ATOM 5637 C C . ILE A 1 696 ? -9.469 10.304 41.951 1.00 87.94 696 ILE A C 1
ATOM 5639 O O . ILE A 1 696 ? -8.366 9.796 41.764 1.00 87.94 696 ILE A O 1
ATOM 5643 N N . GLN A 1 697 ? -9.985 10.436 43.177 1.00 91.62 697 GLN A N 1
ATOM 5644 C CA . GLN A 1 697 ? -9.243 10.055 44.385 1.00 91.62 697 GLN A CA 1
ATOM 5645 C C . GLN A 1 697 ? -9.005 8.539 44.471 1.00 91.62 697 GLN A C 1
ATOM 5647 O O . GLN A 1 697 ? -7.900 8.101 44.779 1.00 91.62 697 GLN A O 1
ATOM 5652 N N . MET A 1 698 ? -10.015 7.737 44.124 1.00 94.19 698 MET A N 1
ATOM 5653 C CA . MET A 1 698 ? -9.900 6.274 44.106 1.00 94.19 698 MET A CA 1
ATOM 5654 C C . MET A 1 698 ? -8.927 5.793 43.022 1.00 94.19 698 MET A C 1
ATOM 5656 O O . MET A 1 698 ? -8.268 4.770 43.196 1.00 94.19 698 MET A O 1
ATOM 5660 N N . ALA A 1 699 ? -8.823 6.528 41.908 1.00 94.94 699 ALA A N 1
ATOM 5661 C CA . ALA A 1 699 ? -7.851 6.240 40.859 1.00 94.94 699 ALA A CA 1
ATOM 5662 C C . ALA A 1 699 ? -6.411 6.403 41.368 1.00 94.94 699 ALA A C 1
ATOM 5664 O O . ALA A 1 699 ? -5.606 5.495 41.175 1.00 94.94 699 ALA A O 1
ATOM 5665 N N . LEU A 1 700 ? -6.108 7.506 42.073 1.00 94.50 700 LEU A N 1
ATOM 5666 C CA . LEU A 1 700 ? -4.795 7.717 42.700 1.00 94.50 700 LEU A CA 1
ATOM 5667 C C . LEU A 1 700 ? -4.444 6.580 43.660 1.00 94.50 700 LEU A C 1
ATOM 5669 O O . LEU A 1 700 ? -3.381 5.986 43.530 1.00 94.50 700 LEU A O 1
ATOM 5673 N N . GLU A 1 701 ? -5.363 6.222 44.560 1.00 96.00 701 GLU A N 1
ATOM 5674 C CA . GLU A 1 701 ? -5.144 5.138 45.524 1.00 96.00 701 GLU A CA 1
ATOM 5675 C C . GLU A 1 701 ? -4.869 3.795 44.835 1.00 96.00 701 GLU A C 1
ATOM 5677 O O . GLU A 1 701 ? -3.986 3.049 45.257 1.00 96.00 701 GLU A O 1
ATOM 5682 N N . ALA A 1 702 ? -5.592 3.481 43.758 1.00 96.00 702 ALA A N 1
ATOM 5683 C CA . ALA A 1 702 ? -5.378 2.255 42.999 1.00 96.00 702 ALA A CA 1
ATOM 5684 C C . ALA A 1 702 ? -4.020 2.252 42.271 1.00 96.00 702 ALA A C 1
ATOM 5686 O O . ALA A 1 702 ? -3.308 1.247 42.319 1.00 96.00 702 ALA A O 1
ATOM 5687 N N . PHE A 1 703 ? -3.608 3.370 41.664 1.00 96.94 703 PHE A N 1
ATOM 5688 C CA . PHE A 1 703 ? -2.278 3.481 41.055 1.00 96.94 703 PHE A CA 1
ATOM 5689 C C . PHE A 1 703 ? -1.153 3.428 42.096 1.00 96.94 703 PHE A C 1
ATOM 5691 O O . PHE A 1 703 ? -0.148 2.759 41.866 1.00 96.94 703 PHE A O 1
ATOM 5698 N N . ASP A 1 704 ? -1.332 4.041 43.268 1.00 96.75 704 ASP A N 1
ATOM 5699 C CA . ASP A 1 704 ? -0.380 3.955 44.380 1.00 96.75 704 ASP A CA 1
ATOM 5700 C C . ASP A 1 704 ? -0.217 2.512 44.867 1.00 96.75 704 ASP A C 1
ATOM 5702 O O . ASP A 1 704 ? 0.902 2.058 45.115 1.00 96.75 704 ASP A O 1
ATOM 5706 N N . ARG A 1 705 ? -1.319 1.755 44.949 1.00 96.31 705 ARG A N 1
ATOM 5707 C CA . ARG A 1 705 ? -1.278 0.320 45.262 1.00 96.31 705 ARG A CA 1
ATOM 5708 C C . ARG A 1 705 ? -0.544 -0.479 44.196 1.00 96.31 705 ARG A C 1
ATOM 5710 O O . ARG A 1 705 ? 0.299 -1.299 44.550 1.00 96.31 705 ARG A O 1
ATOM 5717 N N . GLN A 1 706 ? -0.797 -0.210 42.917 1.00 96.56 706 GLN A N 1
ATOM 5718 C CA . GLN A 1 706 ? -0.073 -0.855 41.823 1.00 96.56 706 GLN A CA 1
ATOM 5719 C C . GLN A 1 706 ? 1.437 -0.590 41.897 1.00 96.56 706 GLN A C 1
ATOM 5721 O O . GLN A 1 706 ? 2.228 -1.516 41.727 1.00 96.56 706 GLN A O 1
ATOM 5726 N N . ILE A 1 707 ? 1.839 0.656 42.156 1.00 95.44 707 ILE A N 1
ATOM 5727 C CA . ILE A 1 707 ? 3.248 1.058 42.265 1.00 95.44 707 ILE A CA 1
ATOM 5728 C C . ILE A 1 707 ? 3.903 0.421 43.496 1.00 95.44 707 ILE A C 1
ATOM 5730 O O . ILE A 1 707 ? 5.053 -0.004 43.426 1.00 95.44 707 ILE A O 1
ATOM 5734 N N . ALA A 1 708 ? 3.179 0.313 44.614 1.00 95.19 708 ALA A N 1
ATOM 5735 C CA . ALA A 1 708 ? 3.670 -0.365 45.812 1.00 95.19 708 ALA A CA 1
ATOM 5736 C C . ALA A 1 708 ? 3.894 -1.872 45.589 1.00 95.19 708 ALA A C 1
ATOM 5738 O O . ALA A 1 708 ? 4.838 -2.429 46.145 1.00 95.19 708 ALA A O 1
ATOM 5739 N N . LEU A 1 709 ? 3.050 -2.519 44.775 1.00 90.56 709 LEU A N 1
ATOM 5740 C CA . LEU A 1 709 ? 3.201 -3.928 44.393 1.00 90.56 709 LEU A CA 1
ATOM 5741 C C . LEU A 1 709 ? 4.328 -4.134 43.374 1.00 90.56 709 LEU A C 1
ATOM 5743 O O . LEU A 1 709 ? 5.130 -5.053 43.517 1.00 90.56 709 LEU A O 1
ATOM 5747 N N . ASN A 1 710 ? 4.397 -3.281 42.351 1.00 87.69 710 ASN A N 1
ATOM 5748 C CA . ASN A 1 710 ? 5.423 -3.328 41.316 1.00 87.69 710 ASN A CA 1
ATOM 5749 C C . ASN A 1 710 ? 5.934 -1.912 40.978 1.00 87.69 710 ASN A C 1
ATOM 5751 O O . ASN A 1 710 ? 5.351 -1.232 40.124 1.00 87.69 710 ASN A O 1
ATOM 5755 N N . PRO A 1 711 ? 7.073 -1.496 41.566 1.00 90.62 711 PRO A N 1
ATOM 5756 C CA . PRO A 1 711 ? 7.715 -0.212 41.274 1.00 90.62 711 PRO A CA 1
ATOM 5757 C C . PRO A 1 711 ? 8.240 -0.056 39.837 1.00 90.62 711 PRO A C 1
ATOM 5759 O O . PRO A 1 711 ? 8.715 1.019 39.481 1.00 90.62 711 PRO A O 1
ATOM 5762 N N . TYR A 1 712 ? 8.189 -1.108 39.017 1.00 86.62 712 TYR A N 1
ATOM 5763 C CA . TYR A 1 712 ? 8.611 -1.115 37.613 1.00 86.62 712 TYR A CA 1
ATOM 5764 C C . TYR A 1 712 ? 7.445 -1.421 36.656 1.00 86.62 712 TYR A C 1
ATOM 5766 O O . TYR A 1 712 ? 7.670 -1.829 35.520 1.00 86.62 712 TYR A O 1
ATOM 5774 N N . HIS A 1 713 ? 6.191 -1.257 37.097 1.00 88.38 713 HIS A N 1
ATOM 5775 C CA . HIS A 1 713 ? 5.017 -1.507 36.257 1.00 88.38 713 HIS A CA 1
ATOM 5776 C C . HIS A 1 713 ? 5.001 -0.598 35.016 1.00 88.38 713 HIS A C 1
ATOM 5778 O O . HIS A 1 713 ? 5.155 0.619 35.123 1.00 88.38 713 HIS A O 1
ATOM 5784 N N . GLU A 1 714 ? 4.727 -1.175 33.844 1.00 84.75 714 GLU A N 1
ATOM 5785 C CA . GLU A 1 714 ? 4.945 -0.524 32.543 1.00 84.75 714 GLU A CA 1
ATOM 5786 C C . GLU A 1 714 ? 4.007 0.650 32.216 1.00 84.75 714 GLU A C 1
ATOM 5788 O O . GLU A 1 714 ? 4.210 1.316 31.203 1.00 84.75 714 GLU A O 1
ATOM 5793 N N . ALA A 1 715 ? 2.988 0.922 33.032 1.00 89.44 715 ALA A N 1
ATOM 5794 C CA . ALA A 1 715 ? 2.035 2.012 32.784 1.00 89.44 715 ALA A CA 1
ATOM 5795 C C . ALA A 1 715 ? 1.568 2.778 34.034 1.00 89.44 715 ALA A C 1
ATOM 5797 O O . ALA A 1 715 ? 0.850 3.769 33.906 1.00 89.44 715 ALA A O 1
ATOM 5798 N N . ALA A 1 716 ? 1.935 2.338 35.245 1.00 91.69 716 ALA A N 1
ATOM 5799 C CA . ALA A 1 716 ? 1.283 2.837 36.463 1.00 91.69 716 ALA A CA 1
ATOM 5800 C C . ALA A 1 716 ? 1.655 4.296 36.751 1.00 91.69 716 ALA A C 1
ATOM 5802 O O . ALA A 1 716 ? 0.788 5.108 37.073 1.00 91.69 716 ALA A O 1
ATOM 5803 N N . TYR A 1 717 ? 2.932 4.641 36.565 1.00 94.69 717 TYR A N 1
ATOM 5804 C CA . TYR A 1 717 ? 3.409 6.012 36.704 1.00 94.69 717 TYR A CA 1
ATOM 5805 C C . TYR A 1 717 ? 2.804 6.929 35.641 1.00 94.69 717 TYR A C 1
ATOM 5807 O O . TYR A 1 717 ? 2.328 8.003 35.987 1.00 94.69 717 TYR A O 1
ATOM 5815 N N . ARG A 1 718 ? 2.721 6.498 34.373 1.00 95.00 718 ARG A N 1
ATOM 5816 C CA . ARG A 1 718 ? 2.040 7.277 33.321 1.00 95.00 718 ARG A CA 1
ATOM 5817 C C . ARG A 1 718 ? 0.592 7.587 33.683 1.00 95.00 718 ARG A C 1
ATOM 5819 O O . ARG A 1 718 ? 0.142 8.722 33.551 1.00 95.00 718 ARG A O 1
ATOM 5826 N N . ASN A 1 719 ? -0.139 6.570 34.125 1.00 93.81 719 ASN A N 1
ATOM 5827 C CA . ASN A 1 719 ? -1.552 6.706 34.433 1.00 93.81 719 ASN A CA 1
ATOM 5828 C C . ASN A 1 719 ? -1.765 7.602 35.665 1.00 93.81 719 ASN A C 1
ATOM 5830 O O . ASN A 1 719 ? -2.627 8.479 35.638 1.00 93.81 719 ASN A O 1
ATOM 5834 N N . ARG A 1 720 ? -0.934 7.477 36.710 1.00 96.38 720 ARG A N 1
ATOM 5835 C CA . ARG A 1 720 ? -0.965 8.390 37.866 1.00 96.38 720 ARG A CA 1
ATOM 5836 C C . ARG A 1 720 ? -0.574 9.821 37.486 1.00 96.38 720 ARG A C 1
ATOM 5838 O O . ARG A 1 720 ? -1.243 10.762 37.914 1.00 96.38 720 ARG A O 1
ATOM 5845 N N . ALA A 1 721 ? 0.426 9.989 36.621 1.00 94.62 721 ALA A N 1
ATOM 5846 C CA . ALA A 1 721 ? 0.820 11.286 36.079 1.00 94.62 721 ALA A CA 1
ATOM 5847 C C . ALA A 1 721 ? -0.344 11.970 35.356 1.00 94.62 721 ALA A C 1
ATOM 5849 O O . ALA A 1 721 ? -0.588 13.151 35.585 1.00 94.62 721 ALA A O 1
ATOM 5850 N N . GLN A 1 722 ? -1.118 11.229 34.556 1.00 90.50 722 GLN A N 1
ATOM 5851 C CA . GLN A 1 722 ? -2.318 11.750 33.901 1.00 90.50 722 GLN A CA 1
ATOM 5852 C C . GLN A 1 722 ? -3.341 12.267 34.922 1.00 90.50 722 GLN A C 1
ATOM 5854 O O . GLN A 1 722 ? -3.917 13.341 34.735 1.00 90.50 722 GLN A O 1
ATOM 5859 N N . VAL A 1 723 ? -3.534 11.552 36.036 1.00 91.75 723 VAL A N 1
ATOM 5860 C CA . VAL A 1 723 ? -4.400 12.021 37.127 1.00 91.75 723 VAL A CA 1
ATOM 5861 C C . VAL A 1 723 ? -3.846 13.292 37.774 1.00 91.75 723 VAL A C 1
ATOM 5863 O O . VAL A 1 723 ? -4.592 14.247 37.994 1.00 91.75 723 VAL A O 1
ATOM 5866 N N . HIS A 1 724 ? -2.539 13.356 38.030 1.00 91.75 724 HIS A N 1
ATOM 5867 C CA . HIS A 1 724 ? -1.894 14.567 38.535 1.00 91.75 724 HIS A CA 1
ATOM 5868 C C . HIS A 1 724 ? -2.006 15.747 37.561 1.00 91.75 724 HIS A C 1
ATOM 5870 O O . HIS A 1 724 ? -2.254 16.865 38.012 1.00 91.75 724 HIS A O 1
ATOM 5876 N N . SER A 1 725 ? -1.921 15.519 36.247 1.00 83.38 725 SER A N 1
ATOM 5877 C CA . SER A 1 725 ? -2.174 16.540 35.226 1.00 83.38 725 SER A CA 1
ATOM 5878 C C . SER A 1 725 ? -3.617 17.053 35.283 1.00 83.38 725 SER A C 1
ATOM 5880 O O . SER A 1 725 ? -3.828 18.264 35.250 1.00 83.38 725 SER A O 1
ATOM 5882 N N . ILE A 1 726 ? -4.611 16.169 35.450 1.00 82.19 726 ILE A N 1
ATOM 5883 C CA . ILE A 1 726 ? -6.027 16.558 35.615 1.00 82.19 726 ILE A CA 1
ATOM 5884 C C . ILE A 1 726 ? -6.222 17.415 36.873 1.00 82.19 726 ILE A C 1
ATOM 5886 O O . ILE A 1 726 ? -6.953 18.405 36.845 1.00 82.19 726 ILE A O 1
ATOM 5890 N N . LEU A 1 727 ? -5.531 17.072 37.962 1.00 86.38 727 LEU A N 1
ATOM 5891 C CA . LEU A 1 727 ? -5.531 17.834 39.214 1.00 86.38 727 LEU A CA 1
ATOM 5892 C C . LEU A 1 727 ? -4.671 19.108 39.164 1.00 86.38 727 LEU A C 1
ATOM 5894 O O . LEU A 1 727 ? -4.610 19.825 40.159 1.00 86.38 727 LEU A O 1
ATOM 5898 N N . ARG A 1 728 ? -4.021 19.405 38.029 1.00 83.56 728 ARG A N 1
ATOM 5899 C CA . ARG A 1 728 ? -3.063 20.512 37.851 1.00 83.56 728 ARG A CA 1
ATOM 5900 C C . ARG A 1 728 ? -1.853 20.461 38.790 1.00 83.56 728 ARG A C 1
ATOM 5902 O O . ARG A 1 728 ? -1.172 21.461 39.001 1.00 83.56 728 ARG A O 1
ATOM 5909 N N . ASN A 1 729 ? -1.527 19.280 39.304 1.00 91.06 729 ASN A N 1
ATOM 5910 C CA . ASN A 1 729 ? -0.311 19.027 40.070 1.00 91.06 729 ASN A CA 1
ATOM 5911 C C . ASN A 1 729 ? 0.846 18.723 39.105 1.00 91.06 729 ASN A C 1
ATOM 5913 O O . ASN A 1 729 ? 1.366 17.607 39.075 1.00 91.06 729 ASN A O 1
ATOM 5917 N N . HIS A 1 730 ? 1.231 19.705 38.283 1.00 89.75 730 HIS A N 1
ATOM 5918 C CA . HIS A 1 730 ? 2.155 19.504 37.156 1.00 89.75 730 HIS A CA 1
ATOM 5919 C C . HIS A 1 730 ? 3.516 18.938 37.582 1.00 89.75 730 HIS A C 1
ATOM 5921 O O . HIS A 1 730 ? 4.035 18.042 36.926 1.00 89.75 730 HIS A O 1
ATOM 5927 N N . GLN A 1 731 ? 4.054 19.369 38.727 1.00 92.56 731 GLN A N 1
ATOM 5928 C CA . GLN A 1 731 ? 5.340 18.874 39.235 1.00 92.56 731 GLN A CA 1
ATOM 5929 C C . GLN A 1 731 ? 5.303 17.383 39.605 1.00 92.56 731 GLN A C 1
ATOM 5931 O O . GLN A 1 731 ? 6.242 16.648 39.307 1.00 92.56 731 GLN A O 1
ATOM 5936 N N . ALA A 1 732 ? 4.200 16.913 40.198 1.00 93.88 732 ALA A N 1
ATOM 5937 C CA . ALA A 1 732 ? 4.015 15.491 40.486 1.00 93.88 732 ALA A CA 1
ATOM 5938 C C . ALA A 1 732 ? 3.855 14.678 39.190 1.00 93.88 732 ALA A C 1
ATOM 5940 O O . ALA A 1 732 ? 4.459 13.618 39.049 1.00 93.88 732 ALA A O 1
ATOM 5941 N N . ALA A 1 733 ? 3.111 15.209 38.212 1.00 95.06 733 ALA A N 1
ATOM 5942 C CA . ALA A 1 733 ? 2.951 14.574 36.905 1.00 95.06 733 ALA A CA 1
ATOM 5943 C C . ALA A 1 733 ? 4.279 14.453 36.135 1.00 95.06 733 ALA A C 1
ATOM 5945 O O . ALA A 1 733 ? 4.575 13.389 35.601 1.00 95.06 733 ALA A O 1
ATOM 5946 N N . ILE A 1 734 ? 5.111 15.503 36.117 1.00 96.38 734 ILE A N 1
ATOM 5947 C CA . ILE A 1 734 ? 6.446 15.472 35.495 1.00 96.38 734 ILE A CA 1
ATOM 5948 C C . ILE A 1 734 ? 7.333 14.418 36.165 1.00 96.38 734 ILE A C 1
ATOM 5950 O O . ILE A 1 734 ? 7.996 13.650 35.469 1.00 96.38 734 ILE A O 1
ATOM 5954 N N . ALA A 1 735 ? 7.339 14.353 37.501 1.00 95.94 735 ALA A N 1
ATOM 5955 C CA . ALA A 1 735 ? 8.124 13.362 38.234 1.00 95.94 735 ALA A CA 1
ATOM 5956 C C . ALA A 1 735 ? 7.709 11.925 37.872 1.00 95.94 735 ALA A C 1
ATOM 5958 O O . ALA A 1 735 ? 8.567 11.084 37.600 1.00 95.94 735 ALA A O 1
ATOM 5959 N N . ASP A 1 736 ? 6.404 11.665 37.794 1.00 96.94 736 ASP A N 1
ATOM 5960 C CA . ASP A 1 736 ? 5.872 10.360 37.410 1.00 96.94 736 ASP A CA 1
ATOM 5961 C C . ASP A 1 736 ? 6.142 10.021 35.937 1.00 96.94 736 ASP A C 1
ATOM 5963 O O . ASP A 1 736 ? 6.580 8.910 35.640 1.00 96.94 736 ASP A O 1
ATOM 5967 N N . TYR A 1 737 ? 5.970 10.959 35.001 1.00 97.00 737 TYR A N 1
ATOM 5968 C CA . TYR A 1 737 ? 6.325 10.723 33.598 1.00 97.00 737 TYR A CA 1
ATOM 5969 C C . TYR A 1 737 ? 7.823 10.452 33.418 1.00 97.00 737 TYR A C 1
ATOM 5971 O O . TYR A 1 737 ? 8.190 9.542 32.678 1.00 97.00 737 TYR A O 1
ATOM 5979 N N . ARG A 1 738 ? 8.706 11.171 34.124 1.00 95.88 738 ARG A N 1
ATOM 5980 C CA . ARG A 1 738 ? 10.147 10.868 34.112 1.00 95.88 738 ARG A CA 1
ATOM 5981 C C . ARG A 1 738 ? 10.417 9.470 34.656 1.00 95.88 738 ARG A C 1
ATOM 5983 O O . ARG A 1 738 ? 11.153 8.711 34.030 1.00 95.88 738 ARG A O 1
ATOM 5990 N N . LYS A 1 739 ? 9.759 9.086 35.754 1.00 93.06 739 LYS A N 1
ATOM 5991 C CA . LYS A 1 739 ? 9.895 7.738 36.312 1.00 93.06 739 LYS A CA 1
ATOM 5992 C C . LYS A 1 739 ? 9.417 6.656 35.343 1.00 93.06 739 LYS A C 1
ATOM 5994 O O . LYS A 1 739 ? 10.058 5.618 35.205 1.00 93.06 739 LYS A O 1
ATOM 5999 N N . GLN A 1 740 ? 8.331 6.915 34.624 1.00 93.81 740 GLN A N 1
ATOM 6000 C CA . GLN A 1 740 ? 7.836 6.041 33.568 1.00 93.81 740 GLN A CA 1
ATOM 6001 C C . GLN A 1 740 ? 8.847 5.886 32.421 1.00 93.81 740 GLN A C 1
ATOM 6003 O O . GLN A 1 740 ? 9.003 4.781 31.904 1.00 93.81 740 GLN A O 1
ATOM 6008 N N . LEU A 1 741 ? 9.550 6.954 32.034 1.00 91.19 741 LEU A N 1
ATOM 6009 C CA . LEU A 1 741 ? 10.586 6.901 30.995 1.00 91.19 741 LEU A CA 1
ATOM 6010 C C . LEU A 1 741 ? 11.876 6.216 31.463 1.00 91.19 741 LEU A C 1
ATOM 6012 O O . LEU A 1 741 ? 12.585 5.660 30.632 1.00 91.19 741 LEU A O 1
ATOM 6016 N N . GLU A 1 742 ? 12.167 6.174 32.766 1.00 88.69 742 GLU A N 1
ATOM 6017 C CA . GLU A 1 742 ? 13.227 5.299 33.298 1.00 88.69 742 GLU A CA 1
ATOM 6018 C C . GLU A 1 742 ? 12.886 3.813 33.102 1.00 88.69 742 GLU A C 1
ATOM 6020 O O . GLU A 1 742 ? 13.773 3.007 32.831 1.00 88.69 742 GLU A O 1
ATOM 6025 N N . ILE A 1 743 ? 11.603 3.449 33.233 1.00 83.00 743 ILE A N 1
ATOM 6026 C CA . ILE A 1 743 ? 11.109 2.072 33.062 1.00 83.00 743 ILE A CA 1
ATOM 6027 C C . ILE A 1 743 ? 10.999 1.720 31.574 1.00 83.00 743 ILE A C 1
ATOM 6029 O O . ILE A 1 743 ? 11.436 0.652 31.148 1.00 83.00 743 ILE A O 1
ATOM 6033 N N . LYS A 1 744 ? 10.421 2.622 30.772 1.00 87.31 744 LYS A N 1
ATOM 6034 C CA . LYS A 1 744 ? 10.188 2.445 29.335 1.00 87.31 744 LYS A CA 1
ATOM 6035 C C . LYS A 1 744 ? 10.661 3.681 28.556 1.00 87.31 744 LYS A C 1
ATOM 6037 O O . LYS A 1 744 ? 9.848 4.552 28.239 1.00 87.31 744 LYS A O 1
ATOM 6042 N N . PRO A 1 745 ? 11.954 3.743 28.181 1.00 83.31 745 PRO A N 1
ATOM 6043 C CA . PRO A 1 745 ? 12.549 4.927 27.549 1.00 83.31 745 PRO A CA 1
ATOM 6044 C C . PRO A 1 745 ? 11.931 5.346 26.210 1.00 83.31 745 PRO A C 1
ATOM 6046 O O . PRO A 1 745 ? 12.042 6.504 25.821 1.00 83.31 745 PRO A O 1
ATOM 6049 N N . LEU A 1 746 ? 11.284 4.413 25.502 1.00 86.00 746 LEU A N 1
ATOM 6050 C CA . LEU A 1 746 ? 10.673 4.627 24.184 1.00 86.00 746 LEU A CA 1
ATOM 6051 C C . LEU A 1 746 ? 9.134 4.649 24.234 1.00 86.00 746 LEU A C 1
ATOM 6053 O O . LEU A 1 746 ? 8.476 4.352 23.238 1.00 86.00 746 LEU A O 1
ATOM 6057 N N . ASP A 1 747 ? 8.528 4.955 25.387 1.00 83.44 747 ASP A N 1
ATOM 6058 C CA . ASP A 1 747 ? 7.073 5.124 25.470 1.00 83.44 747 ASP A CA 1
ATOM 6059 C C . ASP A 1 747 ? 6.631 6.447 24.826 1.00 83.44 747 ASP A C 1
ATOM 6061 O O . ASP A 1 747 ? 6.596 7.499 25.471 1.00 83.44 747 ASP A O 1
ATOM 6065 N N . ALA A 1 748 ? 6.267 6.380 23.544 1.00 86.69 748 ALA A N 1
ATOM 6066 C CA . ALA A 1 748 ? 5.846 7.527 22.743 1.00 86.69 748 ALA A CA 1
ATOM 6067 C C . ALA A 1 748 ? 4.703 8.337 23.387 1.00 86.69 748 ALA A C 1
ATOM 6069 O O . ALA A 1 748 ? 4.705 9.568 23.307 1.00 86.69 748 ALA A O 1
ATOM 6070 N N . ALA A 1 749 ? 3.757 7.680 24.071 1.00 88.06 749 ALA A N 1
ATOM 6071 C CA . ALA A 1 749 ? 2.640 8.355 24.737 1.00 88.06 749 ALA A CA 1
ATOM 6072 C C . ALA A 1 749 ? 3.104 9.186 25.946 1.00 88.06 749 ALA A C 1
ATOM 6074 O O . ALA A 1 749 ? 2.628 10.307 26.160 1.00 88.06 749 ALA A O 1
ATOM 6075 N N . THR A 1 750 ? 4.065 8.662 26.714 1.00 91.19 750 THR A N 1
ATOM 6076 C CA . THR A 1 750 ? 4.677 9.380 27.839 1.00 91.19 750 THR A CA 1
ATOM 6077 C C . THR A 1 750 ? 5.548 10.531 27.353 1.00 91.19 750 THR A C 1
ATOM 6079 O O . THR A 1 750 ? 5.408 11.632 27.872 1.00 91.19 750 THR A O 1
ATOM 6082 N N . LEU A 1 751 ? 6.392 10.319 26.335 1.00 92.06 751 LEU A N 1
ATOM 6083 C CA . LEU A 1 751 ? 7.202 11.389 25.734 1.00 92.06 751 LEU A CA 1
ATOM 6084 C C . LEU A 1 751 ? 6.319 12.526 25.206 1.00 92.06 751 LEU A C 1
ATOM 6086 O O . LEU A 1 751 ? 6.586 13.689 25.481 1.00 92.06 751 LEU A O 1
ATOM 6090 N N . THR A 1 752 ? 5.217 12.194 24.529 1.00 92.69 752 THR A N 1
ATOM 6091 C CA . THR A 1 752 ? 4.225 13.178 24.066 1.00 92.69 752 THR A CA 1
ATOM 6092 C C . THR A 1 752 ? 3.644 13.976 25.235 1.00 92.69 752 THR A C 1
ATOM 6094 O O . THR A 1 752 ? 3.680 15.204 25.231 1.00 92.69 752 THR A O 1
ATOM 6097 N N . SER A 1 753 ? 3.136 13.288 26.262 1.00 93.62 753 SER A N 1
ATOM 6098 C CA . SER A 1 753 ? 2.474 13.936 27.403 1.00 93.62 753 SER A CA 1
ATOM 6099 C C . SER A 1 753 ? 3.443 14.786 28.228 1.00 93.62 753 SER A C 1
ATOM 6101 O O . SER A 1 753 ? 3.103 15.900 28.624 1.00 93.62 753 SER A O 1
ATOM 6103 N N . LEU A 1 754 ? 4.664 14.289 28.447 1.00 95.88 754 LEU A N 1
ATOM 6104 C CA . LEU A 1 754 ? 5.722 15.011 29.144 1.00 95.88 754 LEU A CA 1
ATOM 6105 C C . LEU A 1 754 ? 6.177 16.229 28.341 1.00 95.88 754 LEU A C 1
ATOM 6107 O O . LEU A 1 754 ? 6.221 17.316 28.899 1.00 95.88 754 LEU A O 1
ATOM 6111 N N . GLY A 1 755 ? 6.462 16.079 27.045 1.00 95.38 755 GLY A N 1
ATOM 6112 C CA . GLY A 1 755 ? 6.901 17.182 26.188 1.00 95.38 755 GLY A CA 1
ATOM 6113 C C . GLY A 1 755 ? 5.893 18.333 26.156 1.00 95.38 755 GLY A C 1
ATOM 6114 O O . GLY A 1 755 ? 6.269 19.491 26.328 1.00 95.38 755 GLY A O 1
ATOM 6115 N N . MET A 1 756 ? 4.600 18.014 26.037 1.00 92.38 756 MET A N 1
ATOM 6116 C CA . MET A 1 756 ? 3.524 19.011 26.100 1.00 92.38 756 MET A CA 1
ATOM 6117 C C . MET A 1 756 ? 3.425 19.684 27.477 1.00 92.38 756 MET A C 1
ATOM 6119 O O . MET A 1 756 ? 3.238 20.897 27.559 1.00 92.38 756 MET A O 1
ATOM 6123 N N . LEU A 1 757 ? 3.566 18.918 28.564 1.00 92.75 757 LEU A N 1
ATOM 6124 C CA . LEU A 1 757 ? 3.510 19.459 29.923 1.00 92.75 757 LEU A CA 1
ATOM 6125 C C . LEU A 1 757 ? 4.727 20.341 30.248 1.00 92.75 757 LEU A C 1
ATOM 6127 O O . LEU A 1 757 ? 4.569 21.391 30.862 1.00 92.75 757 LEU A O 1
ATOM 6131 N N . LEU A 1 758 ? 5.925 19.955 29.801 1.00 94.88 758 LEU A N 1
ATOM 6132 C CA . LEU A 1 758 ? 7.151 20.749 29.934 1.00 94.88 758 LEU A CA 1
ATOM 6133 C C . LEU A 1 758 ? 7.043 22.072 29.171 1.00 94.88 758 LEU A C 1
ATOM 6135 O O . LEU A 1 758 ? 7.431 23.113 29.699 1.00 94.88 758 LEU A O 1
ATOM 6139 N N . LEU A 1 759 ? 6.466 22.046 27.963 1.00 92.00 759 LEU A N 1
ATOM 6140 C CA . LEU A 1 759 ? 6.180 23.255 27.191 1.00 92.00 759 LEU A CA 1
ATOM 6141 C C . LEU A 1 759 ? 5.240 24.193 27.966 1.00 92.00 759 LEU A C 1
ATOM 6143 O O . LEU A 1 759 ? 5.513 25.387 28.069 1.00 92.00 759 LEU A O 1
ATOM 6147 N N . GLN A 1 760 ? 4.173 23.650 28.562 1.00 87.56 760 GLN A N 1
ATOM 6148 C CA . GLN A 1 760 ? 3.228 24.417 29.378 1.00 87.56 760 GLN A CA 1
ATOM 6149 C C . GLN A 1 760 ? 3.884 25.016 30.637 1.00 87.56 760 GLN A C 1
ATOM 6151 O O . GLN A 1 760 ? 3.601 26.158 30.995 1.00 87.56 760 GLN A O 1
ATOM 6156 N N . GLU A 1 761 ? 4.792 24.278 31.278 1.00 90.56 761 GLU A N 1
ATOM 6157 C CA . GLU A 1 761 ? 5.581 24.738 32.432 1.00 90.56 761 GLU A CA 1
ATOM 6158 C C . GLU A 1 761 ? 6.785 25.612 32.032 1.00 90.56 761 GLU A C 1
ATOM 6160 O O . GLU A 1 761 ? 7.610 25.960 32.879 1.00 90.56 761 GLU A O 1
ATOM 6165 N N . LYS A 1 762 ? 6.885 25.994 30.750 1.00 91.81 762 LYS A N 1
ATOM 6166 C CA . LYS A 1 762 ? 7.930 26.868 30.192 1.00 91.81 762 LYS A CA 1
ATOM 6167 C C . LYS A 1 762 ? 9.353 26.304 30.330 1.00 91.81 762 LYS A C 1
ATOM 6169 O O . LYS A 1 762 ? 10.329 27.052 30.307 1.00 91.81 762 LYS A O 1
ATOM 6174 N N . GLN A 1 763 ? 9.491 24.984 30.454 1.00 95.44 763 GLN A N 1
ATOM 6175 C CA . GLN A 1 763 ? 10.771 24.268 30.489 1.00 95.44 763 GLN A CA 1
ATOM 6176 C C . GLN A 1 763 ? 11.216 23.929 29.058 1.00 95.44 763 GLN A C 1
ATOM 6178 O O . GLN A 1 763 ? 11.238 22.768 28.653 1.00 95.44 763 GLN A O 1
ATOM 6183 N N . TYR A 1 764 ? 11.515 24.965 28.268 1.00 95.75 764 TYR A N 1
ATOM 6184 C CA . TYR A 1 764 ? 11.644 24.863 26.808 1.00 95.75 764 TYR A CA 1
ATOM 6185 C C . TYR A 1 764 ? 12.802 23.982 26.324 1.00 95.75 764 TYR A C 1
ATOM 6187 O O . TYR A 1 764 ? 12.617 23.252 25.353 1.00 95.75 764 TYR A O 1
ATOM 6195 N N . ASP A 1 765 ? 13.959 24.019 26.994 1.00 95.81 765 ASP A N 1
ATOM 6196 C CA . ASP A 1 765 ? 15.129 23.209 26.619 1.00 95.81 765 ASP A CA 1
ATOM 6197 C C . ASP A 1 765 ? 14.802 21.709 26.643 1.00 95.81 765 ASP A C 1
ATOM 6199 O O . ASP A 1 765 ? 14.942 21.010 25.640 1.00 95.81 765 ASP A O 1
ATOM 6203 N N . GLU A 1 766 ? 14.282 21.221 27.772 1.00 96.06 766 GLU A N 1
ATOM 6204 C CA . GLU A 1 766 ? 13.898 19.815 27.928 1.00 96.06 766 GLU A CA 1
ATOM 6205 C C . GLU A 1 766 ? 12.669 19.467 27.079 1.00 96.06 766 GLU A C 1
ATOM 6207 O O . GLU A 1 766 ? 12.609 18.382 26.499 1.00 96.06 766 GLU A O 1
ATOM 6212 N N . ALA A 1 767 ? 11.703 20.387 26.955 1.00 96.81 767 ALA A N 1
ATOM 6213 C CA . ALA A 1 767 ? 10.540 20.190 26.095 1.00 96.81 767 ALA A CA 1
ATOM 6214 C C . ALA A 1 767 ? 10.962 19.920 24.645 1.00 96.81 767 ALA A C 1
ATOM 6216 O O . ALA A 1 767 ? 10.450 18.982 24.039 1.00 96.81 767 ALA A O 1
ATOM 6217 N N . ALA A 1 768 ? 11.918 20.684 24.104 1.00 96.38 768 ALA A N 1
ATOM 6218 C CA . ALA A 1 768 ? 12.399 20.499 22.740 1.00 96.38 768 ALA A CA 1
ATOM 6219 C C . ALA A 1 768 ? 13.024 19.107 22.534 1.00 96.38 768 ALA A C 1
ATOM 6221 O O . ALA A 1 768 ? 12.678 18.414 21.578 1.00 96.38 768 ALA A O 1
ATOM 6222 N N . GLU A 1 769 ? 13.877 18.651 23.458 1.00 94.62 769 GLU A N 1
ATOM 6223 C CA . GLU A 1 769 ? 14.481 17.314 23.379 1.00 94.62 769 GLU A CA 1
ATOM 6224 C C . GLU A 1 769 ? 13.447 16.183 23.478 1.00 94.62 769 GLU A C 1
ATOM 6226 O O . GLU A 1 769 ? 13.527 15.180 22.763 1.00 94.62 769 GLU A O 1
ATOM 6231 N N . VAL A 1 770 ? 12.479 16.316 24.387 1.00 94.75 770 VAL A N 1
ATOM 6232 C CA . VAL A 1 770 ? 11.448 15.296 24.616 1.00 94.75 770 VAL A CA 1
ATOM 6233 C C . VAL A 1 770 ? 10.461 15.239 23.447 1.00 94.75 770 VAL A C 1
ATOM 6235 O O . VAL A 1 770 ? 10.100 14.143 23.011 1.00 94.75 770 VAL A O 1
ATOM 6238 N N . LEU A 1 771 ? 10.053 16.391 22.908 1.00 95.75 771 LEU A N 1
ATOM 6239 C CA . LEU A 1 771 ? 9.155 16.483 21.754 1.00 95.75 771 LEU A CA 1
ATOM 6240 C C . LEU A 1 771 ? 9.812 15.937 20.485 1.00 95.75 771 LEU A C 1
ATOM 6242 O O . LEU A 1 771 ? 9.171 15.194 19.747 1.00 95.75 771 LEU A O 1
ATOM 6246 N N . ASP A 1 772 ? 11.093 16.223 20.261 1.00 94.38 772 ASP A N 1
ATOM 6247 C CA . ASP A 1 772 ? 11.854 15.652 19.150 1.00 94.38 772 ASP A CA 1
ATOM 6248 C C . ASP A 1 772 ? 11.905 14.111 19.218 1.00 94.38 772 ASP A C 1
ATOM 6250 O O . ASP A 1 772 ? 11.607 13.426 18.235 1.00 94.38 772 ASP A O 1
ATOM 6254 N N . LYS A 1 773 ? 12.164 13.535 20.401 1.00 91.38 773 LYS A N 1
ATOM 6255 C CA . LYS A 1 773 ? 12.071 12.077 20.607 1.00 91.38 773 LYS A CA 1
ATOM 6256 C C . LYS A 1 773 ? 10.656 11.554 20.356 1.00 91.38 773 LYS A C 1
ATOM 6258 O O . LYS A 1 773 ? 10.506 10.497 19.746 1.00 91.38 773 LYS A O 1
ATOM 6263 N N . ALA A 1 774 ? 9.625 12.277 20.798 1.00 90.69 774 ALA A N 1
ATOM 6264 C CA . ALA A 1 774 ? 8.236 11.907 20.538 1.00 90.69 774 ALA A CA 1
ATOM 6265 C C . ALA A 1 774 ? 7.929 11.892 19.030 1.00 90.69 774 ALA A C 1
ATOM 6267 O O . ALA A 1 774 ? 7.284 10.960 18.559 1.00 90.69 774 ALA A O 1
ATOM 6268 N N . ILE A 1 775 ? 8.427 12.862 18.258 1.00 91.06 775 ILE A N 1
ATOM 6269 C CA . ILE A 1 775 ? 8.251 12.926 16.797 1.00 91.06 775 ILE A CA 1
ATOM 6270 C C . ILE A 1 775 ? 8.879 11.703 16.118 1.00 91.06 775 ILE A C 1
ATOM 6272 O O . ILE A 1 775 ? 8.227 11.063 15.300 1.00 91.06 775 ILE A O 1
ATOM 6276 N N . ARG A 1 776 ? 10.101 11.307 16.498 1.00 89.00 776 ARG A N 1
ATOM 6277 C CA . ARG A 1 776 ? 10.791 10.146 15.895 1.00 89.00 776 ARG A CA 1
ATOM 6278 C C . ARG A 1 776 ? 10.108 8.797 16.163 1.00 89.00 776 ARG A C 1
ATOM 6280 O O . ARG A 1 776 ? 10.387 7.834 15.454 1.00 89.00 776 ARG A O 1
ATOM 6287 N N . LEU A 1 777 ? 9.266 8.705 17.194 1.00 80.06 777 LEU A N 1
ATOM 6288 C CA . LEU A 1 777 ? 8.621 7.457 17.628 1.00 80.06 777 LEU A CA 1
ATOM 6289 C C . LEU A 1 777 ? 7.140 7.352 17.240 1.00 80.06 777 LEU A C 1
ATOM 6291 O O . LEU A 1 777 ? 6.528 6.310 17.471 1.00 80.06 777 LEU A O 1
ATOM 6295 N N . ASN A 1 778 ? 6.555 8.404 16.669 1.00 79.88 778 ASN A N 1
ATOM 6296 C CA . ASN A 1 778 ? 5.159 8.418 16.244 1.00 79.88 778 ASN A CA 1
ATOM 6297 C C . ASN A 1 778 ? 5.048 8.360 14.715 1.00 79.88 778 ASN A C 1
ATOM 6299 O O . ASN A 1 778 ? 5.899 8.870 13.997 1.00 79.88 778 ASN A O 1
ATOM 6303 N N . THR A 1 779 ? 3.968 7.759 14.211 1.00 81.31 779 THR A N 1
ATOM 6304 C CA . THR A 1 779 ? 3.679 7.659 12.765 1.00 81.31 779 THR A CA 1
ATOM 6305 C C . THR A 1 779 ? 2.338 8.277 12.372 1.00 81.31 779 THR A C 1
ATOM 6307 O O . THR A 1 779 ? 2.014 8.331 11.191 1.00 81.31 779 THR A O 1
ATOM 6310 N N . ASN A 1 780 ? 1.538 8.745 13.341 1.00 82.00 780 ASN A N 1
ATOM 6311 C CA . ASN A 1 780 ? 0.250 9.382 13.071 1.00 82.00 780 ASN A CA 1
ATOM 6312 C C . ASN A 1 780 ? 0.469 10.810 12.530 1.00 82.00 780 ASN A C 1
ATOM 6314 O O . ASN A 1 780 ? 0.956 11.648 13.291 1.00 82.00 780 ASN A O 1
ATOM 6318 N N . PRO A 1 781 ? 0.076 11.123 11.280 1.00 79.31 781 PRO A N 1
ATOM 6319 C CA . PRO A 1 781 ? 0.384 12.417 10.668 1.00 79.31 781 PRO A CA 1
ATOM 6320 C C . PRO A 1 781 ? -0.197 13.619 11.423 1.00 79.31 781 PRO A C 1
ATOM 6322 O O . PRO A 1 781 ? 0.490 14.617 11.608 1.00 79.31 781 PRO A O 1
ATOM 6325 N N . GLN A 1 782 ? -1.432 13.531 11.934 1.00 79.50 782 GLN A N 1
ATOM 6326 C CA . GLN A 1 782 ? -2.052 14.646 12.664 1.00 79.50 782 GLN A CA 1
ATOM 6327 C C . GLN A 1 782 ? -1.367 14.913 14.010 1.00 79.50 782 GLN A C 1
ATOM 6329 O O . GLN A 1 782 ? -1.151 16.070 14.377 1.00 79.50 782 GLN A O 1
ATOM 6334 N N . LEU A 1 783 ? -1.018 13.855 14.750 1.00 83.88 783 LEU A N 1
ATOM 6335 C CA . LEU A 1 783 ? -0.263 13.977 15.997 1.00 83.88 783 LEU A CA 1
ATOM 6336 C C . LEU A 1 783 ? 1.149 14.506 15.729 1.00 83.88 783 LEU A C 1
ATOM 6338 O O . LEU A 1 783 ? 1.612 15.372 16.464 1.00 83.88 783 LEU A O 1
ATOM 6342 N N . LEU A 1 784 ? 1.809 14.031 14.669 1.00 87.94 784 LEU A N 1
ATOM 6343 C CA . LEU A 1 784 ? 3.125 14.516 14.256 1.00 87.94 784 LEU A CA 1
ATOM 6344 C C . LEU A 1 784 ? 3.100 16.013 13.950 1.00 87.94 784 LEU A C 1
ATOM 6346 O O . LEU A 1 784 ? 3.908 16.743 14.518 1.00 87.94 784 LEU A O 1
ATOM 6350 N N . SER A 1 785 ? 2.139 16.494 13.157 1.00 89.81 785 SER A N 1
ATOM 6351 C CA . SER A 1 785 ? 1.972 17.930 12.914 1.00 89.81 785 SER A CA 1
ATOM 6352 C C . SER A 1 785 ? 1.792 18.712 14.218 1.00 89.81 785 SER A C 1
ATOM 6354 O O . SER A 1 785 ? 2.440 19.737 14.408 1.00 89.81 785 SER A O 1
ATOM 6356 N N . ALA A 1 786 ? 0.963 18.231 15.152 1.00 88.75 786 ALA A N 1
ATOM 6357 C CA . ALA A 1 786 ? 0.776 18.898 16.443 1.00 88.75 786 ALA A CA 1
ATOM 6358 C C . ALA A 1 786 ? 2.071 18.940 17.277 1.00 88.75 786 ALA A C 1
ATOM 6360 O O . ALA A 1 786 ? 2.410 19.983 17.833 1.00 88.75 786 ALA A O 1
ATOM 6361 N N . LEU A 1 787 ? 2.819 17.834 17.326 1.00 92.56 787 LEU A N 1
ATOM 6362 C CA . LEU A 1 787 ? 4.102 17.749 18.026 1.00 92.56 787 LEU A CA 1
ATOM 6363 C C . LEU A 1 787 ? 5.164 18.659 17.398 1.00 92.56 787 LEU A C 1
ATOM 6365 O O . LEU A 1 787 ? 5.906 19.313 18.128 1.00 92.56 787 LEU A O 1
ATOM 6369 N N . ARG A 1 788 ? 5.216 18.741 16.063 1.00 94.94 788 ARG A N 1
ATOM 6370 C CA . ARG A 1 788 ? 6.110 19.649 15.331 1.00 94.94 788 ARG A CA 1
ATOM 6371 C C . ARG A 1 788 ? 5.805 21.112 15.629 1.00 94.94 788 ARG A C 1
ATOM 6373 O O . ARG A 1 788 ? 6.734 21.880 15.854 1.00 94.94 788 ARG A O 1
ATOM 6380 N N . VAL A 1 789 ? 4.527 21.493 15.708 1.00 94.12 789 VAL A N 1
ATOM 6381 C CA . VAL A 1 789 ? 4.139 22.854 16.120 1.00 94.12 789 VAL A CA 1
ATOM 6382 C C . VAL A 1 789 ? 4.594 23.144 17.552 1.00 94.12 789 VAL A C 1
ATOM 6384 O O . VAL A 1 789 ? 5.188 24.192 17.797 1.00 94.12 789 VAL A O 1
ATOM 6387 N N . SER A 1 790 ? 4.387 22.209 18.483 1.00 95.25 790 SER A N 1
ATOM 6388 C CA . SER A 1 790 ? 4.852 22.340 19.871 1.00 95.25 790 SER A CA 1
ATOM 6389 C C . SER A 1 790 ? 6.378 22.434 19.980 1.00 95.25 790 SER A C 1
ATOM 6391 O O . SER A 1 790 ? 6.893 23.235 20.762 1.00 95.25 790 SER A O 1
ATOM 6393 N N . LEU A 1 791 ? 7.116 21.655 19.181 1.00 96.81 791 LEU A N 1
ATOM 6394 C CA . LEU A 1 791 ? 8.576 21.736 19.103 1.00 96.81 791 LEU A CA 1
ATOM 6395 C C . LEU A 1 791 ? 9.016 23.083 18.521 1.00 96.81 791 LEU A C 1
ATOM 6397 O O . LEU A 1 791 ? 9.884 23.736 19.093 1.00 96.81 791 LEU A O 1
ATOM 6401 N N . GLY A 1 792 ? 8.378 23.537 17.440 1.00 95.88 792 GLY A N 1
ATOM 6402 C CA . GLY A 1 792 ? 8.607 24.859 16.863 1.00 95.88 792 GLY A CA 1
ATOM 6403 C C . GLY A 1 792 ? 8.398 25.971 17.891 1.00 95.88 792 GLY A C 1
ATOM 6404 O O . GLY A 1 792 ? 9.248 26.847 18.035 1.00 95.88 792 GLY A O 1
ATOM 6405 N N . GLN A 1 793 ? 7.332 25.896 18.692 1.00 95.44 793 GLN A N 1
ATOM 6406 C CA . GLN A 1 793 ? 7.089 26.839 19.783 1.00 95.44 793 GLN A CA 1
ATOM 6407 C C . GLN A 1 793 ? 8.209 26.812 20.838 1.00 95.44 793 GLN A C 1
ATOM 6409 O O . GLN A 1 793 ? 8.710 27.872 21.217 1.00 95.44 793 GLN A O 1
ATOM 6414 N N . ALA A 1 794 ? 8.640 25.628 21.292 1.00 96.19 794 ALA A N 1
ATOM 6415 C CA . ALA A 1 794 ? 9.761 25.506 22.228 1.00 96.19 794 ALA A CA 1
ATOM 6416 C C . ALA A 1 794 ? 11.039 26.149 21.659 1.00 96.19 794 ALA A C 1
ATOM 6418 O O . ALA A 1 794 ? 11.682 26.958 22.326 1.00 96.19 794 ALA A O 1
ATOM 6419 N N . LEU A 1 795 ? 11.369 25.851 20.399 1.00 96.44 795 LEU A N 1
ATOM 6420 C CA . LEU A 1 795 ? 12.547 26.373 19.704 1.00 96.44 795 LEU A CA 1
ATOM 6421 C C . LEU A 1 795 ? 12.507 27.901 19.541 1.00 96.44 795 LEU A C 1
ATOM 6423 O O . LEU A 1 795 ? 13.533 28.558 19.731 1.00 96.44 795 LEU A O 1
ATOM 6427 N N . LEU A 1 796 ? 11.335 28.493 19.274 1.00 94.94 796 LEU A N 1
ATOM 6428 C CA . LEU A 1 796 ? 11.177 29.952 19.229 1.00 94.94 796 LEU A CA 1
ATOM 6429 C C . LEU A 1 796 ? 11.475 30.608 20.580 1.00 94.94 796 LEU A C 1
ATOM 6431 O O . LEU A 1 796 ? 12.147 31.640 20.615 1.00 94.94 796 LEU A O 1
ATOM 6435 N N . HIS A 1 797 ? 11.024 30.015 21.688 1.00 93.31 797 HIS A N 1
ATOM 6436 C CA . HIS A 1 797 ? 11.346 30.511 23.029 1.00 93.31 797 HIS A CA 1
ATOM 6437 C C . HIS A 1 797 ? 12.835 30.379 23.382 1.00 93.31 797 HIS A C 1
ATOM 6439 O O . HIS A 1 797 ? 13.342 31.183 24.163 1.00 93.31 797 HIS A O 1
ATOM 6445 N N . LEU A 1 798 ? 13.545 29.430 22.766 1.00 95.00 798 LEU A N 1
ATOM 6446 C CA . LEU A 1 798 ? 15.000 29.273 22.874 1.00 95.00 798 LEU A CA 1
ATOM 6447 C C . LEU A 1 798 ? 15.791 30.174 21.908 1.00 95.00 798 LEU A C 1
ATOM 6449 O O . LEU A 1 798 ? 17.019 30.142 21.901 1.00 95.00 798 LEU A O 1
ATOM 6453 N N . GLY A 1 799 ? 15.115 30.968 21.070 1.00 93.31 799 GLY A N 1
ATOM 6454 C CA . GLY A 1 799 ? 15.754 31.813 20.055 1.00 93.31 799 GLY A CA 1
ATOM 6455 C C . GLY A 1 799 ? 16.263 31.056 18.820 1.00 93.31 799 GLY A C 1
ATOM 6456 O O . GLY A 1 799 ? 16.896 31.659 17.953 1.00 93.31 799 GLY A O 1
ATOM 6457 N N . ARG A 1 800 ? 15.961 29.758 18.695 1.00 95.44 800 ARG A N 1
ATOM 6458 C CA . ARG A 1 800 ? 16.352 28.882 17.575 1.00 95.44 800 ARG A CA 1
ATOM 6459 C C . ARG A 1 800 ? 15.356 29.011 16.423 1.00 95.44 800 ARG A C 1
ATOM 6461 O O . ARG A 1 800 ? 14.588 28.104 16.118 1.00 95.44 800 ARG A O 1
ATOM 6468 N N . ARG A 1 801 ? 15.324 30.203 15.822 1.00 93.94 801 ARG A N 1
ATOM 6469 C CA . ARG A 1 801 ? 14.270 30.612 14.883 1.00 93.94 801 ARG A CA 1
ATOM 6470 C C . ARG A 1 801 ? 14.214 29.780 13.602 1.00 93.94 801 ARG A C 1
ATOM 6472 O O . ARG A 1 801 ? 13.120 29.431 13.181 1.00 93.94 801 ARG A O 1
ATOM 6479 N N . GLU A 1 802 ? 15.353 29.516 12.972 1.00 93.56 802 GLU A N 1
ATOM 6480 C CA . GLU A 1 802 ? 15.399 28.790 11.693 1.00 93.56 802 GLU A CA 1
ATOM 6481 C C . GLU A 1 802 ? 14.877 27.359 11.860 1.00 93.56 802 GLU A C 1
ATOM 6483 O O . GLU A 1 802 ? 13.966 26.947 11.152 1.00 93.56 802 GLU A O 1
ATOM 6488 N N . GLU A 1 803 ? 15.351 26.662 12.893 1.00 93.44 803 GLU A N 1
ATOM 6489 C CA . GLU A 1 803 ? 14.904 25.306 13.228 1.00 93.44 803 GLU A CA 1
ATOM 6490 C C . GLU A 1 803 ? 13.415 25.262 13.593 1.00 93.44 803 GLU A C 1
ATOM 6492 O O . GLU A 1 803 ? 12.709 24.316 13.252 1.00 93.44 803 GLU A O 1
ATOM 6497 N N . ALA A 1 804 ? 12.904 26.299 14.264 1.00 94.06 804 ALA A N 1
ATOM 6498 C CA . ALA A 1 804 ? 11.481 26.391 14.557 1.00 94.06 804 ALA A CA 1
ATOM 6499 C C . ALA A 1 804 ? 10.623 26.517 13.292 1.00 94.06 804 ALA A C 1
ATOM 6501 O O . ALA A 1 804 ? 9.566 25.891 13.211 1.00 94.06 804 ALA A O 1
ATOM 6502 N N . LEU A 1 805 ? 11.066 27.327 12.322 1.00 92.94 805 LEU A N 1
ATOM 6503 C CA . LEU A 1 805 ? 10.364 27.502 11.051 1.00 92.94 805 LEU A CA 1
ATOM 6504 C C . LEU A 1 805 ? 10.398 26.218 10.219 1.00 92.94 805 LEU A C 1
ATOM 6506 O O . LEU A 1 805 ? 9.362 25.845 9.686 1.00 92.94 805 LEU A O 1
ATOM 6510 N N . GLU A 1 806 ? 11.510 25.480 10.218 1.00 93.50 806 GLU A N 1
ATOM 6511 C CA . GLU A 1 806 ? 11.596 24.164 9.571 1.00 93.50 806 GLU A CA 1
ATOM 6512 C C . GLU A 1 806 ? 10.556 23.178 10.135 1.00 93.50 806 GLU A C 1
ATOM 6514 O O . GLU A 1 806 ? 9.843 22.513 9.382 1.00 93.50 806 GLU A O 1
ATOM 6519 N N . GLN A 1 807 ? 10.403 23.113 11.465 1.00 93.62 807 GLN A N 1
ATOM 6520 C CA . GLN A 1 807 ? 9.378 22.254 12.072 1.00 93.62 807 GLN A CA 1
ATOM 6521 C C . GLN A 1 807 ? 7.955 22.719 11.741 1.00 93.62 807 GLN A C 1
ATOM 6523 O O . GLN A 1 807 ? 7.069 21.888 11.534 1.00 93.62 807 GLN A O 1
ATOM 6528 N N . ILE A 1 808 ? 7.727 24.032 11.683 1.00 90.75 808 ILE A N 1
ATOM 6529 C CA . ILE A 1 808 ? 6.440 24.621 11.297 1.00 90.75 808 ILE A CA 1
ATOM 6530 C C . ILE A 1 808 ? 6.102 24.305 9.832 1.00 90.75 808 ILE A C 1
ATOM 6532 O O . ILE A 1 808 ? 4.961 23.941 9.545 1.00 90.75 808 ILE A O 1
ATOM 6536 N N . ASP A 1 809 ? 7.074 24.403 8.925 1.00 90.31 809 ASP A N 1
ATOM 6537 C CA . ASP A 1 809 ? 6.909 24.103 7.502 1.00 90.31 809 ASP A CA 1
ATOM 6538 C C . ASP A 1 809 ? 6.534 22.629 7.317 1.00 90.31 809 ASP A C 1
ATOM 6540 O O . ASP A 1 809 ? 5.456 22.331 6.788 1.00 90.31 809 ASP A O 1
ATOM 6544 N N . ALA A 1 810 ? 7.322 21.727 7.911 1.00 88.69 810 ALA A N 1
ATOM 6545 C CA . ALA A 1 810 ? 7.050 20.293 7.910 1.00 88.69 810 ALA A CA 1
ATOM 6546 C C . ALA A 1 810 ? 5.664 19.956 8.497 1.00 88.69 810 ALA A C 1
ATOM 6548 O O . ALA A 1 810 ? 4.944 19.116 7.961 1.00 88.69 810 ALA A O 1
ATOM 6549 N N . ALA A 1 811 ? 5.226 20.645 9.561 1.00 88.19 811 ALA A N 1
ATOM 6550 C CA . ALA A 1 811 ? 3.900 20.423 10.142 1.00 88.19 811 ALA A CA 1
ATOM 6551 C C . ALA A 1 811 ? 2.754 20.712 9.157 1.00 88.19 811 ALA A C 1
ATOM 6553 O O . ALA A 1 811 ? 1.722 20.035 9.216 1.00 88.19 811 ALA A O 1
ATOM 6554 N N . THR A 1 812 ? 2.922 21.711 8.282 1.00 84.56 812 THR A N 1
ATOM 6555 C CA . THR A 1 812 ? 1.918 22.110 7.281 1.00 84.56 812 THR A CA 1
ATOM 6556 C C . THR A 1 812 ? 1.961 21.286 5.996 1.00 84.56 812 THR A C 1
ATOM 6558 O O . THR A 1 812 ? 0.907 21.098 5.389 1.00 84.56 812 THR A O 1
ATOM 6561 N N . GLU A 1 813 ? 3.130 20.764 5.614 1.00 81.94 813 GLU A N 1
ATOM 6562 C CA . GLU A 1 813 ? 3.292 19.828 4.491 1.00 81.94 813 GLU A CA 1
ATOM 6563 C C . GLU A 1 813 ? 2.688 18.454 4.809 1.00 81.94 813 GLU A C 1
ATOM 6565 O O . GLU A 1 813 ? 1.941 17.907 3.998 1.00 81.94 813 GLU A O 1
ATOM 6570 N N . ASP A 1 814 ? 2.939 17.938 6.019 1.00 71.69 814 ASP A N 1
ATOM 6571 C CA . ASP A 1 814 ? 2.480 16.613 6.459 1.00 71.69 814 ASP A CA 1
ATOM 6572 C C . ASP A 1 814 ? 0.939 16.526 6.550 1.00 71.69 814 ASP A C 1
ATOM 6574 O O . ASP A 1 814 ? 0.335 15.498 6.233 1.00 71.69 814 ASP A O 1
ATOM 6578 N N . SER A 1 815 ? 0.275 17.593 7.018 1.00 73.56 815 SER A N 1
ATOM 6579 C CA . SER A 1 815 ? -1.186 17.630 7.171 1.00 73.56 815 SER A CA 1
ATOM 6580 C C . SER A 1 815 ? -1.722 19.071 7.284 1.00 73.56 815 SER A C 1
ATOM 6582 O O . SER A 1 815 ? -1.773 19.616 8.396 1.00 73.56 815 SER A O 1
ATOM 6584 N N . PRO A 1 816 ? -2.258 19.669 6.200 1.00 79.19 816 PRO A N 1
ATOM 6585 C CA . PRO A 1 816 ? -2.860 21.009 6.205 1.00 79.19 816 PRO A CA 1
ATOM 6586 C C . PRO A 1 816 ? -4.276 21.015 6.821 1.00 79.19 816 PRO A C 1
ATOM 6588 O O . PRO A 1 816 ? -5.236 21.541 6.261 1.00 79.19 816 PRO A O 1
ATOM 6591 N N . HIS A 1 817 ? -4.437 20.389 7.987 1.00 88.31 817 HIS A N 1
ATOM 6592 C CA . HIS A 1 817 ? -5.707 20.331 8.708 1.00 88.31 817 HIS A CA 1
ATOM 6593 C C . HIS A 1 817 ? -5.996 21.684 9.395 1.00 88.31 817 HIS A C 1
ATOM 6595 O O . HIS A 1 817 ? -5.066 22.276 9.947 1.00 88.31 817 HIS A O 1
ATOM 6601 N N . PRO A 1 818 ? -7.260 22.160 9.468 1.00 91.19 818 PRO A N 1
ATOM 6602 C CA . PRO A 1 818 ? -7.605 23.463 10.058 1.00 91.19 818 PRO A CA 1
ATOM 6603 C C . PRO A 1 818 ? -7.014 23.725 11.453 1.00 91.19 818 PRO A C 1
ATOM 6605 O O . PRO A 1 818 ? -6.485 24.802 11.705 1.00 91.19 818 PRO A O 1
ATOM 6608 N N . ASN A 1 819 ? -7.020 22.723 12.341 1.00 90.38 819 ASN A N 1
ATOM 6609 C CA . ASN A 1 819 ? -6.378 22.827 13.662 1.00 90.38 819 ASN A CA 1
ATOM 6610 C C . ASN A 1 819 ? -4.865 23.077 13.577 1.00 90.38 819 ASN A C 1
ATOM 6612 O O . ASN A 1 819 ? -4.345 23.900 14.322 1.00 90.38 819 ASN A O 1
ATOM 6616 N N . THR A 1 820 ? -4.161 22.382 12.680 1.00 91.88 820 THR A N 1
ATOM 6617 C CA . THR A 1 820 ? -2.715 22.557 12.486 1.00 91.88 820 THR A CA 1
ATOM 6618 C C . THR A 1 820 ? -2.419 23.952 11.956 1.00 91.88 820 THR A C 1
ATOM 6620 O O . THR A 1 820 ? -1.589 24.653 12.526 1.00 91.88 820 THR A O 1
ATOM 6623 N N . LEU A 1 821 ? -3.149 24.382 10.920 1.00 94.25 821 LEU A N 1
ATOM 6624 C CA . LEU A 1 821 ? -3.019 25.720 10.337 1.00 94.25 821 LEU A CA 1
ATOM 6625 C C . LEU A 1 821 ? -3.253 26.809 11.386 1.00 94.25 821 LEU A C 1
ATOM 6627 O O . LEU A 1 821 ? -2.473 27.755 11.476 1.00 94.25 821 LEU A O 1
ATOM 6631 N N . ASN A 1 822 ? -4.280 26.646 12.223 1.00 95.81 822 ASN A N 1
ATOM 6632 C CA . ASN A 1 822 ? -4.546 27.574 13.311 1.00 95.81 822 ASN A CA 1
ATOM 6633 C C . ASN A 1 822 ? -3.426 27.595 14.357 1.00 95.81 822 ASN A C 1
ATOM 6635 O O . ASN A 1 822 ? -2.991 28.667 14.759 1.00 95.81 822 ASN A O 1
ATOM 6639 N N . ASN A 1 823 ? -2.949 26.432 14.802 1.00 93.56 823 ASN A N 1
ATOM 6640 C CA . ASN A 1 823 ? -1.900 26.365 15.819 1.00 93.56 823 ASN A CA 1
ATOM 6641 C C . ASN A 1 823 ? -0.588 26.979 15.305 1.00 93.56 823 ASN A C 1
ATOM 6643 O O . ASN A 1 823 ? 0.061 27.726 16.033 1.00 93.56 823 ASN A O 1
ATOM 6647 N N . VAL A 1 824 ? -0.234 26.738 14.037 1.00 95.19 824 VAL A N 1
ATOM 6648 C CA . VAL A 1 824 ? 0.896 27.406 13.372 1.00 95.19 824 VAL A CA 1
ATOM 6649 C C . VAL A 1 824 ? 0.685 28.918 13.338 1.00 95.19 824 VAL A C 1
ATOM 6651 O O . VAL A 1 824 ? 1.567 29.672 13.746 1.00 95.19 824 VAL A O 1
ATOM 6654 N N . ALA A 1 825 ? -0.485 29.370 12.879 1.00 96.56 825 ALA A N 1
ATOM 6655 C CA . ALA A 1 825 ? -0.814 30.788 12.808 1.00 96.56 825 ALA A CA 1
ATOM 6656 C C . ALA A 1 825 ? -0.709 31.469 14.178 1.00 96.56 825 ALA A C 1
ATOM 6658 O O . ALA A 1 825 ? -0.145 32.556 14.286 1.00 96.56 825 ALA A O 1
ATOM 6659 N N . TYR A 1 826 ? -1.193 30.804 15.226 1.00 95.00 826 TYR A N 1
ATOM 6660 C CA . TYR A 1 826 ? -1.112 31.274 16.600 1.00 95.00 826 TYR A CA 1
ATOM 6661 C C . TYR A 1 826 ? 0.339 31.415 17.075 1.00 95.00 826 TYR A C 1
ATOM 6663 O O . TYR A 1 826 ? 0.726 32.488 17.541 1.00 95.00 826 TYR A O 1
ATOM 6671 N N . VAL A 1 827 ? 1.167 30.378 16.898 1.00 94.44 827 VAL A N 1
ATOM 6672 C CA . VAL A 1 827 ? 2.589 30.410 17.284 1.00 94.44 827 VAL A CA 1
ATOM 6673 C C . VAL A 1 827 ? 3.323 31.545 16.560 1.00 94.44 827 VAL A C 1
ATOM 6675 O O . VAL A 1 827 ? 4.006 32.350 17.195 1.00 94.44 827 VAL A O 1
ATOM 6678 N N . LEU A 1 828 ? 3.121 31.689 15.249 1.00 95.00 828 LEU A N 1
ATOM 6679 C CA . LEU A 1 828 ? 3.693 32.788 14.468 1.00 95.00 828 LEU A CA 1
ATOM 6680 C C . LEU A 1 828 ? 3.235 34.165 14.989 1.00 95.00 828 LEU A C 1
ATOM 6682 O O . LEU A 1 828 ? 4.059 35.063 15.193 1.00 95.00 828 LEU A O 1
ATOM 6686 N N . ALA A 1 829 ? 1.941 34.322 15.280 1.00 95.38 829 ALA A N 1
ATOM 6687 C CA . ALA A 1 829 ? 1.362 35.572 15.767 1.00 95.38 829 ALA A CA 1
ATOM 6688 C C . ALA A 1 829 ? 1.902 35.986 17.143 1.00 95.38 829 ALA A C 1
ATOM 6690 O O . ALA A 1 829 ? 2.300 37.140 17.327 1.00 95.38 829 ALA A O 1
ATOM 6691 N N . VAL A 1 830 ? 1.974 35.054 18.101 1.00 90.44 830 VAL A N 1
ATOM 6692 C CA . VAL A 1 830 ? 2.508 35.308 19.451 1.00 90.44 830 VAL A CA 1
ATOM 6693 C C . VAL A 1 830 ? 3.947 35.823 19.375 1.00 90.44 830 VAL A C 1
ATOM 6695 O O . VAL A 1 830 ? 4.274 36.825 20.022 1.00 90.44 830 VAL A O 1
ATOM 6698 N N . HIS A 1 831 ? 4.770 35.237 18.502 1.00 92.38 831 HIS A N 1
ATOM 6699 C CA . HIS A 1 831 ? 6.174 35.611 18.317 1.00 92.38 831 HIS A CA 1
ATOM 6700 C C . HIS A 1 831 ? 6.418 36.770 17.326 1.00 92.38 831 HIS A C 1
ATOM 6702 O O . HIS A 1 831 ? 7.566 37.149 17.107 1.00 92.38 831 HIS A O 1
ATOM 6708 N N . ASN A 1 832 ? 5.371 37.399 16.777 1.00 93.50 832 ASN A N 1
ATOM 6709 C CA . ASN A 1 832 ? 5.471 38.469 15.770 1.00 93.50 832 ASN A CA 1
ATOM 6710 C C . ASN A 1 832 ? 6.137 38.060 14.444 1.00 93.50 832 ASN A C 1
ATOM 6712 O O . ASN A 1 832 ? 6.783 38.884 13.792 1.00 93.50 832 ASN A O 1
ATOM 6716 N N . LEU A 1 833 ? 6.028 36.794 14.058 1.00 93.19 833 LEU A N 1
ATOM 6717 C CA . LEU A 1 833 ? 6.700 36.239 12.889 1.00 93.19 833 LEU A CA 1
ATOM 6718 C C . LEU A 1 833 ? 5.710 36.061 11.743 1.00 93.19 833 LEU A C 1
ATOM 6720 O O . LEU A 1 833 ? 4.583 35.637 11.964 1.00 93.19 833 LEU A O 1
ATOM 6724 N N . GLU A 1 834 ? 6.139 36.398 10.524 1.00 94.62 834 GLU A N 1
ATOM 6725 C CA . GLU A 1 834 ? 5.416 36.120 9.272 1.00 94.62 834 GLU A CA 1
ATOM 6726 C C . GLU A 1 834 ? 3.898 36.373 9.348 1.00 94.62 834 GLU A C 1
ATOM 6728 O O . GLU A 1 834 ? 3.095 35.535 8.942 1.00 94.62 834 GLU A O 1
ATOM 6733 N N . LEU A 1 835 ? 3.486 37.534 9.876 1.00 95.94 835 LEU A N 1
ATOM 6734 C CA . LEU A 1 835 ? 2.078 37.814 10.198 1.00 95.94 835 LEU A CA 1
ATOM 6735 C C . LEU A 1 835 ? 1.129 37.665 8.997 1.00 95.94 835 LEU A C 1
ATOM 6737 O O . LEU A 1 835 ? -0.026 37.294 9.180 1.00 95.94 835 LEU A O 1
ATOM 6741 N N . ASP A 1 836 ? 1.601 37.897 7.771 1.00 96.62 836 ASP A N 1
ATOM 6742 C CA . ASP A 1 836 ? 0.808 37.668 6.556 1.00 96.62 836 ASP A CA 1
ATOM 6743 C C . ASP A 1 836 ? 0.597 36.176 6.265 1.00 96.62 836 ASP A C 1
ATOM 6745 O O . ASP A 1 836 ? -0.475 35.764 5.822 1.00 96.62 836 ASP A O 1
ATOM 6749 N N . ARG A 1 837 ? 1.598 35.336 6.545 1.00 95.00 837 ARG A N 1
ATOM 6750 C CA . ARG A 1 837 ? 1.466 33.878 6.465 1.00 95.00 837 ARG A CA 1
ATOM 6751 C C . ARG A 1 837 ? 0.553 33.359 7.571 1.00 95.00 837 ARG A C 1
ATOM 6753 O O . ARG A 1 837 ? -0.357 32.589 7.274 1.00 95.00 837 ARG A O 1
ATOM 6760 N N . ALA A 1 838 ? 0.748 33.833 8.802 1.00 96.62 838 ALA A N 1
ATOM 6761 C CA . ALA A 1 838 ? -0.119 33.515 9.931 1.00 96.62 838 ALA A CA 1
ATOM 6762 C C . ALA A 1 838 ? -1.581 33.866 9.618 1.00 96.62 838 ALA A C 1
ATOM 6764 O O . ALA A 1 838 ? -2.466 33.032 9.797 1.00 96.62 838 ALA A O 1
ATOM 6765 N N . GLN A 1 839 ? -1.828 35.060 9.064 1.00 97.50 839 GLN A N 1
ATOM 6766 C CA . GLN A 1 839 ? -3.163 35.493 8.656 1.00 97.50 839 GLN A CA 1
ATOM 6767 C C . GLN A 1 839 ? -3.778 34.535 7.631 1.00 97.50 839 GLN A C 1
ATOM 6769 O O . GLN A 1 839 ? -4.891 34.067 7.850 1.00 97.50 839 GLN A O 1
ATOM 6774 N N . ARG A 1 840 ? -3.052 34.186 6.558 1.00 96.50 840 ARG A N 1
ATOM 6775 C CA . ARG A 1 840 ? -3.559 33.253 5.534 1.00 96.50 840 ARG A CA 1
ATOM 6776 C C . ARG A 1 840 ? -3.964 31.904 6.130 1.00 96.50 840 ARG A C 1
ATOM 6778 O O . ARG A 1 840 ? -5.016 31.377 5.778 1.00 96.50 840 ARG A O 1
ATOM 6785 N N . TYR A 1 841 ? -3.153 31.342 7.023 1.00 95.81 841 TYR A N 1
ATOM 6786 C CA . TYR A 1 841 ? -3.459 30.061 7.665 1.00 95.81 841 TYR A CA 1
ATOM 6787 C C . TYR A 1 841 ? -4.651 30.146 8.624 1.00 95.81 841 TYR A C 1
ATOM 6789 O O . TYR A 1 841 ? -5.518 29.270 8.594 1.00 95.81 841 TYR A O 1
ATOM 6797 N N . ALA A 1 842 ? -4.745 31.211 9.423 1.00 96.62 842 ALA A N 1
ATOM 6798 C CA . ALA A 1 842 ? -5.894 31.439 10.294 1.00 96.62 842 ALA A CA 1
ATOM 6799 C C . ALA A 1 842 ? -7.192 31.643 9.488 1.00 96.62 842 ALA A C 1
ATOM 6801 O O . ALA A 1 842 ? -8.220 31.057 9.819 1.00 96.62 842 ALA A O 1
ATOM 6802 N N . GLU A 1 843 ? -7.149 32.401 8.387 1.00 96.00 843 GLU A N 1
ATOM 6803 C CA . GLU A 1 843 ? -8.289 32.595 7.480 1.00 96.00 843 GLU A CA 1
ATOM 6804 C C . GLU A 1 843 ? -8.747 31.275 6.846 1.00 96.00 843 GLU A C 1
ATOM 6806 O O . GLU A 1 843 ? -9.948 31.004 6.794 1.00 96.00 843 GLU A O 1
ATOM 6811 N N . GLN A 1 844 ? -7.813 30.413 6.429 1.00 95.38 844 GLN A N 1
ATOM 6812 C CA . GLN A 1 844 ? -8.135 29.074 5.923 1.00 95.38 844 GLN A CA 1
ATOM 6813 C C . GLN A 1 844 ? -8.806 28.200 6.991 1.00 95.38 844 GLN A C 1
ATOM 6815 O O . GLN A 1 844 ? -9.810 27.544 6.703 1.00 95.38 844 GLN A O 1
ATOM 6820 N N . ALA A 1 845 ? -8.302 28.216 8.229 1.00 95.62 845 ALA A N 1
ATOM 6821 C CA . ALA A 1 845 ? -8.900 27.470 9.334 1.00 95.62 845 ALA A CA 1
ATOM 6822 C C . ALA A 1 845 ? -10.329 27.957 9.645 1.00 95.62 845 ALA A C 1
ATOM 6824 O O . ALA A 1 845 ? -11.256 27.146 9.747 1.00 95.62 845 ALA A O 1
ATOM 6825 N N . VAL A 1 846 ? -10.535 29.280 9.714 1.00 96.00 846 VAL A N 1
ATOM 6826 C CA . VAL A 1 846 ? -11.862 29.897 9.893 1.00 96.00 846 VAL A CA 1
ATOM 6827 C C . VAL A 1 846 ? -12.802 29.537 8.742 1.00 96.00 846 VAL A C 1
ATOM 6829 O O . VAL A 1 846 ? -13.959 29.190 8.994 1.00 96.00 846 VAL A O 1
ATOM 6832 N N . ALA A 1 847 ? -12.335 29.585 7.493 1.00 94.69 847 ALA A N 1
ATOM 6833 C CA . ALA A 1 847 ? -13.140 29.252 6.320 1.00 94.69 847 ALA A CA 1
ATOM 6834 C C . ALA A 1 847 ? -13.592 27.783 6.336 1.00 94.69 847 ALA A C 1
ATOM 6836 O O . ALA A 1 847 ? -14.774 27.508 6.126 1.00 94.69 847 ALA A O 1
ATOM 6837 N N . ALA A 1 848 ? -12.689 26.854 6.661 1.00 93.81 848 ALA A N 1
ATOM 6838 C CA . ALA A 1 848 ? -13.001 25.429 6.748 1.00 93.81 848 ALA A CA 1
ATOM 6839 C C . ALA A 1 848 ? -14.035 25.122 7.846 1.00 93.81 848 ALA A C 1
ATOM 6841 O O . ALA A 1 848 ? -15.019 24.425 7.594 1.00 93.81 848 ALA A O 1
ATOM 6842 N N . ALA A 1 849 ? -13.866 25.682 9.050 1.00 93.19 849 ALA A N 1
ATOM 6843 C CA . ALA A 1 849 ? -14.857 25.526 10.117 1.00 93.19 849 ALA A CA 1
ATOM 6844 C C . ALA A 1 849 ? -16.198 26.188 9.765 1.00 93.19 849 ALA A C 1
ATOM 6846 O O . ALA A 1 849 ? -17.255 25.634 10.060 1.00 93.19 849 ALA A O 1
ATOM 6847 N N . THR A 1 850 ? -16.164 27.345 9.097 1.00 93.25 850 THR A N 1
ATOM 6848 C CA . THR A 1 850 ? -17.373 28.034 8.631 1.00 93.25 850 THR A CA 1
ATOM 6849 C C . THR A 1 850 ? -18.159 27.166 7.655 1.00 93.25 850 THR A C 1
ATOM 6851 O O . THR A 1 850 ? -19.374 27.075 7.792 1.00 93.25 850 THR A O 1
ATOM 6854 N N . GLU A 1 851 ? -17.493 26.505 6.706 1.00 93.06 851 GLU A N 1
ATOM 6855 C CA . GLU A 1 851 ? -18.150 25.625 5.733 1.00 93.06 851 GLU A CA 1
ATOM 6856 C C . GLU A 1 851 ? -18.853 24.444 6.415 1.00 93.06 851 GLU A C 1
ATOM 6858 O O . GLU A 1 851 ? -20.020 24.167 6.134 1.00 93.06 851 GLU A O 1
ATOM 6863 N N . ASN A 1 852 ? -18.193 23.813 7.390 1.00 92.19 852 ASN A N 1
ATOM 6864 C CA . ASN A 1 852 ? -18.758 22.687 8.140 1.00 92.19 852 ASN A CA 1
ATOM 6865 C C . ASN A 1 852 ? -19.971 23.068 9.008 1.00 92.19 852 ASN A C 1
ATOM 6867 O O . ASN A 1 852 ? -20.776 22.203 9.369 1.00 92.19 852 ASN A O 1
ATOM 6871 N N . LEU A 1 853 ? -20.109 24.359 9.315 1.00 94.19 853 LEU A N 1
ATOM 6872 C CA . LEU A 1 853 ? -21.164 24.948 10.134 1.00 94.19 853 LEU A CA 1
ATOM 6873 C C . LEU A 1 853 ? -22.202 25.725 9.298 1.00 94.19 853 LEU A C 1
ATOM 6875 O O . LEU A 1 853 ? -22.921 26.576 9.824 1.00 94.19 853 LEU A O 1
ATOM 6879 N N . ARG A 1 854 ? -22.312 25.448 7.992 1.00 89.81 854 ARG A N 1
ATOM 6880 C CA . ARG A 1 854 ? -23.395 25.961 7.133 1.00 89.81 854 ARG A CA 1
ATOM 6881 C C . ARG A 1 854 ? -24.565 24.986 7.046 1.00 89.81 854 ARG A C 1
ATOM 6883 O O . ARG A 1 854 ? -24.417 23.784 7.229 1.00 89.81 854 ARG A O 1
ATOM 6890 N N . ASN A 1 855 ? -25.738 25.519 6.693 1.00 90.19 855 ASN A N 1
ATOM 6891 C CA . ASN A 1 855 ? -26.948 24.745 6.381 1.00 90.19 855 ASN A CA 1
ATOM 6892 C C . ASN A 1 855 ? -27.371 23.756 7.485 1.00 90.19 855 ASN A C 1
ATOM 6894 O O . ASN A 1 855 ? -27.904 22.681 7.201 1.00 90.19 855 ASN A O 1
ATOM 6898 N N . LEU A 1 856 ? -27.139 24.114 8.746 1.00 93.19 856 LEU A N 1
ATOM 6899 C CA . LEU A 1 856 ? -27.471 23.280 9.887 1.00 93.19 856 LEU A CA 1
ATOM 6900 C C . LEU A 1 856 ? -28.987 23.228 10.102 1.00 93.19 856 LEU A C 1
ATOM 6902 O O . LEU A 1 856 ? -29.718 24.200 9.917 1.00 93.19 856 LEU A O 1
ATOM 6906 N N . SER A 1 857 ? -29.453 22.066 10.552 1.00 91.12 857 SER A N 1
ATOM 6907 C CA . SER A 1 857 ? -30.824 21.845 11.005 1.00 91.12 857 SER A CA 1
ATOM 6908 C C . SER A 1 857 ? -30.784 21.264 12.410 1.00 91.12 857 SER A C 1
ATOM 6910 O O . SER A 1 857 ? -30.082 20.284 12.659 1.00 91.12 857 SER A O 1
ATOM 6912 N N . LEU A 1 858 ? -31.561 21.843 13.329 1.00 91.00 858 LEU A N 1
ATOM 6913 C CA . LEU A 1 858 ? -31.622 21.355 14.707 1.00 91.00 858 LEU A CA 1
ATOM 6914 C C . LEU A 1 858 ? -32.195 19.933 14.814 1.00 91.00 858 LEU A C 1
ATOM 6916 O O . LEU A 1 858 ? -31.882 19.249 15.787 1.00 91.00 858 LEU A O 1
ATOM 6920 N N . ASP A 1 859 ? -32.976 19.475 13.831 1.00 85.94 859 ASP A N 1
ATOM 6921 C CA . ASP A 1 859 ? -33.588 18.137 13.819 1.00 85.94 859 ASP A CA 1
ATOM 6922 C C . ASP A 1 859 ? -32.584 17.017 13.521 1.00 85.94 859 ASP A C 1
ATOM 6924 O O . ASP A 1 859 ? -32.823 15.862 13.865 1.00 85.94 859 ASP A O 1
ATOM 6928 N N . ARG A 1 860 ? -31.457 17.350 12.880 1.00 84.44 860 ARG A N 1
ATOM 6929 C CA . ARG A 1 860 ? -30.400 16.401 12.486 1.00 84.44 860 ARG A CA 1
ATOM 6930 C C . ARG A 1 860 ? -29.020 16.856 12.959 1.00 84.44 860 ARG A C 1
ATOM 6932 O O . ARG A 1 860 ? -28.020 16.579 12.307 1.00 84.44 860 ARG A O 1
ATOM 6939 N N . LEU A 1 861 ? -28.970 17.614 14.053 1.00 85.81 861 LEU A N 1
ATOM 6940 C CA . LEU A 1 861 ? -27.726 18.199 14.530 1.00 85.81 861 LEU A CA 1
ATOM 6941 C C . LEU A 1 861 ? -26.847 17.136 15.197 1.00 85.81 861 LEU A C 1
ATOM 6943 O O . LEU A 1 861 ? -27.188 16.610 16.256 1.00 85.81 861 LEU A O 1
ATOM 6947 N N . GLU A 1 862 ? -25.704 16.852 14.584 1.00 84.06 862 GLU A N 1
ATOM 6948 C CA . GLU A 1 862 ? -24.719 15.919 15.124 1.00 84.06 862 GLU A CA 1
ATOM 6949 C C . GLU A 1 862 ? -23.946 16.533 16.307 1.00 84.06 862 GLU A C 1
ATOM 6951 O O . GLU A 1 862 ? -23.596 17.718 16.269 1.00 84.06 862 GLU A O 1
ATOM 6956 N N . PRO A 1 863 ? -23.601 15.745 17.344 1.00 78.62 863 PRO A N 1
ATOM 6957 C CA . PRO A 1 863 ? -22.773 16.204 18.464 1.00 78.62 863 PRO A CA 1
ATOM 6958 C C . PRO A 1 863 ? -21.436 16.842 18.067 1.00 78.62 863 PRO A C 1
ATOM 6960 O O . PRO A 1 863 ? -20.959 17.765 18.729 1.00 78.62 863 PRO A O 1
ATOM 6963 N N . THR A 1 864 ? -20.845 16.369 16.971 1.00 83.12 864 THR A N 1
ATOM 6964 C CA . THR A 1 864 ? -19.584 16.855 16.393 1.00 83.12 864 THR A CA 1
ATOM 6965 C C . THR A 1 864 ? -19.632 18.346 16.058 1.00 83.12 864 THR A C 1
ATOM 6967 O O . THR A 1 864 ? -18.625 19.037 16.200 1.00 83.12 864 THR A O 1
ATOM 6970 N N . LYS A 1 865 ? -20.811 18.892 15.732 1.00 90.81 865 LYS A N 1
ATOM 6971 C CA . LYS A 1 865 ? -20.983 20.318 15.414 1.00 90.81 865 LYS A CA 1
ATOM 6972 C C . LYS A 1 865 ? -20.678 21.238 16.590 1.00 90.81 865 LYS A C 1
ATOM 6974 O O . LYS A 1 865 ? -20.182 22.340 16.389 1.00 90.81 865 LYS A O 1
ATOM 6979 N N . PHE A 1 866 ? -20.870 20.789 17.829 1.00 88.19 866 PHE A N 1
ATOM 6980 C CA . PHE A 1 866 ? -20.466 21.576 19.000 1.00 88.19 866 PHE A CA 1
ATOM 6981 C C . PHE A 1 866 ? -18.942 21.631 19.173 1.00 88.19 866 PHE A C 1
ATOM 6983 O O . PHE A 1 866 ? -18.419 22.637 19.652 1.00 88.19 866 PHE A O 1
ATOM 6990 N N . ILE A 1 867 ? -18.231 20.580 18.749 1.00 86.19 867 ILE A N 1
ATOM 6991 C CA . ILE A 1 867 ? -16.762 20.541 18.736 1.00 86.19 867 ILE A CA 1
ATOM 6992 C C . ILE A 1 867 ? -16.232 21.494 17.658 1.00 86.19 867 ILE A C 1
ATOM 6994 O O . ILE A 1 867 ? -15.314 22.266 17.926 1.00 86.19 867 ILE A O 1
ATOM 6998 N N . GLU A 1 868 ? -16.857 21.513 16.478 1.00 91.38 868 GLU A N 1
ATOM 6999 C CA . GLU A 1 868 ? -16.519 22.458 15.403 1.00 91.38 868 GLU A CA 1
ATOM 7000 C C . GLU A 1 868 ? -16.709 23.921 15.834 1.00 91.38 868 GLU A C 1
ATOM 7002 O O . GLU A 1 868 ? -15.853 24.753 15.546 1.00 91.38 868 GLU A O 1
ATOM 7007 N N . VAL A 1 869 ? -17.770 24.248 16.586 1.00 94.81 869 VAL A N 1
ATOM 7008 C CA . VAL A 1 869 ? -17.956 25.606 17.139 1.00 94.81 869 VAL A CA 1
ATOM 7009 C C . VAL A 1 869 ? -16.858 25.962 18.147 1.00 94.81 869 VAL A C 1
ATOM 7011 O O . VAL A 1 869 ? -16.389 27.100 18.170 1.00 94.81 869 VAL A O 1
ATOM 7014 N N . ALA A 1 870 ? -16.435 25.014 18.988 1.00 91.19 870 ALA A N 1
ATOM 7015 C CA . ALA A 1 870 ? -15.336 25.247 19.923 1.00 91.19 870 ALA A CA 1
ATOM 7016 C C . ALA A 1 870 ? -14.006 25.496 19.189 1.00 91.19 870 ALA A C 1
ATOM 7018 O O . ALA A 1 870 ? -13.268 26.405 19.569 1.00 91.19 870 ALA A O 1
ATOM 7019 N N . ALA A 1 871 ? -13.736 24.746 18.115 1.00 92.88 871 ALA A N 1
ATOM 7020 C CA . ALA A 1 871 ? -12.580 24.969 17.250 1.00 92.88 871 ALA A CA 1
ATOM 7021 C C . ALA A 1 871 ? -12.653 26.337 16.554 1.00 92.88 871 ALA A C 1
ATOM 7023 O O . ALA A 1 871 ? -11.700 27.107 16.619 1.00 92.88 871 ALA A O 1
ATOM 7024 N N . LEU A 1 872 ? -13.811 26.695 15.987 1.00 95.94 872 LEU A N 1
ATOM 7025 C CA . LEU A 1 872 ? -14.025 27.998 15.355 1.00 95.94 872 LEU A CA 1
ATOM 7026 C C . LEU A 1 872 ? -13.759 29.161 16.317 1.00 95.94 872 LEU A C 1
ATOM 7028 O O . LEU A 1 872 ? -13.157 30.150 15.915 1.00 95.94 872 LEU A O 1
ATOM 7032 N N . ALA A 1 873 ? -14.166 29.046 17.584 1.00 95.31 873 ALA A N 1
ATOM 7033 C CA . ALA A 1 873 ? -13.879 30.075 18.579 1.00 95.31 873 ALA A CA 1
ATOM 7034 C C . ALA A 1 873 ? -12.367 30.259 18.808 1.00 95.31 873 ALA A C 1
ATOM 7036 O O . ALA A 1 873 ? -11.908 31.392 18.919 1.00 95.31 873 ALA A O 1
ATOM 7037 N N . ALA A 1 874 ? -11.586 29.173 18.829 1.00 94.81 874 ALA A N 1
ATOM 7038 C CA . ALA A 1 874 ? -10.124 29.258 18.896 1.00 94.81 874 ALA A CA 1
ATOM 7039 C C . ALA A 1 874 ? -9.522 29.878 17.621 1.00 94.81 874 ALA A C 1
ATOM 7041 O O . ALA A 1 874 ? -8.553 30.637 17.694 1.00 94.81 874 ALA A O 1
ATOM 7042 N N . TYR A 1 875 ? -10.126 29.606 16.459 1.00 97.06 875 TYR A N 1
ATOM 7043 C CA . TYR A 1 875 ? -9.684 30.180 15.187 1.00 97.06 875 TYR A CA 1
ATOM 7044 C C . TYR A 1 875 ? -9.966 31.679 15.104 1.00 97.06 875 TYR A C 1
ATOM 7046 O O . TYR A 1 875 ? -9.136 32.450 14.627 1.00 97.06 875 TYR A O 1
ATOM 7054 N N . TRP A 1 876 ? -11.117 32.112 15.621 1.00 97.50 876 TRP A N 1
ATOM 7055 C CA . TRP A 1 876 ? -11.450 33.525 15.757 1.00 97.50 876 TRP A CA 1
ATOM 7056 C C . TRP A 1 876 ? -10.535 34.252 16.732 1.00 97.50 876 TRP A C 1
ATOM 7058 O O . TRP A 1 876 ? -10.091 35.349 16.410 1.00 97.50 876 TRP A O 1
ATOM 7068 N N . ASP A 1 877 ? -10.207 33.650 17.874 1.00 97.38 877 ASP A N 1
ATOM 7069 C CA . ASP A 1 877 ? -9.227 34.230 18.795 1.00 97.38 877 ASP A CA 1
ATOM 7070 C C . ASP A 1 877 ? -7.863 34.425 18.110 1.00 97.38 877 ASP A C 1
ATOM 7072 O O . ASP A 1 877 ? -7.317 35.525 18.117 1.00 97.38 877 ASP A O 1
ATOM 7076 N N . THR A 1 878 ? -7.375 33.403 17.400 1.00 98.12 878 THR A N 1
ATOM 7077 C CA . THR A 1 878 ? -6.094 33.460 16.674 1.00 98.12 878 THR A CA 1
ATOM 7078 C C . THR A 1 878 ? -6.093 34.528 15.576 1.00 98.12 878 THR A C 1
ATOM 7080 O O . THR A 1 878 ? -5.179 35.350 15.506 1.00 98.12 878 THR A O 1
ATOM 7083 N N . LEU A 1 879 ? -7.125 34.559 14.725 1.00 97.56 879 LEU A N 1
ATOM 7084 C CA . LEU A 1 879 ? -7.242 35.551 13.653 1.00 97.56 879 LEU A CA 1
ATOM 7085 C C . LEU A 1 879 ? -7.383 36.976 14.208 1.00 97.56 879 LEU A C 1
ATOM 7087 O O . LEU A 1 879 ? -6.744 37.906 13.714 1.00 97.56 879 LEU A O 1
ATOM 7091 N N . GLY A 1 880 ? -8.170 37.146 15.272 1.00 97.44 880 GLY A N 1
ATOM 7092 C CA . GLY A 1 880 ? -8.301 38.417 15.974 1.00 97.44 880 GLY A CA 1
ATOM 7093 C C . GLY A 1 880 ? -6.981 38.877 16.597 1.00 97.44 880 GLY A C 1
ATOM 7094 O O . GLY A 1 880 ? -6.628 40.052 16.490 1.00 97.44 880 GLY A O 1
ATOM 7095 N N . TRP A 1 881 ? -6.207 37.952 17.168 1.00 97.75 881 TRP A N 1
ATOM 7096 C CA . TRP A 1 881 ? -4.879 38.239 17.703 1.00 97.75 881 TRP A CA 1
ATOM 7097 C C . TRP A 1 881 ? -3.903 38.675 16.606 1.00 97.75 881 TRP A C 1
ATOM 7099 O O . TRP A 1 881 ? -3.155 39.635 16.783 1.00 97.75 881 TRP A O 1
ATOM 7109 N N . ILE A 1 882 ? -3.959 38.057 15.425 1.00 98.19 882 ILE A N 1
ATOM 7110 C CA . ILE A 1 882 ? -3.173 38.488 14.260 1.00 98.19 882 ILE A CA 1
ATOM 7111 C C . ILE A 1 882 ? -3.546 39.917 13.841 1.00 98.19 882 ILE A C 1
ATOM 7113 O O . ILE A 1 882 ? -2.651 40.737 13.626 1.00 98.19 882 ILE A O 1
ATOM 7117 N N . TYR A 1 883 ? -4.839 40.257 13.778 1.00 97.44 883 TYR A N 1
ATOM 7118 C CA . TYR A 1 883 ? -5.274 41.628 13.483 1.00 97.44 883 TYR A CA 1
ATOM 7119 C C . TYR A 1 883 ? -4.779 42.634 14.525 1.00 97.44 883 TYR A C 1
ATOM 7121 O O . TYR A 1 883 ? -4.283 43.696 14.147 1.00 97.44 883 TYR A O 1
ATOM 7129 N N . PHE A 1 884 ? -4.810 42.277 15.812 1.00 97.38 884 PHE A N 1
ATOM 7130 C CA . PHE A 1 884 ? -4.244 43.097 16.884 1.00 97.38 884 PHE A CA 1
ATOM 7131 C C . PHE A 1 884 ? -2.751 43.371 16.655 1.00 97.38 884 PHE A C 1
ATOM 7133 O O . PHE A 1 884 ? -2.324 44.525 16.676 1.00 97.38 884 PHE A O 1
ATOM 7140 N N . ARG A 1 885 ? -1.963 42.337 16.327 1.00 96.56 885 ARG A N 1
ATOM 7141 C CA . ARG A 1 885 ? -0.522 42.473 16.031 1.00 96.56 885 ARG A CA 1
ATOM 7142 C C . ARG A 1 885 ? -0.236 43.301 14.779 1.00 96.56 885 ARG A C 1
ATOM 7144 O O . ARG A 1 885 ? 0.816 43.931 14.700 1.00 96.56 885 ARG A O 1
ATOM 7151 N N . LYS A 1 886 ? -1.177 43.348 13.833 1.00 96.44 886 LYS A N 1
ATOM 7152 C CA . LYS A 1 886 ? -1.129 44.207 12.638 1.00 96.44 886 LYS A CA 1
ATOM 7153 C C . LYS A 1 886 ? -1.694 45.618 12.870 1.00 96.44 886 LYS A C 1
ATOM 7155 O O . LYS A 1 886 ? -1.604 46.450 11.971 1.00 96.44 886 LYS A O 1
ATOM 7160 N N . GLY A 1 887 ? -2.240 45.904 14.054 1.00 95.38 887 GLY A N 1
ATOM 7161 C CA . GLY A 1 887 ? -2.794 47.208 14.431 1.00 95.38 887 GLY A CA 1
ATOM 7162 C C . GLY A 1 887 ? -4.256 47.447 14.027 1.00 95.38 887 GLY A C 1
ATOM 7163 O O . GLY A 1 887 ? -4.760 48.549 14.234 1.00 95.38 887 GLY A O 1
ATOM 7164 N N . ASP A 1 888 ? -4.956 46.445 13.488 1.00 96.19 888 ASP A N 1
ATOM 7165 C CA . ASP A 1 888 ? -6.385 46.528 13.154 1.00 96.19 888 ASP A CA 1
ATOM 7166 C C . ASP A 1 888 ? -7.237 46.189 14.387 1.00 96.19 888 ASP A C 1
ATOM 7168 O O . ASP A 1 888 ? -7.718 45.069 14.579 1.00 96.19 888 ASP A O 1
ATOM 7172 N N . LEU A 1 889 ? -7.375 47.178 15.274 1.00 95.62 889 LEU A N 1
ATOM 7173 C CA . LEU A 1 889 ? -8.041 47.010 16.568 1.00 95.62 889 LEU A CA 1
ATOM 7174 C C . LEU A 1 889 ? -9.553 46.772 16.451 1.00 95.62 889 LEU A C 1
ATOM 7176 O O . LEU A 1 889 ? -10.144 46.226 17.381 1.00 95.62 889 LEU A O 1
ATOM 7180 N N . GLU A 1 890 ? -10.187 47.190 15.353 1.00 93.69 890 GLU A N 1
ATOM 7181 C CA . GLU A 1 890 ? -11.628 47.015 15.144 1.00 93.69 890 GLU A CA 1
ATOM 7182 C C . GLU A 1 890 ? -11.950 45.557 14.808 1.00 93.69 890 GLU A C 1
ATOM 7184 O O . GLU A 1 890 ? -12.783 44.929 15.474 1.00 93.69 890 GLU A O 1
ATOM 7189 N N . ARG A 1 891 ? -11.242 44.978 13.828 1.00 94.06 891 ARG A N 1
ATOM 7190 C CA . ARG A 1 891 ? -11.408 43.557 13.498 1.00 94.06 891 ARG A CA 1
ATOM 7191 C C . ARG A 1 891 ? -10.928 42.663 14.631 1.00 94.06 891 ARG A C 1
ATOM 7193 O O . ARG A 1 891 ? -11.603 41.681 14.938 1.00 94.06 891 ARG A O 1
ATOM 7200 N N . ALA A 1 892 ? -9.827 43.023 15.292 1.00 96.69 892 ALA A N 1
ATOM 7201 C CA . ALA A 1 892 ? -9.346 42.296 16.461 1.00 96.69 892 ALA A CA 1
ATOM 7202 C C . ALA A 1 892 ? -10.424 42.194 17.552 1.00 96.69 892 ALA A C 1
ATOM 7204 O O . ALA A 1 892 ? -10.745 41.093 17.996 1.00 96.69 892 ALA A O 1
ATOM 7205 N N . GLU A 1 893 ? -11.047 43.318 17.932 1.00 96.06 893 GLU A N 1
ATOM 7206 C CA . GLU A 1 893 ? -12.134 43.319 18.917 1.00 96.06 893 GLU A CA 1
ATOM 7207 C C . GLU A 1 893 ? -13.307 42.443 18.457 1.00 96.06 893 GLU A C 1
ATOM 7209 O O . GLU A 1 893 ? -13.825 41.654 19.245 1.00 96.06 893 GLU A O 1
ATOM 7214 N N . SER A 1 894 ? -13.714 42.550 17.188 1.00 94.44 894 SER A N 1
ATOM 7215 C CA . SER A 1 894 ? -14.860 41.809 16.646 1.00 94.44 894 SER A CA 1
ATOM 7216 C C . SER A 1 894 ? -14.691 40.289 16.769 1.00 94.44 894 SER A C 1
ATOM 7218 O O . SER A 1 894 ? -15.561 39.603 17.314 1.00 94.44 894 SER A O 1
ATOM 7220 N N . TYR A 1 895 ? -13.543 39.768 16.328 1.00 96.12 895 TYR A N 1
ATOM 7221 C CA . TYR A 1 895 ? -13.252 38.335 16.345 1.00 96.12 895 TYR A CA 1
ATOM 7222 C C . TYR A 1 895 ? -13.017 37.793 17.765 1.00 96.12 895 TYR A C 1
ATOM 7224 O O . TYR A 1 895 ? -13.642 36.800 18.150 1.00 96.12 895 TYR A O 1
ATOM 7232 N N . ILE A 1 896 ? -12.188 38.459 18.580 1.00 97.06 896 ILE A N 1
ATOM 7233 C CA . ILE A 1 896 ? -11.864 37.973 19.934 1.00 97.06 896 ILE A CA 1
ATOM 7234 C C . ILE A 1 896 ? -13.082 38.072 20.862 1.00 97.06 896 ILE A C 1
ATOM 7236 O O . ILE A 1 896 ? -13.343 37.163 21.649 1.00 97.06 896 ILE A O 1
ATOM 7240 N N . HIS A 1 897 ? -13.903 39.119 20.743 1.00 95.62 897 HIS A N 1
ATOM 7241 C CA . HIS A 1 897 ? -15.122 39.231 21.546 1.00 95.62 897 HIS A CA 1
ATOM 7242 C C . HIS A 1 897 ? -16.145 38.139 21.184 1.00 95.62 897 HIS A C 1
ATOM 7244 O O . HIS A 1 897 ? -16.775 37.564 22.076 1.00 95.62 897 HIS A O 1
ATOM 7250 N N . ALA A 1 898 ? -16.282 37.786 19.901 1.00 95.06 898 ALA A N 1
ATOM 7251 C CA . ALA A 1 898 ? -17.115 36.654 19.493 1.00 95.06 898 ALA A CA 1
ATOM 7252 C C . ALA A 1 898 ? -16.610 35.327 20.099 1.00 95.06 898 ALA A C 1
ATOM 7254 O O . ALA A 1 898 ? -17.402 34.555 20.649 1.00 95.06 898 ALA A O 1
ATOM 7255 N N . ALA A 1 899 ? -15.293 35.094 20.090 1.00 95.81 899 ALA A N 1
ATOM 7256 C CA . ALA A 1 899 ? -14.671 33.931 20.727 1.00 95.81 899 ALA A CA 1
ATOM 7257 C C . ALA A 1 899 ? -14.871 33.902 22.258 1.00 95.81 899 ALA A C 1
ATOM 7259 O O . ALA A 1 899 ? -15.168 32.846 22.836 1.00 95.81 899 ALA A O 1
ATOM 7260 N N . TRP A 1 900 ? -14.771 35.059 22.922 1.00 95.38 900 TRP A N 1
ATOM 7261 C CA . TRP A 1 900 ? -14.957 35.210 24.369 1.00 95.38 900 TRP A CA 1
ATOM 7262 C C . TRP A 1 900 ? -16.364 34.790 24.814 1.00 95.38 900 TRP A C 1
ATOM 7264 O O . TRP A 1 900 ? -16.508 34.011 25.759 1.00 95.38 900 TRP A O 1
ATOM 7274 N N . LEU A 1 901 ? -17.402 35.217 24.087 1.00 93.00 901 LEU A N 1
ATOM 7275 C CA . LEU A 1 901 ? -18.805 34.880 24.380 1.00 93.00 901 LEU A CA 1
ATOM 7276 C C . LEU A 1 901 ? -19.144 33.392 24.160 1.00 93.00 901 LEU A C 1
ATOM 7278 O O . LEU A 1 901 ? -20.139 32.882 24.692 1.00 93.00 901 LEU A O 1
ATOM 7282 N N . LEU A 1 902 ? -18.333 32.671 23.380 1.00 92.50 902 LEU A N 1
ATOM 7283 C CA . LEU A 1 902 ? -18.483 31.229 23.176 1.00 92.50 902 LEU A CA 1
ATOM 7284 C C . LEU A 1 902 ? -17.795 30.417 24.277 1.00 92.50 902 LEU A C 1
ATOM 7286 O O . LEU A 1 902 ? -18.349 29.408 24.733 1.00 92.50 902 LEU A O 1
ATOM 7290 N N . THR A 1 903 ? -16.601 30.844 24.693 1.00 91.31 903 THR A N 1
ATOM 7291 C CA . THR A 1 903 ? -15.663 29.986 25.432 1.00 91.31 903 THR A CA 1
ATOM 7292 C C . THR A 1 903 ? -15.418 30.409 26.874 1.00 91.31 903 THR A C 1
ATOM 7294 O O . THR A 1 903 ? -15.291 29.529 27.721 1.00 91.31 903 THR A O 1
ATOM 7297 N N . GLN A 1 904 ? -15.350 31.714 27.160 1.00 92.25 904 GLN A N 1
ATOM 7298 C CA . GLN A 1 904 ? -14.834 32.252 28.425 1.00 92.25 904 GLN A CA 1
ATOM 7299 C C . GLN A 1 904 ? -13.523 31.559 28.861 1.00 92.25 904 GLN A C 1
ATOM 7301 O O . GLN A 1 904 ? -13.385 31.111 30.005 1.00 92.25 904 GLN A O 1
ATOM 7306 N N . ARG A 1 905 ? -12.570 31.406 27.928 1.00 91.25 905 ARG A N 1
ATOM 7307 C CA . ARG A 1 905 ? -11.194 30.980 28.236 1.00 91.25 905 ARG A CA 1
ATOM 7308 C C . ARG A 1 905 ? -10.360 32.190 28.647 1.00 91.25 905 ARG A C 1
ATOM 7310 O O . ARG A 1 905 ? -10.461 33.237 28.013 1.00 91.25 905 ARG A O 1
ATOM 7317 N N . GLY A 1 906 ? -9.547 32.043 29.690 1.00 90.69 906 GLY A N 1
ATOM 7318 C CA . GLY A 1 906 ? -8.759 33.133 30.268 1.00 90.69 906 GLY A CA 1
ATOM 7319 C C . GLY A 1 906 ? -7.844 33.817 29.256 1.00 90.69 906 GLY A C 1
ATOM 7320 O O . GLY A 1 906 ? -7.798 35.036 29.220 1.00 90.69 906 GLY A O 1
ATOM 7321 N N . GLU A 1 907 ? -7.214 33.042 28.376 1.00 91.19 907 GLU A N 1
ATOM 7322 C CA . GLU A 1 907 ? -6.395 33.534 27.261 1.00 91.19 907 GLU A CA 1
ATOM 7323 C C . GLU A 1 907 ? -7.152 34.482 26.314 1.00 91.19 907 GLU A C 1
ATOM 7325 O O . GLU A 1 907 ? -6.714 35.603 26.078 1.00 91.19 907 GLU A O 1
ATOM 7330 N N . VAL A 1 908 ? -8.338 34.077 25.851 1.00 95.38 908 VAL A N 1
ATOM 7331 C CA . VAL A 1 908 ? -9.186 34.889 24.959 1.00 95.38 908 VAL A CA 1
ATOM 7332 C C . VAL A 1 908 ? -9.604 36.192 25.650 1.00 95.38 908 VAL A C 1
ATOM 7334 O O . VAL A 1 908 ? -9.636 37.265 25.049 1.00 95.38 908 VAL A O 1
ATOM 7337 N N . GLY A 1 909 ? -9.919 36.107 26.946 1.00 95.50 909 GLY A N 1
ATOM 7338 C CA . GLY A 1 909 ? -10.222 37.279 27.762 1.00 95.50 909 GLY A CA 1
ATOM 7339 C C . GLY A 1 909 ? -9.009 38.195 27.940 1.00 95.50 909 GLY A C 1
ATOM 7340 O O . GLY A 1 909 ? -9.145 39.408 27.833 1.00 95.50 909 GLY A O 1
ATOM 7341 N N . ASP A 1 910 ? -7.816 37.642 28.151 1.00 95.81 910 ASP A N 1
ATOM 7342 C CA . ASP A 1 910 ? -6.573 38.410 28.245 1.00 95.81 910 ASP A CA 1
ATOM 7343 C C . ASP A 1 910 ? -6.281 39.166 26.939 1.00 95.81 910 ASP A C 1
ATOM 7345 O O . ASP A 1 910 ? -6.041 40.374 26.983 1.00 95.81 910 ASP A O 1
ATOM 7349 N N . HIS A 1 911 ? -6.417 38.513 25.778 1.00 97.00 911 HIS A N 1
ATOM 7350 C CA . HIS A 1 911 ? -6.297 39.173 24.474 1.00 97.00 911 HIS A CA 1
ATOM 7351 C C . HIS A 1 911 ? -7.298 40.327 24.312 1.00 97.00 911 HIS A C 1
ATOM 7353 O O . HIS A 1 911 ? -6.928 41.421 23.877 1.00 97.00 911 HIS A O 1
ATOM 7359 N N . LEU A 1 912 ? -8.562 40.123 24.704 1.00 97.00 912 LEU A N 1
ATOM 7360 C CA . LEU A 1 912 ? -9.589 41.168 24.641 1.00 97.00 912 LEU A CA 1
ATOM 7361 C C . LEU A 1 912 ? -9.282 42.340 25.589 1.00 97.00 912 LEU A C 1
ATOM 7363 O O . LEU A 1 912 ? -9.503 43.499 25.234 1.00 97.00 912 LEU A O 1
ATOM 7367 N N . GLY A 1 913 ? -8.734 42.055 26.774 1.00 96.69 913 GLY A N 1
ATOM 7368 C CA . GLY A 1 913 ? -8.254 43.068 27.712 1.00 96.69 913 GLY A CA 1
ATOM 7369 C C . GLY A 1 913 ? -7.144 43.930 27.108 1.00 96.69 913 GLY A C 1
ATOM 7370 O O . GLY A 1 913 ? -7.230 45.157 27.171 1.00 96.69 913 GLY A O 1
ATOM 7371 N N . GLN A 1 914 ? -6.168 43.305 26.440 1.00 96.81 914 GLN A N 1
ATOM 7372 C CA . GLN A 1 914 ? -5.058 43.998 25.773 1.00 96.81 914 GLN A CA 1
ATOM 7373 C C . GLN A 1 914 ? -5.544 44.889 24.621 1.00 96.81 914 GLN A C 1
ATOM 7375 O O . GLN A 1 914 ? -5.093 46.029 24.483 1.00 96.81 914 GLN A O 1
ATOM 7380 N N . ILE A 1 915 ? -6.522 44.421 23.837 1.00 97.44 915 ILE A N 1
ATOM 7381 C CA . ILE A 1 915 ? -7.180 45.243 22.810 1.00 97.44 915 ILE A CA 1
ATOM 7382 C C . ILE A 1 915 ? -7.825 46.479 23.448 1.00 97.44 915 ILE A C 1
ATOM 7384 O O . ILE A 1 915 ? -7.623 47.597 22.971 1.00 97.44 915 ILE A O 1
ATOM 7388 N N . TYR A 1 916 ? -8.567 46.311 24.547 1.00 97.56 916 TYR A N 1
ATOM 7389 C CA . TYR A 1 916 ? -9.202 47.431 25.243 1.00 97.56 916 TYR A CA 1
ATOM 7390 C C . TYR A 1 916 ? -8.207 48.413 25.856 1.00 97.56 916 TYR A C 1
ATOM 7392 O O . TYR A 1 916 ? -8.464 49.619 25.819 1.00 97.56 916 TYR A O 1
ATOM 7400 N N . GLU A 1 917 ? -7.065 47.946 26.357 1.00 95.19 917 GLU A N 1
ATOM 7401 C CA . GLU A 1 917 ? -5.980 48.833 26.777 1.00 95.19 917 GLU A CA 1
ATOM 7402 C C . GLU A 1 917 ? -5.446 49.665 25.610 1.00 95.19 917 GLU A C 1
ATOM 7404 O O . GLU A 1 917 ? -5.365 50.890 25.727 1.00 95.19 917 GLU A O 1
ATOM 7409 N N . GLN A 1 918 ? -5.144 49.035 24.469 1.00 95.25 918 GLN A N 1
ATOM 7410 C CA . GLN A 1 918 ? -4.587 49.737 23.310 1.00 95.25 918 GLN A CA 1
ATOM 7411 C C . GLN A 1 918 ? -5.586 50.716 22.673 1.00 95.25 918 GLN A C 1
ATOM 7413 O O . GLN A 1 918 ? -5.189 51.757 22.152 1.00 95.25 918 GLN A O 1
ATOM 7418 N N . GLN A 1 919 ? -6.888 50.433 22.769 1.00 95.69 919 GLN A N 1
ATOM 7419 C CA . GLN A 1 919 ? -7.960 51.352 22.374 1.00 95.69 919 GLN A CA 1
ATOM 7420 C C . GLN A 1 919 ? -8.221 52.476 23.403 1.00 95.69 919 GLN A C 1
ATOM 7422 O O . GLN A 1 919 ? -9.057 53.346 23.159 1.00 95.69 919 GLN A O 1
ATOM 7427 N N . GLY A 1 920 ? -7.569 52.460 24.572 1.00 94.31 920 GLY A N 1
ATOM 7428 C CA . GLY A 1 920 ? -7.785 53.432 25.650 1.00 94.31 920 GLY A CA 1
ATOM 7429 C C . GLY A 1 920 ? -9.063 53.212 26.475 1.00 94.31 920 GLY A C 1
ATOM 7430 O O . GLY A 1 920 ? -9.418 54.051 27.305 1.00 94.31 920 GLY A O 1
ATOM 7431 N N . LYS A 1 921 ? -9.758 52.080 26.302 1.00 96.31 921 LYS A N 1
ATOM 7432 C CA . LYS A 1 921 ? -10.994 51.716 27.017 1.00 96.31 921 LYS A CA 1
ATOM 7433 C C . LYS A 1 921 ? -10.678 51.100 28.392 1.00 96.31 921 LYS A C 1
ATOM 7435 O O . LYS A 1 921 ? -11.017 49.950 28.672 1.00 96.31 921 LYS A O 1
ATOM 7440 N N . LYS A 1 922 ? -10.029 51.874 29.271 1.00 93.81 922 LYS A N 1
ATOM 7441 C CA . LYS A 1 922 ? -9.446 51.392 30.543 1.00 93.81 922 LYS A CA 1
ATOM 7442 C C . LYS A 1 922 ? -10.431 50.645 31.456 1.00 93.81 922 LYS A C 1
ATOM 7444 O O . LYS A 1 922 ? -10.076 49.604 32.000 1.00 93.81 922 LYS A O 1
ATOM 7449 N N . ASP A 1 923 ? -11.662 51.134 31.604 1.00 95.06 923 ASP A N 1
ATOM 7450 C CA . ASP A 1 923 ? -12.663 50.486 32.467 1.00 95.06 923 ASP A CA 1
ATOM 7451 C C . ASP A 1 923 ? -13.093 49.109 31.936 1.00 95.06 923 ASP A C 1
ATOM 7453 O O . ASP A 1 923 ? -13.309 48.177 32.715 1.00 95.06 923 ASP A O 1
ATOM 7457 N N . LEU A 1 924 ? -13.171 48.957 30.608 1.00 94.81 924 LEU A N 1
ATOM 7458 C CA . LEU A 1 924 ? -13.475 47.673 29.974 1.00 94.81 924 LEU A CA 1
ATOM 7459 C C . LEU A 1 924 ? -12.301 46.703 30.092 1.00 94.81 924 LEU A C 1
ATOM 7461 O O . LEU A 1 924 ? -12.528 45.538 30.407 1.00 94.81 924 LEU A O 1
ATOM 7465 N N . ALA A 1 925 ? -11.066 47.181 29.917 1.00 96.12 925 ALA A N 1
ATOM 7466 C CA . ALA A 1 925 ? -9.868 46.369 30.115 1.00 96.12 925 ALA A CA 1
ATOM 7467 C C . ALA A 1 925 ? -9.800 45.805 31.544 1.00 96.12 925 ALA A C 1
ATOM 7469 O O . ALA A 1 925 ? -9.678 44.597 31.726 1.00 96.12 925 ALA A O 1
ATOM 7470 N N . VAL A 1 926 ? -9.985 46.654 32.566 1.00 96.06 926 VAL A N 1
ATOM 7471 C CA . VAL A 1 926 ? -10.013 46.227 33.978 1.00 96.06 926 VAL A CA 1
ATOM 7472 C C . VAL A 1 926 ? -11.087 45.163 34.219 1.00 96.06 926 VAL A C 1
ATOM 7474 O O . VAL A 1 926 ? -10.827 44.160 34.883 1.00 96.06 926 VAL A O 1
ATOM 7477 N N . ARG A 1 927 ? -12.291 45.359 33.667 1.00 95.31 927 ARG A N 1
ATOM 7478 C CA . ARG A 1 927 ? -13.395 44.405 33.816 1.00 95.31 927 ARG A CA 1
ATOM 7479 C C . ARG A 1 927 ? -13.087 43.062 33.153 1.00 95.31 927 ARG A C 1
ATOM 7481 O O . ARG A 1 927 ? -13.279 42.026 33.783 1.00 95.31 927 ARG A O 1
ATOM 7488 N N . ILE A 1 928 ? -12.607 43.078 31.910 1.00 95.94 928 ILE A N 1
ATOM 7489 C CA . ILE A 1 928 ? -12.294 41.862 31.157 1.00 95.94 928 ILE A CA 1
ATOM 7490 C C . ILE A 1 928 ? -11.122 41.106 31.782 1.00 95.94 928 ILE A C 1
ATOM 7492 O O . ILE A 1 928 ? -11.230 39.896 31.936 1.00 95.94 928 ILE A O 1
ATOM 7496 N N . TYR A 1 929 ? -10.055 41.772 32.231 1.00 96.75 929 TYR A N 1
ATOM 7497 C CA . TYR A 1 929 ? -8.966 41.075 32.919 1.00 96.75 929 TYR A CA 1
ATOM 7498 C C . TYR A 1 929 ? -9.404 40.445 34.240 1.00 96.75 929 TYR A C 1
ATOM 7500 O O . TYR A 1 929 ? -8.996 39.327 34.549 1.00 96.75 929 TYR A O 1
ATOM 7508 N N . ALA A 1 930 ? -10.270 41.116 35.007 1.00 95.12 930 ALA A N 1
ATOM 7509 C CA . ALA A 1 930 ? -10.832 40.531 36.222 1.00 95.12 930 ALA A CA 1
ATOM 7510 C C . ALA A 1 930 ? -11.659 39.275 35.915 1.00 95.12 930 ALA A C 1
ATOM 7512 O O . ALA A 1 930 ? -11.555 38.291 36.643 1.00 95.12 930 ALA A O 1
ATOM 7513 N N . GLN A 1 931 ? -12.428 39.287 34.822 1.00 95.19 931 GLN A N 1
ATOM 7514 C CA . GLN A 1 931 ? -13.162 38.120 34.331 1.00 95.19 931 GLN A CA 1
ATOM 7515 C C . GLN A 1 931 ? -12.223 37.018 33.840 1.00 95.19 931 GLN A C 1
ATOM 7517 O O . GLN A 1 931 ? -12.361 35.881 34.272 1.00 95.19 931 GLN A O 1
ATOM 7522 N N . ALA A 1 932 ? -11.238 37.342 33.007 1.00 94.88 932 ALA A N 1
ATOM 7523 C CA . ALA A 1 932 ? -10.256 36.408 32.469 1.00 94.88 932 ALA A CA 1
ATOM 7524 C C . ALA A 1 932 ? -9.448 35.699 33.571 1.00 94.88 932 ALA A C 1
ATOM 7526 O O . ALA A 1 932 ? -9.224 34.492 33.485 1.00 94.88 932 ALA A O 1
ATOM 7527 N N . ALA A 1 933 ? -9.092 36.412 34.646 1.00 92.50 933 ALA A N 1
ATOM 7528 C CA . ALA A 1 933 ? -8.351 35.868 35.786 1.00 92.50 933 ALA A CA 1
ATOM 7529 C C . ALA A 1 933 ? -9.133 34.817 36.599 1.00 92.50 933 ALA A C 1
ATOM 7531 O O . ALA A 1 933 ? -8.523 34.011 37.300 1.00 92.50 933 ALA A O 1
ATOM 7532 N N . VAL A 1 934 ? -10.468 34.807 36.505 1.00 90.81 934 VAL A N 1
ATOM 7533 C CA . VAL A 1 934 ? -11.347 33.822 37.169 1.00 90.81 934 VAL A CA 1
ATOM 7534 C C . VAL A 1 934 ? -12.110 32.933 36.181 1.00 90.81 934 VAL A C 1
ATOM 7536 O O . VAL A 1 934 ? -12.952 32.130 36.583 1.00 90.81 934 VAL A O 1
ATOM 7539 N N . ALA A 1 935 ? -11.824 33.076 34.886 1.00 89.50 935 ALA A N 1
ATOM 7540 C CA . ALA A 1 935 ? -12.433 32.310 33.811 1.00 89.50 935 ALA A CA 1
ATOM 7541 C C . ALA A 1 935 ? -11.846 30.891 33.719 1.00 89.50 935 ALA A C 1
ATOM 7543 O O . ALA A 1 935 ? -11.010 30.467 34.520 1.00 89.50 935 ALA A O 1
ATOM 7544 N N . THR A 1 936 ? -12.283 30.116 32.724 1.00 79.69 936 THR A N 1
ATOM 7545 C CA . THR A 1 936 ? -11.721 28.777 32.508 1.00 79.69 936 THR A CA 1
ATOM 7546 C C . THR A 1 936 ? -10.285 28.888 31.991 1.00 79.69 936 THR A C 1
ATOM 7548 O O . THR A 1 936 ? -10.032 29.617 31.041 1.00 79.69 936 THR A O 1
ATOM 7551 N N . GLN A 1 937 ? -9.338 28.161 32.597 1.00 76.88 937 GLN A N 1
ATOM 7552 C CA . GLN A 1 937 ? -7.910 28.216 32.224 1.00 76.88 937 GLN A CA 1
ATOM 7553 C C . GLN A 1 937 ? -7.332 29.656 32.232 1.00 76.88 937 GLN A C 1
ATOM 7555 O O . GLN A 1 937 ? -6.963 30.169 31.177 1.00 76.88 937 GLN A O 1
ATOM 7560 N N . PRO A 1 938 ? -7.269 30.323 33.400 1.00 83.56 938 PRO A N 1
ATOM 7561 C CA . PRO A 1 938 ? -6.696 31.664 33.498 1.00 83.56 938 PRO A CA 1
ATOM 7562 C C . PRO A 1 938 ? -5.187 31.643 33.217 1.00 83.56 938 PRO A C 1
ATOM 7564 O O . PRO A 1 938 ? -4.500 30.704 33.629 1.00 83.56 938 PRO A O 1
ATOM 7567 N N . LEU A 1 939 ? -4.678 32.683 32.549 1.00 82.69 939 LEU A N 1
ATOM 7568 C CA . LEU A 1 939 ? -3.240 32.901 32.392 1.00 82.69 939 LEU A CA 1
ATOM 7569 C C . LEU A 1 939 ? -2.687 33.609 33.643 1.00 82.69 939 LEU A C 1
ATOM 7571 O O . LEU A 1 939 ? -3.309 34.567 34.116 1.00 82.69 939 LEU A O 1
ATOM 7575 N N . PRO A 1 940 ? -1.537 33.182 34.194 1.00 79.06 940 PRO A N 1
ATOM 7576 C CA . PRO A 1 940 ? -0.915 33.856 35.335 1.00 79.06 940 PRO A CA 1
ATOM 7577 C C . PRO A 1 940 ? -0.678 35.358 35.100 1.00 79.06 940 PRO A C 1
ATOM 7579 O O . PRO A 1 940 ? -0.947 36.180 35.976 1.00 79.06 940 PRO A O 1
ATOM 7582 N N . GLU A 1 941 ? -0.259 35.721 33.887 1.00 87.00 941 GLU A N 1
ATOM 7583 C CA . GLU A 1 941 ? 0.083 37.084 33.474 1.00 87.00 941 GLU A CA 1
ATOM 7584 C C . GLU A 1 941 ? -1.131 38.028 33.486 1.00 87.00 941 GLU A C 1
ATOM 7586 O O . GLU A 1 941 ? -0.990 39.234 33.687 1.00 87.00 941 GLU A O 1
ATOM 7591 N N . THR A 1 942 ? -2.347 37.498 33.326 1.00 92.38 942 THR A N 1
ATOM 7592 C CA . THR A 1 942 ? -3.588 38.286 33.343 1.00 92.38 942 THR A CA 1
ATOM 7593 C C . THR A 1 942 ? -3.776 39.018 34.666 1.00 92.38 942 THR A C 1
ATOM 7595 O O . THR A 1 942 ? -4.182 40.183 34.692 1.00 92.38 942 THR A O 1
ATOM 7598 N N . ARG A 1 943 ? -3.452 38.360 35.788 1.00 90.62 943 ARG A N 1
ATOM 7599 C CA . ARG A 1 943 ? -3.547 38.986 37.112 1.00 90.62 943 ARG A CA 1
ATOM 7600 C C . ARG A 1 943 ? -2.515 40.101 37.267 1.00 90.62 943 ARG A C 1
ATOM 7602 O O . ARG A 1 943 ? -2.836 41.137 37.846 1.00 90.62 943 ARG A O 1
ATOM 7609 N N . GLU A 1 944 ? -1.315 39.915 36.724 1.00 91.00 944 GLU A N 1
ATOM 7610 C CA . GLU A 1 944 ? -0.253 40.924 36.747 1.00 91.00 944 GLU A CA 1
ATOM 7611 C C . GLU A 1 944 ? -0.640 42.165 35.931 1.00 91.00 944 GLU A C 1
ATOM 7613 O O . GLU A 1 944 ? -0.500 43.286 36.422 1.00 91.00 944 GLU A O 1
ATOM 7618 N N . ARG A 1 945 ? -1.219 41.986 34.732 1.00 94.12 945 ARG A N 1
ATOM 7619 C CA . ARG A 1 945 ? -1.758 43.092 33.915 1.00 94.12 945 ARG A CA 1
ATOM 7620 C C . ARG A 1 945 ? -2.875 43.841 34.633 1.00 94.12 945 ARG A C 1
ATOM 7622 O O . ARG A 1 945 ? -2.874 45.072 34.684 1.00 94.12 945 ARG A O 1
ATOM 7629 N N . LEU A 1 946 ? -3.799 43.107 35.256 1.00 94.38 946 LEU A N 1
ATOM 7630 C CA . LEU A 1 946 ? -4.862 43.707 36.055 1.00 94.38 946 LEU A CA 1
ATOM 7631 C C . LEU A 1 946 ? -4.289 44.536 37.208 1.00 94.38 946 LEU A C 1
ATOM 7633 O O . LEU A 1 946 ? -4.695 45.685 37.394 1.00 94.38 946 LEU A O 1
ATOM 7637 N N . LEU A 1 947 ? -3.328 43.981 37.952 1.00 93.56 947 LEU A N 1
ATOM 7638 C CA . LEU A 1 947 ? -2.646 44.678 39.037 1.00 93.56 947 LEU A CA 1
ATOM 7639 C C . LEU A 1 947 ? -1.937 45.940 38.535 1.00 93.56 947 LEU A C 1
ATOM 7641 O O . LEU A 1 947 ? -2.063 46.984 39.172 1.00 93.56 947 LEU A O 1
ATOM 7645 N N . ALA A 1 948 ? -1.257 45.880 37.389 1.00 93.06 948 ALA A N 1
ATOM 7646 C CA . ALA A 1 948 ? -0.595 47.034 36.783 1.00 93.06 948 ALA A CA 1
ATOM 7647 C C . ALA A 1 948 ? -1.585 48.165 36.442 1.00 93.06 948 ALA A C 1
ATOM 7649 O O . ALA A 1 948 ? -1.274 49.343 36.628 1.00 93.06 948 ALA A O 1
ATOM 7650 N N . LEU A 1 949 ? -2.806 47.827 36.016 1.00 92.31 949 LEU A N 1
ATOM 7651 C CA . LEU A 1 949 ? -3.847 48.805 35.690 1.00 92.31 949 LEU A CA 1
ATOM 7652 C C . LEU A 1 949 ? -4.501 49.464 36.911 1.00 92.31 949 LEU A C 1
ATOM 7654 O O . LEU A 1 949 ? -4.878 50.644 36.838 1.00 92.31 949 LEU A O 1
ATOM 7658 N N . VAL A 1 950 ? -4.680 48.712 38.005 1.00 93.31 950 VAL A N 1
ATOM 7659 C CA . VAL A 1 950 ? -5.412 49.174 39.201 1.00 93.31 950 VAL A CA 1
ATOM 7660 C C . VAL A 1 950 ? -4.514 49.584 40.372 1.00 93.31 950 VAL A C 1
ATOM 7662 O O . VAL A 1 950 ? -4.983 50.299 41.259 1.00 93.31 950 VAL A O 1
ATOM 7665 N N . GLY A 1 951 ? -3.250 49.152 40.384 1.00 90.19 951 GLY A N 1
ATOM 7666 C CA . GLY A 1 951 ? -2.207 49.516 41.350 1.00 90.19 951 GLY A CA 1
ATOM 7667 C C . GLY A 1 951 ? -2.401 48.996 42.780 1.00 90.19 951 GLY A C 1
ATOM 7668 O O . GLY A 1 951 ? -1.740 49.490 43.691 1.00 90.19 951 GLY A O 1
ATOM 7669 N N . ASN A 1 952 ? -3.336 48.067 43.020 1.00 91.19 952 ASN A N 1
ATOM 7670 C CA . ASN A 1 952 ? -3.719 47.635 44.369 1.00 91.19 952 ASN A CA 1
ATOM 7671 C C . ASN A 1 952 ? -4.267 46.193 44.395 1.00 91.19 952 ASN A C 1
ATOM 7673 O O . ASN A 1 952 ? -5.350 45.945 43.868 1.00 91.19 952 ASN A O 1
ATOM 7677 N N . GLU A 1 953 ? -3.570 45.277 45.078 1.00 91.62 953 GLU A N 1
ATOM 7678 C CA . GLU A 1 953 ? -3.953 43.856 45.230 1.00 91.62 953 GLU A CA 1
ATOM 7679 C C . GLU A 1 953 ? -5.337 43.651 45.856 1.00 91.62 953 GLU A C 1
ATOM 7681 O O . GLU A 1 953 ? -6.127 42.848 45.371 1.00 91.62 953 GLU A O 1
ATOM 7686 N N . ARG A 1 954 ? -5.702 44.433 46.879 1.00 91.69 954 ARG A N 1
ATOM 7687 C CA . ARG A 1 954 ? -7.033 44.326 47.496 1.00 91.69 954 ARG A CA 1
ATOM 7688 C C . ARG A 1 954 ? -8.138 44.643 46.488 1.00 91.69 954 ARG A C 1
ATOM 7690 O O . ARG A 1 954 ? -9.188 44.011 46.482 1.00 91.69 954 ARG A O 1
ATOM 7697 N N . LYS A 1 955 ? -7.887 45.611 45.604 1.00 91.88 955 LYS A N 1
ATOM 7698 C CA . LYS A 1 955 ? -8.826 45.966 44.537 1.00 91.88 955 LYS A CA 1
ATOM 7699 C C . LYS A 1 955 ? -8.896 44.876 43.463 1.00 91.88 955 LYS A C 1
ATOM 7701 O O . LYS A 1 955 ? -9.970 44.649 42.917 1.00 91.88 955 LYS A O 1
ATOM 7706 N N . VAL A 1 956 ? -7.788 44.184 43.182 1.00 90.94 956 VAL A N 1
ATOM 7707 C CA . VAL A 1 956 ? -7.770 42.995 42.309 1.00 90.94 956 VAL A CA 1
ATOM 7708 C C . VAL A 1 956 ? -8.656 41.888 42.887 1.00 90.94 956 VAL A C 1
ATOM 7710 O O . VAL A 1 956 ? -9.481 41.330 42.166 1.00 90.94 956 VAL A O 1
ATOM 7713 N N . GLU A 1 957 ? -8.552 41.606 44.186 1.00 91.06 957 GLU A N 1
ATOM 7714 C CA . GLU A 1 957 ? -9.401 40.616 44.869 1.00 91.06 957 GLU A CA 1
ATOM 7715 C C . GLU A 1 957 ? -10.888 40.996 44.825 1.00 91.06 957 GLU A C 1
ATOM 7717 O O . GLU A 1 957 ? -11.730 40.179 44.457 1.00 91.06 957 GLU A O 1
ATOM 7722 N N . GLU A 1 958 ? -11.225 42.254 45.119 1.00 92.12 958 GLU A N 1
ATOM 7723 C CA . GLU A 1 958 ? -12.607 42.751 45.043 1.00 92.12 958 GLU A CA 1
ATOM 7724 C C . GLU A 1 958 ? -13.189 42.621 43.620 1.00 92.12 958 GLU A C 1
ATOM 7726 O O . GLU A 1 958 ? -14.331 42.188 43.442 1.00 92.12 958 GLU A O 1
ATOM 7731 N N . LEU A 1 959 ? -12.399 42.955 42.593 1.00 93.00 959 LEU A N 1
ATOM 7732 C CA . LEU A 1 959 ? -12.814 42.869 41.192 1.00 93.00 959 LEU A CA 1
ATOM 7733 C C . LEU A 1 959 ? -12.966 41.423 40.709 1.00 93.00 959 LEU A C 1
ATOM 7735 O O . LEU A 1 959 ? -13.938 41.115 40.023 1.00 93.00 959 LEU A O 1
ATOM 7739 N N . THR A 1 960 ? -12.044 40.533 41.074 1.00 90.38 960 THR A N 1
ATOM 7740 C CA . THR A 1 960 ? -12.094 39.110 40.691 1.00 90.38 960 THR A CA 1
ATOM 7741 C C . THR A 1 960 ? -13.251 38.375 41.371 1.00 90.38 960 THR A C 1
ATOM 7743 O O . THR A 1 960 ? -13.946 37.595 40.720 1.00 90.38 960 THR A O 1
ATOM 7746 N N . LEU A 1 961 ? -13.554 38.694 42.636 1.00 89.69 961 LEU A N 1
ATOM 7747 C CA . LEU A 1 961 ? -14.750 38.193 43.323 1.00 89.69 961 LEU A CA 1
ATOM 7748 C C . LEU A 1 961 ? -16.040 38.628 42.624 1.00 89.69 961 LEU A C 1
ATOM 7750 O O . LEU A 1 961 ? -16.946 37.818 42.431 1.00 89.69 961 LEU A O 1
ATOM 7754 N N . LYS A 1 962 ? -16.126 39.898 42.212 1.00 91.94 962 LYS A N 1
ATOM 7755 C CA . LYS A 1 962 ? -17.277 40.400 41.452 1.00 91.94 962 LYS A CA 1
ATOM 7756 C C . LYS A 1 962 ? -17.392 39.710 40.088 1.00 91.94 962 LYS A C 1
ATOM 7758 O O . LYS A 1 962 ? -18.491 39.341 39.672 1.00 91.94 962 LYS A O 1
ATOM 7763 N N . ALA A 1 963 ? -16.264 39.506 39.416 1.00 92.12 963 ALA A N 1
ATOM 7764 C CA . ALA A 1 963 ? -16.201 38.935 38.079 1.00 92.12 963 ALA A CA 1
ATOM 7765 C C . ALA A 1 963 ? -16.725 37.488 37.995 1.00 92.12 963 ALA A C 1
ATOM 7767 O O . ALA A 1 963 ? -17.287 37.116 36.965 1.00 92.12 963 ALA A O 1
ATOM 7768 N N . LEU A 1 964 ? -16.629 36.703 39.078 1.00 84.94 964 LEU A N 1
ATOM 7769 C CA . LEU A 1 964 ? -17.211 35.353 39.156 1.00 84.94 964 LEU A CA 1
ATOM 7770 C C . LEU A 1 964 ? -18.715 35.345 38.840 1.00 84.94 964 LEU A C 1
ATOM 7772 O O . LEU A 1 964 ? -19.188 34.489 38.091 1.00 84.94 964 LEU A O 1
ATOM 7776 N N . ASN A 1 965 ? -19.459 36.316 39.376 1.00 85.38 965 ASN A N 1
ATOM 7777 C CA . ASN A 1 965 ? -20.893 36.440 39.114 1.00 85.38 965 ASN A CA 1
ATOM 7778 C C . ASN A 1 965 ? -21.149 36.983 37.703 1.00 85.38 965 ASN A C 1
ATOM 7780 O O . ASN A 1 965 ? -21.971 36.432 36.969 1.00 85.38 965 ASN A O 1
ATOM 7784 N N . GLU A 1 966 ? -20.385 37.998 37.288 1.00 89.75 966 GLU A N 1
ATOM 7785 C CA . GLU A 1 966 ? -20.543 38.629 35.973 1.00 89.75 966 GLU A CA 1
ATOM 7786 C C . GLU A 1 966 ? -20.321 37.645 34.806 1.00 89.75 966 GLU A C 1
ATOM 7788 O O . GLU A 1 966 ? -20.996 37.753 33.784 1.00 89.75 966 GLU A O 1
ATOM 7793 N N . LEU A 1 967 ? -19.428 36.655 34.947 1.00 88.19 967 LEU A N 1
ATOM 7794 C CA . LEU A 1 967 ? -19.219 35.604 33.939 1.00 88.19 967 LEU A CA 1
ATOM 7795 C C . LEU A 1 967 ? -20.468 34.740 33.719 1.00 88.19 967 LEU A C 1
ATOM 7797 O O . LEU A 1 967 ? -20.790 34.381 32.582 1.00 88.19 967 LEU A O 1
ATOM 7801 N N . SER A 1 968 ? -21.171 34.391 34.801 1.00 84.62 968 SER A N 1
ATOM 7802 C CA . SER A 1 968 ? -22.419 33.629 34.713 1.00 84.62 968 SER A CA 1
ATOM 7803 C C . SER A 1 968 ? -23.549 34.491 34.154 1.00 84.62 968 SER A C 1
ATOM 7805 O O . SER A 1 968 ? -24.317 34.029 33.309 1.00 84.62 968 SER A O 1
ATOM 7807 N N . GLU A 1 969 ? -23.634 35.752 34.575 1.00 88.31 969 GLU A N 1
ATOM 7808 C CA . GLU A 1 969 ? -24.621 36.716 34.077 1.00 88.31 969 GLU A CA 1
ATOM 7809 C C . GLU A 1 969 ? -24.456 36.988 32.577 1.00 88.31 969 GLU A C 1
ATOM 7811 O O . GLU A 1 969 ? -25.447 37.002 31.853 1.00 88.31 969 GLU A O 1
ATOM 7816 N N . ALA A 1 970 ? -23.219 37.094 32.076 1.00 87.44 970 ALA A N 1
ATOM 7817 C CA . ALA A 1 970 ? -22.916 37.371 30.667 1.00 87.44 970 ALA A CA 1
ATOM 7818 C C . ALA A 1 970 ? -23.472 36.331 29.675 1.00 87.44 970 ALA A C 1
ATOM 7820 O O . ALA A 1 970 ? -23.537 36.590 28.476 1.00 87.44 970 ALA A O 1
ATOM 7821 N N . ARG A 1 971 ? -23.876 35.153 30.162 1.00 90.56 971 ARG A N 1
ATOM 7822 C CA . ARG A 1 971 ? -24.463 34.059 29.372 1.00 90.56 971 ARG A CA 1
ATOM 7823 C C . ARG A 1 971 ? -25.861 33.658 29.848 1.00 90.56 971 ARG A C 1
ATOM 7825 O O . ARG A 1 971 ? -26.347 32.596 29.462 1.00 90.56 971 ARG A O 1
ATOM 7832 N N . THR A 1 972 ? -26.492 34.476 30.690 1.00 91.19 972 THR A N 1
ATOM 7833 C CA . THR A 1 972 ? -27.813 34.211 31.270 1.00 91.19 972 THR A CA 1
ATOM 7834 C C . THR A 1 972 ? -28.834 35.233 30.778 1.00 91.19 972 THR A C 1
ATOM 7836 O O . THR A 1 972 ? -28.613 36.435 30.867 1.00 91.19 972 THR A O 1
ATOM 7839 N N . VAL A 1 973 ? -29.983 34.753 30.307 1.00 91.50 973 VAL A N 1
ATOM 7840 C CA . VAL A 1 973 ? -31.145 35.571 29.941 1.00 91.50 973 VAL A CA 1
ATOM 7841 C C . VAL A 1 973 ? -32.239 35.353 30.986 1.00 91.50 973 VAL A C 1
ATOM 7843 O O . VAL A 1 973 ? -32.689 34.224 31.202 1.00 91.50 973 VAL A O 1
ATOM 7846 N N . ALA A 1 974 ? -32.661 36.423 31.661 1.00 89.94 974 ALA A N 1
ATOM 7847 C CA . ALA A 1 974 ? -33.735 36.367 32.650 1.00 89.94 974 ALA A CA 1
ATOM 7848 C C . ALA A 1 974 ? -35.109 36.411 31.965 1.00 89.94 974 ALA A C 1
ATOM 7850 O O . ALA A 1 974 ? -35.382 37.309 31.174 1.00 89.94 974 ALA A O 1
ATOM 7851 N N . LEU A 1 975 ? -35.985 35.453 32.285 1.00 89.19 975 LEU A N 1
ATOM 7852 C CA . LEU A 1 975 ? -37.294 35.288 31.631 1.00 89.19 975 LEU A CA 1
ATOM 7853 C C . LEU A 1 975 ? -38.481 35.653 32.519 1.00 89.19 975 LEU A C 1
ATOM 7855 O O . LEU A 1 975 ? -39.635 35.542 32.091 1.00 89.19 975 LEU A O 1
ATOM 7859 N N . GLY A 1 976 ? -38.210 36.095 33.746 1.00 87.62 976 GLY A N 1
ATOM 7860 C CA . GLY A 1 976 ? -39.249 36.377 34.721 1.00 87.62 976 GLY A CA 1
ATOM 7861 C C . GLY A 1 976 ? -39.981 35.103 35.135 1.00 87.62 976 GLY A C 1
ATOM 7862 O O . GLY A 1 976 ? -39.420 34.006 35.141 1.00 87.62 976 GLY A O 1
ATOM 7863 N N . ARG A 1 977 ? -41.264 35.246 35.462 1.00 88.19 977 ARG A N 1
ATOM 7864 C CA . ARG A 1 977 ? -42.131 34.132 35.847 1.00 88.19 977 ARG A CA 1
ATOM 7865 C C . ARG A 1 977 ? -42.786 33.509 34.616 1.00 88.19 977 ARG A C 1
ATOM 7867 O O . ARG A 1 977 ? -43.525 34.186 33.905 1.00 88.19 977 ARG A O 1
ATOM 7874 N N . LEU A 1 978 ? -42.511 32.225 34.367 1.00 86.81 978 LEU A N 1
ATOM 7875 C CA . LEU A 1 978 ? -43.106 31.464 33.255 1.00 86.81 978 LEU A CA 1
ATOM 7876 C C . LEU A 1 978 ? -44.153 30.438 33.701 1.00 86.81 978 LEU A C 1
ATOM 7878 O O . LEU A 1 978 ? -45.004 30.072 32.897 1.00 86.81 978 LEU A O 1
ATOM 7882 N N . LEU A 1 979 ? -44.095 29.972 34.954 1.00 86.12 979 LEU A N 1
ATOM 7883 C CA . LEU A 1 979 ? -44.940 28.890 35.466 1.00 86.12 979 LEU A CA 1
ATOM 7884 C C . LEU A 1 979 ? -45.883 29.370 36.575 1.00 86.12 979 LEU A C 1
ATOM 7886 O O . LEU A 1 979 ? -45.478 30.099 37.489 1.00 86.12 979 LEU A O 1
ATOM 7890 N N . GLU A 1 980 ? -47.130 28.902 36.514 1.00 86.81 980 GLU A N 1
ATOM 7891 C CA . GLU A 1 980 ? -48.136 29.066 37.563 1.00 86.81 980 GLU A CA 1
ATOM 7892 C C . GLU A 1 980 ? -48.866 27.730 37.823 1.00 86.81 980 GLU A C 1
ATOM 7894 O O . GLU A 1 980 ? -49.548 27.237 36.924 1.00 86.81 980 GLU A O 1
ATOM 7899 N N . PRO A 1 981 ? -48.740 27.128 39.028 1.00 85.81 981 PRO A N 1
ATOM 7900 C CA . PRO A 1 981 ? -47.904 27.568 40.153 1.00 85.81 981 PRO A CA 1
ATOM 7901 C C . PRO A 1 981 ? -46.390 27.439 39.857 1.00 85.81 981 PRO A C 1
ATOM 7903 O O . PRO A 1 981 ? -46.008 26.651 38.991 1.00 85.81 981 PRO A O 1
ATOM 7906 N N . PRO A 1 982 ? -45.516 28.200 40.550 1.00 86.25 982 PRO A N 1
ATOM 7907 C CA . PRO A 1 982 ? -44.064 28.050 40.437 1.00 86.25 982 PRO A CA 1
ATOM 7908 C C . PRO A 1 982 ? -43.620 26.629 40.790 1.00 86.25 982 PRO A C 1
ATOM 7910 O O . PRO A 1 982 ? -44.134 26.044 41.738 1.00 86.25 982 PRO A O 1
ATOM 7913 N N . GLN A 1 983 ? -42.662 26.082 40.043 1.00 86.38 983 GLN A N 1
ATOM 7914 C CA . GLN A 1 983 ? -42.105 24.745 40.270 1.00 86.38 983 GLN A CA 1
ATOM 7915 C C . GLN A 1 983 ? -40.606 24.752 39.973 1.00 86.38 983 GLN A C 1
ATOM 7917 O O . GLN A 1 983 ? -40.149 25.504 39.108 1.00 86.38 983 GLN A O 1
ATOM 7922 N N . THR A 1 984 ? -39.853 23.897 40.669 1.00 90.81 984 THR A N 1
ATOM 7923 C CA . THR A 1 984 ? -38.420 23.708 40.415 1.00 90.81 984 THR A CA 1
ATOM 7924 C C . THR A 1 984 ? -38.221 22.693 39.293 1.00 90.81 984 THR A C 1
ATOM 7926 O O . THR A 1 984 ? -38.257 21.487 39.525 1.00 90.81 984 THR A O 1
ATOM 7929 N N . VAL A 1 985 ? -38.032 23.178 38.066 1.00 92.50 985 VAL A N 1
ATOM 7930 C CA . VAL A 1 985 ? -37.896 22.347 36.857 1.00 92.50 985 VAL A CA 1
ATOM 7931 C C . VAL A 1 985 ? -36.825 22.900 35.922 1.00 92.50 985 VAL A C 1
ATOM 7933 O O . VAL A 1 985 ? -36.569 24.104 35.908 1.00 92.50 985 VAL A O 1
ATOM 7936 N N . HIS A 1 986 ? -36.213 22.028 35.120 1.00 93.25 986 HIS A N 1
ATOM 7937 C CA . HIS A 1 986 ? -35.255 22.421 34.090 1.00 93.25 986 HIS A CA 1
ATOM 7938 C C . HIS A 1 986 ? -35.477 21.662 32.778 1.00 93.25 986 HIS A C 1
ATOM 7940 O O . HIS A 1 986 ? -36.026 20.557 32.771 1.00 93.25 986 HIS A O 1
ATOM 7946 N N . ALA A 1 987 ? -35.064 22.272 31.670 1.00 93.50 987 ALA A N 1
ATOM 7947 C CA . ALA A 1 987 ? -35.055 21.663 30.349 1.00 93.50 987 ALA A CA 1
ATOM 7948 C C . ALA A 1 987 ? -33.916 22.206 29.485 1.00 93.50 987 ALA A C 1
ATOM 7950 O O . ALA A 1 987 ? -33.542 23.377 29.578 1.00 93.50 987 ALA A O 1
ATOM 7951 N N . ASP A 1 988 ? -33.396 21.342 28.627 1.00 93.19 988 ASP A N 1
ATOM 7952 C CA . ASP A 1 988 ? -32.390 21.648 27.629 1.00 93.19 988 ASP A CA 1
ATOM 7953 C C . ASP A 1 988 ? -33.029 22.049 26.302 1.00 93.19 988 ASP A C 1
ATOM 7955 O O . ASP A 1 988 ? -33.952 21.408 25.795 1.00 93.19 988 ASP A O 1
ATOM 7959 N N . PHE A 1 989 ? -32.471 23.093 25.704 1.00 94.19 989 PHE A N 1
ATOM 7960 C CA . PHE A 1 989 ? -32.833 23.590 24.388 1.00 94.19 989 PHE A CA 1
ATOM 7961 C C . PHE A 1 989 ? -31.598 23.667 23.497 1.00 94.19 989 PHE A C 1
ATOM 7963 O O . PHE A 1 989 ? -30.498 23.993 23.949 1.00 94.19 989 PHE A O 1
ATOM 7970 N N . LEU A 1 990 ? -31.796 23.407 22.210 1.00 94.44 990 LEU A N 1
ATOM 7971 C CA . LEU A 1 990 ? -30.835 23.715 21.161 1.00 94.44 990 LEU A CA 1
ATOM 7972 C C . LEU A 1 990 ? -31.284 24.976 20.432 1.00 94.44 990 LEU A C 1
ATOM 7974 O O . LEU A 1 990 ? -32.455 25.115 20.084 1.00 94.44 990 LEU A O 1
ATOM 7978 N N . LEU A 1 991 ? -30.350 25.893 20.226 1.00 95.38 991 LEU A N 1
ATOM 7979 C CA . LEU A 1 991 ? -30.563 27.181 19.585 1.00 95.38 991 LEU A CA 1
ATOM 7980 C C . LEU A 1 991 ? -29.626 27.268 18.386 1.00 95.38 991 LEU A C 1
ATOM 7982 O O . LEU A 1 991 ? -28.454 26.921 18.512 1.00 95.38 991 LEU A O 1
ATOM 7986 N N . LEU A 1 992 ? -30.125 27.731 17.243 1.00 95.81 992 LEU A N 1
ATOM 7987 C CA . LEU A 1 992 ? -29.315 27.958 16.047 1.00 95.81 992 LEU A CA 1
ATOM 7988 C C . LEU A 1 992 ? -29.246 29.450 15.744 1.00 95.81 992 LEU A C 1
ATOM 7990 O O . LEU A 1 992 ? -30.261 30.055 15.401 1.00 95.81 992 LEU A O 1
ATOM 7994 N N . PHE A 1 993 ? -28.057 30.027 15.853 1.00 95.62 993 PHE A N 1
ATOM 7995 C CA . PHE A 1 993 ? -27.805 31.430 15.544 1.00 95.62 993 PHE A CA 1
ATOM 7996 C C . PHE A 1 993 ? -27.225 31.585 14.143 1.00 95.62 993 PHE A C 1
ATOM 7998 O O . PHE A 1 993 ? -26.417 30.765 13.713 1.00 95.62 993 PHE A O 1
ATOM 8005 N N . VAL A 1 994 ? -27.610 32.652 13.450 1.00 94.12 994 VAL A N 1
ATOM 8006 C CA . VAL A 1 994 ? -27.067 33.029 12.138 1.00 94.12 994 VAL A CA 1
ATOM 8007 C C . VAL A 1 994 ? -26.694 34.514 12.129 1.00 94.12 994 VAL A C 1
ATOM 8009 O O . VAL A 1 994 ? -27.201 35.259 12.972 1.00 94.12 994 VAL A O 1
ATOM 8012 N N . PRO A 1 995 ? -25.832 34.969 11.205 1.00 92.19 995 PRO A N 1
ATOM 8013 C CA . PRO A 1 995 ? -25.383 36.356 11.173 1.00 92.19 995 PRO A CA 1
ATOM 8014 C C . PRO A 1 995 ? -26.553 37.310 10.897 1.00 92.19 995 PRO A C 1
ATOM 8016 O O . PRO A 1 995 ? -27.462 36.985 10.125 1.00 92.19 995 PRO A O 1
ATOM 8019 N N . ASP A 1 996 ? -26.528 38.493 11.513 1.00 86.62 996 ASP A N 1
ATOM 8020 C CA . ASP A 1 996 ? -27.485 39.579 11.239 1.00 86.62 996 ASP A CA 1
ATOM 8021 C C . ASP A 1 996 ? -26.964 40.623 10.230 1.00 86.62 996 ASP A C 1
ATOM 8023 O O . ASP A 1 996 ? -27.705 41.518 9.829 1.00 86.62 996 ASP A O 1
ATOM 8027 N N . GLY A 1 997 ? -25.706 40.487 9.793 1.00 76.75 997 GLY A N 1
ATOM 8028 C CA . GLY A 1 997 ? -25.042 41.387 8.847 1.00 76.75 997 GLY A CA 1
ATOM 8029 C C . GLY A 1 997 ? -24.439 42.656 9.466 1.00 76.75 997 GLY A C 1
ATOM 8030 O O . GLY A 1 997 ? -23.819 43.427 8.741 1.00 76.75 997 GLY A O 1
ATOM 8031 N N . ALA A 1 998 ? -24.575 42.869 10.779 1.00 78.94 998 ALA A N 1
ATOM 8032 C CA . ALA A 1 998 ? -24.061 44.037 11.504 1.00 78.94 998 ALA A CA 1
ATOM 8033 C C . ALA A 1 998 ? -23.115 43.661 12.667 1.00 78.94 998 ALA A C 1
ATOM 8035 O O . ALA A 1 998 ? -22.897 44.453 13.584 1.00 78.94 998 ALA A O 1
ATOM 8036 N N . GLY A 1 999 ? -22.543 42.450 12.639 1.00 75.69 999 GLY A N 1
ATOM 8037 C CA . GLY A 1 999 ? -21.653 41.934 13.689 1.00 75.69 999 GLY A CA 1
ATOM 8038 C C . GLY A 1 999 ? -22.381 41.322 14.897 1.00 75.69 999 GLY A C 1
ATOM 8039 O O . GLY A 1 999 ? -21.748 41.006 15.910 1.00 75.69 999 GLY A O 1
ATOM 8040 N N . GLY A 1 1000 ? -23.704 41.162 14.814 1.00 85.31 1000 GLY A N 1
ATOM 8041 C CA . GLY A 1 1000 ? -24.524 40.448 15.784 1.00 85.31 1000 GLY A CA 1
ATOM 8042 C C . GLY A 1 1000 ? -25.021 39.106 15.245 1.00 85.31 1000 GLY A C 1
ATOM 8043 O O . GLY A 1 1000 ? -24.603 38.613 14.192 1.00 85.31 1000 GLY A O 1
ATOM 8044 N N . ALA A 1 1001 ? -25.903 38.470 16.009 1.00 90.88 1001 ALA A N 1
ATOM 8045 C CA . ALA A 1 1001 ? -26.471 37.177 15.667 1.00 90.88 1001 ALA A CA 1
ATOM 8046 C C . ALA A 1 1001 ? -27.985 37.191 15.872 1.00 90.88 1001 ALA A C 1
ATOM 8048 O O . ALA A 1 1001 ? -28.469 37.561 16.941 1.00 90.88 1001 ALA A O 1
ATOM 8049 N N . ARG A 1 1002 ? -28.735 36.717 14.873 1.00 91.19 1002 ARG A N 1
ATOM 8050 C CA . ARG A 1 1002 ? -30.172 36.460 15.009 1.00 91.19 1002 ARG A CA 1
ATOM 8051 C C . ARG A 1 1002 ? -30.416 34.987 15.302 1.00 91.19 1002 ARG A C 1
ATOM 8053 O O . ARG A 1 1002 ? -29.781 34.105 14.720 1.00 91.19 1002 ARG A O 1
ATOM 8060 N N . LEU A 1 1003 ? -31.381 34.711 16.166 1.00 94.06 1003 LEU A N 1
ATOM 8061 C CA . LEU A 1 1003 ? -31.841 33.353 16.417 1.00 94.06 1003 LEU A CA 1
ATOM 8062 C C . LEU A 1 1003 ? -32.694 32.876 15.229 1.00 94.06 1003 LEU A C 1
ATOM 8064 O O . LEU A 1 1003 ? -33.689 33.502 14.874 1.00 94.06 1003 LEU A O 1
ATOM 8068 N N . GLN A 1 1004 ? -32.280 31.791 14.577 1.00 93.25 1004 GLN A N 1
ATOM 8069 C CA . GLN A 1 1004 ? -32.982 31.206 13.431 1.00 93.25 1004 GLN A CA 1
ATOM 8070 C C . GLN A 1 1004 ? -33.951 30.101 13.851 1.00 93.25 1004 GLN A C 1
ATOM 8072 O O . GLN A 1 1004 ? -35.033 29.993 13.278 1.00 93.25 1004 GLN A O 1
ATOM 8077 N N . ALA A 1 1005 ? -33.558 29.260 14.811 1.00 93.75 1005 ALA A N 1
ATOM 8078 C CA . ALA A 1 1005 ? -34.360 28.124 15.251 1.00 93.75 1005 ALA A CA 1
ATOM 8079 C C . ALA A 1 1005 ? -34.119 27.794 16.728 1.00 93.75 1005 ALA A C 1
ATOM 8081 O O . ALA A 1 1005 ? -33.019 27.990 17.249 1.00 93.75 1005 ALA A O 1
ATOM 8082 N N . VAL A 1 1006 ? -35.147 27.242 17.377 1.00 95.06 1006 VAL A N 1
ATOM 8083 C CA . VAL A 1 1006 ? -35.099 26.704 18.745 1.00 95.06 1006 VAL A CA 1
ATOM 8084 C C . VAL A 1 1006 ? -35.741 25.325 18.739 1.00 95.06 1006 VAL A C 1
ATOM 8086 O O . VAL A 1 1006 ? -36.814 25.151 18.162 1.00 95.06 1006 VAL A O 1
ATOM 8089 N N . ARG A 1 1007 ? -35.104 24.357 19.397 1.00 93.56 1007 ARG A N 1
ATOM 8090 C CA . ARG A 1 1007 ? -35.617 22.996 19.564 1.00 93.56 1007 ARG A CA 1
ATOM 8091 C C . ARG A 1 1007 ? -35.509 22.575 21.022 1.00 93.56 1007 ARG A C 1
ATOM 8093 O O . ARG A 1 1007 ? -34.443 22.693 21.619 1.00 93.56 1007 ARG A O 1
ATOM 8100 N N . PHE A 1 1008 ? -36.592 22.051 21.582 1.00 93.38 1008 PHE A N 1
ATOM 8101 C CA . PHE A 1 1008 ? -36.551 21.351 22.865 1.00 93.38 1008 PHE A CA 1
ATOM 8102 C C . PHE A 1 1008 ? -35.748 20.053 22.711 1.00 93.38 1008 PHE A C 1
ATOM 8104 O O . PHE A 1 1008 ? -36.041 19.256 21.818 1.00 93.38 1008 PHE A O 1
ATOM 8111 N N . ALA A 1 1009 ? -34.729 19.857 23.545 1.00 89.75 1009 ALA A N 1
ATOM 8112 C CA . ALA A 1 1009 ? -33.895 18.660 23.521 1.00 89.75 1009 ALA A CA 1
ATOM 8113 C C . ALA A 1 1009 ? -34.424 17.610 24.504 1.00 89.75 1009 ALA A C 1
ATOM 8115 O O . ALA A 1 1009 ? -34.854 16.540 24.082 1.00 89.75 1009 ALA A O 1
ATOM 8116 N N . GLU A 1 1010 ? -34.421 17.932 25.797 1.00 89.50 1010 GLU A N 1
ATOM 8117 C CA . GLU A 1 1010 ? -34.831 17.032 26.878 1.00 89.50 1010 GLU A CA 1
ATOM 8118 C C . GLU A 1 1010 ? -35.163 17.812 28.162 1.00 89.50 1010 GLU A C 1
ATOM 8120 O O . GLU A 1 1010 ? -34.817 18.984 28.297 1.00 89.50 1010 GLU A O 1
ATOM 8125 N N . GLY A 1 1011 ? -35.833 17.170 29.122 1.00 91.19 1011 GLY A N 1
ATOM 8126 C CA . GLY A 1 1011 ? -36.156 17.744 30.433 1.00 91.19 1011 GLY A CA 1
ATOM 8127 C C . GLY A 1 1011 ? -37.656 17.850 30.698 1.00 91.19 1011 GLY A C 1
ATOM 8128 O O . GLY A 1 1011 ? -38.451 17.084 30.157 1.00 91.19 1011 GLY A O 1
ATOM 8129 N N . ALA A 1 1012 ? -38.058 18.773 31.571 1.00 91.38 1012 ALA A N 1
ATOM 8130 C CA . ALA A 1 1012 ? -39.451 18.892 31.992 1.00 91.38 1012 ALA A CA 1
ATOM 8131 C C . ALA A 1 1012 ? -40.373 19.300 30.828 1.00 91.38 1012 ALA A C 1
ATOM 8133 O O . ALA A 1 1012 ? -40.254 20.400 30.287 1.00 91.38 1012 ALA A O 1
ATOM 8134 N N . GLU A 1 1013 ? -41.350 18.448 30.500 1.00 90.44 1013 GLU A N 1
ATOM 8135 C CA . GLU A 1 1013 ? -42.310 18.665 29.401 1.00 90.44 1013 GLU A CA 1
ATOM 8136 C C . GLU A 1 1013 ? -43.064 19.996 29.497 1.00 90.44 1013 GLU A C 1
ATOM 8138 O O . GLU A 1 1013 ? -43.345 20.630 28.482 1.00 90.44 1013 GLU A O 1
ATOM 8143 N N . VAL A 1 1014 ? -43.325 20.472 30.719 1.00 89.69 1014 VAL A N 1
ATOM 8144 C CA . VAL A 1 1014 ? -43.998 21.759 30.971 1.00 89.69 1014 VAL A CA 1
ATOM 8145 C C . VAL A 1 1014 ? -43.248 22.930 30.324 1.00 89.69 1014 VAL A C 1
ATOM 8147 O O . VAL A 1 1014 ? -43.856 23.943 29.987 1.00 89.69 1014 VAL A O 1
ATOM 8150 N N . LEU A 1 1015 ? -41.928 22.799 30.141 1.00 91.62 1015 LEU A N 1
ATOM 8151 C CA . LEU A 1 1015 ? -41.084 23.837 29.565 1.00 91.62 1015 LEU A CA 1
ATOM 8152 C C . LEU A 1 1015 ? -41.051 23.809 28.028 1.00 91.62 1015 LEU A C 1
ATOM 8154 O O . LEU A 1 1015 ? -40.713 24.821 27.416 1.00 91.62 1015 LEU A O 1
ATOM 8158 N N . ARG A 1 1016 ? -41.450 22.704 27.379 1.00 91.81 1016 ARG A N 1
ATOM 8159 C CA . ARG A 1 1016 ? -41.434 22.557 25.909 1.00 91.81 1016 ARG A CA 1
ATOM 8160 C C . ARG A 1 1016 ? -42.253 23.642 25.200 1.00 91.81 1016 ARG A C 1
ATOM 8162 O O . ARG A 1 1016 ? -41.849 24.140 24.145 1.00 91.81 1016 ARG A O 1
ATOM 8169 N N . GLY A 1 1017 ? -43.371 24.047 25.807 1.00 86.81 1017 GLY A N 1
ATOM 8170 C CA . GLY A 1 1017 ? -44.285 25.066 25.281 1.00 86.81 1017 GLY A CA 1
ATOM 8171 C C . GLY A 1 1017 ? -43.690 26.475 25.157 1.00 86.81 1017 GLY A C 1
ATOM 8172 O O . GLY A 1 1017 ? -44.273 27.312 24.479 1.00 86.81 1017 GLY A O 1
ATOM 8173 N N . PHE A 1 1018 ? -42.521 26.754 25.747 1.00 88.44 1018 PHE A N 1
ATOM 8174 C CA . PHE A 1 1018 ? -41.897 28.083 25.680 1.00 88.44 1018 PHE A CA 1
ATOM 8175 C C . PHE A 1 1018 ? -40.999 28.300 24.457 1.00 88.44 1018 PHE A C 1
ATOM 8177 O O . PHE A 1 1018 ? -40.406 29.368 24.335 1.00 88.44 1018 PHE A O 1
ATOM 8184 N N . THR A 1 1019 ? -40.919 27.338 23.532 1.00 87.81 1019 THR A N 1
ATOM 8185 C CA . THR A 1 1019 ? -40.065 27.417 22.332 1.00 87.81 1019 THR A CA 1
ATOM 8186 C C . THR A 1 1019 ? -40.279 28.712 21.529 1.00 87.81 1019 THR A C 1
ATOM 8188 O O . THR A 1 1019 ? -39.304 29.369 21.174 1.00 87.81 1019 THR A O 1
ATOM 8191 N N . GLU A 1 1020 ? -41.529 29.138 21.308 1.00 86.44 1020 GLU A N 1
ATOM 8192 C CA . GLU A 1 1020 ? -41.844 30.395 20.599 1.00 86.44 1020 GLU A CA 1
ATOM 8193 C C . GLU A 1 1020 ? -41.403 31.639 21.379 1.00 86.44 1020 GLU A C 1
ATOM 8195 O O . GLU A 1 1020 ? -40.867 32.584 20.804 1.00 86.44 1020 GLU A O 1
ATOM 8200 N N . LYS A 1 1021 ? -41.569 31.630 22.708 1.00 87.81 1021 LYS A N 1
ATOM 8201 C CA . LYS A 1 1021 ? -41.131 32.737 23.567 1.00 87.81 1021 LYS A CA 1
ATOM 8202 C C . LYS A 1 1021 ? -39.609 32.871 23.565 1.00 87.81 1021 LYS A C 1
ATOM 8204 O O . LYS A 1 1021 ? -39.106 33.986 23.599 1.00 87.81 1021 LYS A O 1
ATOM 8209 N N . LEU A 1 1022 ? -38.883 31.751 23.490 1.00 90.94 1022 LEU A N 1
ATOM 8210 C CA . LEU A 1 1022 ? -37.423 31.753 23.385 1.00 90.94 1022 LEU A CA 1
ATOM 8211 C C . LEU A 1 1022 ? -36.930 32.335 22.049 1.00 90.94 1022 LEU A C 1
ATOM 8213 O O . LEU A 1 1022 ? -35.893 32.986 22.024 1.00 90.94 1022 LEU A O 1
ATOM 8217 N N . GLN A 1 1023 ? -37.681 32.174 20.954 1.00 89.31 1023 GLN A N 1
ATOM 8218 C CA . GLN A 1 1023 ? -37.315 32.735 19.644 1.00 89.31 1023 GLN A CA 1
ATOM 8219 C C . GLN A 1 1023 ? -37.305 34.273 19.601 1.00 89.31 1023 GLN A C 1
ATOM 8221 O O . GLN A 1 1023 ? -36.672 34.844 18.719 1.00 89.31 1023 GLN A O 1
ATOM 8226 N N . GLN A 1 1024 ? -37.993 34.938 20.534 1.00 86.62 1024 GLN A N 1
ATOM 8227 C CA . GLN A 1 1024 ? -38.179 36.396 20.553 1.00 86.62 1024 GLN A CA 1
ATOM 8228 C C . GLN A 1 1024 ? -37.207 37.132 21.489 1.00 86.62 1024 GLN A C 1
ATOM 8230 O O . GLN A 1 1024 ? -37.373 38.326 21.725 1.00 86.62 1024 GLN A O 1
ATOM 8235 N N . LEU A 1 1025 ? -36.237 36.427 22.073 1.00 88.56 1025 LEU A N 1
ATOM 8236 C CA . LEU A 1 1025 ? -35.303 37.000 23.039 1.00 88.56 1025 LEU A CA 1
ATOM 8237 C C . LEU A 1 1025 ? -34.035 37.518 22.368 1.00 88.56 1025 LEU A C 1
ATOM 8239 O O . LEU A 1 1025 ? -33.567 36.957 21.377 1.00 88.56 1025 LEU A O 1
ATOM 8243 N N . ASP A 1 1026 ? -33.424 38.513 23.005 1.00 87.94 1026 ASP A N 1
ATOM 8244 C CA . ASP A 1 1026 ? -32.072 38.949 22.684 1.00 87.94 1026 ASP A CA 1
ATOM 8245 C C . ASP A 1 1026 ? -31.046 38.070 23.404 1.00 87.94 1026 ASP A C 1
ATOM 8247 O O . ASP A 1 1026 ? -31.152 37.797 24.605 1.00 87.94 1026 ASP A O 1
ATOM 8251 N N . TYR A 1 1027 ? -30.026 37.638 22.663 1.00 90.56 1027 TYR A N 1
ATOM 8252 C CA . TYR A 1 1027 ? -28.986 36.748 23.165 1.00 90.56 1027 TYR A CA 1
ATOM 8253 C C . TYR A 1 1027 ? -27.610 37.411 23.119 1.00 90.56 1027 TYR A C 1
ATOM 8255 O O . TYR A 1 1027 ? -27.285 38.080 22.137 1.00 90.56 1027 TYR A O 1
ATOM 8263 N N . PRO A 1 1028 ? -26.746 37.170 24.123 1.00 87.19 1028 PRO A N 1
ATOM 8264 C CA . PRO A 1 1028 ? -25.368 37.651 24.129 1.00 87.19 1028 PRO A CA 1
ATOM 8265 C C . PRO A 1 1028 ? -24.481 36.775 23.222 1.00 87.19 1028 PRO A C 1
ATOM 8267 O O . PRO A 1 1028 ? -23.552 36.112 23.678 1.00 87.19 1028 PRO A O 1
ATOM 8270 N N . VAL A 1 1029 ? -24.799 36.732 21.925 1.00 91.12 1029 VAL A N 1
ATOM 8271 C CA . VAL A 1 1029 ? -24.056 36.006 20.885 1.00 91.12 1029 VAL A CA 1
ATOM 8272 C C . VAL A 1 1029 ? -23.635 37.000 19.811 1.00 91.12 1029 VAL A C 1
ATOM 8274 O O . VAL A 1 1029 ? -24.437 37.809 19.353 1.00 91.12 1029 VAL A O 1
ATOM 8277 N N . ARG A 1 1030 ? -22.367 36.935 19.404 1.00 93.25 1030 ARG A N 1
ATOM 8278 C CA . ARG A 1 1030 ? -21.809 37.754 18.326 1.00 93.25 1030 ARG A CA 1
ATOM 8279 C C . ARG A 1 1030 ? -21.211 36.861 17.254 1.00 93.25 1030 ARG A C 1
ATOM 8281 O O . ARG A 1 1030 ? -20.653 35.811 17.573 1.00 93.25 1030 ARG A O 1
ATOM 8288 N N . ILE A 1 1031 ? -21.336 37.292 16.006 1.00 94.06 1031 ILE A N 1
ATOM 8289 C CA . ILE A 1 1031 ? -20.716 36.667 14.840 1.00 94.06 1031 ILE A CA 1
ATOM 8290 C C . ILE A 1 1031 ? -19.986 37.790 14.092 1.00 94.06 1031 ILE A C 1
ATOM 8292 O O . ILE A 1 1031 ? -20.624 38.805 13.809 1.00 94.06 1031 ILE A O 1
ATOM 8296 N N . PRO A 1 1032 ? -18.679 37.660 13.792 1.00 92.31 1032 PRO A N 1
ATOM 8297 C CA . PRO A 1 1032 ? -17.951 38.676 13.038 1.00 92.31 1032 PRO A CA 1
ATOM 8298 C C . PRO A 1 1032 ? -18.667 39.012 11.716 1.00 92.31 1032 PRO A C 1
ATOM 8300 O O . PRO A 1 1032 ? -19.189 38.098 11.074 1.00 92.31 1032 PRO A O 1
ATOM 8303 N N . PRO A 1 1033 ? -18.703 40.289 11.287 1.00 81.00 1033 PRO A N 1
ATOM 8304 C CA . PRO A 1 1033 ? -19.546 40.748 10.173 1.00 81.00 1033 PRO A CA 1
ATOM 8305 C C . PRO A 1 1033 ? -19.230 40.065 8.834 1.00 81.00 1033 PRO A C 1
ATOM 8307 O O . PRO A 1 1033 ? -20.128 39.867 8.019 1.00 81.00 1033 PRO A O 1
ATOM 8310 N N . ASP A 1 1034 ? -17.983 39.633 8.641 1.00 83.12 1034 ASP A N 1
ATOM 8311 C CA . ASP A 1 1034 ? -17.532 38.948 7.425 1.00 83.12 1034 ASP A CA 1
ATOM 8312 C C . ASP A 1 1034 ? -17.791 37.425 7.457 1.00 83.12 1034 ASP A C 1
ATOM 8314 O O . ASP A 1 1034 ? -17.454 36.704 6.516 1.00 83.12 1034 ASP A O 1
ATOM 8318 N N . SER A 1 1035 ? -18.394 36.902 8.532 1.00 85.44 1035 SER A N 1
ATOM 8319 C CA . SER A 1 1035 ? -18.659 35.473 8.706 1.00 85.44 1035 SER A CA 1
ATOM 8320 C C . SER A 1 1035 ? -20.083 35.093 8.298 1.00 85.44 1035 SER A C 1
ATOM 8322 O O . SER A 1 1035 ? -21.063 35.710 8.705 1.00 85.44 1035 SER A O 1
ATOM 8324 N N . GLN A 1 1036 ? -20.204 34.009 7.528 1.00 87.69 1036 GLN A N 1
ATOM 8325 C CA . GLN A 1 1036 ? -21.482 33.412 7.110 1.00 87.69 1036 GLN A CA 1
ATOM 8326 C C . GLN A 1 1036 ? -21.833 32.149 7.919 1.00 87.69 1036 GLN A C 1
ATOM 8328 O O . GLN A 1 1036 ? -22.572 31.283 7.448 1.00 87.69 1036 GLN A O 1
ATOM 8333 N N . VAL A 1 1037 ? -21.245 31.992 9.107 1.00 94.94 1037 VAL A N 1
ATOM 8334 C CA . VAL A 1 1037 ? -21.360 30.771 9.913 1.00 94.94 1037 VAL A CA 1
ATOM 8335 C C . VAL A 1 1037 ? -22.698 30.665 10.642 1.00 94.94 1037 VAL A C 1
ATOM 8337 O O . VAL A 1 1037 ? -23.269 31.674 11.055 1.00 94.94 1037 VAL A O 1
ATOM 8340 N N . GLN A 1 1038 ? -23.179 29.441 10.865 1.00 95.56 1038 GLN A N 1
ATOM 8341 C CA . GLN A 1 1038 ? -24.289 29.179 11.778 1.00 95.56 1038 GLN A CA 1
ATOM 8342 C C . GLN A 1 1038 ? -23.755 28.578 13.084 1.00 95.56 1038 GLN A C 1
ATOM 8344 O O . GLN A 1 1038 ? -22.956 27.646 13.069 1.00 95.56 1038 GLN A O 1
ATOM 8349 N N . ILE A 1 1039 ? -24.194 29.096 14.232 1.00 95.81 1039 ILE A N 1
ATOM 8350 C CA . ILE A 1 1039 ? -23.709 28.661 15.548 1.00 95.81 1039 ILE A CA 1
ATOM 8351 C C . ILE A 1 1039 ? -24.816 27.909 16.289 1.00 95.81 1039 ILE A C 1
ATOM 8353 O O . ILE A 1 1039 ? -25.732 28.544 16.824 1.00 95.81 1039 ILE A O 1
ATOM 8357 N N . PRO A 1 1040 ? -24.739 26.573 16.396 1.00 95.19 1040 PRO A N 1
ATOM 8358 C CA . PRO A 1 1040 ? -25.563 25.830 17.332 1.00 95.19 1040 PRO A CA 1
ATOM 8359 C C . PRO A 1 1040 ? -25.075 26.041 18.774 1.00 95.19 1040 PRO A C 1
ATOM 8361 O O . PRO A 1 1040 ? -23.887 25.925 19.082 1.00 95.19 1040 PRO A O 1
ATOM 8364 N N . ARG A 1 1041 ? -25.998 26.311 19.699 1.00 93.81 1041 ARG A N 1
ATOM 8365 C CA . ARG A 1 1041 ? -25.740 26.411 21.144 1.00 93.81 1041 ARG A CA 1
ATOM 8366 C C . ARG A 1 1041 ? -26.722 25.544 21.919 1.00 93.81 1041 ARG A C 1
ATOM 8368 O O . ARG A 1 1041 ? -27.894 25.457 21.567 1.00 93.81 1041 ARG A O 1
ATOM 8375 N N . ARG A 1 1042 ? -26.252 24.955 23.019 1.00 93.00 1042 ARG A N 1
ATOM 8376 C CA . ARG A 1 1042 ? -27.115 24.379 24.056 1.00 93.00 1042 ARG A CA 1
ATOM 8377 C C . ARG A 1 1042 ? -27.448 25.457 25.085 1.00 93.00 1042 ARG A C 1
ATOM 8379 O O . ARG A 1 1042 ? -26.560 26.205 25.499 1.00 93.00 1042 ARG A O 1
ATOM 8386 N N . ALA A 1 1043 ? -28.699 25.511 25.516 1.00 93.56 1043 ALA A N 1
ATOM 8387 C CA . ALA A 1 1043 ? -29.158 26.374 26.592 1.00 93.56 1043 ALA A CA 1
ATOM 8388 C C . ALA A 1 1043 ? -29.960 25.573 27.617 1.00 93.56 1043 ALA A C 1
ATOM 8390 O O . ALA A 1 1043 ? -30.738 24.700 27.244 1.00 93.56 1043 ALA A O 1
ATOM 8391 N N . ILE A 1 1044 ? -29.790 25.897 28.894 1.00 94.31 1044 ILE A N 1
ATOM 8392 C CA . ILE A 1 1044 ? -30.519 25.270 29.997 1.00 94.31 1044 ILE A CA 1
ATOM 8393 C C . ILE A 1 1044 ? -31.526 26.283 30.524 1.00 94.31 1044 ILE A C 1
ATOM 8395 O O . ILE A 1 1044 ? -31.134 27.314 31.072 1.00 94.31 1044 ILE A O 1
ATOM 8399 N N . LEU A 1 1045 ? -32.815 25.995 30.368 1.00 94.69 1045 LEU A N 1
ATOM 8400 C CA . LEU A 1 1045 ? -33.889 26.750 31.000 1.00 94.69 1045 LEU A CA 1
ATOM 8401 C C . LEU A 1 1045 ? -34.149 26.151 32.376 1.00 94.69 1045 LEU A C 1
ATOM 8403 O O . LEU A 1 1045 ? -34.490 24.978 32.466 1.00 94.69 1045 LEU A O 1
ATOM 8407 N N . SER A 1 1046 ? -34.004 26.943 33.433 1.00 92.81 1046 SER A N 1
ATOM 8408 C CA . SER A 1 1046 ? -34.279 26.523 34.810 1.00 92.81 1046 SER A CA 1
ATOM 8409 C C . SER A 1 1046 ? -35.254 27.488 35.470 1.00 92.81 1046 SER A C 1
ATOM 8411 O O . SER A 1 1046 ? -35.014 28.693 35.478 1.00 92.81 1046 SER A O 1
ATOM 8413 N N . CYS A 1 1047 ? -36.333 26.961 36.041 1.00 92.12 1047 CYS A N 1
ATOM 8414 C CA . CYS A 1 1047 ? -37.304 27.702 36.842 1.00 92.12 1047 CYS A CA 1
ATOM 8415 C C . CYS A 1 1047 ? -37.200 27.253 38.299 1.00 92.12 1047 CYS A C 1
ATOM 8417 O O . CYS A 1 1047 ? -37.086 26.057 38.560 1.00 92.12 1047 CYS A O 1
ATOM 8419 N N . GLY A 1 1048 ? -37.219 28.200 39.238 1.00 87.12 1048 GLY A N 1
ATOM 8420 C CA . GLY A 1 1048 ? -37.166 27.915 40.673 1.00 87.12 1048 GLY A CA 1
ATOM 8421 C C . GLY A 1 1048 ? -38.507 28.155 41.361 1.00 87.12 1048 GLY A C 1
ATOM 8422 O O . GLY A 1 1048 ? -39.113 29.211 41.190 1.00 87.12 1048 GLY A O 1
ATOM 8423 N N . GLU A 1 1049 ? -38.943 27.214 42.198 1.00 82.31 1049 GLU A N 1
ATOM 8424 C CA . GLU A 1 1049 ? -40.171 27.353 42.995 1.00 82.31 1049 GLU A CA 1
ATOM 8425 C C . GLU A 1 1049 ? -40.075 28.494 44.020 1.00 82.31 1049 GLU A C 1
ATOM 8427 O O . GLU A 1 1049 ? -40.999 29.293 44.147 1.00 82.31 1049 GLU A O 1
ATOM 8432 N N . ALA A 1 1050 ? -38.925 28.623 44.693 1.00 77.88 1050 ALA A N 1
ATOM 8433 C CA . ALA A 1 1050 ? -38.714 29.608 45.756 1.00 77.88 1050 ALA A CA 1
ATOM 8434 C C . ALA A 1 1050 ? -38.667 31.064 45.257 1.00 77.88 1050 ALA A C 1
ATOM 8436 O O . ALA A 1 1050 ? -39.066 31.977 45.975 1.00 77.88 1050 ALA A O 1
ATOM 8437 N N . THR A 1 1051 ? -38.167 31.296 44.041 1.00 79.88 1051 THR A N 1
ATOM 8438 C CA . THR A 1 1051 ? -38.018 32.645 43.464 1.00 79.88 1051 THR A CA 1
ATOM 8439 C C . THR A 1 1051 ? -39.114 32.979 42.455 1.00 79.88 1051 THR A C 1
ATOM 8441 O O . THR A 1 1051 ? -39.317 34.150 42.138 1.00 79.88 1051 THR A O 1
ATOM 8444 N N . GLY A 1 1052 ? -39.797 31.968 41.905 1.00 79.12 1052 GLY A N 1
ATOM 8445 C CA . GLY A 1 1052 ? -40.718 32.112 40.776 1.00 79.12 1052 GLY A CA 1
ATOM 8446 C C . GLY A 1 1052 ? -40.045 32.557 39.473 1.00 79.12 1052 GLY A C 1
ATOM 8447 O O . GLY A 1 1052 ? -40.742 32.798 38.492 1.00 79.12 1052 GLY A O 1
ATOM 8448 N N . GLN A 1 1053 ? -38.715 32.687 39.457 1.00 89.44 1053 GLN A N 1
ATOM 8449 C CA . GLN A 1 1053 ? -37.935 33.179 38.325 1.00 89.44 1053 GLN A CA 1
ATOM 8450 C C . GLN A 1 1053 ? -37.456 32.017 37.458 1.00 89.44 1053 GLN A C 1
ATOM 8452 O O . GLN A 1 1053 ? -37.011 30.986 37.967 1.00 89.44 1053 GLN A O 1
ATOM 8457 N N . CYS A 1 1054 ? -37.502 32.225 36.148 1.00 91.81 1054 CYS A N 1
ATOM 8458 C CA . CYS A 1 1054 ? -36.927 31.345 35.149 1.00 91.81 1054 CYS A CA 1
ATOM 8459 C C . CYS A 1 1054 ? -35.727 32.025 34.486 1.00 91.81 1054 CYS A C 1
ATOM 8461 O O . CYS A 1 1054 ? -35.805 33.179 34.057 1.00 91.81 1054 CYS A O 1
ATOM 8463 N N . LEU A 1 1055 ? -34.620 31.297 34.395 1.00 93.06 1055 LEU A N 1
ATOM 8464 C CA . LEU A 1 1055 ? -33.366 31.745 33.803 1.00 93.06 1055 LEU A CA 1
ATOM 8465 C C . LEU A 1 1055 ? -32.984 30.794 32.674 1.00 93.06 1055 LEU A C 1
ATOM 8467 O O . LEU A 1 1055 ? -33.026 29.575 32.848 1.00 93.06 1055 LEU A O 1
ATOM 8471 N N . LEU A 1 1056 ? -32.591 31.349 31.532 1.00 93.62 1056 LEU A N 1
ATOM 8472 C CA . LEU A 1 1056 ? -32.028 30.591 30.424 1.00 93.62 1056 LEU A CA 1
ATOM 8473 C C . LEU A 1 1056 ? -30.524 30.827 30.373 1.00 93.62 1056 LEU A C 1
ATOM 8475 O O . LEU A 1 1056 ? -30.073 31.946 30.150 1.00 93.62 1056 LEU A O 1
ATOM 8479 N N . VAL A 1 1057 ? -29.749 29.768 30.556 1.00 93.38 1057 VAL A N 1
ATOM 8480 C CA . VAL A 1 1057 ? -28.290 29.842 30.602 1.00 93.38 1057 VAL A CA 1
ATOM 8481 C C . VAL A 1 1057 ? -27.711 29.212 29.342 1.00 93.38 1057 VAL A C 1
ATOM 8483 O O . VAL A 1 1057 ? -27.885 28.015 29.115 1.00 93.38 1057 VAL A O 1
ATOM 8486 N N . LEU A 1 1058 ? -26.980 29.987 28.539 1.00 93.12 1058 LEU A N 1
ATOM 8487 C CA . LEU A 1 1058 ? -26.200 29.450 27.426 1.00 93.12 1058 LEU A CA 1
ATOM 8488 C C . LEU A 1 1058 ? -25.010 28.652 27.976 1.00 93.12 1058 LEU A C 1
ATOM 8490 O O . LEU A 1 1058 ? -24.201 29.144 28.772 1.00 93.12 1058 LEU A O 1
ATOM 8494 N N . VAL A 1 1059 ? -24.895 27.398 27.544 1.00 90.81 1059 VAL A N 1
ATOM 8495 C CA . VAL A 1 1059 ? -23.774 26.530 27.910 1.00 90.81 1059 VAL A CA 1
ATOM 8496 C C . VAL A 1 1059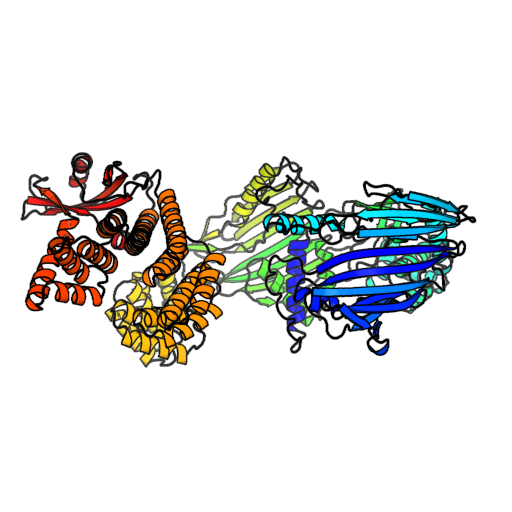 ? -22.544 26.970 27.112 1.00 90.81 1059 VAL A C 1
ATOM 8498 O O . VAL A 1 1059 ? -22.636 27.275 25.917 1.00 90.81 1059 VAL A O 1
ATOM 8501 N N . LEU A 1 1060 ? -21.391 27.047 27.780 1.00 87.88 1060 LEU A N 1
ATOM 8502 C CA . LEU A 1 1060 ? -20.109 27.290 27.115 1.00 87.88 1060 LEU A CA 1
ATOM 8503 C C . LEU A 1 1060 ? -19.795 26.123 26.181 1.00 87.88 1060 LEU A C 1
ATOM 8505 O O . LEU A 1 1060 ? -19.992 24.963 26.547 1.00 87.88 1060 LEU A O 1
ATOM 8509 N N . VAL A 1 1061 ? -19.285 26.413 24.988 1.00 84.25 1061 VAL A N 1
ATOM 8510 C CA . VAL A 1 1061 ? -19.099 25.381 23.950 1.00 84.25 1061 VAL A CA 1
ATOM 8511 C C . VAL A 1 1061 ? -18.069 24.321 24.360 1.00 84.25 1061 VAL A C 1
ATOM 8513 O O . VAL A 1 1061 ? -18.235 23.147 24.046 1.00 84.25 1061 VAL A O 1
ATOM 8516 N N . VAL A 1 1062 ? -17.102 24.699 25.202 1.00 68.25 1062 VAL A N 1
ATOM 8517 C CA . VAL A 1 1062 ? -16.114 23.795 25.820 1.00 68.25 1062 VAL A CA 1
ATOM 8518 C C . VAL A 1 1062 ? -16.728 22.769 26.787 1.00 68.25 1062 VAL A C 1
ATOM 8520 O O . VAL A 1 1062 ? -16.182 21.685 26.962 1.00 68.25 1062 VAL A O 1
ATOM 8523 N N . ASN A 1 1063 ? -17.893 23.066 27.374 1.00 62.03 1063 ASN A N 1
ATOM 8524 C CA . ASN A 1 1063 ? -18.605 22.181 28.308 1.00 62.03 1063 ASN A CA 1
ATOM 8525 C C . ASN A 1 1063 ? -19.751 21.405 27.636 1.00 62.03 1063 ASN A C 1
ATOM 8527 O O . ASN A 1 1063 ? -20.313 20.485 28.229 1.00 62.03 1063 ASN A O 1
ATOM 8531 N N . ALA A 1 1064 ? -20.130 21.785 26.413 1.00 51.62 1064 ALA A N 1
ATOM 8532 C CA . ALA A 1 1064 ? -21.202 21.134 25.669 1.00 51.62 1064 ALA A CA 1
ATOM 8533 C C . ALA A 1 1064 ? -20.767 19.769 25.100 1.00 51.62 1064 ALA A C 1
ATOM 8535 O O . ALA A 1 1064 ? -21.586 18.856 25.046 1.00 51.62 1064 ALA A O 1
ATOM 8536 N N . ALA A 1 1065 ? -19.485 19.605 24.748 1.00 38.94 1065 ALA A N 1
ATOM 8537 C CA . ALA A 1 1065 ? -18.939 18.361 24.193 1.00 38.94 1065 ALA A CA 1
ATOM 8538 C C . ALA A 1 1065 ? -18.778 17.234 25.237 1.00 38.94 1065 ALA A C 1
ATOM 8540 O O . ALA A 1 1065 ? -19.025 16.066 24.943 1.00 38.94 1065 ALA A O 1
ATOM 8541 N N . SER A 1 1066 ? -18.423 17.567 26.482 1.00 37.16 1066 SER A N 1
ATOM 8542 C CA . SER A 1 1066 ? -18.073 16.593 27.530 1.00 37.16 1066 SER A CA 1
ATOM 8543 C C . SER A 1 1066 ? -19.263 15.816 28.113 1.00 37.16 1066 SER A C 1
ATOM 8545 O O . SER A 1 1066 ? -19.081 14.712 28.625 1.00 37.16 1066 SER A O 1
ATOM 8547 N N . ARG A 1 1067 ? -20.493 16.334 27.988 1.00 34.47 1067 ARG A N 1
ATOM 8548 C CA . ARG A 1 1067 ? -21.722 15.615 28.386 1.00 34.47 1067 ARG A CA 1
ATOM 8549 C C . ARG A 1 1067 ? -22.367 14.789 27.274 1.00 34.47 1067 ARG A C 1
ATOM 8551 O O . ARG A 1 1067 ? -23.242 13.991 27.582 1.00 34.47 1067 ARG A O 1
ATOM 8558 N N . ILE A 1 1068 ? -21.951 14.946 26.014 1.00 32.81 1068 ILE A N 1
ATOM 8559 C CA . ILE A 1 1068 ? -22.482 14.124 24.913 1.00 32.81 1068 ILE A CA 1
ATOM 8560 C C . ILE A 1 1068 ? -21.711 12.797 24.788 1.00 32.81 1068 ILE A C 1
ATOM 8562 O O . ILE A 1 1068 ? -22.265 11.803 24.343 1.00 32.81 1068 ILE A O 1
ATOM 8566 N N . VAL A 1 1069 ? -20.469 12.738 25.283 1.00 26.36 1069 VAL A N 1
ATOM 8567 C CA . VAL A 1 1069 ? -19.666 11.498 25.353 1.00 26.36 1069 VAL A CA 1
ATOM 8568 C C . VAL A 1 1069 ? -20.030 10.627 26.577 1.00 26.36 1069 VAL A C 1
ATOM 8570 O O . VAL A 1 1069 ? -19.540 9.512 26.719 1.00 26.36 1069 VAL A O 1
ATOM 8573 N N . THR A 1 1070 ? -20.903 11.106 27.475 1.00 24.28 1070 THR A N 1
ATOM 8574 C CA . THR A 1 1070 ? -21.257 10.426 28.742 1.00 24.28 1070 THR A CA 1
ATOM 8575 C C . THR A 1 1070 ? -22.760 10.234 28.977 1.00 24.28 1070 THR A C 1
ATOM 8577 O O . THR A 1 1070 ? -23.201 10.107 30.121 1.00 24.28 1070 THR A O 1
ATOM 8580 N N . LEU A 1 1071 ? -23.556 10.128 27.912 1.00 20.81 1071 LEU A N 1
ATOM 8581 C CA . LEU A 1 1071 ? -24.919 9.589 27.974 1.00 20.81 1071 LEU A CA 1
ATOM 8582 C C . LEU A 1 1071 ? -25.051 8.448 26.943 1.00 20.81 1071 LEU A C 1
ATOM 8584 O O . LEU A 1 1071 ? -24.392 8.528 25.909 1.00 20.81 1071 LEU A O 1
ATOM 8588 N N . PRO A 1 1072 ? -25.777 7.366 27.291 1.00 27.47 1072 PRO A N 1
ATOM 8589 C CA . PRO A 1 1072 ? -25.646 6.027 26.701 1.00 27.47 1072 PRO A CA 1
ATOM 8590 C C . PRO A 1 1072 ? -25.954 5.923 25.207 1.00 27.47 1072 PRO A C 1
ATOM 8592 O O . PRO A 1 1072 ? -26.779 6.722 24.708 1.00 27.47 1072 PRO A O 1
#

Secondary structure (DSSP, 8-state):
-THHHHHHHHHHHHHHHHTTS-S--PPPPPPPPPPSS-SEEEEEEEEEEEE-TTS-EEEEEEEEEEE-SHHHHHHHSEEEEEEETTTEEEEEEEEEEE-TTS-EEEPPGGGEEEEE-GGGTSTTEEESEEEEEEE-TT--TT-EEEEEEEEEESS-SSTT--EEEE-PPPTTTBSEEEEEEEEETT---EEEE-SSSPPEEEEETTEEEEEEEEE-PPPP---THHHHHHHHHHHHGGGPPPSEEEES---HHHHHHHHHHHHHTTT---HHHHHHHHHHHTT--SHHHHHHHHHHHHHHHSEE-EEE-GGGGTSPPPHHHHHHHTEE-HHHHHHHHHHHHHHTT--EEEEEE-SSSPP-TTS--GGG-SEEEEEEEETTEEEEE-SSSTTPPTT---GGGTT-EEEE--SSS--EEEE--SS-SS-EEEEEEEEEEE-TTS-EEEEEEEEEESTTHHHHHHHHHHS-GGGHHHHHHHHHHHTT--SEEEEEEE--TT--SSPEEEEEEEEETTSS-TT-SEEEEPPS-PPP--------TTPPP--EE--S-EEEEEEEEEEPPTTEEEEPPPP-EEE-SSEEEEEEEEEETTEEEEEEEEEE--SEE-GGGHHHHHHHHHHHHHHHT--EEEEE-----S-SSHHHHHHHHHHHHHTT-HHHHHHHHHHHHHH-TT-TTHHHHHHHHHHHTT-HHHHHHHHHHHHHH-TT-TTHHHHHHHHHHHTT-HHHHHHHHHHHHHH-TT-HHHHHHHHHHHHHTT-HHHHHHHHHHHHHH---HHHHHHHHHHHHHHHHHTT-HHHHHHHHHHHHHH---HHHHHHHHHHHHHTT--HHHHHHHHHHHHHHHHHHTSS--GGG--THHHHHHHHHHHHHHHHHHHHHHTT-HHHHHHHHHHHHHHH-BHHHHHHHHHHHHHTT-HHHHHHHHHHHHHSBS--HHHHHHHHHHH--HHHHHHHHHHHHHHHHHTTEEEEE---SS---EEEEEEEEEEE-SSS-EEEEEEEEEEE-GGGGGGHHHHHTS--S----TT----EEEEEEEEE-TTT--EEEEEPPHHHHTTTTTT--

Sequence (1072 aa):
MPVLFVRRIQELAFLVLLGAASLCAQQEPAPQPATTEQAFLIEKRYAYLRFENDGLYHLTQEIRVRLLTQAAIGQFGQLIFEYAAETERFELDFLRVQKADGEVVTVEPSAMQELTAPVSREAPIYTDWRQRHVTVPTLQVGDTLVYRFRLETHTPLVPGHFWFEHSFLPATMILEEILEIDLPADRPVHLKTAVAFQPEVREAAGRRIYRWHQTHPRPEAEPAEAEKKKEQENEEEKDKLADIQLSTFTSWEEIGRWYGALEREQRAVTETIRAQAEALTRDRKTPREKLEALYKFVNQKIRYVSLSFGVGHYRPHKAEQVLANRYGDCKDKHTLLAALAEAVGIEVVPVLIHSERTLDPEVPSPRQFNHLVSAVTLDGRTEYLDTTTEGAPFGLLMPSLRGKKALLIARREPARLVETPADPPFLQWHRIQVYGTIKNEGELEADLRYQFRGEDEVPLRQALRRLPQANWKNLAQALALLLGLEGEVADLQVTALEEMAEPLRLEFRFSQSKYLNRFARSAQLQLPLPQMTLPDEFPEAGAPPKEIELGSPYQTEYRIELELPEGYTARTPVPVRLERDYATYRSDYRLEGRKLIAERHLQKRQRTVPAERMRDYQVFLRAVRADEGQTLAVTRTSSDQPPNTSLGLFEAGEEALRANRSKDAVSILKRLVELEPEHPEAWNKLGEAYLHSGQIQMALEAFDRQIALNPYHEAAYRNRAQVHSILRNHQAAIADYRKQLEIKPLDAATLTSLGMLLLQEKQYDEAAEVLDKAIRLNTNPQLLSALRVSLGQALLHLGRREEALEQIDAATEDSPHPNTLNNVAYVLAVHNLELDRAQRYAEQAVAAATENLRNLSLDRLEPTKFIEVAALAAYWDTLGWIYFRKGDLERAESYIHAAWLLTQRGEVGDHLGQIYEQQGKKDLAVRIYAQAAVATQPLPETRERLLALVGNERKVEELTLKALNELSEARTVALGRLLEPPQTVHADFLLLFVPDGAGGARLQAVRFAEGAEVLRGFTEKLQQLDYPVRIPPDSQVQIPRRAILSCGEATGQCLLVLVLVVNAASRIVTLP

Foldseek 3Di:
DVCVVLVLLVVLLVVLVVVVDDPDDPDDDDDDPDDLDDQKAWAEWEWAWEADQFQKIKIKIKTKMAGADPVVCVVVQKDKDKDQQQFKDKDWPWKWKQDPVRDIDTQDPVQWDKDADVVVVPPQEHGSMIMIIGGDPDDDRGIMMITMMMMTTPHHLDTRKYKDFAADDDLQHYFKYKYKYKYQQPQDKDKDAQDPDFFDWDDDPRMIMTMDMDGHDHDDRDDPVVVVVVVVVVVVCQADGGRIIMISPPALLSVLVVLCVLLVQLLDQDPVLLVVLCVQCVPPDDLVSSLQSLLLCLLAQEAEHHDCHRNSVRREHRLVCSVVVSYYHQSNSQSVSQSSSVSVPWHKWKKFADLTYADDNSHDDPVRGDHIWIWGQDPNDIAIAGSNLRLAAGRADAQSQAQGWIWTRDPPDRIDIDGHHNAGPDAWEKEWEWEWEQELQRKIKIKIKIWTDGDVQSSVLVSCVVDDVVCVQSSVCSVQVLLVANFGKADWDWPDSSCSVGTTMIIIMTMDGNQDLSLDQKDWHQGSDHADPADPDDDDPPDDQDKGFRGHKYKYKYKYKYFYYPQKDKDWDDWDWDDDQQKTKTWDWDCDPRIIIIMIMITGNDGIHGSVCPVVVVVVNVRSVVSNPHTMMMGGRDPDDQDLDLVSLQSNLVNCVVVLVLVVSLVSLVSNCVVPVLPQCSLQSNLSSCVSVVVLVSSLVSLVSNCVSPVLRLCSLVSNLVSCVVVVVLVSSLVSLVSNCVNPVLPLVSLLVNLVSCLVVVVLVVSLVSLVSSLVNDDDLLSNLVSLLSNLLSCVSVVVNVSSVVSLVSSCVSDLALLSLLSSLQSCLVSVHPLVSSLVSLVVSLVVLQVVQPPDDPVPDDLVNLVSLLSNLSSLLSNLSSCVSVVVLVSSLLSLLLSCLQAQALSSLQSNLVSCVVVVVLVSSLLSLLLSCLTHHHDPVSLVVNCVSPVDPVVSVVSNVVNVVVSQVLQKDWDAADDVQFDWWKFKKKWKWFDPLPFATATDAIQTDDIDPSCRVCRVVVNPDDGSHTDRNPGGGMDIWMWMWTTGNVRSIIMIGTDRSVVSSVVVVPDD

pLDDT: mean 87.24, std 15.01, range [20.81, 98.69]